Protein 7YLZ (pdb70)

Secondary structure (DSSP, 8-state):
-EEEEEEESSS--TT-HHHHHHHHHTTTTT-BSEEEEEE-SSEEEEEEE---S-TTT--SSEEEEETTEEEEEEEEEEETTHHHHHHHHHHTT---S--SHHHHHHHHHHHHGGGGGGT--EEEEEEEEETTTTEEEEEE-SS--S--EEEEETTEEEEESSHHHHHTSTT---EE-HHHHHHHSSSS---SEESEEEEEEPPTTEEEEESSS-EEEEES-----------HHHHHHHHHHHHHHHHHHHT--SS-EEEE--SSHHHHHHHHHHHHHHGGGT----EEB--HHHHHHHHHT----B----HHHHH-HHHHHHHHHHHSS----HHHHHHHHHHHHHHHTT-SEEE--TTHHHHTT-SHHHH-HHHHTSSS-HHIIIIIHHH--GGGB-HHHHHHH-HHHHHHHHHHHHHHT----TT--HHHHHHHHHHHHIIIIIHHHHHHHHHHHHHHTT-EEE-TT--HHHHHHHHHS-HHHHTTTSSTTHHHHHHSSSS-----HHHHHHHHHHHHHHT-TTSGGGGTB-HHHHHHHHHS-TTT--SHHHHHHHHHHHHHHHHHHT--EE--/-EEEEEEESSS--TT-HHHHHHHHGGGTTT--SEEEEEE-SSEEEEEEE---S-TTT--SSEEEEETTEEEEEEEEEEETTHHHHHHHHHHTT---S--SHHHHHHHHHHHHGGGHHHH--EEEEEEEEETTTTEEEEEE-SS--S--EEEEETTEEEEESSTHHHHTSTT---EE-HHHHHHHT-SS---SB-SSTTEEEPPTTEEEEEETTEEEEEES-----------HHHHHHHHHHHHHHHHHHTT--SS-EEEE--SSHHHHHHHHHHHHHHHHTT---EEEE--HHHHHHHHHT-EEEE----HHHHS-HHHHHHHHHHHSS----THHHHHHHHHHHHHHTT-SEEE--TTHHHHTT-SHHHH-HHHHTSSS-HHIIIIITTS--GGGB-HHHHHHH-HHHHHHHHHHHHHHT----TT--HHHHHHHHHHHHIIIIIHHHHHHHHHHHHHTTT-EEE-TT--HHHHHHHHHS-HHHHTTTSSTTHHHHHHSTTTS-TTT--HHHHHHHHHHHHHHHH-TT-GGGGTB-HHHHHHHHSS----HHHHHHHHHHHHHHHHHHT--EE--

B-factor: mean 40.13, std 10.2, range [10.01, 79.22]

Nearest PDB structures (foldseek):
  7ylz-assembly1_A  TM=1.002E+00  e=1.361E-98  Streptomyces sp. RM72
  7ylz-assembly2_B  TM=9.954E-01  e=5.172E-92  Streptomyces sp. RM72
  1ct9-assembly2_C  TM=8.161E-01  e=2.361E-24  Escherichia coli
  1ct9-assembly1_D  TM=7.996E-01  e=1.438E-24  Escherichia coli
  1ct9-assembly1_A  TM=7.423E-01  e=1.148E-24  Escherichia coli

Sequence (1152 aa):
CGVAGWVSFRQDLSHEENILAGMTNSMTCRGPDASGQWLSRHAALGHRRLSIIDLPGGTQPMTVDTPGGPVTMSYSGETYNFVELRDELRKRGHTFRTRSDTEVVLRGYLEWGAAIAERMVGMCAIAIWDSRYERLTLIRDRMGTKPMHYYRTKDGLLFGSEPKAILAHPDVKPVVDMEGMRQLFSFFTSSENAVWADMKVMTPGTVIEFDRNGLREHTYWQLSAEEHTDDLDTTVARVRQMVEDNVRHELVADVPLGLLLSGGLDSSALAGIASRHLTAKGERARTFSVPYAKEMAAHIGSEHHDIVLDHRRLSDPDLRRSVVAAWDLPWGMGDINGSMYLLFKAVREHVTVALSGEAADEIFAGHVWHQSKAARYGGTFPWHTTWLKRVDCSAYLTGEFNAALDSETYTADRFQEATARVPYLDGEDEEQRMYRRSLHLGLNHFMRVLEDRVDRMAMAVGLETRVPFCDYRLAQYLYNVPWTMQTFDGREKSLLRASVTDVVTPDTLYVGALQEQVKILLKEPSSPVFDLFDRSKLAEAAELSPQQIAGAPRAAFEKALDLAVWFEIRNPELRYCGVAGWVSFRQDLSHEENILAGMTNSMTCRGPDASGQWLSRHAALGHRRLSIIDLPGGTQPMTVDTPGGPVTMSYSGETYNFVELRDELRKRGHTFRTRSDTEVVLRGYLEWGAAIAERMVGMCAIAIWDSRYERLTLIRDRMGTKPMHYYRTKDGLLFGSEPKAILAHPDVKPVVDMEGMRQLFSFFTSSENAVWADMKVMTPGTVIEFDRNGLREHTYWQLSAEEHTDDLDTTVARVRQMVEDNVRHELVADVPLGLLLSGGLDSSALAGIASRHLTAKGERARTFSVPYAKEMAAHIGSEHHDIVLDHRRLSDPDLRRSVVAAWDLPWGMGDINGSMYLLFKAVREHVTVALSGEAADEIFAGHVWHQSKAARYGGTFPWHTTWLKRVDCSAYLTGEFNAALDSETYTADRFQEATARVPYLDGEDEEQRMYRRSLHLGLNHFMRVLEDRVDRMAMAVGLETRVPFCDYRLAQYLYNVPWTMQTFDGREKSLLRASVTDVVTPSVVDTLYVGALQEQVKILLKEPSSPVFDLFDRSKLAEAAELSPAGAPRAAFEKALDLAVWFEIRNPELRY

CATH classification: 3.60.20.10

Solvent-accessible surface area: 42518 Å² total; per-residue (Å²): 14,0,0,0,0,7,0,3,26,103,92,95,0,37,157,28,63,64,52,0,24,16,0,2,30,9,0,35,44,0,0,64,81,42,66,17,78,44,37,27,59,38,0,0,0,0,0,21,20,3,7,5,17,7,91,119,20,2,84,11,20,21,56,10,113,29,156,49,22,46,0,0,0,0,3,0,8,11,4,38,36,19,87,65,13,22,71,38,0,131,121,124,61,35,115,37,228,29,132,0,7,6,5,0,0,0,44,0,4,36,62,40,24,22,35,0,1,98,110,8,10,28,4,6,0,0,0,0,4,0,28,86,129,66,50,0,0,0,0,6,3,16,14,0,11,2,1,0,4,25,32,126,41,100,87,0,0,0,0,0,0,1,2,21,0,0,27,33,4,84,103,9,62,40,24,1,53,34,48,0,1,71,12,0,28,23,28,32,7,17,33,52,31,6,2,2,12,98,1,73,28,2,53,10,0,0,2,1,43,4,26,145,144,17,40,74,93,61,80,36,46,127,9,39,19,92,121,37,122,40,86,58,112,64,0,24,59,64,0,67,60,36,3,20,29,6,0,122,72,6,21,80,29,64,32,78,21,0,4,29,3,92,16,36,45,22,7,8,4,4,2,7,6,0,16,65,62,18,66,91,86,73,80,68,7,45,2,4,11,98,144,144,7,55,88,9,7,87,102,35,58,19,88,43,43,113,31,106,47,58,47,69,78,34,8,17,42,51,15,14,46,34,4,0,32,8,13,0,9,0,53,16,30,10,46,101,4,1,33,38,27,31,16,4,108,22,0,67,142,89,0,15,0,0,2,10,9,63,2,1,32,1,0,2,7,12,37,91,0,10,72,45,57,72,2,47,102,19,69,39,0,4,0,12,64,47,88,50,94,58,66,56,18,34,64,42,5,26,52,144,0,55,83,34,2,70,44,153,69,20,27,54,66,64,18,129,95,4,27,85,114,7,36,75,65,146,88,34,95,92,52,25,82,15,10,3,41,3,0,13,2,0,6,31,20,7,2,50,31,37,11,17,9,7,2,6,0,0,0,22,29,1,0,5,3,1,12,0,6,11,11,51,95,0,0,35,30,0,0,15,0,43,31,81,34,6,44,88,51,66,146,24,32,1,0,14,70,33,9,12,99,101,24,26,44,146,121,61,110,4,6,23,24,0,6,55,37,0,98,48,26,36,81,115,95,90,19,57,1,25,83,0,0,40,42,81,95,0,45,82,3,4,86,70,39,38,130,120,9,75,26,21,14,65,14,0,0,7,11,0,12,4,0,28,15,0,28,75,58,54,74,21,39,40,152,100,15,0,0,0,0,8,0,4,30,82,86,85,0,31,152,42,83,136,43,0,22,35,0,2,58,44,2,61,44,1,0,62,78,40,64,17,73,47,41,31,61,31,0,0,0,0,1,35,16,2,10,7,14,9,77,89,20,2,81,10,22,21,55,32,126,28,156,51,18,42,0,0,0,0,4,0,6,9,3,28,30,23,59,92,14,12,81,64,0,66,133,110,62,37,89,28,237,30,29,0,8,5,10,0,0,0,9,0,3,48,61,43,25,17,34,0,1,96,111,8,18,34,3,8,0,0,0,0,4,0,26,82,119,61,52,0,0,0,0,4,4,27,13,0,9,2,2,0,10,17,35,128,45,88,100,1,0,0,0,0,0,8,2,25,0,0,30,45,4,91,105,10,61,41,50,0,54,35,77,0,4,58,11,0,28,26,38,49,6,16,37,92,26,7,2,3,15,99,0,66,30,1,37,10,0,2,0,0,36,3,17,140,142,11,40,94,77,78,77,31,45,129,8,44,20,91,136,37,128,41,88,58,110,66,0,22,62,67,0,52,52,35,4,41,58,6,1,108,64,8,19,73,29,25,31,69,18,0,3,22,2,90,6,38,11,19,9,0,0,5,3,12,3,0,14,104,33,6,24,35,71,47,93,121,10,78,2,7,17,88,143,123,3,53,79,0,4,76,92,27,30,18,61,49,50,116,32,107,50,58,29,101,82,40,13,47,76,96,11,17,91,44,9,0,31,10,12,0,8,0,44,17,46,12,34,64,4,5,36,53,27,34,31,5,110,34,1,69,138,78,1,15,0,0,2,17,10,20,0,0,34,2,0,0,1,8,34,90,0,1,58,36,64,66,2,19,118,18,71,42,0,2,0,14,61,47,99,54,93,59,49,59,17,47,66,40,7,34,59,86,8,34,79,42,5,70,51,83,70,16,27,58,65,39,19,133,83,1,26,86,132,7,33,90,47,145,90,49,98,63,44,24,18,31,1,3,49,1,0,11,0,0,3,28,4,11,0,45,24,35,6,30,11,12,2,9,0,0,0,25,28,2,0,4,2,0,11,1,1,9,12,47,92,0,0,33,32,0,0,14,0,39,35,98,30,0,25,84,67,73,42,58,23,0,0,1,53,39,10,3,66,122,15,7,5,123,55,20,56,111,84,137,6,14,22,27,1,18,67,46,9,54,71,30,41,83,55,129,98,25,59,1,38,106,12,2,15,56,80,71,9,44,126,7,24,96,78,91,95,113,28,25,31,75,19,4,9,6,11,11,16,6,0,34,19,2,34,119,50,60,65,18,60,47,73,88

Organism: NCBI:txid1115510

Radius of gyration: 34.6 Å; Cα contacts (8 Å, |Δi|>4): 2347; chains: 2; bounding box: 83×103×93 Å

InterPro domains:
  IPR001962 Asparagine synthase [PF00733] (240-582)
  IPR001962 Asparagine synthase [cd01991] (270-538)
  IPR006426 Asparagine synthase, glutamine-hydrolyzing [PIRSF001589] (1-580)
  IPR006426 Asparagine synthase, glutamine-hydrolyzing [TIGR01536] (2-537)
  IPR014729 Rossmann-like alpha/beta/alpha sandwich fold [G3DSA:3.40.50.620] (222-562)
  IPR017932 Glutamine amidotransferase type 2 domain [PF13537] (48-169)
  IPR017932 Glutamine amidotransferase type 2 domain [PS51278] (2-214)
  IPR029055 Nucleophile aminohydrolases, N-terminal [G3DSA:3.60.20.10] (7-221)
  IPR029055 Nucleophile aminohydrolases, N-terminal [SSF56235] (1-224)
  IPR033738 Asparagine synthase, N-terminal domain [cd00712] (2-223)
  IPR051786 Asparagine Synthetase/Amidase [PTHR43284] (1-604)

Structure (mmCIF, N/CA/C/O backbone):
data_7YLZ
#
_entry.id   7YLZ
#
_cell.length_a   67.680
_cell.length_b   76.570
_cell.length_c   82.140
_cell.angle_alpha   101.153
_cell.angle_beta   114.435
_cell.angle_gamma   109.556
#
_symmetry.space_group_name_H-M   'P 1'
#
loop_
_entity.id
_entity.type
_entity.pdbx_description
1 polymer hydroxyamidotransferase
2 non-polymer 'SULFATE ION'
3 water water
#
loop_
_atom_site.group_PDB
_atom_site.id
_atom_site.type_symbol
_atom_site.label_atom_id
_atom_site.label_alt_id
_atom_site.label_comp_id
_atom_site.label_asym_id
_atom_site.label_entity_id
_atom_site.label_seq_id
_atom_site.pdbx_PDB_ins_code
_atom_site.Cartn_x
_atom_site.Cartn_y
_atom_site.Cartn_z
_atom_site.occupancy
_atom_site.B_iso_or_equiv
_atom_site.auth_seq_id
_atom_site.auth_comp_id
_atom_site.auth_asym_id
_atom_site.auth_atom_id
_atom_site.pdbx_PDB_model_num
ATOM 1 N N . CYS A 1 2 ? -4.548 -1.981 11.127 1.000 33.659 2 CYS A N 1
ATOM 2 C CA . CYS A 1 2 ? -5.554 -3.030 11.487 1.000 33.663 2 CYS A CA 1
ATOM 3 C C . CYS A 1 2 ? -5.428 -4.225 10.531 1.000 33.254 2 CYS A C 1
ATOM 4 O O . CYS A 1 2 ? -4.668 -4.120 9.547 1.000 33.021 2 CYS A O 1
ATOM 7 N N . GLY A 1 3 ? -6.148 -5.315 10.821 1.000 33.244 3 GLY A N 1
ATOM 8 C CA . GLY A 1 3 ? -6.151 -6.565 10.035 1.000 32.887 3 GLY A CA 1
ATOM 9 C C . GLY A 1 3 ? -7.550 -7.148 9.918 1.000 32.820 3 GLY A C 1
ATOM 10 O O . GLY A 1 3 ? -8.044 -7.689 10.922 1.000 33.100 3 GLY A O 1
ATOM 11 N N . VAL A 1 4 ? -8.160 -7.040 8.732 1.000 32.428 4 VAL A N 1
ATOM 12 C CA . VAL A 1 4 ? -9.539 -7.530 8.423 1.000 32.337 4 VAL A CA 1
ATOM 13 C C . VAL A 1 4 ? -9.444 -8.951 7.856 1.000 32.198 4 VAL A C 1
ATOM 14 O O . VAL A 1 4 ? -8.575 -9.183 6.995 1.000 31.993 4 VAL A O 1
ATOM 18 N N . ALA A 1 5 ? -10.310 -9.855 8.326 1.000 32.373 5 ALA A N 1
ATOM 19 C CA . ALA A 1 5 ? -10.508 -11.228 7.798 1.000 32.319 5 ALA A CA 1
ATOM 20 C C . ALA A 1 5 ? -11.990 -11.603 7.920 1.000 32.493 5 ALA A C 1
ATOM 21 O O . ALA A 1 5 ? -12.728 -10.864 8.600 1.000 32.740 5 ALA A O 1
ATOM 23 N N . GLY A 1 6 ? -12.411 -12.700 7.282 1.000 32.405 6 GLY A N 1
ATOM 24 C CA . GLY A 1 6 ? -13.799 -13.195 7.366 1.000 32.591 6 GLY A CA 1
ATOM 25 C C . GLY A 1 6 ? -14.115 -14.267 6.336 1.000 32.429 6 GLY A C 1
ATOM 26 O O . GLY A 1 6 ? -13.240 -14.567 5.498 1.000 32.073 6 GLY A O 1
ATOM 27 N N . TRP A 1 7 ? -15.339 -14.804 6.394 1.000 32.616 7 TRP A N 1
ATOM 28 C CA . TRP A 1 7 ? -15.805 -15.981 5.612 1.000 32.698 7 TRP A CA 1
ATOM 29 C C . TRP A 1 7 ? -17.328 -15.922 5.422 1.000 33.005 7 TRP A C 1
ATOM 30 O O . TRP A 1 7 ? -18.053 -15.891 6.436 1.000 33.418 7 TRP A O 1
ATOM 41 N N . VAL A 1 8 ? -17.782 -15.904 4.164 1.000 32.889 8 VAL A N 1
ATOM 42 C CA . VAL A 1 8 ? -19.221 -15.967 3.767 1.000 33.186 8 VAL A CA 1
ATOM 43 C C . VAL A 1 8 ? -19.488 -17.336 3.130 1.000 33.612 8 VAL A C 1
ATOM 44 O O . VAL A 1 8 ? -18.620 -17.810 2.375 1.000 33.386 8 VAL A O 1
ATOM 48 N N . SER A 1 9 ? -20.641 -17.943 3.427 1.000 34.385 9 SER A N 1
ATOM 49 C CA . SER A 1 9 ? -21.107 -19.220 2.820 1.000 34.955 9 SER A CA 1
ATOM 50 C C . SER A 1 9 ? -22.637 -19.290 2.840 1.000 35.565 9 SER A C 1
ATOM 51 O O . SER A 1 9 ? -23.234 -18.972 3.884 1.000 35.898 9 SER A O 1
ATOM 54 N N . PHE A 1 10 ? -23.232 -19.709 1.720 1.000 35.896 10 PHE A N 1
ATOM 55 C CA . PHE A 1 10 ? -24.681 -20.000 1.572 1.000 36.563 10 PHE A CA 1
ATOM 56 C C . PHE A 1 10 ? -24.872 -21.518 1.452 1.000 37.376 10 PHE A C 1
ATOM 57 O O . PHE A 1 10 ? -25.937 -21.950 0.973 1.000 37.712 10 PHE A O 1
ATOM 65 N N . ARG A 1 11 ? -23.865 -22.286 1.892 1.000 37.898 11 ARG A N 1
ATOM 66 C CA . ARG A 1 11 ? -23.836 -23.776 1.879 1.000 38.795 11 ARG A CA 1
ATOM 67 C C . ARG A 1 11 ? -23.640 -24.322 3.303 1.000 39.558 11 ARG A C 1
ATOM 68 O O . ARG A 1 11 ? -24.256 -25.361 3.614 1.000 40.322 11 ARG A O 1
ATOM 73 N N . GLN A 1 12 ? -22.808 -23.667 4.123 1.000 39.584 12 GLN A N 1
ATOM 74 C CA . GLN A 1 12 ? -22.460 -24.099 5.507 1.000 40.217 12 GLN A CA 1
ATOM 75 C C . GLN A 1 12 ? -22.971 -23.070 6.524 1.000 40.344 12 GLN A C 1
ATOM 76 O O . GLN A 1 12 ? -23.065 -21.879 6.167 1.000 39.873 12 GLN A O 1
ATOM 82 N N . ASP A 1 13 ? -23.275 -23.525 7.745 1.000 41.102 13 ASP A N 1
ATOM 83 C CA . ASP A 1 13 ? -23.692 -22.685 8.901 1.000 41.356 13 ASP A CA 1
ATOM 84 C C . ASP A 1 13 ? -22.435 -22.203 9.638 1.000 41.252 13 ASP A C 1
ATOM 85 O O . ASP A 1 13 ? -21.778 -23.041 10.287 1.000 41.708 13 ASP A O 1
ATOM 90 N N . LEU A 1 14 ? -22.128 -20.903 9.553 1.000 40.759 14 LEU A N 1
ATOM 91 C CA . LEU A 1 14 ? -20.892 -20.288 10.112 1.000 40.543 14 LEU A CA 1
ATOM 92 C C . LEU A 1 14 ? -21.178 -19.668 11.486 1.000 40.930 14 LEU A C 1
ATOM 93 O O . LEU A 1 14 ? -20.387 -18.806 11.915 1.000 40.695 14 LEU A O 1
ATOM 98 N N . SER A 1 15 ? -22.254 -20.099 12.154 1.000 41.671 15 SER A N 1
ATOM 99 C CA . SER A 1 15 ? -22.690 -19.600 13.485 1.000 42.165 15 SER A CA 1
ATOM 100 C C . SER A 1 15 ? -21.624 -19.924 14.536 1.000 42.427 15 SER A C 1
ATOM 101 O O . SER A 1 15 ? -21.327 -19.040 15.363 1.000 42.497 15 SER A O 1
ATOM 104 N N . HIS A 1 16 ? -21.071 -21.141 14.491 1.000 42.717 16 HIS A N 1
ATOM 105 C CA . HIS A 1 16 ? -20.115 -21.684 15.493 1.000 43.146 16 HIS A CA 1
ATOM 106 C C . HIS A 1 16 ? -18.852 -22.203 14.794 1.000 42.766 16 HIS A C 1
ATOM 107 O O . HIS A 1 16 ? -18.468 -23.363 15.045 1.000 43.152 16 HIS A O 1
ATOM 114 N N . GLU A 1 17 ? -18.233 -21.362 13.959 1.000 42.037 17 GLU A N 1
ATOM 115 C CA . GLU A 1 17 ? -16.910 -21.609 13.323 1.000 41.705 17 GLU A CA 1
ATOM 116 C C . GLU A 1 17 ? -15.941 -20.506 13.773 1.000 41.279 17 GLU A C 1
ATOM 117 O O . GLU A 1 17 ? -15.243 -19.932 12.909 1.000 40.624 17 GLU A O 1
ATOM 120 N N . GLU A 1 18 ? -15.896 -20.241 15.086 1.000 41.578 18 GLU A N 1
ATOM 121 C CA . GLU A 1 18 ? -15.066 -19.177 15.715 1.000 41.273 18 GLU A CA 1
ATOM 122 C C . GLU A 1 18 ? -13.583 -19.557 15.623 1.000 40.816 18 GLU A C 1
ATOM 123 O O . GLU A 1 18 ? -12.770 -18.672 15.306 1.000 40.357 18 GLU A O 1
ATOM 129 N N . ASN A 1 19 ? -13.257 -20.823 15.904 1.000 40.929 19 ASN A N 1
ATOM 130 C CA . ASN A 1 19 ? -11.869 -21.363 15.935 1.000 40.660 19 ASN A CA 1
ATOM 131 C C . ASN A 1 19 ? -11.211 -21.183 14.562 1.000 39.855 19 ASN A C 1
ATOM 132 O O . ASN A 1 19 ? -10.015 -20.825 14.523 1.000 39.503 19 ASN A O 1
ATOM 137 N N . ILE A 1 20 ? -11.961 -21.429 13.483 1.000 39.505 20 ILE A N 1
ATOM 138 C CA . ILE A 1 20 ? -11.501 -21.229 12.076 1.000 38.803 20 ILE A CA 1
ATOM 139 C C . ILE A 1 20 ? -11.293 -19.727 11.846 1.000 38.284 20 ILE A C 1
ATOM 140 O O . ILE A 1 20 ? -10.167 -19.346 11.464 1.000 37.966 20 ILE A O 1
ATOM 145 N N . LEU A 1 21 ? -12.329 -18.918 12.095 1.000 38.250 21 LEU A N 1
ATOM 146 C CA . LEU A 1 21 ? -12.301 -17.434 11.955 1.000 37.823 21 LEU A CA 1
ATOM 147 C C . LEU A 1 21 ? -11.098 -16.867 12.722 1.000 37.781 21 LEU A C 1
ATOM 148 O O . LEU A 1 21 ? -10.429 -15.965 12.181 1.000 37.298 21 LEU A O 1
ATOM 153 N N . ALA A 1 22 ? -10.846 -17.376 13.933 1.000 38.336 22 ALA A N 1
ATOM 154 C CA . ALA A 1 22 ? -9.717 -16.984 14.811 1.000 38.426 22 ALA A CA 1
ATOM 155 C C . ALA A 1 22 ? -8.393 -17.274 14.098 1.000 38.069 22 ALA A C 1
ATOM 156 O O . ALA A 1 22 ? -7.534 -16.372 14.065 1.000 37.749 22 ALA A O 1
ATOM 158 N N . GLY A 1 23 ? -8.251 -18.485 13.546 1.000 38.153 23 GLY A N 1
ATOM 159 C CA . GLY A 1 23 ? -7.074 -18.921 12.767 1.000 37.937 23 GLY A CA 1
ATOM 160 C C . GLY A 1 23 ? -6.751 -17.958 11.636 1.000 37.263 23 GLY A C 1
ATOM 161 O O . GLY A 1 23 ? -5.553 -17.703 11.399 1.000 37.198 23 GLY A O 1
ATOM 162 N N . MET A 1 24 ? -7.783 -17.434 10.968 1.000 36.945 24 MET A N 1
ATOM 163 C CA . MET A 1 24 ? -7.658 -16.463 9.850 1.000 36.368 24 MET A CA 1
ATOM 164 C C . MET A 1 24 ? -7.242 -15.102 10.416 1.000 36.288 24 MET A C 1
ATOM 165 O O . MET A 1 24 ? -6.233 -14.548 9.945 1.000 36.018 24 MET A O 1
ATOM 170 N N . THR A 1 25 ? -7.996 -14.605 11.398 1.000 36.648 25 THR A N 1
ATOM 171 C CA . THR A 1 25 ? -7.853 -13.251 11.997 1.000 36.692 25 THR A CA 1
ATOM 172 C C . THR A 1 25 ? -6.500 -13.128 12.707 1.000 36.941 25 THR A C 1
ATOM 173 O O . THR A 1 25 ? -5.774 -12.156 12.418 1.000 36.576 25 THR A O 1
ATOM 177 N N . ASN A 1 26 ? -6.184 -14.080 13.591 1.000 37.601 26 ASN A N 1
ATOM 178 C CA . ASN A 1 26 ? -5.053 -14.001 14.557 1.000 38.038 26 ASN A CA 1
ATOM 179 C C . ASN A 1 26 ? -3.713 -14.191 13.833 1.000 37.984 26 ASN A C 1
ATOM 180 O O . ASN A 1 26 ? -2.687 -13.790 14.411 1.000 38.106 26 ASN A O 1
ATOM 185 N N . SER A 1 27 ? -3.720 -14.752 12.617 1.000 37.948 27 SER A N 1
ATOM 186 C CA . SER A 1 27 ? -2.536 -14.838 11.719 1.000 37.896 27 SER A CA 1
ATOM 187 C C . SER A 1 27 ? -1.963 -13.434 11.482 1.000 37.851 27 SER A C 1
ATOM 188 O O . SER A 1 27 ? -0.742 -13.329 11.243 1.000 37.759 27 SER A O 1
ATOM 191 N N . MET A 1 28 ? -2.819 -12.407 11.549 1.000 38.089 28 MET A N 1
ATOM 192 C CA . MET A 1 28 ? -2.462 -10.976 11.349 1.000 38.232 28 MET A CA 1
ATOM 193 C C . MET A 1 28 ? -2.481 -10.226 12.689 1.000 38.941 28 MET A C 1
ATOM 194 O O . MET A 1 28 ? -2.734 -9.005 12.676 1.000 38.809 28 MET A O 1
ATOM 199 N N . THR A 1 29 ? -2.210 -10.918 13.801 1.000 39.868 29 THR A N 1
ATOM 200 C CA . THR A 1 29 ? -2.091 -10.321 15.161 1.000 40.800 29 THR A CA 1
ATOM 201 C C . THR A 1 29 ? -1.110 -9.141 15.106 1.000 41.231 29 THR A C 1
ATOM 202 O O . THR A 1 29 ? -1.367 -8.132 15.792 1.000 41.513 29 THR A O 1
ATOM 206 N N . CYS A 1 30 ? -0.033 -9.279 14.323 1.000 41.527 30 CYS A N 1
ATOM 207 C CA . CYS A 1 30 ? 0.994 -8.236 14.050 1.000 41.857 30 CYS A CA 1
ATOM 208 C C . CYS A 1 30 ? 0.333 -6.928 13.594 1.000 41.941 30 CYS A C 1
ATOM 209 O O . CYS A 1 30 ? 0.704 -5.868 14.136 1.000 42.191 30 CYS A O 1
ATOM 212 N N . ARG A 1 31 ? -0.590 -7.009 12.624 1.000 41.931 31 ARG A N 1
ATOM 213 C CA . ARG A 1 31 ? -1.283 -5.848 11.994 1.000 41.922 31 ARG A CA 1
ATOM 214 C C . ARG A 1 31 ? -2.006 -5.026 13.065 1.000 42.340 31 ARG A C 1
ATOM 215 O O . ARG A 1 31 ? -1.951 -3.785 12.989 1.000 42.397 31 ARG A O 1
ATOM 223 N N . GLY A 1 32 ? -2.674 -5.709 14.000 1.000 42.759 32 GLY A N 1
ATOM 224 C CA . GLY A 1 32 ? -3.416 -5.103 15.122 1.000 43.289 32 GLY A CA 1
ATOM 225 C C . GLY A 1 32 ? -3.130 -5.828 16.434 1.000 43.878 32 GLY A C 1
ATOM 226 O O . GLY A 1 32 ? -3.857 -6.748 16.802 1.000 43.988 32 GLY A O 1
ATOM 227 N N . PRO A 1 33 ? -2.061 -5.449 17.172 1.000 44.402 33 PRO A N 1
ATOM 228 C CA . PRO A 1 33 ? -1.694 -6.141 18.408 1.000 44.895 33 PRO A CA 1
ATOM 229 C C . PRO A 1 33 ? -2.531 -5.714 19.626 1.000 45.372 33 PRO A C 1
ATOM 230 O O . PRO A 1 33 ? -2.564 -6.460 20.591 1.000 45.756 33 PRO A O 1
ATOM 234 N N . ASP A 1 34 ? -3.186 -4.548 19.549 1.000 45.365 34 ASP A N 1
ATOM 235 C CA . ASP A 1 34 ? -3.915 -3.906 20.677 1.000 45.832 34 ASP A CA 1
ATOM 236 C C . ASP A 1 34 ? -5.094 -4.787 21.109 1.000 45.952 34 ASP A C 1
ATOM 237 O O . ASP A 1 34 ? -5.222 -5.042 22.325 1.000 46.568 34 ASP A O 1
ATOM 242 N N . ALA A 1 35 ? -5.925 -5.222 20.156 1.000 45.374 35 ALA A N 1
ATOM 243 C CA . ALA A 1 35 ? -7.177 -5.973 20.415 1.000 45.398 35 ALA A CA 1
ATOM 244 C C . ALA A 1 35 ? -7.523 -6.882 19.229 1.000 44.674 35 ALA A C 1
ATOM 245 O O . ALA A 1 35 ? -6.883 -6.756 18.164 1.000 44.096 35 ALA A O 1
ATOM 247 N N . SER A 1 36 ? -8.502 -7.770 19.431 1.000 44.494 36 SER A N 1
ATOM 248 C CA . SER A 1 36 ? -9.131 -8.620 18.387 1.000 43.937 36 SER A CA 1
ATOM 249 C C . SER A 1 36 ? -10.630 -8.760 18.670 1.000 44.036 36 SER A C 1
ATOM 250 O O . SER A 1 36 ? -11.026 -8.679 19.852 1.000 44.636 36 SER A O 1
ATOM 253 N N . GLY A 1 37 ? -11.424 -8.975 17.619 1.000 43.379 37 GLY A N 1
ATOM 254 C CA . GLY A 1 37 ? -12.885 -9.148 17.714 1.000 43.338 37 GLY A CA 1
ATOM 255 C C . GLY A 1 37 ? -13.397 -10.184 16.733 1.000 42.798 37 GLY A C 1
ATOM 256 O O . GLY A 1 37 ? -12.706 -10.449 15.727 1.000 42.285 37 GLY A O 1
ATOM 257 N N . GLN A 1 38 ? -14.579 -10.736 17.020 1.000 42.825 38 GLN A N 1
ATOM 258 C CA . GLN A 1 38 ? -15.293 -11.721 16.168 1.000 42.449 38 GLN A CA 1
ATOM 259 C C . GLN A 1 38 ? -16.789 -11.400 16.173 1.000 42.351 38 GLN A C 1
ATOM 260 O O . GLN A 1 38 ? -17.324 -11.070 17.252 1.000 42.778 38 GLN A O 1
ATOM 266 N N . TRP A 1 39 ? -17.422 -11.487 15.001 1.000 41.593 39 TRP A N 1
ATOM 267 C CA . TRP A 1 39 ? -18.896 -11.481 14.820 1.000 41.437 39 TRP A CA 1
ATOM 268 C C . TRP A 1 39 ? -19.277 -12.643 13.897 1.000 41.029 39 TRP A C 1
ATOM 269 O O . TRP A 1 39 ? -18.850 -12.627 12.729 1.000 40.485 39 TRP A O 1
ATOM 280 N N . LEU A 1 40 ? -20.030 -13.616 14.417 1.000 41.232 40 LEU A N 1
ATOM 281 C CA . LEU A 1 40 ? -20.430 -14.855 13.696 1.000 41.072 40 LEU A CA 1
ATOM 282 C C . LEU A 1 40 ? -21.947 -14.854 13.472 1.000 41.111 40 LEU A C 1
ATOM 283 O O . LEU A 1 40 ? -22.681 -14.395 14.369 1.000 41.539 40 LEU A O 1
ATOM 286 N N . SER A 1 41 ? -22.386 -15.336 12.305 1.000 40.638 41 SER A N 1
ATOM 287 C CA . SER A 1 41 ? -23.811 -15.517 11.920 1.000 40.642 41 SER A CA 1
ATOM 288 C C . SER A 1 41 ? -23.921 -16.677 10.923 1.000 40.442 41 SER A C 1
ATOM 289 O O . SER A 1 41 ? -22.867 -17.203 10.511 1.000 40.146 41 SER A O 1
ATOM 292 N N . ARG A 1 42 ? -25.148 -17.050 10.549 1.000 40.525 42 ARG A N 1
ATOM 293 C CA . ARG A 1 42 ? -25.448 -18.264 9.741 1.000 40.527 42 ARG A CA 1
ATOM 294 C C . ARG A 1 42 ? -24.629 -18.253 8.443 1.000 39.729 42 ARG A C 1
ATOM 295 O O . ARG A 1 42 ? -24.060 -19.308 8.099 1.000 39.761 42 ARG A O 1
ATOM 298 N N . HIS A 1 43 ? -24.567 -17.104 7.762 1.000 38.995 43 HIS A N 1
ATOM 299 C CA . HIS A 1 43 ? -24.039 -16.961 6.377 1.000 38.181 43 HIS A CA 1
ATOM 300 C C . HIS A 1 43 ? -22.729 -16.166 6.341 1.000 37.466 43 HIS A C 1
ATOM 301 O O . HIS A 1 43 ? -22.082 -16.177 5.276 1.000 36.968 43 HIS A O 1
ATOM 308 N N . ALA A 1 44 ? -22.353 -15.496 7.435 1.000 37.322 44 ALA A N 1
ATOM 309 C CA . ALA A 1 44 ? -21.188 -14.581 7.479 1.000 36.742 44 ALA A CA 1
ATOM 310 C C . ALA A 1 44 ? -20.504 -14.630 8.849 1.000 36.932 44 ALA A C 1
ATOM 311 O O . ALA A 1 44 ? -21.210 -14.656 9.878 1.000 37.282 44 ALA A O 1
ATOM 313 N N . ALA A 1 45 ? -19.167 -14.631 8.837 1.000 36.587 45 ALA A N 1
ATOM 314 C CA . ALA A 1 45 ? -18.288 -14.575 10.026 1.000 36.745 45 ALA A CA 1
ATOM 315 C C . ALA A 1 45 ? -17.184 -13.544 9.770 1.000 36.243 45 ALA A C 1
ATOM 316 O O . ALA A 1 45 ? -16.321 -13.816 8.917 1.000 35.875 45 ALA A O 1
ATOM 318 N N . LEU A 1 46 ? -17.239 -12.395 10.455 1.000 36.291 46 LEU A N 1
ATOM 319 C CA . LEU A 1 46 ? -16.250 -11.290 10.331 1.000 35.942 46 LEU A CA 1
ATOM 320 C C . LEU A 1 46 ? -15.323 -11.296 11.550 1.000 36.242 46 LEU A C 1
ATOM 321 O O . LEU A 1 46 ? -15.841 -11.279 12.684 1.000 36.707 46 LEU A O 1
ATOM 326 N N . GLY A 1 47 ? -14.008 -11.321 11.310 1.000 36.040 47 GLY A N 1
ATOM 327 C CA . GLY A 1 47 ? -12.955 -11.130 12.326 1.000 36.255 47 GLY A CA 1
ATOM 328 C C . GLY A 1 47 ? -12.206 -9.828 12.095 1.000 36.035 47 GLY A C 1
ATOM 329 O O . GLY A 1 47 ? -12.272 -9.301 10.963 1.000 35.580 47 GLY A O 1
ATOM 330 N N . HIS A 1 48 ? -11.526 -9.316 13.125 1.000 36.347 48 HIS A N 1
ATOM 331 C CA . HIS A 1 48 ? -10.746 -8.050 13.074 1.000 36.207 48 HIS A CA 1
ATOM 332 C C . HIS A 1 48 ? -9.570 -8.100 14.056 1.000 36.524 48 HIS A C 1
ATOM 333 O O . HIS A 1 48 ? -9.784 -8.508 15.212 1.000 37.051 48 HIS A O 1
ATOM 340 N N . ARG A 1 49 ? -8.383 -7.707 13.588 1.000 36.337 49 ARG A N 1
ATOM 341 C CA . ARG A 1 49 ? -7.203 -7.345 14.418 1.000 36.627 49 ARG A CA 1
ATOM 342 C C . ARG A 1 49 ? -7.071 -5.819 14.392 1.000 36.688 49 ARG A C 1
ATOM 343 O O . ARG A 1 49 ? -7.077 -5.253 13.283 1.000 36.247 49 ARG A O 1
ATOM 351 N N . ARG A 1 50 ? -6.962 -5.181 15.560 1.000 37.294 50 ARG A N 1
ATOM 352 C CA . ARG A 1 50 ? -7.068 -3.705 15.697 1.000 37.575 50 ARG A CA 1
ATOM 353 C C . ARG A 1 50 ? -5.754 -3.107 16.209 1.000 37.903 50 ARG A C 1
ATOM 354 O O . ARG A 1 50 ? -5.263 -3.564 17.258 1.000 38.324 50 ARG A O 1
ATOM 362 N N . LEU A 1 51 ? -5.217 -2.131 15.470 1.000 37.890 51 LEU A N 1
ATOM 363 C CA . LEU A 1 51 ? -4.189 -1.164 15.937 1.000 38.267 51 LEU A CA 1
ATOM 364 C C . LEU A 1 51 ? -4.903 0.160 16.236 1.000 38.707 51 LEU A C 1
ATOM 365 O O . LEU A 1 51 ? -5.183 0.906 15.278 1.000 38.583 51 LEU A O 1
ATOM 368 N N . SER A 1 52 ? -5.229 0.410 17.509 1.000 39.341 52 SER A N 1
ATOM 369 C CA . SER A 1 52 ? -6.025 1.575 17.985 1.000 39.798 52 SER A CA 1
ATOM 370 C C . SER A 1 52 ? -5.257 2.877 17.726 1.000 39.979 52 SER A C 1
ATOM 371 O O . SER A 1 52 ? -4.172 3.050 18.321 1.000 40.200 52 SER A O 1
ATOM 373 N N . ILE A 1 53 ? -5.805 3.743 16.866 1.000 40.003 53 ILE A N 1
ATOM 374 C CA . ILE A 1 53 ? -5.223 5.065 16.477 1.000 40.309 53 ILE A CA 1
ATOM 375 C C . ILE A 1 53 ? -6.203 6.183 16.860 1.000 40.957 53 ILE A C 1
ATOM 376 O O . ILE A 1 53 ? -5.749 7.177 17.459 1.000 41.430 53 ILE A O 1
ATOM 381 N N . ILE A 1 54 ? -7.482 6.033 16.492 1.000 41.126 54 ILE A N 1
ATOM 382 C CA . ILE A 1 54 ? -8.590 6.995 16.782 1.000 41.795 54 ILE A CA 1
ATOM 383 C C . ILE A 1 54 ? -9.611 6.303 17.695 1.000 42.261 54 ILE A C 1
ATOM 384 O O . ILE A 1 54 ? -10.222 5.314 17.240 1.000 41.919 54 ILE A O 1
ATOM 389 N N . ASP A 1 55 ? -9.793 6.813 18.921 1.000 43.163 55 ASP A N 1
ATOM 390 C CA . ASP A 1 55 ? -10.809 6.347 19.907 1.000 43.654 55 ASP A CA 1
ATOM 391 C C . ASP A 1 55 ? -10.511 4.890 20.286 1.000 43.574 55 ASP A C 1
ATOM 392 O O . ASP A 1 55 ? -11.015 3.983 19.593 1.000 43.287 55 ASP A O 1
ATOM 397 N N . LEU A 1 56 ? -9.729 4.684 21.351 1.000 43.986 56 LEU A N 1
ATOM 398 C CA . LEU A 1 56 ? -9.293 3.342 21.832 1.000 43.926 56 LEU A CA 1
ATOM 399 C C . LEU A 1 56 ? -10.495 2.530 22.316 1.000 44.148 56 LEU A C 1
ATOM 400 O O . LEU A 1 56 ? -10.758 1.454 21.782 1.000 43.755 56 LEU A O 1
ATOM 405 N N . PRO A 1 57 ? -11.276 2.997 23.320 1.000 44.818 57 PRO A N 1
ATOM 406 C CA . PRO A 1 57 ? -12.362 2.186 23.875 1.000 44.998 57 PRO A CA 1
ATOM 407 C C . PRO A 1 57 ? -13.593 2.068 22.962 1.000 44.624 57 PRO A C 1
ATOM 408 O O . PRO A 1 57 ? -14.307 1.093 23.091 1.000 44.742 57 PRO A O 1
ATOM 412 N N . GLY A 1 58 ? -13.803 3.050 22.077 1.000 44.264 58 GLY A N 1
ATOM 413 C CA . GLY A 1 58 ? -15.030 3.202 21.270 1.000 43.939 58 GLY A CA 1
ATOM 414 C C . GLY A 1 58 ? -14.964 2.457 19.947 1.000 43.068 58 GLY A C 1
ATOM 415 O O . GLY A 1 58 ? -15.994 1.868 19.555 1.000 43.049 58 GLY A O 1
ATOM 416 N N . GLY A 1 59 ? -13.804 2.468 19.281 1.000 42.356 59 GLY A N 1
ATOM 417 C CA . GLY A 1 59 ? -13.630 1.936 17.914 1.000 41.502 59 GLY A CA 1
ATOM 418 C C . GLY A 1 59 ? -13.474 0.424 17.879 1.000 41.043 59 GLY A C 1
ATOM 419 O O . GLY A 1 59 ? -12.748 -0.061 16.990 1.000 40.495 59 GLY A O 1
ATOM 420 N N . THR A 1 60 ? -14.142 -0.299 18.787 1.000 41.246 60 THR A N 1
ATOM 421 C CA . THR A 1 60 ? -14.097 -1.782 18.907 1.000 41.082 60 THR A CA 1
ATOM 422 C C . THR A 1 60 ? -14.694 -2.404 17.640 1.000 40.562 60 THR A C 1
ATOM 423 O O . THR A 1 60 ? -15.815 -2.010 17.268 1.000 40.721 60 THR A O 1
ATOM 427 N N . GLN A 1 61 ? -13.964 -3.324 17.002 1.000 40.115 61 GLN A N 1
ATOM 428 C CA . GLN A 1 61 ? -14.390 -4.016 15.755 1.000 39.619 61 GLN A CA 1
ATOM 429 C C . GLN A 1 61 ? -14.359 -5.527 15.979 1.000 39.612 61 GLN A C 1
ATOM 430 O O . GLN A 1 61 ? -13.627 -6.006 16.842 1.000 39.800 61 GLN A O 1
ATOM 436 N N . PRO A 1 62 ? -15.154 -6.327 15.228 1.000 39.374 62 PRO A N 1
ATOM 437 C CA . PRO A 1 62 ? -16.119 -5.806 14.258 1.000 39.056 62 PRO A CA 1
ATOM 438 C C . PRO A 1 62 ? -17.256 -5.018 14.926 1.000 39.359 62 PRO A C 1
ATOM 439 O O . PRO A 1 62 ? -17.814 -5.509 15.894 1.000 39.846 62 PRO A O 1
ATOM 443 N N . MET A 1 63 ? -17.543 -3.819 14.409 1.000 39.023 63 MET A N 1
ATOM 444 C CA . MET A 1 63 ? -18.636 -2.929 14.881 1.000 39.187 63 MET A CA 1
ATOM 445 C C . MET A 1 63 ? -19.935 -3.348 14.184 1.000 38.967 63 MET A C 1
ATOM 446 O O . MET A 1 63 ? -19.869 -3.711 12.991 1.000 38.414 63 MET A O 1
ATOM 451 N N . THR A 1 64 ? -21.057 -3.307 14.912 1.000 39.261 64 THR A N 1
ATOM 452 C CA . THR A 1 64 ? -22.404 -3.737 14.452 1.000 39.197 64 THR A CA 1
ATOM 453 C C . THR A 1 64 ? -23.423 -2.629 14.740 1.000 39.493 64 THR A C 1
ATOM 454 O O . THR A 1 64 ? -23.447 -2.140 15.886 1.000 40.085 64 THR A O 1
ATOM 458 N N . VAL A 1 65 ? -24.234 -2.266 13.742 1.000 39.178 65 VAL A N 1
ATOM 459 C CA . VAL A 1 65 ? -25.395 -1.335 13.889 1.000 39.394 65 VAL A CA 1
ATOM 460 C C . VAL A 1 65 ? -26.671 -2.121 13.567 1.000 39.438 65 VAL A C 1
ATOM 461 O O . VAL A 1 65 ? -26.781 -2.639 12.439 1.000 38.997 65 VAL A O 1
ATOM 465 N N . ASP A 1 66 ? -27.578 -2.234 14.543 1.000 39.962 66 ASP A N 1
ATOM 466 C CA . ASP A 1 66 ? -28.870 -2.961 14.412 1.000 40.135 66 ASP A CA 1
ATOM 467 C C . ASP A 1 66 ? -29.819 -2.122 13.549 1.000 39.957 66 ASP A C 1
ATOM 468 O O . ASP A 1 66 ? -29.935 -0.907 13.807 1.000 40.218 66 ASP A O 1
ATOM 471 N N . THR A 1 67 ? -30.445 -2.749 12.548 1.000 39.533 67 THR A N 1
ATOM 472 C CA . THR A 1 67 ? -31.469 -2.142 11.657 1.000 39.385 67 THR A CA 1
ATOM 473 C C . THR A 1 67 ? -32.738 -2.984 11.734 1.000 39.704 67 THR A C 1
ATOM 474 O O . THR A 1 67 ? -32.676 -4.157 12.097 1.000 39.831 67 THR A O 1
ATOM 478 N N . PRO A 1 68 ? -33.921 -2.418 11.396 1.000 39.844 68 PRO A N 1
ATOM 479 C CA . PRO A 1 68 ? -35.162 -3.196 11.332 1.000 40.110 68 PRO A CA 1
ATOM 480 C C . PRO A 1 68 ? -35.051 -4.538 10.584 1.000 39.639 68 PRO A C 1
ATOM 481 O O . PRO A 1 68 ? -35.778 -5.449 10.931 1.000 40.044 68 PRO A O 1
ATOM 485 N N . GLY A 1 69 ? -34.150 -4.635 9.599 1.000 38.793 69 GLY A N 1
ATOM 486 C CA . GLY A 1 69 ? -33.991 -5.821 8.732 1.000 38.311 69 GLY A CA 1
ATOM 487 C C . GLY A 1 69 ? -32.918 -6.786 9.216 1.000 38.022 69 GLY A C 1
ATOM 488 O O . GLY A 1 69 ? -32.741 -7.828 8.556 1.000 37.855 69 GLY A O 1
ATOM 489 N N . GLY A 1 70 ? -32.232 -6.471 10.321 1.000 38.008 70 GLY A N 1
ATOM 490 C CA . GLY A 1 70 ? -31.156 -7.301 10.903 1.000 37.790 70 GLY A CA 1
ATOM 491 C C . GLY A 1 70 ? -29.851 -6.520 11.038 1.000 37.252 70 GLY A C 1
ATOM 492 O O . GLY A 1 70 ? -29.770 -5.369 10.617 1.000 37.020 70 GLY A O 1
ATOM 493 N N . PRO A 1 71 ? -28.786 -7.124 11.613 1.000 37.047 71 PRO A N 1
ATOM 494 C CA . PRO A 1 71 ? -27.546 -6.398 11.894 1.000 36.673 71 PRO A CA 1
ATOM 495 C C . PRO A 1 71 ? -26.705 -6.100 10.642 1.000 35.906 71 PRO A C 1
ATOM 496 O O . PRO A 1 71 ? -26.730 -6.885 9.713 1.000 35.577 71 PRO A O 1
ATOM 500 N N . VAL A 1 72 ? -25.996 -4.966 10.654 1.000 35.614 72 VAL A N 1
ATOM 501 C CA . VAL A 1 72 ? -25.001 -4.558 9.616 1.000 34.965 72 VAL A CA 1
ATOM 502 C C . VAL A 1 72 ? -23.632 -4.455 10.301 1.000 34.887 72 VAL A C 1
ATOM 503 O O . VAL A 1 72 ? -23.386 -3.439 10.986 1.000 35.130 72 VAL A O 1
ATOM 507 N N . THR A 1 73 ? -22.788 -5.480 10.141 1.000 34.581 73 THR A N 1
ATOM 508 C CA . THR A 1 73 ? -21.464 -5.603 10.807 1.000 34.477 73 THR A CA 1
ATOM 509 C C . THR A 1 73 ? -20.351 -5.271 9.808 1.000 33.838 73 THR A C 1
ATOM 510 O O . THR A 1 73 ? -20.472 -5.685 8.638 1.000 33.481 73 THR A O 1
ATOM 514 N N . MET A 1 74 ? -19.308 -4.567 10.262 1.000 33.648 74 MET A N 1
ATOM 515 C CA . MET A 1 74 ? -18.158 -4.134 9.423 1.000 33.137 74 MET A CA 1
ATOM 516 C C . MET A 1 74 ? -16.834 -4.499 10.106 1.000 33.136 74 MET A C 1
ATOM 517 O O . MET A 1 74 ? -16.738 -4.362 11.344 1.000 33.531 74 MET A O 1
ATOM 522 N N . SER A 1 75 ? -15.856 -4.936 9.306 1.000 32.719 75 SER A N 1
ATOM 523 C CA . SER A 1 75 ? -14.421 -5.072 9.671 1.000 32.637 75 SER A CA 1
ATOM 524 C C . SER A 1 75 ? -13.610 -4.119 8.782 1.000 32.265 75 SER A C 1
ATOM 525 O O . SER A 1 75 ? -13.628 -4.307 7.550 1.000 31.910 75 SER A O 1
ATOM 528 N N . TYR A 1 76 ? -12.951 -3.124 9.387 1.000 32.398 76 TYR A N 1
ATOM 529 C CA . TYR A 1 76 ? -12.389 -1.924 8.709 1.000 32.231 76 TYR A CA 1
ATOM 530 C C . TYR A 1 76 ? -10.909 -1.762 9.079 1.000 32.329 76 TYR A C 1
ATOM 531 O O . TYR A 1 76 ? -10.572 -1.772 10.281 1.000 32.652 76 TYR A O 1
ATOM 540 N N . SER A 1 77 ? -10.057 -1.620 8.059 1.000 32.120 77 SER A N 1
ATOM 541 C CA . SER A 1 77 ? -8.592 -1.399 8.173 1.000 32.183 77 SER A CA 1
ATOM 542 C C . SER A 1 77 ? -8.200 -0.187 7.324 1.000 32.194 77 SER A C 1
ATOM 543 O O . SER A 1 77 ? -8.084 -0.347 6.095 1.000 31.965 77 SER A O 1
ATOM 545 N N . GLY A 1 78 ? -8.021 0.977 7.958 1.000 32.607 78 GLY A N 1
ATOM 546 C CA . GLY A 1 78 ? -7.616 2.226 7.286 1.000 32.699 78 GLY A CA 1
ATOM 547 C C . GLY A 1 78 ? -7.905 3.457 8.126 1.000 33.268 78 GLY A C 1
ATOM 548 O O . GLY A 1 78 ? -8.145 3.309 9.342 1.000 33.490 78 GLY A O 1
ATOM 549 N N . GLU A 1 79 ? -7.868 4.632 7.491 1.000 33.555 79 GLU A N 1
ATOM 550 C CA . GLU A 1 79 ? -8.111 5.953 8.128 1.000 34.236 79 GLU A CA 1
ATOM 551 C C . GLU A 1 79 ? -8.889 6.848 7.159 1.000 34.339 79 GLU A C 1
ATOM 552 O O . GLU A 1 79 ? -8.283 7.317 6.177 1.000 34.311 79 GLU A O 1
ATOM 558 N N . THR A 1 80 ? -10.181 7.056 7.422 1.000 34.620 80 THR A N 1
ATOM 559 C CA . THR A 1 80 ? -11.041 8.047 6.723 1.000 34.842 80 THR A CA 1
ATOM 560 C C . THR A 1 80 ? -10.743 9.427 7.318 1.000 35.477 80 THR A C 1
ATOM 561 O O . THR A 1 80 ? -11.055 9.630 8.503 1.000 35.906 80 THR A O 1
ATOM 565 N N . TYR A 1 81 ? -10.142 10.322 6.530 1.000 35.670 81 TYR A N 1
ATOM 566 C CA . TYR A 1 81 ? -9.608 11.633 6.984 1.000 36.363 81 TYR A CA 1
ATOM 567 C C . TYR A 1 81 ? -10.713 12.698 6.971 1.000 36.930 81 TYR A C 1
ATOM 568 O O . TYR A 1 81 ? -10.489 13.786 7.540 1.000 37.452 81 TYR A O 1
ATOM 577 N N . ASN A 1 82 ? -11.860 12.395 6.353 1.000 36.918 82 ASN A N 1
ATOM 578 C CA . ASN A 1 82 ? -13.040 13.300 6.274 1.000 37.491 82 ASN A CA 1
ATOM 579 C C . ASN A 1 82 ? -14.191 12.706 7.098 1.000 37.677 82 ASN A C 1
ATOM 580 O O . ASN A 1 82 ? -15.356 12.872 6.689 1.000 37.877 82 ASN A O 1
ATOM 585 N N . PHE A 1 83 ? -13.880 12.066 8.231 1.000 37.830 83 PHE A N 1
ATOM 586 C CA . PHE A 1 83 ? -14.866 11.374 9.104 1.000 38.037 83 PHE A CA 1
ATOM 587 C C . PHE A 1 83 ? -15.638 12.401 9.947 1.000 38.847 83 PHE A C 1
ATOM 588 O O . PHE A 1 83 ? -16.780 12.098 10.332 1.000 39.039 83 PHE A O 1
ATOM 596 N N . VAL A 1 84 ? -15.049 13.572 10.217 1.000 39.442 84 VAL A N 1
ATOM 597 C CA . VAL A 1 84 ? -15.720 14.693 10.944 1.000 40.302 84 VAL A CA 1
ATOM 598 C C . VAL A 1 84 ? -16.761 15.319 10.006 1.000 40.491 84 VAL A C 1
ATOM 599 O O . VAL A 1 84 ? -17.928 15.445 10.424 1.000 40.809 84 VAL A O 1
ATOM 603 N N . GLU A 1 85 ? -16.347 15.686 8.788 1.000 40.406 85 GLU A N 1
ATOM 604 C CA . GLU A 1 85 ? -17.213 16.294 7.740 1.000 40.532 85 GLU A CA 1
ATOM 605 C C . GLU A 1 85 ? -18.392 15.360 7.444 1.000 40.274 85 GLU A C 1
ATOM 606 O O . GLU A 1 85 ? -19.540 15.853 7.408 1.000 40.581 85 GLU A O 1
ATOM 608 N N . LEU A 1 86 ? -18.112 14.066 7.249 1.000 39.764 86 LEU A N 1
ATOM 609 C CA . LEU A 1 86 ? -19.119 13.026 6.898 1.000 39.525 86 LEU A CA 1
ATOM 610 C C . LEU A 1 86 ? -20.092 12.805 8.065 1.000 39.930 86 LEU A C 1
ATOM 611 O O . LEU A 1 86 ? -21.291 12.591 7.790 1.000 39.922 86 LEU A O 1
ATOM 616 N N . ARG A 1 87 ? -19.601 12.853 9.309 1.000 40.288 87 ARG A N 1
ATOM 617 C CA . ARG A 1 87 ? -20.422 12.698 10.543 1.000 40.731 87 ARG A CA 1
ATOM 618 C C . ARG A 1 87 ? -21.410 13.867 10.661 1.000 41.243 87 ARG A C 1
ATOM 619 O O . ARG A 1 87 ? -22.563 13.619 11.064 1.000 41.455 87 ARG A O 1
ATOM 627 N N . ASP A 1 88 ? -20.968 15.086 10.333 1.000 41.441 88 ASP A N 1
ATOM 628 C CA . ASP A 1 88 ? -21.814 16.311 10.320 1.000 42.012 88 ASP A CA 1
ATOM 629 C C . ASP A 1 88 ? -22.905 16.150 9.255 1.000 41.734 88 ASP A C 1
ATOM 630 O O . ASP A 1 88 ? -24.065 16.486 9.550 1.000 42.187 88 ASP A O 1
ATOM 635 N N . GLU A 1 89 ? -22.539 15.647 8.070 1.000 41.085 89 GLU A N 1
ATOM 636 C CA . GLU A 1 89 ? -23.476 15.363 6.948 1.000 40.728 89 GLU A CA 1
ATOM 637 C C . GLU A 1 89 ? -24.499 14.307 7.391 1.000 40.601 89 GLU A C 1
ATOM 638 O O . GLU A 1 89 ? -25.687 14.462 7.046 1.000 40.872 89 GLU A O 1
ATOM 640 N N . LEU A 1 90 ? -24.055 13.291 8.140 1.000 40.225 90 LEU A N 1
ATOM 641 C CA . LEU A 1 90 ? -24.897 12.148 8.593 1.000 40.019 90 LEU A CA 1
ATOM 642 C C . LEU A 1 90 ? -25.796 12.574 9.761 1.000 40.668 90 LEU A C 1
ATOM 643 O O . LEU A 1 90 ? -26.916 12.040 9.850 1.000 40.721 90 LEU A O 1
ATOM 648 N N . ARG A 1 91 ? -25.326 13.485 10.620 1.000 41.168 91 ARG A N 1
ATOM 649 C CA . ARG A 1 91 ? -26.099 14.031 11.772 1.000 41.865 91 ARG A CA 1
ATOM 650 C C . ARG A 1 91 ? -27.318 14.804 11.253 1.000 42.052 91 ARG A C 1
ATOM 651 O O . ARG A 1 91 ? -28.396 14.673 11.864 1.000 42.405 91 ARG A O 1
ATOM 659 N N . LYS A 1 92 ? -27.144 15.571 10.170 1.000 41.763 92 LYS A N 1
ATOM 660 C CA . LYS A 1 92 ? -28.221 16.347 9.496 1.000 42.003 92 LYS A CA 1
ATOM 661 C C . LYS A 1 92 ? -29.255 15.387 8.889 1.000 41.518 92 LYS A C 1
ATOM 662 O O . LYS A 1 92 ? -30.432 15.787 8.781 1.000 41.998 92 LYS A O 1
ATOM 665 N N . ARG A 1 93 ? -28.830 14.176 8.512 1.000 40.577 93 ARG A N 1
ATOM 666 C CA . ARG A 1 93 ? -29.689 13.122 7.906 1.000 40.018 93 ARG A CA 1
ATOM 667 C C . ARG A 1 93 ? -30.308 12.240 9.002 1.000 40.179 93 ARG A C 1
ATOM 668 O O . ARG A 1 93 ? -31.135 11.374 8.648 1.000 39.994 93 ARG A O 1
ATOM 676 N N . GLY A 1 94 ? -29.916 12.441 10.268 1.000 40.501 94 GLY A N 1
ATOM 677 C CA . GLY A 1 94 ? -30.618 11.924 11.463 1.000 40.901 94 GLY A CA 1
ATOM 678 C C . GLY A 1 94 ? -29.902 10.771 12.152 1.000 40.595 94 GLY A C 1
ATOM 679 O O . GLY A 1 94 ? -30.570 10.052 12.918 1.000 40.839 94 GLY A O 1
ATOM 680 N N . HIS A 1 95 ? -28.595 10.601 11.926 1.000 40.168 95 HIS A N 1
ATOM 681 C CA . HIS A 1 95 ? -27.764 9.524 12.531 1.000 39.853 95 HIS A CA 1
ATOM 682 C C . HIS A 1 95 ? -27.247 9.970 13.906 1.000 40.426 95 HIS A C 1
ATOM 683 O O . HIS A 1 95 ? -26.750 11.112 14.004 1.000 40.665 95 HIS A O 1
ATOM 690 N N . THR A 1 96 ? -27.364 9.101 14.918 1.000 40.695 96 THR A N 1
ATOM 691 C CA . THR A 1 96 ? -26.814 9.290 16.291 1.000 41.273 96 THR A CA 1
ATOM 692 C C . THR A 1 96 ? -25.588 8.386 16.471 1.000 40.900 96 THR A C 1
ATOM 693 O O . THR A 1 96 ? -25.675 7.198 16.101 1.000 40.356 96 THR A O 1
ATOM 697 N N . PHE A 1 97 ? -24.501 8.932 17.031 1.000 41.221 97 PHE A N 1
ATOM 698 C CA . PHE A 1 97 ? -23.166 8.284 17.141 1.000 40.948 97 PHE A CA 1
ATOM 699 C C . PHE A 1 97 ? -22.814 8.040 18.615 1.000 41.660 97 PHE A C 1
ATOM 700 O O . PHE A 1 97 ? -22.737 9.013 19.394 1.000 42.230 97 PHE A O 1
ATOM 708 N N . ARG A 1 98 ? -22.589 6.771 18.970 1.000 41.730 98 ARG A N 1
ATOM 709 C CA . ARG A 1 98 ? -22.210 6.320 20.337 1.000 42.371 98 ARG A CA 1
ATOM 710 C C . ARG A 1 98 ? -20.704 6.507 20.555 1.000 42.262 98 ARG A C 1
ATOM 711 O O . ARG A 1 98 ? -20.293 6.608 21.728 1.000 42.769 98 ARG A O 1
ATOM 719 N N . THR A 1 99 ? -19.918 6.531 19.473 1.000 41.679 99 THR A N 1
ATOM 720 C CA . THR A 1 99 ? -18.434 6.622 19.497 1.000 41.548 99 THR A CA 1
ATOM 721 C C . THR A 1 99 ? -17.983 7.943 18.869 1.000 41.536 99 THR A C 1
ATOM 722 O O . THR A 1 99 ? -18.829 8.635 18.268 1.000 41.544 99 THR A O 1
ATOM 726 N N . ARG A 1 100 ? -16.690 8.254 19.009 1.000 41.524 100 ARG A N 1
ATOM 727 C CA . ARG A 1 100 ? -15.994 9.375 18.321 1.000 41.521 100 ARG A CA 1
ATOM 728 C C . ARG A 1 100 ? -14.926 8.778 17.393 1.000 40.876 100 ARG A C 1
ATOM 729 O O . ARG A 1 100 ? -13.895 9.443 17.163 1.000 40.956 100 ARG A O 1
ATOM 737 N N . SER A 1 101 ? -15.185 7.569 16.876 1.000 40.339 101 SER A N 1
ATOM 738 C CA . SER A 1 101 ? -14.310 6.813 15.942 1.000 39.630 101 SER A CA 1
ATOM 739 C C . SER A 1 101 ? -14.772 7.045 14.501 1.000 39.164 101 SER A C 1
ATOM 740 O O . SER A 1 101 ? -15.993 7.202 14.290 1.000 39.291 101 SER A O 1
ATOM 743 N N . ASP A 1 102 ? -13.828 7.051 13.553 1.000 38.665 102 ASP A N 1
ATOM 744 C CA . ASP A 1 102 ? -14.102 7.150 12.094 1.000 38.195 102 ASP A CA 1
ATOM 745 C C . ASP A 1 102 ? -14.865 5.896 11.644 1.000 37.700 102 ASP A C 1
ATOM 746 O O . ASP A 1 102 ? -15.682 6.008 10.711 1.000 37.575 102 ASP A O 1
ATOM 751 N N . THR A 1 103 ? -14.611 4.757 12.299 1.000 37.446 103 THR A N 1
ATOM 752 C CA . THR A 1 103 ? -15.226 3.430 12.021 1.000 37.072 103 THR A CA 1
ATOM 753 C C . THR A 1 103 ? -16.752 3.562 11.930 1.000 37.186 103 THR A C 1
ATOM 754 O O . THR A 1 103 ? -17.319 3.117 10.912 1.000 36.866 103 THR A O 1
ATOM 758 N N . GLU A 1 104 ? -17.388 4.154 12.947 1.000 37.629 104 GLU A N 1
ATOM 759 C CA . GLU A 1 104 ? -18.869 4.299 13.028 1.000 37.851 104 GLU A CA 1
ATOM 760 C C . GLU A 1 104 ? -19.369 5.162 11.862 1.000 37.530 104 GLU A C 1
ATOM 761 O O . GLU A 1 104 ? -20.434 4.827 11.307 1.000 37.418 104 GLU A O 1
ATOM 767 N N . VAL A 1 105 ? -18.625 6.214 11.499 1.000 37.335 105 VAL A N 1
ATOM 768 C CA . VAL A 1 105 ? -18.982 7.174 10.409 1.000 37.123 105 VAL A CA 1
ATOM 769 C C . VAL A 1 105 ? -19.080 6.405 9.085 1.000 36.417 105 VAL A C 1
ATOM 770 O O . VAL A 1 105 ? -20.039 6.658 8.328 1.000 36.461 105 VAL A O 1
ATOM 774 N N . VAL A 1 106 ? -18.133 5.496 8.829 1.000 35.793 106 VAL A N 1
ATOM 775 C CA . VAL A 1 106 ? -18.069 4.658 7.592 1.000 35.109 106 VAL A CA 1
ATOM 776 C C . VAL A 1 106 ? -19.243 3.670 7.596 1.000 34.973 106 VAL A C 1
ATOM 777 O O . VAL A 1 106 ? -19.838 3.462 6.520 1.000 34.715 106 VAL A O 1
ATOM 781 N N . LEU A 1 107 ? -19.554 3.085 8.758 1.000 35.163 107 LEU A N 1
ATOM 782 C CA . LEU A 1 107 ? -20.626 2.065 8.933 1.000 35.149 107 LEU A CA 1
ATOM 783 C C . LEU A 1 107 ? -22.003 2.723 8.786 1.000 35.363 107 LEU A C 1
ATOM 784 O O . LEU A 1 107 ? -22.849 2.153 8.074 1.000 35.257 107 LEU A O 1
ATOM 789 N N . ARG A 1 108 ? -22.224 3.864 9.446 1.000 35.720 108 ARG A N 1
ATOM 790 C CA . ARG A 1 108 ? -23.490 4.643 9.347 1.000 36.012 108 ARG A CA 1
ATOM 791 C C . ARG A 1 108 ? -23.541 5.326 7.975 1.000 35.651 108 ARG A C 1
ATOM 792 O O . ARG A 1 108 ? -24.664 5.588 7.486 1.000 35.798 108 ARG A O 1
ATOM 800 N N . GLY A 1 109 ? -22.370 5.600 7.387 1.000 35.127 109 GLY A N 1
ATOM 801 C CA . GLY A 1 109 ? -22.222 6.057 5.993 1.000 34.730 109 GLY A CA 1
ATOM 802 C C . GLY A 1 109 ? -22.785 5.035 5.020 1.000 34.300 109 GLY A C 1
ATOM 803 O O . GLY A 1 109 ? -23.488 5.444 4.076 1.000 34.358 109 GLY A O 1
ATOM 804 N N . TYR A 1 110 ? -22.496 3.748 5.244 1.000 33.946 110 TYR A N 1
ATOM 805 C CA . TYR A 1 110 ? -23.030 2.617 4.440 1.000 33.562 110 TYR A CA 1
ATOM 806 C C . TYR A 1 110 ? -24.546 2.518 4.650 1.000 33.838 110 TYR A C 1
ATOM 807 O O . TYR A 1 110 ? -25.270 2.278 3.667 1.000 33.747 110 TYR A O 1
ATOM 816 N N . LEU A 1 111 ? -25.010 2.696 5.890 1.000 34.202 111 LEU A N 1
ATOM 817 C CA . LEU A 1 111 ? -26.458 2.715 6.237 1.000 34.629 111 LEU A CA 1
ATOM 818 C C . LEU A 1 111 ? -27.176 3.764 5.376 1.000 34.674 111 LEU A C 1
ATOM 819 O O . LEU A 1 111 ? -28.333 3.512 4.993 1.000 34.813 111 LEU A O 1
ATOM 821 N N . GLU A 1 112 ? -26.503 4.880 5.069 1.000 34.617 112 GLU A N 1
ATOM 822 C CA . GLU A 1 112 ? -27.070 6.045 4.337 1.000 34.742 112 GLU A CA 1
ATOM 823 C C . GLU A 1 112 ? -26.973 5.829 2.822 1.000 34.255 112 GLU A C 1
ATOM 824 O O . GLU A 1 112 ? -28.023 5.894 2.157 1.000 34.384 112 GLU A O 1
ATOM 830 N N . TRP A 1 113 ? -25.762 5.599 2.300 1.000 33.808 113 TRP A N 1
ATOM 831 C CA . TRP A 1 113 ? -25.442 5.659 0.846 1.000 33.391 113 TRP A CA 1
ATOM 832 C C . TRP A 1 113 ? -25.154 4.269 0.261 1.000 32.876 113 TRP A C 1
ATOM 833 O O . TRP A 1 113 ? -24.899 4.195 -0.957 1.000 32.519 113 TRP A O 1
ATOM 844 N N . GLY A 1 114 ? -25.192 3.211 1.076 1.000 32.850 114 GLY A N 1
ATOM 845 C CA . GLY A 1 114 ? -24.793 1.854 0.656 1.000 32.467 114 GLY A CA 1
ATOM 846 C C . GLY A 1 114 ? -23.316 1.807 0.297 1.000 32.109 114 GLY A C 1
ATOM 847 O O . GLY A 1 114 ? -22.514 2.456 1.001 1.000 32.159 114 GLY A O 1
ATOM 848 N N . ALA A 1 115 ? -22.972 1.078 -0.770 1.000 31.706 115 ALA A N 1
ATOM 849 C CA . ALA A 1 115 ? -21.594 0.911 -1.292 1.000 31.324 115 ALA A CA 1
ATOM 850 C C . ALA A 1 115 ? -20.992 2.273 -1.673 1.000 31.325 115 ALA A C 1
ATOM 851 O O . ALA A 1 115 ? -19.751 2.413 -1.587 1.000 31.146 115 ALA A O 1
ATOM 853 N N . ALA A 1 116 ? -21.839 3.239 -2.060 1.000 31.458 116 ALA A N 1
ATOM 854 C CA . ALA A 1 116 ? -21.453 4.575 -2.581 1.000 31.500 116 ALA A CA 1
ATOM 855 C C . ALA A 1 116 ? -20.664 5.378 -1.534 1.000 31.681 116 ALA A C 1
ATOM 856 O O . ALA A 1 116 ? -20.098 6.423 -1.912 1.000 31.750 116 ALA A O 1
ATOM 858 N N . ILE A 1 117 ? -20.639 4.927 -0.272 1.000 31.748 117 ILE A N 1
ATOM 859 C CA . ILE A 1 117 ? -19.776 5.483 0.817 1.000 31.891 117 ILE A CA 1
ATOM 860 C C . ILE A 1 117 ? -18.318 5.536 0.338 1.000 31.578 117 ILE A C 1
ATOM 861 O O . ILE A 1 117 ? -17.597 6.473 0.745 1.000 31.769 117 ILE A O 1
ATOM 866 N N . ALA A 1 118 ? -17.905 4.566 -0.487 1.000 31.082 118 ALA A N 1
ATOM 867 C CA . ALA A 1 118 ? -16.566 4.482 -1.117 1.000 30.736 118 ALA A CA 1
ATOM 868 C C . ALA A 1 118 ? -16.235 5.791 -1.848 1.000 30.814 118 ALA A C 1
ATOM 869 O O . ALA A 1 118 ? -15.054 6.189 -1.839 1.000 30.860 118 ALA A O 1
ATOM 871 N N . GLU A 1 119 ? -17.245 6.434 -2.444 1.000 30.900 119 GLU A N 1
ATOM 872 C CA . GLU A 1 119 ? -17.111 7.653 -3.288 1.000 30.998 119 GLU A CA 1
ATOM 873 C C . GLU A 1 119 ? -17.075 8.917 -2.416 1.000 31.341 119 GLU A C 1
ATOM 874 O O . GLU A 1 119 ? -16.753 9.988 -2.967 1.000 31.548 119 GLU A O 1
ATOM 880 N N . ARG A 1 120 ? -17.407 8.808 -1.123 1.000 31.424 120 ARG A N 1
ATOM 881 C CA . ARG A 1 120 ? -17.487 9.956 -0.175 1.000 31.862 120 ARG A CA 1
ATOM 882 C C . ARG A 1 120 ? -16.320 9.916 0.823 1.000 31.773 120 ARG A C 1
ATOM 883 O O . ARG A 1 120 ? -15.966 10.991 1.339 1.000 32.175 120 ARG A O 1
ATOM 891 N N . MET A 1 121 ? -15.750 8.736 1.091 1.000 31.250 121 MET A N 1
ATOM 892 C CA . MET A 1 121 ? -14.537 8.570 1.941 1.000 31.111 121 MET A CA 1
ATOM 893 C C . MET A 1 121 ? -13.331 9.212 1.245 1.000 30.909 121 MET A C 1
ATOM 894 O O . MET A 1 121 ? -13.293 9.206 0.001 1.000 30.680 121 MET A O 1
ATOM 899 N N . VAL A 1 122 ? -12.387 9.738 2.031 1.000 30.987 122 VAL A N 1
ATOM 900 C CA . VAL A 1 122 ? -11.099 10.324 1.556 1.000 30.855 122 VAL A CA 1
ATOM 901 C C . VAL A 1 122 ? -9.983 9.828 2.481 1.000 30.684 122 VAL A C 1
ATOM 902 O O . VAL A 1 122 ? -9.977 10.233 3.655 1.000 31.085 122 VAL A O 1
ATOM 904 N N . GLY A 1 123 ? -9.095 8.967 1.971 1.000 30.128 123 GLY A N 1
ATOM 905 C CA . GLY A 1 123 ? -7.926 8.440 2.703 1.000 29.953 123 GLY A CA 1
ATOM 906 C C . GLY A 1 123 ? -7.544 7.043 2.243 1.000 29.313 123 GLY A C 1
ATOM 907 O O . GLY A 1 123 ? -7.562 6.799 1.021 1.000 29.019 123 GLY A O 1
ATOM 908 N N . MET A 1 124 ? -7.197 6.164 3.188 1.000 29.093 124 MET A N 1
ATOM 909 C CA . MET A 1 124 ? -6.864 4.734 2.935 1.000 28.580 124 MET A CA 1
ATOM 910 C C . MET A 1 124 ? -7.838 3.852 3.725 1.000 28.427 124 MET A C 1
ATOM 911 O O . MET A 1 124 ? -8.259 4.279 4.823 1.000 28.776 124 MET A O 1
ATOM 916 N N . CYS A 1 125 ? -8.184 2.678 3.181 1.000 27.909 125 CYS A N 1
ATOM 917 C CA . CYS A 1 125 ? -9.198 1.746 3.746 1.000 27.772 125 CYS A CA 1
ATOM 918 C C . CYS A 1 125 ? -9.190 0.401 3.008 1.000 27.270 125 CYS A C 1
ATOM 919 O O . CYS A 1 125 ? -9.028 0.400 1.770 1.000 27.046 125 CYS A O 1
ATOM 922 N N . ALA A 1 126 ? -9.356 -0.692 3.761 1.000 27.102 126 ALA A N 1
ATOM 923 C CA . ALA A 1 126 ? -9.765 -2.032 3.280 1.000 26.748 126 ALA A CA 1
ATOM 924 C C . ALA A 1 126 ? -10.940 -2.512 4.140 1.000 26.847 126 ALA A C 1
ATOM 925 O O . ALA A 1 126 ? -10.690 -2.995 5.258 1.000 27.071 126 ALA A O 1
ATOM 927 N N . ILE A 1 127 ? -12.171 -2.362 3.637 1.000 26.704 127 ILE A N 1
ATOM 928 C CA . ILE A 1 127 ? -13.441 -2.509 4.413 1.000 26.879 127 ILE A CA 1
ATOM 929 C C . ILE A 1 127 ? -14.157 -3.800 3.996 1.000 26.694 127 ILE A C 1
ATOM 930 O O . ILE A 1 127 ? -14.167 -4.109 2.791 1.000 26.407 127 ILE A O 1
ATOM 935 N N . ALA A 1 128 ? -14.742 -4.507 4.969 1.000 26.887 128 ALA A N 1
ATOM 936 C CA . ALA A 1 128 ? -15.595 -5.704 4.777 1.000 26.873 128 ALA A CA 1
ATOM 937 C C . ALA A 1 128 ? -16.904 -5.526 5.558 1.000 27.191 128 ALA A C 1
ATOM 938 O O . ALA A 1 128 ? -16.883 -5.690 6.791 1.000 27.525 128 ALA A O 1
ATOM 940 N N . ILE A 1 129 ? -17.992 -5.191 4.857 1.000 27.117 129 ILE A N 1
ATOM 941 C CA . ILE A 1 129 ? -19.352 -4.975 5.438 1.000 27.449 129 ILE A CA 1
ATOM 942 C C . ILE A 1 129 ? -20.226 -6.183 5.090 1.000 27.507 129 ILE A C 1
ATOM 943 O O . ILE A 1 129 ? -20.275 -6.540 3.901 1.000 27.217 129 ILE A O 1
ATOM 948 N N . TRP A 1 130 ? -20.883 -6.779 6.092 1.000 27.924 130 TRP A N 1
ATOM 949 C CA . TRP A 1 130 ? -21.939 -7.812 5.914 1.000 28.154 130 TRP A CA 1
ATOM 950 C C . TRP A 1 130 ? -23.306 -7.230 6.293 1.000 28.502 130 TRP A C 1
ATOM 951 O O . TRP A 1 130 ? -23.519 -6.951 7.489 1.000 28.844 130 TRP A O 1
ATOM 962 N N . ASP A 1 131 ? -24.195 -7.094 5.305 1.000 28.453 131 ASP A N 1
ATOM 963 C CA . ASP A 1 131 ? -25.568 -6.539 5.449 1.000 28.828 131 ASP A CA 1
ATOM 964 C C . ASP A 1 131 ? -26.567 -7.702 5.513 1.000 29.201 131 ASP A C 1
ATOM 965 O O . ASP A 1 131 ? -26.851 -8.296 4.455 1.000 29.012 131 ASP A O 1
ATOM 970 N N . SER A 1 132 ? -27.074 -8.012 6.712 1.000 29.799 132 SER A N 1
ATOM 971 C CA . SER A 1 132 ? -28.047 -9.109 6.975 1.000 30.329 132 SER A CA 1
ATOM 972 C C . SER A 1 132 ? -29.396 -8.813 6.301 1.000 30.527 132 SER A C 1
ATOM 973 O O . SER A 1 132 ? -30.139 -9.783 6.036 1.000 30.757 132 SER A O 1
ATOM 976 N N . ARG A 1 133 ? -29.699 -7.535 6.038 1.000 30.492 133 ARG A N 1
ATOM 977 C CA . ARG A 1 133 ? -30.951 -7.084 5.367 1.000 30.691 133 ARG A CA 1
ATOM 978 C C . ARG A 1 133 ? -31.036 -7.710 3.969 1.000 30.422 133 ARG A C 1
ATOM 979 O O . ARG A 1 133 ? -32.139 -8.149 3.584 1.000 30.680 133 ARG A O 1
ATOM 987 N N . TYR A 1 134 ? -29.914 -7.744 3.240 1.000 29.966 134 TYR A N 1
ATOM 988 C CA . TYR A 1 134 ? -29.821 -8.252 1.844 1.000 29.668 134 TYR A CA 1
ATOM 989 C C . TYR A 1 134 ? -28.997 -9.546 1.783 1.000 29.573 134 TYR A C 1
ATOM 990 O O . TYR A 1 134 ? -28.818 -10.065 0.665 1.000 29.252 134 TYR A O 1
ATOM 999 N N . GLU A 1 135 ? -28.537 -10.058 2.933 1.000 29.884 135 GLU A N 1
ATOM 1000 C CA . GLU A 1 135 ? -27.623 -11.230 3.033 1.000 29.896 135 GLU A CA 1
ATOM 1001 C C . GLU A 1 135 ? -26.489 -11.055 2.013 1.000 29.338 135 GLU A C 1
ATOM 1002 O O . GLU A 1 135 ? -26.251 -11.986 1.210 1.000 29.217 135 GLU A O 1
ATOM 1008 N N . ARG A 1 136 ? -25.826 -9.894 2.044 1.000 29.048 136 ARG A N 1
ATOM 1009 C CA . ARG A 1 136 ? -24.845 -9.457 1.017 1.000 28.565 136 ARG A CA 1
ATOM 1010 C C . ARG A 1 136 ? -23.592 -8.879 1.685 1.000 28.361 136 ARG A C 1
ATOM 1011 O O . ARG A 1 136 ? -23.732 -7.959 2.516 1.000 28.529 136 ARG A O 1
ATOM 1019 N N . LEU A 1 137 ? -22.416 -9.388 1.300 1.000 28.023 137 LEU A N 1
ATOM 1020 C CA . LEU A 1 137 ? -21.082 -8.861 1.695 1.000 27.728 137 LEU A CA 1
ATOM 1021 C C . LEU A 1 137 ? -20.676 -7.749 0.721 1.000 27.307 137 LEU A C 1
ATOM 1022 O O . LEU A 1 137 ? -20.907 -7.919 -0.490 1.000 27.077 137 LEU A O 1
ATOM 1027 N N . THR A 1 138 ? -20.091 -6.665 1.241 1.000 27.233 138 THR A N 1
ATOM 1028 C CA . THR A 1 138 ? -19.470 -5.559 0.460 1.000 26.927 138 THR A CA 1
ATOM 1029 C C . THR A 1 138 ? -18.000 -5.416 0.882 1.000 26.774 138 THR A C 1
ATOM 1030 O O . THR A 1 138 ? -17.753 -5.270 2.093 1.000 26.972 138 THR A O 1
ATOM 1034 N N . LEU A 1 139 ? -17.070 -5.474 -0.080 1.000 26.463 139 LEU A N 1
ATOM 1035 C CA . LEU A 1 139 ? -15.610 -5.264 0.132 1.000 26.350 139 LEU A CA 1
ATOM 1036 C C . LEU A 1 139 ? -15.177 -3.988 -0.601 1.000 26.235 139 LEU A C 1
ATOM 1037 O O . LEU A 1 139 ? -15.295 -3.957 -1.838 1.000 26.046 139 LEU A O 1
ATOM 1042 N N . ILE A 1 140 ? -14.693 -2.985 0.137 1.000 26.444 140 ILE A N 1
ATOM 1043 C CA . ILE A 1 140 ? -14.256 -1.664 -0.406 1.000 26.475 140 ILE A CA 1
ATOM 1044 C C . ILE A 1 140 ? -12.751 -1.505 -0.151 1.000 26.543 140 ILE A C 1
ATOM 1045 O O . ILE A 1 140 ? -12.332 -1.638 1.017 1.000 26.785 140 ILE A O 1
ATOM 1050 N N . ARG A 1 141 ? -11.974 -1.246 -1.209 1.000 26.410 141 ARG A N 1
ATOM 1051 C CA . ARG A 1 141 ? -10.541 -0.856 -1.131 1.000 26.442 141 ARG A CA 1
ATOM 1052 C C . ARG A 1 141 ? -10.394 0.599 -1.590 1.000 26.627 141 ARG A C 1
ATOM 1053 O O . ARG A 1 141 ? -11.104 0.990 -2.537 1.000 26.608 141 ARG A O 1
ATOM 1061 N N . ASP A 1 142 ? -9.494 1.356 -0.954 1.000 26.890 142 ASP A N 1
ATOM 1062 C CA . ASP A 1 142 ? -9.255 2.797 -1.243 1.000 27.150 142 ASP A CA 1
ATOM 1063 C C . ASP A 1 142 ? -8.774 2.963 -2.691 1.000 27.048 142 ASP A C 1
ATOM 1064 O O . ASP A 1 142 ? -8.363 1.955 -3.310 1.000 26.813 142 ASP A O 1
ATOM 1069 N N . ARG A 1 143 ? -8.807 4.201 -3.190 1.000 27.294 143 ARG A N 1
ATOM 1070 C CA . ARG A 1 143 ? -8.688 4.542 -4.633 1.000 27.253 143 ARG A CA 1
ATOM 1071 C C . ARG A 1 143 ? -7.283 4.209 -5.156 1.000 27.211 143 ARG A C 1
ATOM 1072 O O . ARG A 1 143 ? -7.191 3.664 -6.269 1.000 27.039 143 ARG A O 1
ATOM 1080 N N . MET A 1 144 ? -6.234 4.513 -4.386 1.000 27.464 144 MET A N 1
ATOM 1081 C CA . MET A 1 144 ? -4.815 4.404 -4.829 1.000 27.494 144 MET A CA 1
ATOM 1082 C C . MET A 1 144 ? -4.261 3.000 -4.544 1.000 27.294 144 MET A C 1
ATOM 1083 O O . MET A 1 144 ? -3.360 2.566 -5.288 1.000 27.198 144 MET A O 1
ATOM 1088 N N . GLY A 1 145 ? -4.784 2.318 -3.520 1.000 27.323 145 GLY A N 1
ATOM 1089 C CA . GLY A 1 145 ? -4.402 0.940 -3.151 1.000 27.185 145 GLY A CA 1
ATOM 1090 C C . GLY A 1 145 ? -3.393 0.918 -2.017 1.000 27.406 145 GLY A C 1
ATOM 1091 O O . GLY A 1 145 ? -2.464 0.086 -2.067 1.000 27.362 145 GLY A O 1
ATOM 1092 N N . THR A 1 146 ? -3.573 1.799 -1.029 1.000 27.698 146 THR A N 1
ATOM 1093 C CA . THR A 1 146 ? -2.685 1.964 0.152 1.000 27.960 146 THR A CA 1
ATOM 1094 C C . THR A 1 146 ? -2.904 0.802 1.129 1.000 27.884 146 THR A C 1
ATOM 1095 O O . THR A 1 146 ? -1.903 0.304 1.678 1.000 27.986 146 THR A O 1
ATOM 1099 N N . LYS A 1 147 ? -4.160 0.394 1.340 1.000 27.788 147 LYS A N 1
ATOM 1100 C CA . LYS A 1 147 ? -4.539 -0.713 2.262 1.000 27.769 147 LYS A CA 1
ATOM 1101 C C . LYS A 1 147 ? -4.925 -1.943 1.445 1.000 27.482 147 LYS A C 1
ATOM 1102 O O . LYS A 1 147 ? -5.745 -1.851 0.534 1.000 27.362 147 LYS A O 1
ATOM 1108 N N . PRO A 1 148 ? -4.349 -3.130 1.747 1.000 27.404 148 PRO A N 1
ATOM 1109 C CA . PRO A 1 148 ? -4.570 -4.325 0.936 1.000 27.162 148 PRO A CA 1
ATOM 1110 C C . PRO A 1 148 ? -5.868 -5.068 1.273 1.000 27.157 148 PRO A C 1
ATOM 1111 O O . PRO A 1 148 ? -6.310 -4.989 2.404 1.000 27.364 148 PRO A O 1
ATOM 1115 N N . MET A 1 149 ? -6.423 -5.775 0.287 1.000 26.967 149 MET A N 1
ATOM 1116 C CA . MET A 1 149 ? -7.541 -6.738 0.465 1.000 27.040 149 MET A CA 1
ATOM 1117 C C . MET A 1 149 ? -7.402 -7.850 -0.578 1.000 26.931 149 MET A C 1
ATOM 1118 O O . MET A 1 149 ? -7.265 -7.528 -1.775 1.000 26.716 149 MET A O 1
ATOM 1123 N N . HIS A 1 150 ? -7.419 -9.106 -0.126 1.000 27.144 150 HIS A N 1
ATOM 1124 C CA . HIS A 1 150 ? -7.425 -10.324 -0.976 1.000 27.173 150 HIS A CA 1
ATOM 1125 C C . HIS A 1 150 ? -8.768 -11.031 -0.796 1.000 27.446 150 HIS A C 1
ATOM 1126 O O . HIS A 1 150 ? -9.433 -10.773 0.228 1.000 27.653 150 HIS A O 1
ATOM 1133 N N . TYR A 1 151 ? -9.153 -11.861 -1.769 1.000 27.514 151 TYR A N 1
ATOM 1134 C CA . TYR A 1 151 ? -10.368 -12.713 -1.716 1.000 27.798 151 TYR A CA 1
ATOM 1135 C C . TYR A 1 151 ? -10.103 -14.029 -2.453 1.000 27.990 151 TYR A C 1
ATOM 1136 O O . TYR A 1 151 ? -9.231 -14.076 -3.344 1.000 27.848 151 TYR A O 1
ATOM 1145 N N . TYR A 1 152 ? -10.856 -15.063 -2.077 1.000 28.459 152 TYR A N 1
ATOM 1146 C CA . TYR A 1 152 ? -10.705 -16.466 -2.539 1.000 28.795 152 TYR A CA 1
ATOM 1147 C C . TYR A 1 152 ? -12.102 -17.088 -2.659 1.000 29.113 152 TYR A C 1
ATOM 1148 O O . TYR A 1 152 ? -12.775 -17.266 -1.622 1.000 29.430 152 TYR A O 1
ATOM 1157 N N . ARG A 1 153 ? -12.532 -17.375 -3.891 1.000 29.103 153 ARG A N 1
ATOM 1158 C CA . ARG A 1 153 ? -13.848 -17.994 -4.204 1.000 29.369 153 ARG A CA 1
ATOM 1159 C C . ARG A 1 153 ? -13.889 -19.411 -3.624 1.000 29.865 153 ARG A C 1
ATOM 1160 O O . ARG A 1 153 ? -12.893 -20.144 -3.783 1.000 29.987 153 ARG A O 1
ATOM 1168 N N . THR A 1 154 ? -14.996 -19.756 -2.961 1.000 30.233 154 THR A N 1
ATOM 1169 C CA . THR A 1 154 ? -15.343 -21.125 -2.499 1.000 30.779 154 THR A CA 1
ATOM 1170 C C . THR A 1 154 ? -16.694 -21.495 -3.119 1.000 30.979 154 THR A C 1
ATOM 1171 O O . THR A 1 154 ? -17.348 -20.587 -3.677 1.000 30.689 154 THR A O 1
ATOM 1175 N N . LYS A 1 155 ? -17.091 -22.767 -3.030 1.000 31.454 155 LYS A N 1
ATOM 1176 C CA . LYS A 1 155 ? -18.405 -23.258 -3.528 1.000 31.706 155 LYS A CA 1
ATOM 1177 C C . LYS A 1 155 ? -19.508 -22.509 -2.769 1.000 31.687 155 LYS A C 1
ATOM 1178 O O . LYS A 1 155 ? -19.606 -22.704 -1.543 1.000 32.018 155 LYS A O 1
ATOM 1181 N N . ASP A 1 156 ? -20.266 -21.655 -3.466 1.000 31.331 156 ASP A N 1
ATOM 1182 C CA . ASP A 1 156 ? -21.370 -20.828 -2.901 1.000 31.323 156 ASP A CA 1
ATOM 1183 C C . ASP A 1 156 ? -20.872 -20.082 -1.654 1.000 31.105 156 ASP A C 1
ATOM 1184 O O . ASP A 1 156 ? -21.568 -20.123 -0.621 1.000 31.456 156 ASP A O 1
ATOM 1189 N N . GLY A 1 157 ? -19.711 -19.427 -1.751 1.000 30.569 157 GLY A N 1
ATOM 1190 C CA . GLY A 1 157 ? -19.072 -18.712 -0.628 1.000 30.379 157 GLY A CA 1
ATOM 1191 C C . GLY A 1 157 ? -17.822 -17.956 -1.049 1.000 29.803 157 GLY A C 1
ATOM 1192 O O . GLY A 1 157 ? -17.409 -18.081 -2.222 1.000 29.511 157 GLY A O 1
ATOM 1193 N N . LEU A 1 158 ? -17.237 -17.202 -0.112 1.000 29.645 158 LEU A N 1
ATOM 1194 C CA . LEU A 1 158 ? -16.049 -16.334 -0.334 1.000 29.176 158 LEU A CA 1
ATOM 1195 C C . LEU A 1 158 ? -15.233 -16.238 0.961 1.000 29.250 158 LEU A C 1
ATOM 1196 O O . LEU A 1 158 ? -15.848 -16.122 2.039 1.000 29.482 158 LEU A O 1
ATOM 1201 N N . LEU A 1 159 ? -13.902 -16.294 0.842 1.000 29.043 159 LEU A N 1
ATOM 1202 C CA . LEU A 1 159 ? -12.921 -16.026 1.930 1.000 29.060 159 LEU A CA 1
ATOM 1203 C C . LEU A 1 159 ? -12.153 -14.747 1.581 1.000 28.679 159 LEU A C 1
ATOM 1204 O O . LEU A 1 159 ? -11.764 -14.612 0.408 1.000 28.430 159 LEU A O 1
ATOM 1209 N N . PHE A 1 160 ? -11.947 -13.854 2.553 1.000 28.734 160 PHE A N 1
ATOM 1210 C CA . PHE A 1 160 ? -11.250 -12.552 2.368 1.000 28.476 160 PHE A CA 1
ATOM 1211 C C . PHE A 1 160 ? -10.337 -12.260 3.566 1.000 28.693 160 PHE A C 1
ATOM 1212 O O . PHE A 1 160 ? -10.579 -12.791 4.669 1.000 29.006 160 PHE A O 1
ATOM 1220 N N . GLY A 1 161 ? -9.310 -11.437 3.334 1.000 28.596 161 GLY A N 1
ATOM 1221 C CA . GLY A 1 161 ? -8.341 -10.996 4.356 1.000 28.828 161 GLY A CA 1
ATOM 1222 C C . GLY A 1 161 ? -7.388 -9.942 3.816 1.000 28.658 161 GLY A C 1
ATOM 1223 O O . GLY A 1 161 ? -7.160 -9.933 2.589 1.000 28.441 161 GLY A O 1
ATOM 1224 N N . SER A 1 162 ? -6.860 -9.087 4.701 1.000 28.860 162 SER A N 1
ATOM 1225 C CA . SER A 1 162 ? -5.865 -8.023 4.392 1.000 28.783 162 SER A CA 1
ATOM 1226 C C . SER A 1 162 ? -4.604 -8.648 3.784 1.000 28.740 162 SER A C 1
ATOM 1227 O O . SER A 1 162 ? -4.050 -8.053 2.840 1.000 28.578 162 SER A O 1
ATOM 1230 N N . GLU A 1 163 ? -4.168 -9.795 4.318 1.000 28.991 163 GLU A N 1
ATOM 1231 C CA . GLU A 1 163 ? -2.945 -10.521 3.882 1.000 29.026 163 GLU A CA 1
ATOM 1232 C C . GLU A 1 163 ? -3.310 -11.953 3.506 1.000 29.134 163 GLU A C 1
ATOM 1233 O O . GLU A 1 163 ? -4.173 -12.556 4.140 1.000 29.356 163 GLU A O 1
ATOM 1239 N N . PRO A 1 164 ? -2.658 -12.542 2.475 1.000 29.080 164 PRO A N 1
ATOM 1240 C CA . PRO A 1 164 ? -2.955 -13.910 2.044 1.000 29.255 164 PRO A CA 1
ATOM 1241 C C . PRO A 1 164 ? -3.003 -14.945 3.180 1.000 29.735 164 PRO A C 1
ATOM 1242 O O . PRO A 1 164 ? -3.829 -15.838 3.110 1.000 29.886 164 PRO A O 1
ATOM 1246 N N . LYS A 1 165 ? -2.130 -14.798 4.185 1.000 30.045 165 LYS A N 1
ATOM 1247 C CA . LYS A 1 165 ? -2.006 -15.712 5.358 1.000 30.542 165 LYS A CA 1
ATOM 1248 C C . LYS A 1 165 ? -3.363 -15.889 6.054 1.000 30.774 165 LYS A C 1
ATOM 1249 O O . LYS A 1 165 ? -3.583 -16.972 6.632 1.000 31.107 165 LYS A O 1
ATOM 1255 N N . ALA A 1 166 ? -4.224 -14.867 6.015 1.000 30.693 166 ALA A N 1
ATOM 1256 C CA . ALA A 1 166 ? -5.589 -14.883 6.593 1.000 30.975 166 ALA A CA 1
ATOM 1257 C C . ALA A 1 166 ? -6.442 -15.939 5.879 1.000 31.119 166 ALA A C 1
ATOM 1258 O O . ALA A 1 166 ? -7.120 -16.722 6.572 1.000 31.496 166 ALA A O 1
ATOM 1260 N N . ILE A 1 167 ? -6.399 -15.959 4.543 1.000 30.909 167 ILE A N 1
ATOM 1261 C CA . ILE A 1 167 ? -7.152 -16.924 3.687 1.000 31.026 167 ILE A CA 1
ATOM 1262 C C . ILE A 1 167 ? -6.480 -18.300 3.781 1.000 31.442 167 ILE A C 1
ATOM 1263 O O . ILE A 1 167 ? -7.209 -19.294 3.964 1.000 31.787 167 ILE A O 1
ATOM 1268 N N . LEU A 1 168 ? -5.147 -18.347 3.674 1.000 31.546 168 LEU A N 1
ATOM 1269 C CA . LEU A 1 168 ? -4.330 -19.594 3.716 1.000 31.964 168 LEU A CA 1
ATOM 1270 C C . LEU A 1 168 ? -4.580 -20.348 5.029 1.000 32.583 168 LEU A C 1
ATOM 1271 O O . LEU A 1 168 ? -4.529 -21.594 5.003 1.000 32.985 168 LEU A O 1
ATOM 1276 N N . ALA A 1 169 ? -4.838 -19.621 6.123 1.000 32.778 169 ALA A N 1
ATOM 1277 C CA . ALA A 1 169 ? -5.067 -20.160 7.487 1.000 33.400 169 ALA A CA 1
ATOM 1278 C C . ALA A 1 169 ? -6.359 -20.987 7.548 1.000 33.866 169 ALA A C 1
ATOM 1279 O O . ALA A 1 169 ? -6.537 -21.714 8.546 1.000 34.374 169 ALA A O 1
ATOM 1281 N N . 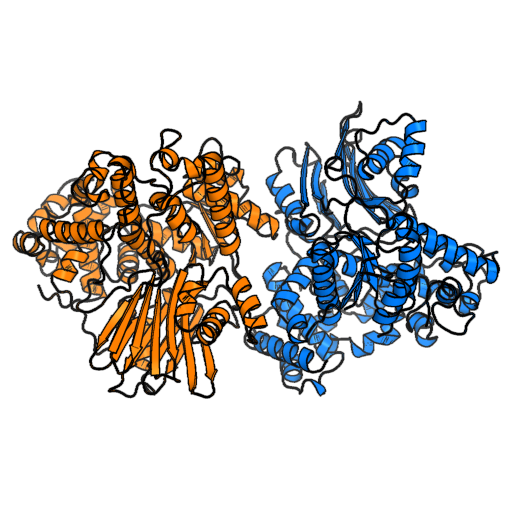HIS A 1 170 ? -7.235 -20.869 6.543 1.000 33.781 170 HIS A N 1
ATOM 1282 C CA . HIS A 1 170 ? -8.501 -21.643 6.433 1.000 34.230 170 HIS A CA 1
ATOM 1283 C C . HIS A 1 170 ? -8.182 -23.081 6.029 1.000 34.712 170 HIS A C 1
ATOM 1284 O O . HIS A 1 170 ? -7.384 -23.301 5.122 1.000 34.492 170 HIS A O 1
ATOM 1291 N N . PRO A 1 171 ? -8.794 -24.102 6.678 1.000 35.486 171 PRO A N 1
ATOM 1292 C CA . PRO A 1 171 ? -8.449 -25.502 6.415 1.000 36.047 171 PRO A CA 1
ATOM 1293 C C . PRO A 1 171 ? -8.919 -26.060 5.060 1.000 36.128 171 PRO A C 1
ATOM 1294 O O . PRO A 1 171 ? -8.445 -27.119 4.688 1.000 36.518 171 PRO A O 1
ATOM 1298 N N . ASP A 1 172 ? -9.814 -25.352 4.361 1.000 35.936 172 ASP A N 1
ATOM 1299 C CA . ASP A 1 172 ? -10.348 -25.749 3.027 1.000 35.942 172 ASP A CA 1
ATOM 1300 C C . ASP A 1 172 ? -9.524 -25.092 1.910 1.000 35.440 172 ASP A C 1
ATOM 1301 O O . ASP A 1 172 ? -9.873 -25.304 0.732 1.000 35.340 172 ASP A O 1
ATOM 1306 N N . VAL A 1 173 ? -8.477 -24.335 2.261 1.000 35.278 173 VAL A N 1
ATOM 1307 C CA . VAL A 1 173 ? -7.543 -23.668 1.303 1.000 34.889 173 VAL A CA 1
ATOM 1308 C C . VAL A 1 173 ? -6.180 -24.368 1.375 1.000 35.200 173 VAL A C 1
ATOM 1309 O O . VAL A 1 173 ? -5.511 -24.250 2.420 1.000 35.332 173 VAL A O 1
ATOM 1313 N N . LYS A 1 174 ? -5.787 -25.060 0.302 1.000 35.450 174 LYS A N 1
ATOM 1314 C CA . LYS A 1 174 ? -4.423 -25.633 0.130 1.000 35.741 174 LYS A CA 1
ATOM 1315 C C . LYS A 1 174 ? -3.502 -24.540 -0.408 1.000 35.337 174 LYS A C 1
ATOM 1316 O O . LYS A 1 174 ? -3.901 -23.775 -1.285 1.000 34.901 174 LYS A O 1
ATOM 1318 N N . PRO A 1 175 ? -2.253 -24.417 0.104 1.000 35.510 175 PRO A N 1
ATOM 1319 C CA . PRO A 1 175 ? -1.317 -23.402 -0.382 1.000 35.162 175 PRO A CA 1
ATOM 1320 C C . PRO A 1 175 ? -0.735 -23.798 -1.747 1.000 35.182 175 PRO A C 1
ATOM 1321 O O . PRO A 1 175 ? 0.343 -24.353 -1.791 1.000 35.483 175 PRO A O 1
ATOM 1325 N N . VAL A 1 176 ? -1.482 -23.517 -2.819 1.000 35.069 176 VAL A N 1
ATOM 1326 C CA . VAL A 1 176 ? -1.147 -23.899 -4.223 1.000 35.168 176 VAL A CA 1
ATOM 1327 C C . VAL A 1 176 ? -0.643 -22.650 -4.952 1.000 34.878 176 VAL A C 1
ATOM 1328 O O . VAL A 1 176 ? -1.217 -21.566 -4.729 1.000 34.471 176 VAL A O 1
ATOM 1332 N N . VAL A 1 177 ? 0.398 -22.810 -5.775 1.000 35.184 177 VAL A N 1
ATOM 1333 C CA . VAL A 1 177 ? 0.955 -21.751 -6.668 1.000 35.037 177 VAL A CA 1
ATOM 1334 C C . VAL A 1 177 ? 1.106 -22.351 -8.069 1.000 35.296 177 VAL A C 1
ATOM 1335 O O . VAL A 1 177 ? 1.995 -23.206 -8.250 1.000 35.760 177 VAL A O 1
ATOM 1339 N N . ASP A 1 178 ? 0.260 -21.925 -9.011 1.000 35.196 178 ASP A N 1
ATOM 1340 C CA . ASP A 1 178 ? 0.301 -22.348 -10.439 1.000 35.338 178 ASP A CA 1
ATOM 1341 C C . ASP A 1 178 ? 1.394 -21.547 -11.161 1.000 35.136 178 ASP A C 1
ATOM 1342 O O . ASP A 1 178 ? 2.062 -20.729 -10.496 1.000 35.026 178 ASP A O 1
ATOM 1347 N N . MET A 1 179 ? 1.564 -21.767 -12.469 1.000 35.118 179 MET A N 1
ATOM 1348 C CA . MET A 1 179 ? 2.610 -21.106 -13.297 1.000 34.963 179 MET A CA 1
ATOM 1349 C C . MET A 1 179 ? 2.289 -19.617 -13.478 1.000 34.346 179 MET A C 1
ATOM 1350 O O . MET A 1 179 ? 3.247 -18.825 -13.562 1.000 34.251 179 MET A O 1
ATOM 1355 N N . GLU A 1 180 ? 1.003 -19.257 -13.550 1.000 33.946 180 GLU A N 1
ATOM 1356 C CA . GLU A 1 180 ? 0.530 -17.845 -13.579 1.000 33.453 180 GLU A CA 1
ATOM 1357 C C . GLU A 1 180 ? 0.952 -17.149 -12.278 1.000 33.180 180 GLU A C 1
ATOM 1358 O O . GLU A 1 180 ? 1.236 -15.937 -12.325 1.000 32.868 180 GLU A O 1
ATOM 1360 N N . GLY A 1 181 ? 0.993 -17.900 -11.170 1.000 33.251 181 GLY A N 1
ATOM 1361 C CA . GLY A 1 181 ? 1.435 -17.435 -9.841 1.000 33.184 181 GLY A CA 1
ATOM 1362 C C . GLY A 1 181 ? 2.916 -17.102 -9.816 1.000 33.204 181 GLY A C 1
ATOM 1363 O O . GLY A 1 181 ? 3.263 -15.989 -9.365 1.000 33.114 181 GLY A O 1
ATOM 1364 N N . MET A 1 182 ? 3.752 -18.033 -10.288 1.000 33.375 182 MET A N 1
ATOM 1365 C CA . MET A 1 182 ? 5.235 -17.911 -10.334 1.000 33.424 182 MET A CA 1
ATOM 1366 C C . MET A 1 182 ? 5.626 -16.741 -11.244 1.000 33.076 182 MET A C 1
ATOM 1367 O O . MET A 1 182 ? 6.592 -16.034 -10.902 1.000 33.122 182 MET A O 1
ATOM 1372 N N . ARG A 1 183 ? 4.906 -16.558 -12.358 1.000 32.774 183 ARG A N 1
ATOM 1373 C CA . ARG A 1 183 ? 5.144 -15.475 -13.352 1.000 32.546 183 ARG A CA 1
ATOM 1374 C C . ARG A 1 183 ? 4.992 -14.110 -12.676 1.000 32.237 183 ARG A C 1
ATOM 1375 O O . ARG A 1 183 ? 5.824 -13.225 -12.957 1.000 32.339 183 ARG A O 1
ATOM 1383 N N . GLN A 1 184 ? 3.971 -13.959 -11.825 1.000 31.896 184 GLN A N 1
ATOM 1384 C CA . GLN A 1 184 ? 3.724 -12.735 -11.019 1.000 31.590 184 GLN A CA 1
ATOM 1385 C C . GLN A 1 184 ? 4.784 -12.637 -9.916 1.000 31.677 184 GLN A C 1
ATOM 1386 O O . GLN A 1 184 ? 5.215 -11.506 -9.616 1.000 31.657 184 GLN A O 1
ATOM 1392 N N . LEU A 1 185 ? 5.189 -13.774 -9.340 1.000 31.805 185 LEU A N 1
ATOM 1393 C CA . LEU A 1 185 ? 6.223 -13.843 -8.270 1.000 31.958 185 LEU A CA 1
ATOM 1394 C C . LEU A 1 185 ? 7.581 -13.410 -8.836 1.000 31.997 185 LEU A C 1
ATOM 1395 O O . LEU A 1 185 ? 8.317 -12.708 -8.115 1.000 32.055 185 LEU A O 1
ATOM 1400 N N . PHE A 1 186 ? 7.893 -13.809 -10.074 1.000 31.972 186 PHE A N 1
ATOM 1401 C CA . PHE A 1 186 ? 9.168 -13.485 -10.769 1.000 32.129 186 PHE A CA 1
ATOM 1402 C C . PHE A 1 186 ? 8.973 -12.270 -11.683 1.000 31.883 186 PHE A C 1
ATOM 1403 O O . PHE A 1 186 ? 9.922 -11.917 -12.412 1.000 32.016 186 PHE A O 1
ATOM 1411 N N . SER A 1 187 ? 7.795 -11.639 -11.628 1.000 31.511 187 SER A N 1
ATOM 1412 C CA . SER A 1 187 ? 7.534 -10.293 -12.204 1.000 31.312 187 SER A CA 1
ATOM 1413 C C . SER A 1 187 ? 8.319 -9.250 -11.401 1.000 31.309 187 SER A C 1
ATOM 1414 O O . SER A 1 187 ? 8.724 -9.558 -10.262 1.000 31.314 187 SER A O 1
ATOM 1417 N N . PHE A 1 188 ? 8.506 -8.059 -11.973 1.000 31.297 188 PHE A N 1
ATOM 1418 C CA . PHE A 1 188 ? 9.365 -6.977 -11.428 1.000 31.455 188 PHE A CA 1
ATOM 1419 C C . PHE A 1 188 ? 8.550 -5.678 -11.360 1.000 31.316 188 PHE A C 1
ATOM 1420 O O . PHE A 1 188 ? 8.496 -4.939 -12.362 1.000 31.324 188 PHE A O 1
ATOM 1428 N N . PHE A 1 189 ? 7.909 -5.447 -10.206 1.000 31.174 189 PHE A N 1
ATOM 1429 C CA . PHE A 1 189 ? 7.186 -4.206 -9.812 1.000 31.070 189 PHE A CA 1
ATOM 1430 C C . PHE A 1 189 ? 5.991 -3.944 -10.742 1.000 30.718 189 PHE A C 1
ATOM 1431 O O . PHE A 1 189 ? 5.808 -2.790 -11.179 1.000 30.763 189 PHE A O 1
ATOM 1439 N N . THR A 1 190 ? 5.178 -4.973 -11.008 1.000 30.331 190 THR A N 1
ATOM 1440 C CA . THR A 1 190 ? 3.946 -4.883 -11.840 1.000 30.029 190 THR A CA 1
ATOM 1441 C C . THR A 1 190 ? 2.741 -5.395 -11.042 1.000 29.712 190 THR A C 1
ATOM 1442 O O . THR A 1 190 ? 2.862 -6.451 -10.391 1.000 29.656 190 THR A O 1
ATOM 1446 N N . SER A 1 191 ? 1.628 -4.658 -11.096 1.000 29.495 191 SER A N 1
ATOM 1447 C CA . SER A 1 191 ? 0.338 -4.982 -10.432 1.000 29.268 191 SER A CA 1
ATOM 1448 C C . SER A 1 191 ? -0.403 -6.060 -11.226 1.000 29.032 191 SER A C 1
ATOM 1449 O O . SER A 1 191 ? -0.289 -6.074 -12.465 1.000 29.062 191 SER A O 1
ATOM 1451 N N . SER A 1 192 ? -1.148 -6.912 -10.521 1.000 28.884 192 SER A N 1
ATOM 1452 C CA . SER A 1 192 ? -1.962 -8.020 -11.082 1.000 28.734 192 SER A CA 1
ATOM 1453 C C . SER A 1 192 ? -3.078 -8.373 -10.092 1.000 28.606 192 SER A C 1
ATOM 1454 O O . SER A 1 192 ? -2.860 -8.198 -8.877 1.000 28.603 192 SER A O 1
ATOM 1457 N N . GLU A 1 193 ? -4.230 -8.830 -10.592 1.000 28.506 193 GLU A N 1
ATOM 1458 C CA . GLU A 1 193 ? -5.310 -9.420 -9.756 1.000 28.482 193 GLU A CA 1
ATOM 1459 C C . GLU A 1 193 ? -4.772 -10.721 -9.145 1.000 28.565 193 GLU A C 1
ATOM 1460 O O . GLU A 1 193 ? -5.058 -10.983 -7.967 1.000 28.615 193 GLU A O 1
ATOM 1462 N N . ASN A 1 194 ? -3.997 -11.484 -9.922 1.000 28.636 194 ASN A N 1
ATOM 1463 C CA . ASN A 1 194 ? -3.312 -12.730 -9.481 1.000 28.801 194 ASN A CA 1
ATOM 1464 C C . ASN A 1 194 ? -2.432 -12.418 -8.264 1.000 28.775 194 ASN A C 1
ATOM 1465 O O . ASN A 1 194 ? -1.519 -11.580 -8.395 1.000 28.721 194 ASN A O 1
ATOM 1470 N N . ALA A 1 195 ? -2.700 -13.086 -7.135 1.000 28.827 195 ALA A N 1
ATOM 1471 C CA . ALA A 1 195 ? -2.023 -12.894 -5.829 1.000 28.814 195 ALA A CA 1
ATOM 1472 C C . ALA A 1 195 ? -0.959 -13.979 -5.616 1.000 28.942 195 ALA A C 1
ATOM 1473 O O . ALA A 1 195 ? -0.662 -14.286 -4.445 1.000 29.109 195 ALA A O 1
ATOM 1475 N N . VAL A 1 196 ? -0.414 -14.533 -6.705 1.000 28.853 196 VAL A N 1
ATOM 1476 C CA . VAL A 1 196 ? 0.597 -15.635 -6.720 1.000 29.012 196 VAL A CA 1
ATOM 1477 C C . VAL A 1 196 ? -0.074 -16.943 -6.279 1.000 29.128 196 VAL A C 1
ATOM 1478 O O . VAL A 1 196 ? -0.031 -17.916 -7.058 1.000 29.254 196 VAL A O 1
ATOM 1482 N N . TRP A 1 197 ? -0.663 -16.968 -5.080 1.000 29.091 197 TRP A N 1
ATOM 1483 C CA . TRP A 1 197 ? -1.469 -18.107 -4.557 1.000 29.292 197 TRP A CA 1
ATOM 1484 C C . TRP A 1 197 ? -2.622 -18.401 -5.523 1.000 29.105 197 TRP A C 1
ATOM 1485 O O . TRP A 1 197 ? -3.348 -17.452 -5.878 1.000 28.843 197 TRP A O 1
ATOM 1496 N N . ALA A 1 198 ? -2.776 -19.666 -5.925 1.000 29.227 198 ALA A N 1
ATOM 1497 C CA . ALA A 1 198 ? -3.759 -20.129 -6.931 1.000 29.154 198 ALA A CA 1
ATOM 1498 C C . ALA A 1 198 ? -5.183 -19.850 -6.435 1.000 29.019 198 ALA A C 1
ATOM 1499 O O . ALA A 1 198 ? -5.462 -20.126 -5.250 1.000 29.228 198 ALA A O 1
ATOM 1501 N N . ASP A 1 199 ? -6.025 -19.285 -7.309 1.000 28.642 199 ASP A N 1
ATOM 1502 C CA . ASP A 1 199 ? -7.471 -19.007 -7.080 1.000 28.512 199 ASP A CA 1
ATOM 1503 C C . ASP A 1 199 ? -7.657 -17.871 -6.063 1.000 28.139 199 ASP A C 1
ATOM 1504 O O . ASP A 1 199 ? -8.825 -17.555 -5.758 1.000 28.166 199 ASP A O 1
ATOM 1509 N N . MET A 1 200 ? -6.569 -17.266 -5.573 1.000 27.779 200 MET A N 1
ATOM 1510 C CA . MET A 1 200 ? -6.607 -16.101 -4.649 1.000 27.467 200 MET A CA 1
ATOM 1511 C C . MET A 1 200 ? -6.293 -14.833 -5.446 1.000 26.932 200 MET A C 1
ATOM 1512 O O . MET A 1 200 ? -5.324 -14.852 -6.228 1.000 26.864 200 MET A O 1
ATOM 1517 N N . LYS A 1 201 ? -7.071 -13.770 -5.230 1.000 26.553 201 LYS A N 1
ATOM 1518 C CA . LYS A 1 201 ? -7.015 -12.521 -6.035 1.000 26.110 201 LYS A CA 1
ATOM 1519 C C . LYS A 1 201 ? -6.688 -11.330 -5.126 1.000 25.837 201 LYS A C 1
ATOM 1520 O O . LYS A 1 201 ? -6.868 -11.449 -3.898 1.000 25.957 201 LYS A O 1
ATOM 1526 N N . VAL A 1 202 ? -6.205 -10.240 -5.729 1.000 25.416 202 VAL A N 1
ATOM 1527 C CA . VAL A 1 202 ? -5.922 -8.928 -5.076 1.000 25.206 202 VAL A CA 1
ATOM 1528 C C . VAL A 1 202 ? -6.977 -7.935 -5.571 1.000 24.948 202 VAL A C 1
ATOM 1529 O O . VAL A 1 202 ? -7.109 -7.802 -6.803 1.000 24.793 202 VAL A O 1
ATOM 1533 N N . MET A 1 203 ? -7.698 -7.285 -4.649 1.000 24.850 203 MET A N 1
ATOM 1534 C CA . MET A 1 203 ? -8.727 -6.256 -4.965 1.000 24.704 203 MET A CA 1
ATOM 1535 C C . MET A 1 203 ? -8.064 -5.110 -5.736 1.000 24.491 203 MET A C 1
ATOM 1536 O O . MET A 1 203 ? -7.031 -4.602 -5.255 1.000 24.493 203 MET A O 1
ATOM 1541 N N . THR A 1 204 ? -8.637 -4.725 -6.881 1.000 24.275 204 THR A N 1
ATOM 1542 C CA . THR A 1 204 ? -8.213 -3.545 -7.681 1.000 24.195 204 THR A CA 1
ATOM 1543 C C . THR A 1 204 ? -8.514 -2.284 -6.874 1.000 24.304 204 THR A C 1
ATOM 1544 O O . THR A 1 204 ? -9.614 -2.131 -6.347 1.000 24.360 204 THR A O 1
ATOM 1548 N N . PRO A 1 205 ? -7.546 -1.349 -6.728 1.000 24.335 205 PRO A N 1
ATOM 1549 C CA . PRO A 1 205 ? -7.806 -0.080 -6.052 1.000 24.512 205 PRO A CA 1
ATOM 1550 C C . PRO A 1 205 ? -9.015 0.663 -6.643 1.000 24.525 205 PRO A C 1
ATOM 1551 O O . PRO A 1 205 ? -9.177 0.666 -7.853 1.000 24.400 205 PRO A O 1
ATOM 1555 N N . GLY A 1 206 ? -9.827 1.267 -5.773 1.000 24.685 206 GLY A N 1
ATOM 1556 C CA . GLY A 1 206 ? -10.990 2.090 -6.152 1.000 24.783 206 GLY A CA 1
ATOM 1557 C C . GLY A 1 206 ? -12.110 1.259 -6.752 1.000 24.596 206 GLY A C 1
ATOM 1558 O O . GLY A 1 206 ? -12.799 1.776 -7.652 1.000 24.601 206 GLY A O 1
ATOM 1559 N N . THR A 1 207 ? -12.284 0.020 -6.278 1.000 24.462 207 THR A N 1
ATOM 1560 C CA . THR A 1 207 ? -13.407 -0.881 -6.651 1.000 24.398 207 THR A CA 1
ATOM 1561 C C . THR A 1 207 ? -14.144 -1.339 -5.388 1.000 24.568 207 THR A C 1
ATOM 1562 O O . THR A 1 207 ? -13.522 -1.336 -4.306 1.000 24.627 207 THR A O 1
ATOM 1566 N N . VAL A 1 208 ? -15.421 -1.706 -5.543 1.000 24.668 208 VAL A N 1
ATOM 1567 C CA . VAL A 1 208 ? -16.286 -2.322 -4.494 1.000 24.877 208 VAL A CA 1
ATOM 1568 C C . VAL A 1 208 ? -16.737 -3.697 -4.997 1.000 24.844 208 VAL A C 1
ATOM 1569 O O . VAL A 1 208 ? -17.450 -3.740 -6.012 1.000 24.800 208 VAL A O 1
ATOM 1573 N N . ILE A 1 209 ? -16.331 -4.771 -4.316 1.000 24.942 209 ILE A N 1
ATOM 1574 C CA . ILE A 1 209 ? -16.804 -6.160 -4.592 1.000 25.011 209 ILE A CA 1
ATOM 1575 C C . ILE A 1 209 ? -18.025 -6.440 -3.710 1.000 25.369 209 ILE A C 1
ATOM 1576 O O . ILE A 1 209 ? -17.890 -6.364 -2.473 1.000 25.558 209 ILE A O 1
ATOM 1581 N N . GLU A 1 210 ? -19.165 -6.745 -4.335 1.000 25.528 210 GLU A N 1
ATOM 1582 C CA . GLU A 1 210 ? -20.398 -7.226 -3.660 1.000 25.928 210 GLU A CA 1
ATOM 1583 C C . GLU A 1 210 ? -20.472 -8.746 -3.843 1.000 26.079 210 GLU A C 1
ATOM 1584 O O . GLU A 1 210 ? -20.067 -9.225 -4.920 1.000 25.923 210 GLU A O 1
ATOM 1590 N N . PHE A 1 211 ? -20.940 -9.473 -2.822 1.000 26.475 211 PHE A N 1
ATOM 1591 C CA . PHE A 1 211 ? -21.099 -10.950 -2.845 1.000 26.725 211 PHE A CA 1
ATOM 1592 C C . PHE A 1 211 ? -22.366 -11.361 -2.083 1.000 27.247 211 PHE A C 1
ATOM 1593 O O . PHE A 1 211 ? -22.511 -10.986 -0.903 1.000 27.465 211 PHE A O 1
ATOM 1601 N N . ASP A 1 212 ? -23.235 -12.128 -2.750 1.000 27.524 212 ASP A N 1
ATOM 1602 C CA . ASP A 1 212 ? -24.513 -12.668 -2.210 1.000 28.087 212 ASP A CA 1
ATOM 1603 C C . ASP A 1 212 ? -24.739 -14.061 -2.818 1.000 28.352 212 ASP A C 1
ATOM 1604 O O . ASP A 1 212 ? -23.744 -14.681 -3.240 1.000 28.247 212 ASP A O 1
ATOM 1609 N N . ARG A 1 213 ? -25.988 -14.537 -2.859 1.000 28.815 213 ARG A N 1
ATOM 1610 C CA . ARG A 1 213 ? -26.371 -15.873 -3.392 1.000 29.187 213 ARG A CA 1
ATOM 1611 C C . ARG A 1 213 ? -26.252 -15.890 -4.922 1.000 28.936 213 ARG A C 1
ATOM 1612 O O . ARG A 1 213 ? -26.047 -16.986 -5.478 1.000 29.078 213 ARG A O 1
ATOM 1620 N N . ASN A 1 214 ? -26.388 -14.728 -5.570 1.000 28.650 214 ASN A N 1
ATOM 1621 C CA . ASN A 1 214 ? -26.424 -14.591 -7.052 1.000 28.459 214 ASN A CA 1
ATOM 1622 C C . ASN A 1 214 ? -25.008 -14.712 -7.631 1.000 28.144 214 ASN A C 1
ATOM 1623 O O . ASN A 1 214 ? -24.893 -15.076 -8.817 1.000 28.063 214 ASN A O 1
ATOM 1628 N N . GLY A 1 215 ? -23.979 -14.406 -6.832 1.000 28.023 215 GLY A N 1
ATOM 1629 C CA . GLY A 1 215 ? -22.557 -14.553 -7.205 1.000 27.765 215 GLY A CA 1
ATOM 1630 C C . GLY A 1 215 ? -21.708 -13.409 -6.676 1.000 27.500 215 GLY A C 1
ATOM 1631 O O . GLY A 1 215 ? -22.061 -12.854 -5.615 1.000 27.605 215 GLY A O 1
ATOM 1632 N N . LEU A 1 216 ? -20.626 -13.072 -7.390 1.000 27.179 216 LEU A N 1
ATOM 1633 C CA . LEU A 1 216 ? -19.692 -11.963 -7.051 1.000 26.897 216 LEU A CA 1
ATOM 1634 C C . LEU A 1 216 ? -19.775 -10.879 -8.132 1.000 26.640 216 LEU A C 1
ATOM 1635 O O . LEU A 1 216 ? -19.750 -11.230 -9.325 1.000 26.648 216 LEU A O 1
ATOM 1640 N N . ARG A 1 217 ? -19.870 -9.614 -7.716 1.000 26.522 217 ARG A N 1
ATOM 1641 C CA . ARG A 1 217 ? -19.972 -8.421 -8.600 1.000 26.318 217 ARG A CA 1
ATOM 1642 C C . ARG A 1 217 ? -18.855 -7.449 -8.215 1.000 26.076 217 ARG A C 1
ATOM 1643 O O . ARG A 1 217 ? -18.565 -7.350 -7.012 1.000 26.159 217 ARG A O 1
ATOM 1648 N N . GLU A 1 218 ? -18.260 -6.772 -9.200 1.000 25.838 218 GLU A N 1
ATOM 1649 C CA . GLU A 1 218 ? -17.171 -5.775 -9.009 1.000 25.715 218 GLU A CA 1
ATOM 1650 C C . GLU A 1 218 ? -17.553 -4.495 -9.760 1.000 25.690 218 GLU A C 1
ATOM 1651 O O . GLU A 1 218 ? -17.928 -4.600 -10.942 1.000 25.623 218 GLU A O 1
ATOM 1657 N N . HIS A 1 219 ? -17.467 -3.340 -9.094 1.000 25.797 219 HIS A N 1
ATOM 1658 C CA . HIS A 1 219 ? -17.767 -2.004 -9.678 1.000 25.901 219 HIS A CA 1
ATOM 1659 C C . HIS A 1 219 ? -16.614 -1.041 -9.371 1.000 25.945 219 HIS A C 1
ATOM 1660 O O . HIS A 1 219 ? -16.154 -1.017 -8.215 1.000 25.939 219 HIS A O 1
ATOM 1663 N N . THR A 1 220 ? -16.159 -0.299 -10.385 1.000 26.021 220 THR A N 1
ATOM 1664 C CA . THR A 1 220 ? -15.079 0.718 -10.287 1.000 26.187 220 THR A CA 1
ATOM 1665 C C . THR A 1 220 ? -15.705 2.077 -9.957 1.000 26.561 220 THR A C 1
ATOM 1666 O O . THR A 1 220 ? -16.253 2.716 -10.875 1.000 26.657 220 THR A O 1
ATOM 1670 N N . TYR A 1 221 ? -15.621 2.499 -8.692 1.000 26.897 221 TYR A N 1
ATOM 1671 C CA . TYR A 1 221 ? -16.212 3.768 -8.188 1.000 27.386 221 TYR A CA 1
ATOM 1672 C C . TYR A 1 221 ? -15.264 4.944 -8.457 1.000 27.743 221 TYR A C 1
ATOM 1673 O O . TYR A 1 221 ? -15.716 6.094 -8.340 1.000 28.092 221 TYR A O 1
ATOM 1682 N N . TRP A 1 222 ? -14.000 4.674 -8.796 1.000 27.889 222 TRP A N 1
ATOM 1683 C CA . TRP A 1 222 ? -13.007 5.723 -9.158 1.000 28.298 222 TRP A CA 1
ATOM 1684 C C . TRP A 1 222 ? -11.838 5.131 -9.953 1.000 28.290 222 TRP A C 1
ATOM 1685 O O . TRP A 1 222 ? -11.340 4.059 -9.565 1.000 28.010 222 TRP A O 1
ATOM 1696 N N . GLN A 1 223 ? -11.424 5.842 -11.009 1.000 28.746 223 GLN A N 1
ATOM 1697 C CA . GLN A 1 223 ? -10.177 5.617 -11.791 1.000 28.985 223 GLN A CA 1
ATOM 1698 C C . GLN A 1 223 ? -9.740 6.953 -12.409 1.000 29.617 223 GLN A C 1
ATOM 1699 O O . GLN A 1 223 ? -10.613 7.829 -12.591 1.000 29.850 223 GLN A O 1
ATOM 1705 N N . LEU A 1 224 ? -8.445 7.095 -12.717 1.000 30.055 224 LEU A N 1
ATOM 1706 C CA . LEU A 1 224 ? -7.848 8.302 -13.354 1.000 30.712 224 LEU A CA 1
ATOM 1707 C C . LEU A 1 224 ? -8.563 8.576 -14.681 1.000 31.138 224 LEU A C 1
ATOM 1708 O O . LEU A 1 224 ? -8.664 7.638 -15.492 1.000 30.925 224 LEU A O 1
ATOM 1713 N N . SER A 1 225 ? -9.035 9.810 -14.879 1.000 31.982 225 SER A N 1
ATOM 1714 C CA . SER A 1 225 ? -9.730 10.280 -16.106 1.000 32.525 225 SER A CA 1
ATOM 1715 C C . SER A 1 225 ? -8.894 11.369 -16.790 1.000 33.370 225 SER A C 1
ATOM 1716 O O . SER A 1 225 ? -8.186 12.110 -16.076 1.000 33.690 225 SER A O 1
ATOM 1719 N N . ALA A 1 226 ? -8.976 11.453 -18.121 1.000 33.963 226 ALA A N 1
ATOM 1720 C CA . ALA A 1 226 ? -8.390 12.535 -18.944 1.000 34.953 226 ALA A CA 1
ATOM 1721 C C . ALA A 1 226 ? -9.347 13.733 -18.945 1.000 35.914 226 ALA A C 1
ATOM 1722 O O . ALA A 1 226 ? -10.480 13.583 -19.441 1.000 35.801 226 ALA A O 1
ATOM 1724 N N . GLU A 1 227 ? -8.905 14.867 -18.391 1.000 37.113 227 GLU A N 1
ATOM 1725 C CA . GLU A 1 227 ? -9.698 16.120 -18.255 1.000 38.191 227 GLU A CA 1
ATOM 1726 C C . GLU A 1 227 ? -8.826 17.311 -18.666 1.000 39.366 227 GLU A C 1
ATOM 1727 O O . GLU A 1 227 ? -7.596 17.238 -18.471 1.000 39.557 227 GLU A O 1
ATOM 1733 N N . GLU A 1 228 ? -9.447 18.365 -19.205 1.000 40.511 228 GLU A N 1
ATOM 1734 C CA . GLU A 1 228 ? -8.757 19.603 -19.661 1.000 41.745 228 GLU A CA 1
ATOM 1735 C C . GLU A 1 228 ? -8.177 20.320 -18.434 1.000 42.566 228 GLU A C 1
ATOM 1736 O O . GLU A 1 228 ? -8.902 20.429 -17.423 1.000 42.511 228 GLU A O 1
ATOM 1740 N N . HIS A 1 229 ? -6.918 20.765 -18.519 1.000 43.507 229 HIS A N 1
ATOM 1741 C CA . HIS A 1 229 ? -6.210 21.550 -17.470 1.000 44.365 229 HIS A CA 1
ATOM 1742 C C . HIS A 1 229 ? -6.172 23.026 -17.884 1.000 45.669 229 HIS A C 1
ATOM 1743 O O . HIS A 1 229 ? -5.450 23.353 -18.846 1.000 46.095 229 HIS A O 1
ATOM 1750 N N . THR A 1 230 ? -6.929 23.872 -17.179 1.000 46.541 230 THR A N 1
ATOM 1751 C CA . THR A 1 230 ? -7.144 25.310 -17.497 1.000 47.875 230 THR A CA 1
ATOM 1752 C C . THR A 1 230 ? -6.216 26.195 -16.653 1.000 48.795 230 THR A C 1
ATOM 1753 O O . THR A 1 230 ? -5.933 27.327 -17.096 1.000 49.684 230 THR A O 1
ATOM 1757 N N . ASP A 1 231 ? -5.768 25.706 -15.489 1.000 48.769 231 ASP A N 1
ATOM 1758 C CA . ASP A 1 231 ? -4.925 26.463 -14.523 1.000 49.515 231 ASP A CA 1
ATOM 1759 C C . ASP A 1 231 ? -3.534 26.695 -15.124 1.000 50.043 231 ASP A C 1
ATOM 1760 O O . ASP A 1 231 ? -2.972 25.741 -15.702 1.000 49.635 231 ASP A O 1
ATOM 1765 N N . ASP A 1 232 ? -3.007 27.917 -14.986 1.000 51.121 232 ASP A N 1
ATOM 1766 C CA . ASP A 1 232 ? -1.645 28.311 -15.441 1.000 51.712 232 ASP A CA 1
ATOM 1767 C C . ASP A 1 232 ? -0.622 27.840 -14.401 1.000 51.574 232 ASP A C 1
ATOM 1768 O O . ASP A 1 232 ? -1.047 27.397 -13.313 1.000 51.141 232 ASP A O 1
ATOM 1773 N N . LEU A 1 233 ? 0.671 27.947 -14.728 1.000 52.034 233 LEU A N 1
ATOM 1774 C CA . LEU A 1 233 ? 1.804 27.420 -13.917 1.000 51.907 233 LEU A CA 1
ATOM 1775 C C . LEU A 1 233 ? 1.683 27.908 -12.466 1.000 52.245 233 LEU A C 1
ATOM 1776 O O . LEU A 1 233 ? 1.742 27.056 -11.559 1.000 51.569 233 LEU A O 1
ATOM 1781 N N . ASP A 1 234 ? 1.507 29.221 -12.266 1.000 53.314 234 ASP A N 1
ATOM 1782 C CA . ASP A 1 234 ? 1.426 29.878 -10.930 1.000 53.875 234 ASP A CA 1
ATOM 1783 C C . ASP A 1 234 ? 0.296 29.250 -10.104 1.000 53.221 234 ASP A C 1
ATOM 1784 O O . ASP A 1 234 ? 0.548 28.905 -8.932 1.000 53.037 234 ASP A O 1
ATOM 1789 N N . THR A 1 235 ? -0.899 29.118 -10.691 1.000 52.910 235 THR A N 1
ATOM 1790 C CA . THR A 1 235 ? -2.112 28.545 -10.042 1.000 52.258 235 THR A CA 1
ATOM 1791 C C . THR A 1 235 ? -1.896 27.048 -9.785 1.000 51.220 235 THR A C 1
ATOM 1792 O O . THR A 1 235 ? -2.306 26.574 -8.707 1.000 50.831 235 THR A O 1
ATOM 1796 N N . THR A 1 236 ? -1.275 26.338 -10.735 1.000 50.818 236 THR A N 1
ATOM 1797 C CA . THR A 1 236 ? -0.980 24.880 -10.655 1.000 49.888 236 THR A CA 1
ATOM 1798 C C . THR A 1 236 ? -0.027 24.606 -9.484 1.000 49.876 236 THR A C 1
ATOM 1799 O O . THR A 1 236 ? -0.260 23.616 -8.764 1.000 49.275 236 THR A O 1
ATOM 1803 N N . VAL A 1 237 ? 1.000 25.444 -9.306 1.000 50.590 237 VAL A N 1
ATOM 1804 C CA . VAL A 1 237 ? 1.972 25.366 -8.172 1.000 50.757 237 VAL A CA 1
ATOM 1805 C C . VAL A 1 237 ? 1.227 25.660 -6.862 1.000 50.862 237 VAL A C 1
ATOM 1806 O O . VAL A 1 237 ? 1.421 24.900 -5.891 1.000 50.325 237 VAL A O 1
ATOM 1810 N N . ALA A 1 238 ? 0.413 26.721 -6.846 1.000 51.521 238 ALA A N 1
ATOM 1811 C CA . ALA A 1 238 ? -0.381 27.176 -5.678 1.000 51.903 238 ALA A CA 1
ATOM 1812 C C . ALA A 1 238 ? -1.341 26.067 -5.232 1.000 51.137 238 ALA A C 1
ATOM 1813 O O . ALA A 1 238 ? -1.417 25.805 -4.015 1.000 50.939 238 ALA A O 1
ATOM 1815 N N . ARG A 1 239 ? -2.037 25.437 -6.186 1.000 50.767 239 ARG A N 1
ATOM 1816 C CA . ARG A 1 239 ? -3.061 24.388 -5.926 1.000 50.104 239 ARG A CA 1
ATOM 1817 C C . ARG A 1 239 ? -2.393 23.135 -5.344 1.000 49.413 239 ARG A C 1
ATOM 1818 O O . ARG A 1 239 ? -2.980 22.548 -4.414 1.000 49.136 239 ARG A O 1
ATOM 1823 N N . VAL A 1 240 ? -1.223 22.745 -5.866 1.000 49.066 240 VAL A N 1
ATOM 1824 C CA . VAL A 1 240 ? -0.438 21.562 -5.394 1.000 48.398 240 VAL A CA 1
ATOM 1825 C C . VAL A 1 240 ? -0.123 21.745 -3.903 1.000 48.490 240 VAL A C 1
ATOM 1826 O O . VAL A 1 240 ? -0.381 20.802 -3.128 1.000 47.748 240 VAL A O 1
ATOM 1830 N N . ARG A 1 241 ? 0.409 22.913 -3.523 1.000 49.293 241 ARG A N 1
ATOM 1831 C CA . ARG A 1 241 ? 0.714 23.282 -2.112 1.000 49.716 241 ARG A CA 1
ATOM 1832 C C . ARG A 1 241 ? -0.557 23.113 -1.268 1.000 49.354 241 ARG A C 1
ATOM 1833 O O . ARG A 1 241 ? -0.495 22.398 -0.246 1.000 48.911 241 ARG A O 1
ATOM 1841 N N . GLN A 1 242 ? -1.660 23.736 -1.700 1.000 49.343 242 GLN A N 1
ATOM 1842 C CA . GLN A 1 242 ? -2.985 23.712 -1.021 1.000 49.122 242 GLN A CA 1
ATOM 1843 C C . GLN A 1 242 ? -3.401 22.263 -0.737 1.000 48.099 242 GLN A C 1
ATOM 1844 O O . GLN A 1 242 ? -3.844 21.988 0.395 1.000 48.126 242 GLN A O 1
ATOM 1846 N N . MET A 1 243 ? -3.257 21.378 -1.728 1.000 47.312 243 MET A N 1
ATOM 1847 C CA . MET A 1 243 ? -3.686 19.955 -1.654 1.000 46.318 243 MET A CA 1
ATOM 1848 C C . MET A 1 243 ? -2.749 19.180 -0.720 1.000 45.846 243 MET A C 1
ATOM 1849 O O . MET A 1 243 ? -3.261 18.509 0.195 1.000 45.592 243 MET A O 1
ATOM 1854 N N . VAL A 1 244 ? -1.433 19.278 -0.936 1.000 45.702 244 VAL A N 1
ATOM 1855 C CA . VAL A 1 244 ? -0.394 18.598 -0.103 1.000 45.416 244 VAL A CA 1
ATOM 1856 C C . VAL A 1 244 ? -0.576 19.045 1.354 1.000 45.655 244 VAL A C 1
ATOM 1857 O O . VAL A 1 244 ? -0.596 18.167 2.238 1.000 45.274 244 VAL A O 1
ATOM 1861 N N . GLU A 1 245 ? -0.721 20.356 1.584 1.000 46.236 245 GLU A N 1
ATOM 1862 C CA . GLU A 1 245 ? -0.910 20.967 2.930 1.000 46.621 245 GLU A CA 1
ATOM 1863 C C . GLU A 1 245 ? -2.175 20.396 3.582 1.000 46.066 245 GLU A C 1
ATOM 1864 O O . GLU A 1 245 ? -2.071 19.875 4.711 1.000 45.972 245 GLU A O 1
ATOM 1866 N N . ASP A 1 246 ? -3.316 20.492 2.892 1.000 45.672 246 ASP A N 1
ATOM 1867 C CA . ASP A 1 246 ? -4.641 20.012 3.372 1.000 45.253 246 ASP A CA 1
ATOM 1868 C C . ASP A 1 246 ? -4.518 18.543 3.797 1.000 44.386 246 ASP A C 1
ATOM 1869 O O . ASP A 1 246 ? -4.969 18.219 4.916 1.000 44.290 246 ASP A O 1
ATOM 1871 N N . ASN A 1 247 ? -3.916 17.707 2.940 1.000 43.633 247 ASN A N 1
ATOM 1872 C CA . ASN A 1 247 ? -3.695 16.252 3.173 1.000 42.869 247 ASN A CA 1
ATOM 1873 C C . ASN A 1 247 ? -2.888 16.053 4.463 1.000 42.939 247 ASN A C 1
ATOM 1874 O O . ASN A 1 247 ? -3.362 15.304 5.341 1.000 42.582 247 ASN A O 1
ATOM 1879 N N . VAL A 1 248 ? -1.723 16.702 4.566 1.000 43.279 248 VAL A N 1
ATOM 1880 C CA . VAL A 1 248 ? -0.803 16.618 5.743 1.000 43.475 248 VAL A CA 1
ATOM 1881 C C . VAL A 1 248 ? -1.597 16.949 7.015 1.000 43.684 248 VAL A C 1
ATOM 1882 O O . VAL A 1 248 ? -1.611 16.108 7.933 1.000 43.502 248 VAL A O 1
ATOM 1886 N N . ARG A 1 249 ? -2.247 18.117 7.047 1.000 44.038 249 ARG A N 1
ATOM 1887 C CA . ARG A 1 249 ? -3.041 18.623 8.202 1.000 44.412 249 ARG A CA 1
ATOM 1888 C C . ARG A 1 249 ? -4.025 17.545 8.675 1.000 43.694 249 ARG A C 1
ATOM 1889 O O . ARG A 1 249 ? -4.018 17.235 9.883 1.000 43.818 249 ARG A O 1
ATOM 1897 N N . HIS A 1 250 ? -4.828 16.997 7.755 1.000 42.897 250 HIS A N 1
ATOM 1898 C CA . HIS A 1 250 ? -5.917 16.018 8.037 1.000 42.201 250 HIS A CA 1
ATOM 1899 C C . HIS A 1 250 ? -5.338 14.696 8.559 1.000 41.417 250 HIS A C 1
ATOM 1900 O O . HIS A 1 250 ? -5.997 14.064 9.407 1.000 41.353 250 HIS A O 1
ATOM 1907 N N . GLU A 1 251 ? -4.156 14.299 8.075 1.000 40.759 251 GLU A N 1
ATOM 1908 C CA . GLU A 1 251 ? -3.540 12.972 8.351 1.000 40.020 251 GLU A CA 1
ATOM 1909 C C . GLU A 1 251 ? -2.703 13.013 9.638 1.000 40.174 251 GLU A C 1
ATOM 1910 O O . GLU A 1 251 ? -2.253 11.934 10.065 1.000 39.818 251 GLU A O 1
ATOM 1916 N N . LEU A 1 252 ? -2.512 14.195 10.235 1.000 40.582 252 LEU A N 1
ATOM 1917 C CA . LEU A 1 252 ? -1.800 14.367 11.533 1.000 40.879 252 LEU A CA 1
ATOM 1918 C C . LEU A 1 252 ? -2.734 14.008 12.697 1.000 40.934 252 LEU A C 1
ATOM 1919 O O . LEU A 1 252 ? -2.216 13.783 13.808 1.000 41.220 252 LEU A O 1
ATOM 1924 N N . VAL A 1 253 ? -4.048 13.950 12.447 1.000 40.630 253 VAL A N 1
ATOM 1925 C CA . VAL A 1 253 ? -5.104 13.685 13.472 1.000 40.717 253 VAL A CA 1
ATOM 1926 C C . VAL A 1 253 ? -4.980 12.234 13.959 1.000 40.253 253 VAL A C 1
ATOM 1927 O O . VAL A 1 253 ? -5.122 11.318 13.127 1.000 39.475 253 VAL A O 1
ATOM 1931 N N . ALA A 1 254 ? -4.733 12.047 15.261 1.000 40.714 254 ALA A N 1
ATOM 1932 C CA . ALA A 1 254 ? -4.624 10.731 15.939 1.000 40.554 254 ALA A CA 1
ATOM 1933 C C . ALA A 1 254 ? -4.687 10.915 17.462 1.000 41.208 254 ALA A C 1
ATOM 1934 O O . ALA A 1 254 ? -4.331 12.010 17.945 1.000 41.748 254 ALA A O 1
ATOM 1936 N N . ASP A 1 255 ? -5.112 9.872 18.185 1.000 41.211 255 ASP A N 1
ATOM 1937 C CA . ASP A 1 255 ? -5.206 9.843 19.671 1.000 41.920 255 ASP A CA 1
ATOM 1938 C C . ASP A 1 255 ? -3.966 9.157 20.263 1.000 42.084 255 ASP A C 1
ATOM 1939 O O . ASP A 1 255 ? -4.012 8.794 21.457 1.000 42.472 255 ASP A O 1
ATOM 1944 N N . VAL A 1 256 ? -2.901 8.996 19.469 1.000 41.926 256 VAL A N 1
ATOM 1945 C CA . VAL A 1 256 ? -1.646 8.277 19.850 1.000 41.943 256 VAL A CA 1
ATOM 1946 C C . VAL A 1 256 ? -0.448 9.085 19.355 1.000 42.144 256 VAL A C 1
ATOM 1947 O O . VAL A 1 256 ? -0.605 9.983 18.531 1.000 42.020 256 VAL A O 1
ATOM 1951 N N . PRO A 1 257 ? 0.781 8.812 19.855 1.000 42.531 257 PRO A N 1
ATOM 1952 C CA . PRO A 1 257 ? 1.977 9.508 19.377 1.000 42.827 257 PRO A CA 1
ATOM 1953 C C . PRO A 1 257 ? 2.219 9.293 17.874 1.000 42.489 257 PRO A C 1
ATOM 1954 O O . PRO A 1 257 ? 2.107 8.168 17.418 1.000 41.964 257 PRO A O 1
ATOM 1958 N N . LEU A 1 258 ? 2.544 10.374 17.158 1.000 42.974 258 LEU A N 1
ATOM 1959 C CA . LEU A 1 258 ? 2.715 10.408 15.680 1.000 42.860 258 LEU A CA 1
ATOM 1960 C C . LEU A 1 258 ? 4.120 10.922 15.345 1.000 43.417 258 LEU A C 1
ATOM 1961 O O . LEU A 1 258 ? 4.580 11.858 16.028 1.000 44.065 258 LEU A O 1
ATOM 1966 N N . GLY A 1 259 ? 4.757 10.336 14.324 1.000 43.378 259 GLY A N 1
ATOM 1967 C CA . GLY A 1 259 ? 6.119 10.681 13.868 1.000 43.853 259 GLY A CA 1
ATOM 1968 C C . GLY A 1 259 ? 6.164 10.987 12.380 1.000 43.894 259 GLY A C 1
ATOM 1969 O O . GLY A 1 259 ? 5.095 10.976 11.744 1.000 43.576 259 GLY A O 1
ATOM 1970 N N . LEU A 1 260 ? 7.363 11.263 11.855 1.000 44.548 260 LEU A N 1
ATOM 1971 C CA . LEU A 1 260 ? 7.632 11.571 10.423 1.000 44.859 260 LEU A CA 1
ATOM 1972 C C . LEU A 1 260 ? 8.843 10.753 9.954 1.000 45.144 260 LEU A C 1
ATOM 1973 O O . LEU A 1 260 ? 9.728 10.484 10.791 1.000 45.420 260 LEU A O 1
ATOM 1978 N N . LEU A 1 261 ? 8.878 10.377 8.671 1.000 45.313 261 LEU A N 1
ATOM 1979 C CA . LEU A 1 261 ? 10.002 9.636 8.036 1.000 45.584 261 LEU A CA 1
ATOM 1980 C C . LEU A 1 261 ? 10.785 10.593 7.131 1.000 46.622 261 LEU A C 1
ATOM 1981 O O . LEU A 1 261 ? 10.296 10.894 6.024 1.000 46.548 261 LEU A O 1
ATOM 1986 N N . LEU A 1 262 ? 11.953 11.046 7.597 1.000 48.004 262 LEU A N 1
ATOM 1987 C CA . LEU A 1 262 ? 12.828 12.024 6.896 1.000 49.175 262 LEU A CA 1
ATOM 1988 C C . LEU A 1 262 ? 14.022 11.279 6.282 1.000 49.783 262 LEU A C 1
ATOM 1989 O O . LEU A 1 262 ? 14.865 10.772 7.051 1.000 50.096 262 LEU A O 1
ATOM 1992 N N . SER A 1 263 ? 14.070 11.205 4.946 1.000 50.343 263 SER A N 1
ATOM 1993 C CA . SER A 1 263 ? 15.148 10.564 4.146 1.000 50.729 263 SER A CA 1
ATOM 1994 C C . SER A 1 263 ? 16.071 11.627 3.536 1.000 51.866 263 SER A C 1
ATOM 1995 O O . SER A 1 263 ? 17.063 11.236 2.890 1.000 52.371 263 SER A O 1
ATOM 1998 N N . GLY A 1 264 ? 15.752 12.915 3.719 1.000 52.833 264 GLY A N 1
ATOM 1999 C CA . GLY A 1 264 ? 16.536 14.051 3.191 1.000 53.848 264 GLY A CA 1
ATOM 2000 C C . GLY A 1 264 ? 16.028 14.527 1.838 1.000 54.078 264 GLY A C 1
ATOM 2001 O O . GLY A 1 264 ? 16.208 15.726 1.536 1.000 54.884 264 GLY A O 1
ATOM 2002 N N . GLY A 1 265 ? 15.422 13.632 1.046 1.000 53.433 265 GLY A N 1
ATOM 2003 C CA . GLY A 1 265 ? 14.850 13.938 -0.280 1.000 53.309 265 GLY A CA 1
ATOM 2004 C C . GLY A 1 265 ? 13.772 15.007 -0.199 1.000 53.479 265 GLY A C 1
ATOM 2005 O O . GLY A 1 265 ? 13.202 15.188 0.894 1.000 53.495 265 GLY A O 1
ATOM 2006 N N . LEU A 1 266 ? 13.495 15.681 -1.322 1.000 53.613 266 LEU A N 1
ATOM 2007 C CA . LEU A 1 266 ? 12.501 16.785 -1.434 1.000 54.059 266 LEU A CA 1
ATOM 2008 C C . LEU A 1 266 ? 11.119 16.303 -0.971 1.000 53.780 266 LEU A C 1
ATOM 2009 O O . LEU A 1 266 ? 10.343 17.142 -0.478 1.000 54.109 266 LEU A O 1
ATOM 2011 N N . ASP A 1 267 ? 10.835 15.004 -1.123 1.000 53.237 267 ASP A N 1
ATOM 2012 C CA . ASP A 1 267 ? 9.537 14.362 -0.778 1.000 52.680 267 ASP A CA 1
ATOM 2013 C C . ASP A 1 267 ? 9.333 14.404 0.743 1.000 52.778 267 ASP A C 1
ATOM 2014 O O . ASP A 1 267 ? 8.383 15.077 1.191 1.000 52.916 267 ASP A O 1
ATOM 2019 N N . SER A 1 268 ? 10.199 13.717 1.497 1.000 52.556 268 SER A N 1
ATOM 2020 C CA . SER A 1 268 ? 10.130 13.568 2.976 1.000 52.539 268 SER A CA 1
ATOM 2021 C C . SER A 1 268 ? 10.260 14.937 3.656 1.000 53.157 268 SER A C 1
ATOM 2022 O O . SER A 1 268 ? 9.501 15.196 4.612 1.000 53.326 268 SER A O 1
ATOM 2024 N N . SER A 1 269 ? 11.185 15.774 3.176 1.000 53.468 269 SER A N 1
ATOM 2025 C CA . SER A 1 269 ? 11.486 17.126 3.719 1.000 54.193 269 SER A CA 1
ATOM 2026 C C . SER A 1 269 ? 10.273 18.052 3.557 1.000 54.386 269 SER A C 1
ATOM 2027 O O . SER A 1 269 ? 10.066 18.905 4.443 1.000 54.825 269 SER A O 1
ATOM 2030 N N . ALA A 1 270 ? 9.511 17.893 2.468 1.000 53.957 270 ALA A N 1
ATOM 2031 C CA . ALA A 1 270 ? 8.289 18.676 2.163 1.000 54.058 270 ALA A CA 1
ATOM 2032 C C . ALA A 1 270 ? 7.186 18.328 3.170 1.000 53.761 270 ALA A C 1
ATOM 2033 O O . ALA A 1 270 ? 6.571 19.265 3.721 1.000 54.133 270 ALA A O 1
ATOM 2035 N N . LEU A 1 271 ? 6.951 17.030 3.391 1.000 53.053 271 LEU A N 1
ATOM 2036 C CA . LEU A 1 271 ? 5.948 16.503 4.357 1.000 52.822 271 LEU A CA 1
ATOM 2037 C C . LEU A 1 271 ? 6.338 16.921 5.780 1.000 53.399 271 LEU A C 1
ATOM 2038 O O . LEU A 1 271 ? 5.434 17.308 6.541 1.000 53.860 271 LEU A O 1
ATOM 2040 N N . ALA A 1 272 ? 7.631 16.851 6.112 1.000 53.528 272 ALA A N 1
ATOM 2041 C CA . ALA A 1 272 ? 8.191 17.164 7.449 1.000 53.875 272 ALA A CA 1
ATOM 2042 C C . ALA A 1 272 ? 7.996 18.652 7.772 1.000 54.647 272 ALA A C 1
ATOM 2043 O O . ALA A 1 272 ? 7.525 18.955 8.887 1.000 54.988 272 ALA A O 1
ATOM 2045 N N . GLY A 1 273 ? 8.351 19.537 6.833 1.000 54.970 273 GLY A N 1
ATOM 2046 C CA . GLY A 1 273 ? 8.264 21.004 6.983 1.000 55.776 273 GLY A CA 1
ATOM 2047 C C . GLY A 1 273 ? 6.827 21.477 7.140 1.000 55.833 273 GLY A C 1
ATOM 2048 O O . GLY A 1 273 ? 6.578 22.331 8.018 1.000 56.165 273 GLY A O 1
ATOM 2049 N N . ILE A 1 274 ? 5.917 20.942 6.319 1.000 55.216 274 ILE A N 1
ATOM 2050 C CA . ILE A 1 274 ? 4.457 21.264 6.332 1.000 55.150 274 ILE A CA 1
ATOM 2051 C C . ILE A 1 274 ? 3.827 20.694 7.609 1.000 55.085 274 ILE A C 1
ATOM 2052 O O . ILE A 1 274 ? 2.971 21.386 8.196 1.000 55.493 274 ILE A O 1
ATOM 2054 N N . ALA A 1 275 ? 4.233 19.485 8.019 1.000 54.592 275 ALA A N 1
ATOM 2055 C CA . ALA A 1 275 ? 3.737 18.785 9.231 1.000 54.569 275 ALA A CA 1
ATOM 2056 C C . ALA A 1 275 ? 4.197 19.530 10.490 1.000 55.650 275 ALA A C 1
ATOM 2057 O O . ALA A 1 275 ? 3.355 19.739 11.390 1.000 55.887 275 ALA A O 1
ATOM 2059 N N . SER A 1 276 ? 5.480 19.909 10.547 1.000 56.248 276 SER A N 1
ATOM 2060 C CA . SER A 1 276 ? 6.103 20.680 11.658 1.000 57.268 276 SER A CA 1
ATOM 2061 C C . SER A 1 276 ? 5.287 21.948 11.943 1.000 58.170 276 SER A C 1
ATOM 2062 O O . SER A 1 276 ? 5.001 22.210 13.127 1.000 58.535 276 SER A O 1
ATOM 2064 N N . ARG A 1 277 ? 4.925 22.692 10.892 1.000 58.629 277 ARG A N 1
ATOM 2065 C CA . ARG A 1 277 ? 4.146 23.960 10.967 1.000 59.525 277 ARG A CA 1
ATOM 2066 C C . ARG A 1 277 ? 2.756 23.687 11.557 1.000 59.564 277 ARG A C 1
ATOM 2067 O O . ARG A 1 277 ? 2.270 24.537 12.329 1.000 60.473 277 ARG A O 1
ATOM 2069 N N . HIS A 1 278 ? 2.145 22.549 11.206 1.000 58.876 278 HIS A N 1
ATOM 2070 C CA . HIS A 1 278 ? 0.766 22.163 11.615 1.000 58.743 278 HIS A CA 1
ATOM 2071 C C . HIS A 1 278 ? 0.772 21.493 12.996 1.000 58.744 278 HIS A C 1
ATOM 2072 O O . HIS A 1 278 ? -0.257 21.592 13.689 1.000 59.117 278 HIS A O 1
ATOM 2079 N N . LEU A 1 279 ? 1.866 20.825 13.375 1.000 58.538 279 LEU A N 1
ATOM 2080 C CA . LEU A 1 279 ? 2.020 20.193 14.715 1.000 58.568 279 LEU A CA 1
ATOM 2081 C C . LEU A 1 279 ? 2.305 21.277 15.761 1.000 59.563 279 LEU A C 1
ATOM 2082 O O . LEU A 1 279 ? 1.847 21.118 16.912 1.000 59.679 279 LEU A O 1
ATOM 2087 N N . THR A 1 280 ? 3.027 22.334 15.371 1.000 60.181 280 THR A N 1
ATOM 2088 C CA . THR A 1 280 ? 3.307 23.536 16.204 1.000 61.299 280 THR A CA 1
ATOM 2089 C C . THR A 1 280 ? 1.981 24.130 16.698 1.000 61.773 280 THR A C 1
ATOM 2090 O O . THR A 1 280 ? 1.969 24.683 17.814 1.000 62.317 280 THR A O 1
ATOM 2092 N N . ALA A 1 281 ? 0.907 23.980 15.911 1.000 61.621 281 ALA A N 1
ATOM 2093 C CA . ALA A 1 281 ? -0.462 24.472 16.205 1.000 62.134 281 ALA A CA 1
ATOM 2094 C C . ALA A 1 281 ? -1.076 23.740 17.411 1.000 62.224 281 ALA A C 1
ATOM 2095 O O . ALA A 1 281 ? -2.216 24.088 17.779 1.000 62.611 281 ALA A O 1
ATOM 2097 N N . LYS A 1 282 ? -0.367 22.761 17.990 1.000 62.035 282 LYS A N 1
ATOM 2098 C CA . LYS A 1 282 ? -0.729 22.093 19.272 1.000 62.017 282 LYS A CA 1
ATOM 2099 C C . LYS A 1 282 ? 0.508 22.002 20.178 1.000 62.247 282 LYS A C 1
ATOM 2100 O O . LYS A 1 282 ? 0.535 21.101 21.043 1.000 62.022 282 LYS A O 1
ATOM 2102 N N . GLY A 1 283 ? 1.484 22.901 19.986 1.000 62.565 283 GLY A N 1
ATOM 2103 C CA . GLY A 1 283 ? 2.787 22.914 20.683 1.000 62.644 283 GLY A CA 1
ATOM 2104 C C . GLY A 1 283 ? 3.513 21.581 20.593 1.000 61.757 283 GLY A C 1
ATOM 2105 O O . GLY A 1 283 ? 4.453 21.369 21.388 1.000 61.960 283 GLY A O 1
ATOM 2106 N N . GLU A 1 284 ? 3.114 20.722 19.647 1.000 60.573 284 GLU A N 1
ATOM 2107 C CA . GLU A 1 284 ? 3.611 19.329 19.506 1.000 59.431 284 GLU A CA 1
ATOM 2108 C C . GLU A 1 284 ? 4.968 19.375 18.797 1.000 59.147 284 GLU A C 1
ATOM 2109 O O . GLU A 1 284 ? 5.002 19.782 17.621 1.000 58.959 284 GLU A O 1
ATOM 2113 N N . ARG A 1 285 ? 6.041 19.003 19.502 1.000 59.084 285 ARG A N 1
ATOM 2114 C CA . ARG A 1 285 ? 7.408 18.885 18.930 1.000 58.766 285 ARG A CA 1
ATOM 2115 C C . ARG A 1 285 ? 7.422 17.684 17.976 1.000 57.542 285 ARG A C 1
ATOM 2116 O O . ARG A 1 285 ? 7.242 16.548 18.459 1.000 57.266 285 ARG A O 1
ATOM 2118 N N . ALA A 1 286 ? 7.600 17.935 16.675 1.000 56.846 286 ALA A N 1
ATOM 2119 C CA . ALA A 1 286 ? 7.656 16.909 15.606 1.000 55.662 286 ALA A CA 1
ATOM 2120 C C . ALA A 1 286 ? 8.722 15.865 15.959 1.000 55.096 286 ALA A C 1
ATOM 2121 O O . ALA A 1 286 ? 9.745 16.246 16.559 1.000 55.754 286 ALA A O 1
ATOM 2123 N N . ARG A 1 287 ? 8.477 14.599 15.611 1.000 54.009 287 ARG A N 1
ATOM 2124 C CA . ARG A 1 287 ? 9.399 13.458 15.863 1.000 53.539 287 ARG A CA 1
ATOM 2125 C C . ARG A 1 287 ? 9.796 12.826 14.523 1.000 52.566 287 ARG A C 1
ATOM 2126 O O . ARG A 1 287 ? 9.006 12.016 13.996 1.000 51.753 287 ARG A O 1
ATOM 2131 N N . THR A 1 288 ? 10.970 13.194 13.998 1.000 52.336 288 THR A N 1
ATOM 2132 C CA . THR A 1 288 ? 11.533 12.688 12.716 1.000 51.601 288 THR A CA 1
ATOM 2133 C C . THR A 1 288 ? 12.366 11.428 12.984 1.000 50.885 288 THR A C 1
ATOM 2134 O O . THR A 1 288 ? 12.851 11.267 14.121 1.000 51.032 288 THR A O 1
ATOM 2138 N N . PHE A 1 289 ? 12.506 10.571 11.967 1.000 49.962 289 PHE A N 1
ATOM 2139 C CA . PHE A 1 289 ? 13.274 9.298 12.006 1.000 49.382 289 PHE A CA 1
ATOM 2140 C C . PHE A 1 289 ? 13.961 9.078 10.653 1.000 49.009 289 PHE A C 1
ATOM 2141 O O . PHE A 1 289 ? 13.264 9.112 9.619 1.000 48.577 289 PHE A O 1
ATOM 2149 N N . SER A 1 290 ? 15.280 8.858 10.670 1.000 49.184 290 SER A N 1
ATOM 2150 C CA . SER A 1 290 ? 16.131 8.600 9.477 1.000 48.902 290 SER A CA 1
ATOM 2151 C C . SER A 1 290 ? 16.822 7.239 9.618 1.000 48.599 290 SER A C 1
ATOM 2152 O O . SER A 1 290 ? 17.136 6.855 10.763 1.000 48.676 290 SER A O 1
ATOM 2154 N N . VAL A 1 291 ? 17.038 6.544 8.495 1.000 48.233 291 VAL A N 1
ATOM 2155 C CA . VAL A 1 291 ? 17.746 5.229 8.421 1.000 47.981 291 VAL A CA 1
ATOM 2156 C C . VAL A 1 291 ? 19.245 5.488 8.231 1.000 48.341 291 VAL A C 1
ATOM 2157 O O . VAL A 1 291 ? 19.577 6.241 7.295 1.000 48.398 291 VAL A O 1
ATOM 2159 N N . PRO A 1 312 ? 22.299 12.813 5.507 1.000 78.175 312 PRO A N 1
ATOM 2160 C CA . PRO A 1 312 ? 23.076 14.046 5.303 1.000 78.833 312 PRO A CA 1
ATOM 2161 C C . PRO A 1 312 ? 22.164 15.285 5.312 1.000 78.666 312 PRO A C 1
ATOM 2162 O O . PRO A 1 312 ? 22.311 16.112 6.198 1.000 79.223 312 PRO A O 1
ATOM 2166 N N . TYR A 1 313 ? 21.239 15.368 4.349 1.000 77.442 313 TYR A N 1
ATOM 2167 C CA . TYR A 1 313 ? 20.240 16.461 4.207 1.000 77.038 313 TYR A CA 1
ATOM 2168 C C . TYR A 1 313 ? 19.107 16.249 5.221 1.000 75.938 313 TYR A C 1
ATOM 2169 O O . TYR A 1 313 ? 18.386 17.221 5.524 1.000 76.185 313 TYR A O 1
ATOM 2178 N N . ALA A 1 314 ? 18.964 15.016 5.727 1.000 74.263 314 ALA A N 1
ATOM 2179 C CA . ALA A 1 314 ? 17.940 14.592 6.713 1.000 72.828 314 ALA A CA 1
ATOM 2180 C C . ALA A 1 314 ? 18.176 15.290 8.059 1.000 72.456 314 ALA A C 1
ATOM 2181 O O . ALA A 1 314 ? 17.210 15.857 8.608 1.000 72.318 314 ALA A O 1
ATOM 2183 N N . LYS A 1 315 ? 19.411 15.232 8.567 1.000 71.912 315 LYS A N 1
ATOM 2184 C CA . LYS A 1 315 ? 19.828 15.835 9.863 1.000 71.774 315 LYS A CA 1
ATOM 2185 C C . LYS A 1 315 ? 19.698 17.362 9.789 1.000 71.991 315 LYS A C 1
ATOM 2186 O O . LYS A 1 315 ? 19.342 17.968 10.818 1.000 72.375 315 LYS A O 1
ATOM 2188 N N . GLU A 1 316 ? 19.977 17.951 8.620 1.000 71.592 316 GLU A N 1
ATOM 2189 C CA . GLU A 1 316 ? 19.894 19.418 8.369 1.000 71.934 316 GLU A CA 1
ATOM 2190 C C . GLU A 1 316 ? 18.444 19.890 8.537 1.000 71.241 316 GLU A C 1
ATOM 2191 O O . GLU A 1 316 ? 18.235 20.918 9.212 1.000 72.003 316 GLU A O 1
ATOM 2197 N N . MET A 1 317 ? 17.489 19.170 7.940 1.000 69.825 317 MET A N 1
ATOM 2198 C CA . MET A 1 317 ? 16.042 19.520 7.938 1.000 69.292 317 MET A CA 1
ATOM 2199 C C . MET A 1 317 ? 15.465 19.376 9.354 1.000 68.645 317 MET A C 1
ATOM 2200 O O . MET A 1 317 ? 14.500 20.102 9.669 1.000 68.931 317 MET A O 1
ATOM 2205 N N . ALA A 1 318 ? 16.035 18.481 10.171 1.000 67.404 318 ALA A N 1
ATOM 2206 C CA . ALA A 1 318 ? 15.622 18.217 11.571 1.000 66.554 318 ALA A CA 1
ATOM 2207 C C . ALA A 1 318 ? 15.823 19.476 12.424 1.000 66.625 318 ALA A C 1
ATOM 2208 O O . ALA A 1 318 ? 14.899 19.829 13.184 1.000 66.423 318 ALA A O 1
ATOM 2210 N N . ALA A 1 319 ? 16.990 20.117 12.299 1.000 66.416 319 ALA A N 1
ATOM 2211 C CA . ALA A 1 319 ? 17.364 21.369 13.001 1.000 66.778 319 ALA A CA 1
ATOM 2212 C C . ALA A 1 319 ? 16.496 22.530 12.501 1.000 66.579 319 ALA A C 1
ATOM 2213 O O . ALA A 1 319 ? 16.188 23.423 13.314 1.000 67.200 319 ALA A O 1
ATOM 2215 N N . HIS A 1 320 ? 16.124 22.516 11.215 1.000 65.429 320 HIS A N 1
ATOM 2216 C CA . HIS A 1 320 ? 15.283 23.554 10.559 1.000 65.282 320 HIS A CA 1
ATOM 2217 C C . HIS A 1 320 ? 13.868 23.518 11.150 1.000 64.858 320 HIS A C 1
ATOM 2218 O O . HIS A 1 320 ? 13.327 24.600 11.448 1.000 65.469 320 HIS A O 1
ATOM 2225 N N . ILE A 1 321 ? 13.302 22.318 11.312 1.000 63.851 321 ILE A N 1
ATOM 2226 C CA . ILE A 1 321 ? 11.947 22.089 11.900 1.000 63.389 321 ILE A CA 1
ATOM 2227 C C . ILE A 1 321 ? 12.037 22.187 13.429 1.000 63.803 321 ILE A C 1
ATOM 2228 O O . ILE A 1 321 ? 11.016 22.537 14.055 1.000 63.842 321 ILE A O 1
ATOM 2230 N N . GLY A 1 322 ? 13.210 21.895 14.002 1.000 64.018 322 GLY A N 1
ATOM 2231 C CA . GLY A 1 322 ? 13.441 21.864 15.460 1.000 64.530 322 GLY A CA 1
ATOM 2232 C C . GLY A 1 322 ? 12.795 20.643 16.087 1.000 63.916 322 GLY A C 1
ATOM 2233 O O . GLY A 1 322 ? 12.140 20.790 17.137 1.000 64.396 322 GLY A O 1
ATOM 2234 N N . SER A 1 323 ? 12.984 19.477 15.462 1.000 63.190 323 SER A N 1
ATOM 2235 C CA . SER A 1 323 ? 12.285 18.203 15.772 1.000 62.414 323 SER A CA 1
ATOM 2236 C C . SER A 1 323 ? 13.151 17.321 16.677 1.000 62.419 323 SER A C 1
ATOM 2237 O O . SER A 1 323 ? 14.381 17.511 16.695 1.000 62.809 323 SER A O 1
ATOM 2240 N N . GLU A 1 324 ? 12.513 16.395 17.398 1.000 62.329 324 GLU A N 1
ATOM 2241 C CA . GLU A 1 324 ? 13.174 15.339 18.210 1.000 62.535 324 GLU A CA 1
ATOM 2242 C C . GLU A 1 324 ? 13.672 14.248 17.253 1.000 61.891 324 GLU A C 1
ATOM 2243 O O . GLU A 1 324 ? 12.980 13.219 17.114 1.000 61.348 324 GLU A O 1
ATOM 2249 N N . HIS A 1 325 ? 14.820 14.479 16.608 1.000 62.029 325 HIS A N 1
ATOM 2250 C CA . HIS A 1 325 ? 15.387 13.599 15.550 1.000 61.640 325 HIS A CA 1
ATOM 2251 C C . HIS A 1 325 ? 15.887 12.288 16.170 1.000 61.588 325 HIS A C 1
ATOM 2252 O O . HIS A 1 325 ? 16.240 12.293 17.366 1.000 61.966 325 HIS A O 1
ATOM 2259 N N . HIS A 1 326 ? 15.897 11.214 15.374 1.000 61.282 326 HIS A N 1
ATOM 2260 C CA . HIS A 1 326 ? 16.382 9.858 15.748 1.000 61.167 326 HIS A CA 1
ATOM 2261 C C . HIS A 1 326 ? 17.137 9.243 14.563 1.000 60.705 326 HIS A C 1
ATOM 2262 O O . HIS A 1 326 ? 16.494 8.994 13.526 1.000 60.212 326 HIS A O 1
ATOM 2269 N N . ASP A 1 327 ? 18.446 9.020 14.719 1.000 61.086 327 ASP A N 1
ATOM 2270 C CA . ASP A 1 327 ? 19.334 8.421 13.685 1.000 60.967 327 ASP A CA 1
ATOM 2271 C C . ASP A 1 327 ? 19.440 6.911 13.932 1.000 60.605 327 ASP A C 1
ATOM 2272 O O . ASP A 1 327 ? 20.249 6.506 14.790 1.000 61.197 327 ASP A O 1
ATOM 2277 N N . ILE A 1 328 ? 18.647 6.121 13.203 1.000 59.817 328 ILE A N 1
ATOM 2278 C CA . ILE A 1 328 ? 18.621 4.629 13.281 1.000 59.275 328 ILE A CA 1
ATOM 2279 C C . ILE A 1 328 ? 19.777 4.086 12.429 1.000 59.007 328 ILE A C 1
ATOM 2280 O O . ILE A 1 328 ? 19.720 4.235 11.190 1.000 58.670 328 ILE A O 1
ATOM 2285 N N . VAL A 1 329 ? 20.789 3.496 13.076 1.000 58.951 329 VAL A N 1
ATOM 2286 C CA . VAL A 1 329 ? 22.021 2.953 12.424 1.000 58.784 329 VAL A CA 1
ATOM 2287 C C . VAL A 1 329 ? 21.819 1.457 12.156 1.000 57.988 329 VAL A C 1
ATOM 2288 O O . VAL A 1 329 ? 21.465 0.732 13.108 1.000 58.073 329 VAL A O 1
ATOM 2290 N N . LEU A 1 330 ? 22.038 1.024 10.908 1.000 57.159 330 LEU A N 1
ATOM 2291 C CA . LEU A 1 330 ? 21.900 -0.388 10.456 1.000 56.300 330 LEU A CA 1
ATOM 2292 C C . LEU A 1 330 ? 23.243 -0.884 9.906 1.000 56.007 330 LEU A C 1
ATOM 2293 O O . LEU A 1 330 ? 23.722 -0.305 8.910 1.000 56.045 330 LEU A O 1
ATOM 2296 N N . ASP A 1 331 ? 23.818 -1.914 10.538 1.000 55.469 331 ASP A N 1
ATOM 2297 C CA . ASP A 1 331 ? 25.053 -2.608 10.081 1.000 55.056 331 ASP A CA 1
ATOM 2298 C C . ASP A 1 331 ? 24.663 -3.722 9.103 1.000 54.046 331 ASP A C 1
ATOM 2299 O O . ASP A 1 331 ? 23.550 -4.270 9.245 1.000 53.938 331 ASP A O 1
ATOM 2301 N N . HIS A 1 332 ? 25.551 -4.047 8.158 1.000 53.366 332 HIS A N 1
ATOM 2302 C CA . HIS A 1 332 ? 25.392 -5.149 7.168 1.000 52.490 332 HIS A CA 1
ATOM 2303 C C . HIS A 1 332 ? 24.978 -6.438 7.890 1.000 51.755 332 HIS A C 1
ATOM 2304 O O . HIS A 1 332 ? 24.169 -7.195 7.320 1.000 51.274 332 HIS A O 1
ATOM 2311 N N . ARG A 1 333 ? 25.530 -6.666 9.089 1.000 51.414 333 ARG A N 1
ATOM 2312 C CA . ARG A 1 333 ? 25.235 -7.831 9.968 1.000 50.851 333 ARG A CA 1
ATOM 2313 C C . ARG A 1 333 ? 23.732 -7.875 10.267 1.000 49.802 333 ARG A C 1
ATOM 2314 O O . ARG A 1 333 ? 23.145 -8.974 10.196 1.000 49.416 333 ARG A O 1
ATOM 2319 N N . ARG A 1 334 ? 23.142 -6.718 10.579 1.000 48.985 334 ARG A N 1
ATOM 2320 C CA . ARG A 1 334 ? 21.711 -6.585 10.963 1.000 48.265 334 ARG A CA 1
ATOM 2321 C C . ARG A 1 334 ? 20.835 -6.817 9.725 1.000 46.970 334 ARG A C 1
ATOM 2322 O O . ARG A 1 334 ? 19.806 -7.504 9.862 1.000 46.566 334 ARG A O 1
ATOM 2330 N N . LEU A 1 335 ? 21.243 -6.293 8.564 1.000 46.098 335 LEU A N 1
ATOM 2331 C CA . LEU A 1 335 ? 20.506 -6.422 7.275 1.000 45.191 335 LEU A CA 1
ATOM 2332 C C . LEU A 1 335 ? 20.610 -7.854 6.733 1.000 44.652 335 LEU A C 1
ATOM 2333 O O . LEU A 1 335 ? 19.684 -8.265 6.000 1.000 44.340 335 LEU A O 1
ATOM 2338 N N . SER A 1 336 ? 21.685 -8.577 7.071 1.000 44.366 336 SER A N 1
ATOM 2339 C CA . SER A 1 336 ? 21.996 -9.942 6.564 1.000 43.934 336 SER A CA 1
ATOM 2340 C C . SER A 1 336 ? 21.379 -11.023 7.463 1.000 43.458 336 SER A C 1
ATOM 2341 O O . SER A 1 336 ? 21.169 -12.140 6.955 1.000 43.193 336 SER A O 1
ATOM 2344 N N . ASP A 1 337 ? 21.118 -10.706 8.739 1.000 43.215 337 ASP A N 1
ATOM 2345 C CA . ASP A 1 337 ? 20.543 -11.628 9.760 1.000 43.063 337 ASP A CA 1
ATOM 2346 C C . ASP A 1 337 ? 19.486 -12.516 9.104 1.000 42.400 337 ASP A C 1
ATOM 2347 O O . ASP A 1 337 ? 18.517 -12.003 8.547 1.000 42.040 337 ASP A O 1
ATOM 2352 N N . PRO A 1 338 ? 19.631 -13.864 9.126 1.000 42.144 338 PRO A N 1
ATOM 2353 C CA . PRO A 1 338 ? 18.634 -14.748 8.520 1.000 41.598 338 PRO A CA 1
ATOM 2354 C C . PRO A 1 338 ? 17.258 -14.624 9.192 1.000 41.109 338 PRO A C 1
ATOM 2355 O O . PRO A 1 338 ? 16.265 -14.794 8.513 1.000 40.800 338 PRO A O 1
ATOM 2359 N N . ASP A 1 339 ? 17.240 -14.329 10.496 1.000 40.950 339 ASP A N 1
ATOM 2360 C CA . ASP A 1 339 ? 16.009 -14.153 11.312 1.000 40.614 339 ASP A CA 1
ATOM 2361 C C . ASP A 1 339 ? 15.184 -12.985 10.754 1.000 39.853 339 ASP A C 1
ATOM 2362 O O . ASP A 1 339 ? 13.939 -13.081 10.780 1.000 39.596 339 ASP A O 1
ATOM 2367 N N . LEU A 1 340 ? 15.849 -11.930 10.270 1.000 39.299 340 LEU A N 1
ATOM 2368 C CA . LEU A 1 340 ? 15.194 -10.753 9.636 1.000 38.634 340 LEU A CA 1
ATOM 2369 C C . LEU A 1 340 ? 14.475 -11.207 8.358 1.000 38.016 340 LEU A C 1
ATOM 2370 O O . LEU A 1 340 ? 13.278 -10.895 8.215 1.000 37.691 340 LEU A O 1
ATOM 2375 N N . ARG A 1 341 ? 15.179 -11.937 7.485 1.000 37.770 341 ARG A N 1
ATOM 2376 C CA . ARG A 1 341 ? 14.654 -12.478 6.199 1.000 37.301 341 ARG A CA 1
ATOM 2377 C C . ARG A 1 341 ? 13.438 -13.381 6.459 1.000 37.153 341 ARG A C 1
ATOM 2378 O O . ARG A 1 341 ? 12.529 -13.387 5.610 1.000 36.721 341 ARG A O 1
ATOM 2386 N N . ARG A 1 342 ? 13.423 -14.122 7.573 1.000 37.446 342 ARG A N 1
ATOM 2387 C CA . ARG A 1 342 ? 12.272 -14.972 7.989 1.000 37.494 342 ARG A CA 1
ATOM 2388 C C . ARG A 1 342 ? 11.072 -14.067 8.295 1.000 37.364 342 ARG A C 1
ATOM 2389 O O . ARG A 1 342 ? 9.985 -14.318 7.736 1.000 37.097 342 ARG A O 1
ATOM 2397 N N . SER A 1 343 ? 11.272 -13.049 9.137 1.000 37.523 343 SER A N 1
ATOM 2398 C CA . SER A 1 343 ? 10.251 -12.038 9.520 1.000 37.417 343 SER A CA 1
ATOM 2399 C C . SER A 1 343 ? 9.724 -11.327 8.267 1.000 37.093 343 SER A C 1
ATOM 2400 O O . SER A 1 343 ? 8.492 -11.171 8.154 1.000 37.060 343 SER A O 1
ATOM 2402 N N . VAL A 1 344 ? 10.624 -10.926 7.362 1.000 37.076 344 VAL A N 1
ATOM 2403 C CA . VAL A 1 344 ? 10.307 -10.162 6.115 1.000 36.731 344 VAL A CA 1
ATOM 2404 C C . VAL A 1 344 ? 9.422 -11.025 5.205 1.000 36.560 344 VAL A C 1
ATOM 2405 O O . VAL A 1 344 ? 8.370 -10.521 4.760 1.000 36.326 344 VAL A O 1
ATOM 2409 N N . VAL A 1 345 ? 9.838 -12.267 4.933 1.000 36.715 345 VAL A N 1
ATOM 2410 C CA . VAL A 1 345 ? 9.126 -13.213 4.021 1.000 36.594 345 VAL A CA 1
ATOM 2411 C C . VAL A 1 345 ? 7.779 -13.589 4.653 1.000 36.684 345 VAL A C 1
ATOM 2412 O O . VAL A 1 345 ? 6.786 -13.662 3.910 1.000 36.458 345 VAL A O 1
ATOM 2416 N N . ALA A 1 346 ? 7.752 -13.808 5.971 1.000 37.173 346 ALA A N 1
ATOM 2417 C CA . ALA A 1 346 ? 6.539 -14.152 6.753 1.000 37.368 346 ALA A CA 1
ATOM 2418 C C . ALA A 1 346 ? 5.483 -13.050 6.594 1.000 37.290 346 ALA A C 1
ATOM 2419 O O . ALA A 1 346 ? 4.301 -13.392 6.400 1.000 37.227 346 ALA A O 1
ATOM 2421 N N . ALA A 1 347 ? 5.898 -11.782 6.675 1.000 37.450 347 ALA A N 1
ATOM 2422 C CA . ALA A 1 347 ? 5.027 -10.591 6.533 1.000 37.537 347 ALA A CA 1
ATOM 2423 C C . ALA A 1 347 ? 4.471 -10.526 5.107 1.000 37.502 347 ALA A C 1
ATOM 2424 O O . ALA A 1 347 ? 3.245 -10.350 4.954 1.000 37.541 347 ALA A O 1
ATOM 2426 N N . TRP A 1 348 ? 5.352 -10.667 4.112 1.000 37.773 348 TRP A N 1
ATOM 2427 C CA . TRP A 1 348 ? 5.031 -10.602 2.660 1.000 37.754 348 TRP A CA 1
ATOM 2428 C C . TRP A 1 348 ? 4.212 -11.828 2.235 1.000 37.979 348 TRP A C 1
ATOM 2429 O O . TRP A 1 348 ? 3.415 -11.698 1.287 1.000 37.832 348 TRP A O 1
ATOM 2440 N N . ASP A 1 349 ? 4.423 -12.974 2.893 1.000 38.612 349 ASP A N 1
ATOM 2441 C CA . ASP A 1 349 ? 3.789 -14.286 2.581 1.000 39.003 349 ASP A CA 1
ATOM 2442 C C . ASP A 1 349 ? 4.391 -14.881 1.299 1.000 39.174 349 ASP A C 1
ATOM 2443 O O . ASP A 1 349 ? 3.972 -15.994 0.920 1.000 39.125 349 ASP A O 1
ATOM 2448 N N . LEU A 1 350 ? 5.347 -14.189 0.666 1.000 39.318 350 LEU A N 1
ATOM 2449 C CA . LEU A 1 350 ? 5.910 -1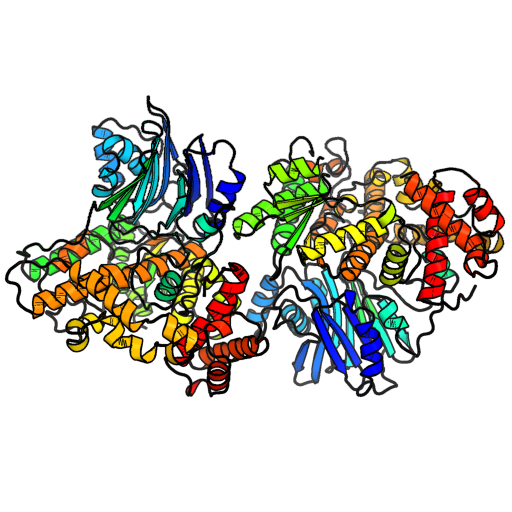4.561 -0.660 1.000 39.479 350 LEU A CA 1
ATOM 2450 C C . LEU A 1 350 ? 7.386 -14.175 -0.723 1.000 39.781 350 LEU A C 1
ATOM 2451 O O . LEU A 1 350 ? 7.799 -13.183 -0.124 1.000 39.976 350 LEU A O 1
ATOM 2456 N N . PRO A 1 351 ? 8.227 -14.951 -1.444 1.000 40.054 351 PRO A N 1
ATOM 2457 C CA . PRO A 1 351 ? 9.640 -14.620 -1.617 1.000 40.229 351 PRO A CA 1
ATOM 2458 C C . PRO A 1 351 ? 9.880 -13.691 -2.818 1.000 40.194 351 PRO A C 1
ATOM 2459 O O . PRO A 1 351 ? 10.047 -14.182 -3.923 1.000 40.160 351 PRO A O 1
ATOM 2463 N N . TRP A 1 352 ? 9.900 -12.379 -2.567 1.000 40.301 352 TRP A N 1
ATOM 2464 C CA . TRP A 1 352 ? 10.086 -11.319 -3.595 1.000 40.373 352 TRP A CA 1
ATOM 2465 C C . TRP A 1 352 ? 11.574 -11.115 -3.899 1.000 40.897 352 TRP A C 1
ATOM 2466 O O . TRP A 1 352 ? 11.874 -10.648 -5.012 1.000 40.963 352 TRP A O 1
ATOM 2477 N N . GLY A 1 353 ? 12.460 -11.450 -2.956 1.000 41.536 353 GLY A N 1
ATOM 2478 C CA . GLY A 1 353 ? 13.919 -11.302 -3.111 1.000 42.269 353 GLY A CA 1
ATOM 2479 C C . GLY A 1 353 ? 14.309 -9.848 -3.302 1.000 42.680 353 GLY A C 1
ATOM 2480 O O . GLY A 1 353 ? 14.823 -9.509 -4.384 1.000 42.824 353 GLY A O 1
ATOM 2481 N N . MET A 1 354 ? 14.049 -9.022 -2.287 1.000 43.303 354 MET A N 1
ATOM 2482 C CA . MET A 1 354 ? 14.436 -7.586 -2.220 1.000 43.823 354 MET A CA 1
ATOM 2483 C C . MET A 1 354 ? 14.934 -7.287 -0.798 1.000 44.340 354 MET A C 1
ATOM 2484 O O . MET A 1 354 ? 14.711 -6.157 -0.309 1.000 45.046 354 MET A O 1
ATOM 2489 N N . GLY A 1 355 ? 15.610 -8.264 -0.177 1.000 44.292 355 GLY A N 1
ATOM 2490 C CA . GLY A 1 355 ? 16.014 -8.252 1.244 1.000 44.346 355 GLY A CA 1
ATOM 2491 C C . GLY A 1 355 ? 16.582 -6.910 1.678 1.000 44.331 355 GLY A C 1
ATOM 2492 O O . GLY A 1 355 ? 16.212 -6.447 2.777 1.000 44.649 355 GLY A O 1
ATOM 2493 N N . ASP A 1 356 ? 17.437 -6.307 0.845 1.000 43.999 356 ASP A N 1
ATOM 2494 C CA . ASP A 1 356 ? 18.135 -5.022 1.121 1.000 43.883 356 ASP A CA 1
ATOM 2495 C C . ASP A 1 356 ? 17.096 -3.938 1.435 1.000 43.227 356 ASP A C 1
ATOM 2496 O O . ASP A 1 356 ? 17.175 -3.355 2.531 1.000 43.259 356 ASP A O 1
ATOM 2501 N N . ILE A 1 357 ? 16.151 -3.704 0.517 1.000 42.367 357 ILE A N 1
ATOM 2502 C CA . ILE A 1 357 ? 15.171 -2.575 0.579 1.000 41.937 357 ILE A CA 1
ATOM 2503 C C . ILE A 1 357 ? 13.913 -2.994 1.355 1.000 41.276 357 ILE A C 1
ATOM 2504 O O . ILE A 1 357 ? 13.047 -2.124 1.553 1.000 41.383 357 ILE A O 1
ATOM 2509 N N . ASN A 1 358 ? 13.811 -4.261 1.774 1.000 40.610 358 ASN A N 1
ATOM 2510 C CA . ASN A 1 358 ? 12.678 -4.790 2.584 1.000 39.979 358 ASN A CA 1
ATOM 2511 C C . ASN A 1 358 ? 13.091 -4.855 4.060 1.000 39.847 358 ASN A C 1
ATOM 2512 O O . ASN A 1 358 ? 12.320 -4.366 4.909 1.000 39.769 358 ASN A O 1
ATOM 2517 N N . GLY A 1 359 ? 14.252 -5.454 4.345 1.000 39.625 359 GLY A N 1
ATOM 2518 C CA . GLY A 1 359 ? 14.825 -5.567 5.701 1.000 39.568 359 GLY A CA 1
ATOM 2519 C C . GLY A 1 359 ? 15.148 -4.204 6.286 1.000 39.486 359 GLY A C 1
ATOM 2520 O O . GLY A 1 359 ? 14.950 -4.025 7.504 1.000 39.459 359 GLY A O 1
ATOM 2521 N N . SER A 1 360 ? 15.625 -3.278 5.445 1.000 39.268 360 SER A N 1
ATOM 2522 C CA . SER A 1 360 ? 15.990 -1.885 5.814 1.000 39.394 360 SER A CA 1
ATOM 2523 C C . SER A 1 360 ? 14.779 -1.181 6.425 1.000 39.152 360 SER A C 1
ATOM 2524 O O . SER A 1 360 ? 14.913 -0.649 7.541 1.000 39.644 360 SER A O 1
ATOM 2527 N N . MET A 1 361 ? 13.645 -1.182 5.717 1.000 38.546 361 MET A N 1
ATOM 2528 C CA . MET A 1 361 ? 12.428 -0.443 6.141 1.000 38.252 361 MET A CA 1
ATOM 2529 C C . MET A 1 361 ? 11.684 -1.229 7.232 1.000 37.866 361 MET A C 1
ATOM 2530 O O . MET A 1 361 ? 10.918 -0.588 7.971 1.000 38.047 361 MET A O 1
ATOM 2535 N N . TYR A 1 362 ? 11.916 -2.542 7.363 1.000 37.325 362 TYR A N 1
ATOM 2536 C CA . TYR A 1 362 ? 11.413 -3.355 8.505 1.000 37.140 362 TYR A CA 1
ATOM 2537 C C . TYR A 1 362 ? 12.078 -2.857 9.793 1.000 37.418 362 TYR A C 1
ATOM 2538 O O . TYR A 1 362 ? 11.356 -2.464 10.730 1.000 37.429 362 TYR A O 1
ATOM 2547 N N . LEU A 1 363 ? 13.416 -2.878 9.828 1.000 37.537 363 LEU A N 1
ATOM 2548 C CA . LEU A 1 363 ? 14.236 -2.416 10.982 1.000 37.880 363 LEU A CA 1
ATOM 2549 C C . LEU A 1 363 ? 13.981 -0.922 11.227 1.000 37.980 363 LEU A C 1
ATOM 2550 O O . LEU A 1 363 ? 13.976 -0.518 12.408 1.000 38.316 363 LEU A O 1
ATOM 2555 N N . LEU A 1 364 ? 13.768 -0.145 10.158 1.000 37.641 364 LEU A N 1
ATOM 2556 C CA . LEU A 1 364 ? 13.416 1.300 10.221 1.000 37.760 364 LEU A CA 1
ATOM 2557 C C . LEU A 1 364 ? 12.086 1.465 10.965 1.000 37.718 364 LEU A C 1
ATOM 2558 O O . LEU A 1 364 ? 12.058 2.229 11.943 1.000 38.290 364 LEU A O 1
ATOM 2561 N N . PHE A 1 365 ? 11.034 0.768 10.520 1.000 37.183 365 PHE A N 1
ATOM 2562 C CA . PHE A 1 365 ? 9.667 0.841 11.102 1.000 37.081 365 PHE A CA 1
ATOM 2563 C C . PHE A 1 365 ? 9.658 0.235 12.513 1.000 37.355 365 PHE A C 1
ATOM 2564 O O . PHE A 1 365 ? 8.879 0.726 13.350 1.000 37.725 365 PHE A O 1
ATOM 2572 N N . LYS A 1 366 ? 10.481 -0.789 12.770 1.000 37.348 366 LYS A N 1
ATOM 2573 C CA . LYS A 1 366 ? 10.588 -1.451 14.101 1.000 37.575 366 LYS A CA 1
ATOM 2574 C C . LYS A 1 366 ? 11.131 -0.446 15.123 1.000 38.041 366 LYS A C 1
ATOM 2575 O O . LYS A 1 366 ? 10.600 -0.408 16.247 1.000 38.337 366 LYS A O 1
ATOM 2581 N N . ALA A 1 367 ? 12.155 0.324 14.741 1.000 38.220 367 ALA A N 1
ATOM 2582 C CA . ALA A 1 367 ? 12.779 1.389 15.562 1.000 38.777 367 ALA A CA 1
ATOM 2583 C C . ALA A 1 367 ? 11.778 2.534 15.762 1.000 38.905 367 ALA A C 1
ATOM 2584 O O . ALA A 1 367 ? 11.700 3.060 16.887 1.000 39.264 367 ALA A O 1
ATOM 2586 N N . VAL A 1 368 ? 11.043 2.892 14.705 1.000 38.596 368 VAL A N 1
ATOM 2587 C CA . VAL A 1 368 ? 10.019 3.981 14.704 1.000 38.805 368 VAL A CA 1
ATOM 2588 C C . VAL A 1 368 ? 8.873 3.600 15.652 1.000 38.867 368 VAL A C 1
ATOM 2589 O O . VAL A 1 368 ? 8.319 4.513 16.298 1.000 39.182 368 VAL A O 1
ATOM 2593 N N . ARG A 1 369 ? 8.538 2.307 15.733 1.000 38.597 369 ARG A N 1
ATOM 2594 C CA . ARG A 1 369 ? 7.401 1.780 16.537 1.000 38.663 369 ARG A CA 1
ATOM 2595 C C . ARG A 1 369 ? 7.688 1.942 18.035 1.000 39.252 369 ARG A C 1
ATOM 2596 O O . ARG A 1 369 ? 6.723 2.150 18.793 1.000 39.604 369 ARG A O 1
ATOM 2604 N N . GLU A 1 370 ? 8.957 1.842 18.444 1.000 39.531 370 GLU A N 1
ATOM 2605 C CA . GLU A 1 370 ? 9.393 1.971 19.862 1.000 40.109 370 GLU A CA 1
ATOM 2606 C C . GLU A 1 370 ? 8.969 3.338 20.416 1.000 40.527 370 GLU A C 1
ATOM 2607 O O . GLU A 1 370 ? 8.683 3.411 21.628 1.000 40.990 370 GLU A O 1
ATOM 2613 N N . HIS A 1 371 ? 8.936 4.369 19.562 1.000 40.414 371 HIS A N 1
ATOM 2614 C CA . HIS A 1 371 ? 8.616 5.776 19.925 1.000 40.823 371 HIS A CA 1
ATOM 2615 C C . HIS A 1 371 ? 7.156 6.098 19.577 1.000 40.518 371 HIS A C 1
ATOM 2616 O O . HIS A 1 371 ? 6.404 6.450 20.509 1.000 40.941 371 HIS A O 1
ATOM 2623 N N . VAL A 1 372 ? 6.771 5.976 18.300 1.000 39.806 372 VAL A N 1
ATOM 2624 C CA . VAL A 1 372 ? 5.438 6.412 17.773 1.000 39.479 372 VAL A CA 1
ATOM 2625 C C . VAL A 1 372 ? 4.660 5.200 17.243 1.000 38.801 372 VAL A C 1
ATOM 2626 O O . VAL A 1 372 ? 5.297 4.193 16.884 1.000 38.391 372 VAL A O 1
ATOM 2630 N N . THR A 1 373 ? 3.326 5.316 17.198 1.000 38.615 373 THR A N 1
ATOM 2631 C CA . THR A 1 373 ? 2.377 4.284 16.694 1.000 38.018 373 THR A CA 1
ATOM 2632 C C . THR A 1 373 ? 1.940 4.634 15.266 1.000 37.530 373 THR A C 1
ATOM 2633 O O . THR A 1 373 ? 1.648 3.695 14.499 1.000 37.053 373 THR A O 1
ATOM 2637 N N . VAL A 1 374 ? 1.876 5.929 14.936 1.000 37.676 374 VAL A N 1
ATOM 2638 C CA . VAL A 1 374 ? 1.575 6.451 13.568 1.000 37.347 374 VAL A CA 1
ATOM 2639 C C . VAL A 1 374 ? 2.856 7.077 13.005 1.000 37.497 374 VAL A C 1
ATOM 2640 O O . VAL A 1 374 ? 3.656 7.598 13.804 1.000 37.875 374 VAL A O 1
ATOM 2644 N N . ALA A 1 375 ? 3.030 7.022 11.681 1.000 37.250 375 ALA A N 1
ATOM 2645 C CA . ALA A 1 375 ? 4.146 7.649 10.936 1.000 37.435 375 ALA A CA 1
ATOM 2646 C C . ALA A 1 375 ? 3.630 8.191 9.599 1.000 37.320 375 ALA A C 1
ATOM 2647 O O . ALA A 1 375 ? 2.806 7.502 8.967 1.000 36.914 375 ALA A O 1
ATOM 2649 N N . LEU A 1 376 ? 4.093 9.380 9.197 1.000 37.776 376 LEU A N 1
ATOM 2650 C CA . LEU A 1 376 ? 3.845 9.967 7.851 1.000 37.787 376 LEU A CA 1
ATOM 2651 C C . LEU A 1 376 ? 5.058 9.693 6.954 1.000 37.762 376 LEU A C 1
ATOM 2652 O O . LEU A 1 376 ? 6.195 9.848 7.439 1.000 37.992 376 LEU A O 1
ATOM 2657 N N . SER A 1 377 ? 4.805 9.303 5.700 1.000 37.512 377 SER A N 1
ATOM 2658 C CA . SER A 1 377 ? 5.813 9.008 4.647 1.000 37.458 377 SER A CA 1
ATOM 2659 C C . SER A 1 377 ? 5.442 9.763 3.368 1.000 37.600 377 SER A C 1
ATOM 2660 O O . SER A 1 377 ? 4.236 10.002 3.160 1.000 37.518 377 SER A O 1
ATOM 2663 N N . GLY A 1 378 ? 6.434 10.096 2.536 1.000 37.898 378 GLY A N 1
ATOM 2664 C CA . GLY A 1 378 ? 6.232 10.803 1.256 1.000 38.107 378 GLY A CA 1
ATOM 2665 C C . GLY A 1 378 ? 6.318 9.871 0.055 1.000 37.790 378 GLY A C 1
ATOM 2666 O O . GLY A 1 378 ? 6.694 10.355 -1.028 1.000 38.005 378 GLY A O 1
ATOM 2667 N N . GLU A 1 379 ? 5.926 8.603 0.223 1.000 37.485 379 GLU A N 1
ATOM 2668 C CA . GLU A 1 379 ? 6.302 7.466 -0.667 1.000 37.260 379 GLU A CA 1
ATOM 2669 C C . GLU A 1 379 ? 5.804 7.679 -2.103 1.000 37.177 379 GLU A C 1
ATOM 2670 O O . GLU A 1 379 ? 6.596 7.426 -3.038 1.000 37.240 379 GLU A O 1
ATOM 2676 N N . ALA A 1 380 ? 4.554 8.116 -2.282 1.000 37.121 380 ALA A N 1
ATOM 2677 C CA . ALA A 1 380 ? 3.886 8.211 -3.604 1.000 36.932 380 ALA A CA 1
ATOM 2678 C C . ALA A 1 380 ? 4.384 9.431 -4.394 1.000 37.291 380 ALA A C 1
ATOM 2679 O O . ALA A 1 380 ? 4.074 9.502 -5.599 1.000 37.305 380 ALA A O 1
ATOM 2681 N N . ALA A 1 381 ? 5.119 10.349 -3.754 1.000 37.667 381 ALA A N 1
ATOM 2682 C CA . ALA A 1 381 ? 5.564 11.639 -4.334 1.000 38.160 381 ALA A CA 1
ATOM 2683 C C . ALA A 1 381 ? 6.184 11.414 -5.720 1.000 38.045 381 ALA A C 1
ATOM 2684 O O . ALA A 1 381 ? 5.674 11.997 -6.696 1.000 38.143 381 ALA A O 1
ATOM 2686 N N . ASP A 1 382 ? 7.231 10.586 -5.800 1.000 37.891 382 ASP A N 1
ATOM 2687 C CA . ASP A 1 382 ? 7.990 10.296 -7.049 1.000 37.889 382 ASP A CA 1
ATOM 2688 C C . ASP A 1 382 ? 7.037 9.818 -8.156 1.000 37.454 382 ASP A C 1
ATOM 2689 O O . ASP A 1 382 ? 7.296 10.142 -9.334 1.000 37.647 382 ASP A O 1
ATOM 2694 N N . GLU A 1 383 ? 5.978 9.086 -7.800 1.000 36.915 383 GLU A N 1
ATOM 2695 C CA . GLU A 1 383 ? 5.032 8.471 -8.771 1.000 36.504 383 GLU A CA 1
ATOM 2696 C C . GLU A 1 383 ? 4.026 9.517 -9.275 1.000 36.636 383 GLU A C 1
ATOM 2697 O O . GLU A 1 383 ? 3.595 9.384 -10.438 1.000 36.583 383 GLU A O 1
ATOM 2703 N N . ILE A 1 384 ? 3.672 10.518 -8.457 1.000 36.879 384 ILE A N 1
ATOM 2704 C CA . ILE A 1 384 ? 2.667 11.570 -8.814 1.000 37.106 384 ILE A CA 1
ATOM 2705 C C . ILE A 1 384 ? 3.370 12.799 -9.408 1.000 37.598 384 ILE A C 1
ATOM 2706 O O . ILE A 1 384 ? 2.734 13.487 -10.233 1.000 37.754 384 ILE A O 1
ATOM 2711 N N . PHE A 1 385 ? 4.620 13.069 -9.008 1.000 37.847 385 PHE A N 1
ATOM 2712 C CA . PHE A 1 385 ? 5.411 14.257 -9.432 1.000 38.475 385 PHE A CA 1
ATOM 2713 C C . PHE A 1 385 ? 6.467 13.865 -10.478 1.000 38.389 385 PHE A C 1
ATOM 2714 O O . PHE A 1 385 ? 7.409 14.654 -10.701 1.000 38.871 385 PHE A O 1
ATOM 2722 N N . ALA A 1 386 ? 6.305 12.697 -11.113 1.000 37.774 386 ALA A N 1
ATOM 2723 C CA . ALA A 1 386 ? 7.134 12.209 -12.241 1.000 37.650 386 ALA A CA 1
ATOM 2724 C C . ALA A 1 386 ? 8.620 12.282 -11.866 1.000 37.945 386 ALA A C 1
ATOM 2725 O O . ALA A 1 386 ? 9.423 12.752 -12.698 1.000 38.272 386 ALA A O 1
ATOM 2727 N N . GLY A 1 387 ? 8.963 11.816 -10.659 1.000 37.741 387 GLY A N 1
ATOM 2728 C CA . GLY A 1 387 ? 10.286 11.989 -10.028 1.000 38.106 387 GLY A CA 1
ATOM 2729 C C . GLY A 1 387 ? 11.337 11.046 -10.590 1.000 37.964 387 GLY A C 1
ATOM 2730 O O . GLY A 1 387 ? 12.432 11.533 -10.938 1.000 38.416 387 GLY A O 1
ATOM 2731 N N . HIS A 1 388 ? 11.025 9.747 -10.661 1.000 37.385 388 HIS A N 1
ATOM 2732 C CA . HIS A 1 388 ? 11.939 8.651 -11.093 1.000 37.211 388 HIS 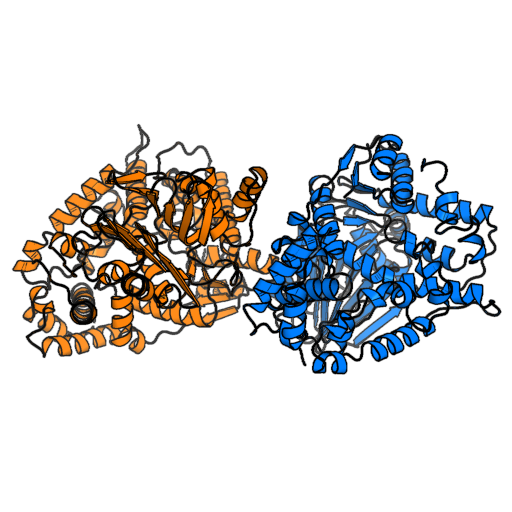A CA 1
ATOM 2733 C C . HIS A 1 388 ? 12.598 8.979 -12.439 1.000 37.534 388 HIS A C 1
ATOM 2734 O O . HIS A 1 388 ? 12.020 9.769 -13.208 1.000 37.733 388 HIS A O 1
ATOM 2741 N N . VAL A 1 389 ? 13.755 8.366 -12.708 1.000 37.564 389 VAL A N 1
ATOM 2742 C CA . VAL A 1 389 ? 14.561 8.569 -13.951 1.000 37.910 389 VAL A CA 1
ATOM 2743 C C . VAL A 1 389 ? 13.783 8.031 -15.160 1.000 37.562 389 VAL A C 1
ATOM 2744 O O . VAL A 1 389 ? 13.966 8.583 -16.264 1.000 37.913 389 VAL A O 1
ATOM 2748 N N . TRP A 1 390 ? 12.948 7.002 -14.966 1.000 36.919 390 TRP A N 1
ATOM 2749 C CA . TRP A 1 390 ? 12.140 6.377 -16.050 1.000 36.606 390 TRP A CA 1
ATOM 2750 C C . TRP A 1 390 ? 10.958 7.281 -16.432 1.000 36.797 390 TRP A C 1
ATOM 2751 O O . TRP A 1 390 ? 10.375 7.041 -17.507 1.000 36.815 390 TRP A O 1
ATOM 2762 N N . HIS A 1 391 ? 10.624 8.278 -15.600 1.000 37.097 391 HIS A N 1
ATOM 2763 C CA . HIS A 1 391 ? 9.683 9.386 -15.930 1.000 37.377 391 HIS A CA 1
ATOM 2764 C C . HIS A 1 391 ? 10.360 10.391 -16.872 1.000 38.269 391 HIS A C 1
ATOM 2765 O O . HIS A 1 391 ? 9.642 11.006 -17.682 1.000 38.401 391 HIS A O 1
ATOM 2772 N N . GLN A 1 392 ? 11.683 10.553 -16.756 1.000 39.089 392 GLN A N 1
ATOM 2773 C CA . GLN A 1 392 ? 12.477 11.634 -17.406 1.000 40.147 392 GLN A CA 1
ATOM 2774 C C . GLN A 1 392 ? 13.088 11.144 -18.725 1.000 40.560 392 GLN A C 1
ATOM 2775 O O . GLN A 1 392 ? 13.087 11.930 -19.693 1.000 40.994 392 GLN A O 1
ATOM 2781 N N . SER A 1 393 ? 13.608 9.912 -18.754 1.000 40.669 393 SER A N 1
ATOM 2782 C CA . SER A 1 393 ? 14.305 9.305 -19.921 1.000 41.139 393 SER A CA 1
ATOM 2783 C C . SER A 1 393 ? 13.310 9.046 -21.060 1.000 41.295 393 SER A C 1
ATOM 2784 O O . SER A 1 393 ? 12.282 8.384 -20.806 1.000 40.967 393 SER A O 1
ATOM 2787 N N . LYS A 1 394 ? 13.616 9.544 -22.264 1.000 42.097 394 LYS A N 1
ATOM 2788 C CA . LYS A 1 394 ? 12.780 9.384 -23.487 1.000 42.262 394 LYS A CA 1
ATOM 2789 C C . LYS A 1 394 ? 12.725 7.899 -23.865 1.000 42.035 394 LYS A C 1
ATOM 2790 O O . LYS A 1 394 ? 11.611 7.398 -24.116 1.000 41.768 394 LYS A O 1
ATOM 2792 N N . ALA A 1 395 ? 13.885 7.233 -23.886 1.000 42.333 395 ALA A N 1
ATOM 2793 C CA . ALA A 1 395 ? 14.052 5.792 -24.198 1.000 42.120 395 ALA A CA 1
ATOM 2794 C C . ALA A 1 395 ? 13.010 4.960 -23.437 1.000 41.530 395 ALA A C 1
ATOM 2795 O O . ALA A 1 395 ? 12.415 4.052 -24.054 1.000 41.145 395 ALA A O 1
ATOM 2797 N N . ALA A 1 396 ? 12.796 5.273 -22.153 1.000 41.492 396 ALA A N 1
ATOM 2798 C CA . ALA A 1 396 ? 11.902 4.541 -21.223 1.000 41.062 396 ALA A CA 1
ATOM 2799 C C . ALA A 1 396 ? 10.433 4.825 -21.561 1.000 40.978 396 ALA A C 1
ATOM 2800 O O . ALA A 1 396 ? 9.644 3.859 -21.626 1.000 40.480 396 ALA A O 1
ATOM 2802 N N . ARG A 1 397 ? 10.088 6.102 -21.765 1.000 41.461 397 ARG A N 1
ATOM 2803 C CA . ARG A 1 397 ? 8.705 6.579 -22.047 1.000 41.490 397 ARG A CA 1
ATOM 2804 C C . ARG A 1 397 ? 8.232 6.095 -23.424 1.000 41.562 397 ARG A C 1
ATOM 2805 O O . ARG A 1 397 ? 7.000 5.951 -23.600 1.000 41.510 397 ARG A O 1
ATOM 2813 N N . TYR A 1 398 ? 9.163 5.881 -24.362 1.000 41.711 398 TYR A N 1
ATOM 2814 C CA . TYR A 1 398 ? 8.885 5.500 -25.772 1.000 41.664 398 TYR A CA 1
ATOM 2815 C C . TYR A 1 398 ? 9.166 4.006 -25.987 1.000 41.037 398 TYR A C 1
ATOM 2816 O O . TYR A 1 398 ? 9.047 3.544 -27.138 1.000 41.246 398 TYR A O 1
ATOM 2825 N N . GLY A 1 399 ? 9.514 3.277 -24.921 1.000 40.280 399 GLY A N 1
ATOM 2826 C CA . GLY A 1 399 ? 9.770 1.823 -24.960 1.000 39.669 399 GLY A CA 1
ATOM 2827 C C . GLY A 1 399 ? 8.486 1.042 -25.167 1.000 38.862 399 GLY A C 1
ATOM 2828 O O . GLY A 1 399 ? 7.406 1.635 -24.983 1.000 38.751 399 GLY A O 1
ATOM 2829 N N . GLY A 1 400 ? 8.602 -0.238 -25.541 1.000 38.346 400 GLY A N 1
ATOM 2830 C CA . GLY A 1 400 ? 7.467 -1.162 -25.745 1.000 37.649 400 GLY A CA 1
ATOM 2831 C C . GLY A 1 400 ? 7.281 -2.094 -24.561 1.000 36.933 400 GLY A C 1
ATOM 2832 O O . GLY A 1 400 ? 6.804 -3.228 -24.766 1.000 36.748 400 GLY A O 1
ATOM 2833 N N . THR A 1 401 ? 7.642 -1.626 -23.363 1.000 36.497 401 THR A N 1
ATOM 2834 C CA . THR A 1 401 ? 7.481 -2.339 -22.068 1.000 35.867 401 THR A CA 1
ATOM 2835 C C . THR A 1 401 ? 7.449 -1.296 -20.945 1.000 35.565 401 THR A C 1
ATOM 2836 O O . THR A 1 401 ? 7.631 -0.098 -21.252 1.000 35.710 401 THR A O 1
ATOM 2840 N N . PHE A 1 402 ? 7.225 -1.730 -19.701 1.000 35.077 402 PHE A N 1
ATOM 2841 C CA . PHE A 1 402 ? 7.087 -0.844 -18.514 1.000 34.948 402 PHE A CA 1
ATOM 2842 C C . PHE A 1 402 ? 8.355 0.001 -18.388 1.000 35.182 402 PHE A C 1
ATOM 2843 O O . PHE A 1 402 ? 9.457 -0.532 -18.487 1.000 35.347 402 PHE A O 1
ATOM 2851 N N . PRO A 1 403 ? 8.248 1.338 -18.192 1.000 35.223 403 PRO A N 1
ATOM 2852 C CA . PRO A 1 403 ? 9.423 2.213 -18.163 1.000 35.578 403 PRO A CA 1
ATOM 2853 C C . PRO A 1 403 ? 10.559 1.729 -17.248 1.000 35.504 403 PRO A C 1
ATOM 2854 O O . PRO A 1 403 ? 11.700 1.824 -17.648 1.000 35.778 403 PRO A O 1
ATOM 2858 N N . TRP A 1 404 ? 10.217 1.218 -16.060 1.000 35.172 404 TRP A N 1
ATOM 2859 C CA . TRP A 1 404 ? 11.181 0.815 -14.998 1.000 35.157 404 TRP A CA 1
ATOM 2860 C C . TRP A 1 404 ? 11.904 -0.484 -15.386 1.000 35.276 404 TRP A C 1
ATOM 2861 O O . TRP A 1 404 ? 12.984 -0.736 -14.821 1.000 35.470 404 TRP A O 1
ATOM 2872 N N . HIS A 1 405 ? 11.354 -1.265 -16.322 1.000 35.339 405 HIS A N 1
ATOM 2873 C CA . HIS A 1 405 ? 12.013 -2.463 -16.914 1.000 35.590 405 HIS A CA 1
ATOM 2874 C C . HIS A 1 405 ? 13.188 -2.018 -17.795 1.000 36.314 405 HIS A C 1
ATOM 2875 O O . HIS A 1 405 ? 14.247 -2.673 -17.745 1.000 36.482 405 HIS A O 1
ATOM 2882 N N . THR A 1 406 ? 13.002 -0.938 -18.562 1.000 36.812 406 THR A N 1
ATOM 2883 C CA . THR A 1 406 ? 14.006 -0.361 -19.497 1.000 37.486 406 THR A CA 1
ATOM 2884 C C . THR A 1 406 ? 15.227 0.144 -18.717 1.000 38.062 406 THR A C 1
ATOM 2885 O O . THR A 1 406 ? 16.347 0.023 -19.250 1.000 38.504 406 THR A O 1
ATOM 2889 N N . THR A 1 407 ? 15.024 0.676 -17.506 1.000 38.233 407 THR A N 1
ATOM 2890 C CA . THR A 1 407 ? 16.061 1.402 -16.721 1.000 38.865 407 THR A CA 1
ATOM 2891 C C . THR A 1 407 ? 16.817 0.453 -15.781 1.000 39.067 407 THR A C 1
ATOM 2892 O O . THR A 1 407 ? 18.026 0.685 -15.596 1.000 39.635 407 THR A O 1
ATOM 2896 N N . TRP A 1 408 ? 16.152 -0.557 -15.204 1.000 38.951 408 TRP A N 1
ATOM 2897 C CA . TRP A 1 408 ? 16.712 -1.380 -14.094 1.000 39.161 408 TRP A CA 1
ATOM 2898 C C . TRP A 1 408 ? 16.769 -2.874 -14.452 1.000 39.147 408 TRP A C 1
ATOM 2899 O O . TRP A 1 408 ? 17.851 -3.459 -14.270 1.000 39.536 408 TRP A O 1
ATOM 2910 N N . LEU A 1 409 ? 15.671 -3.471 -14.931 1.000 38.996 409 LEU A N 1
ATOM 2911 C CA . LEU A 1 409 ? 15.516 -4.950 -15.073 1.000 39.005 409 LEU A CA 1
ATOM 2912 C C . LEU A 1 409 ? 16.807 -5.584 -15.612 1.000 39.564 409 LEU A C 1
ATOM 2913 O O . LEU A 1 409 ? 17.205 -6.634 -15.072 1.000 39.499 409 LEU A O 1
ATOM 2918 N N . LYS A 1 410 ? 17.429 -4.973 -16.629 1.000 40.240 410 LYS A N 1
ATOM 2919 C CA . LYS A 1 410 ? 18.659 -5.472 -17.311 1.000 40.967 410 LYS A CA 1
ATOM 2920 C C . LYS A 1 410 ? 19.669 -6.002 -16.282 1.000 41.344 410 LYS A C 1
ATOM 2921 O O . LYS A 1 410 ? 20.234 -7.090 -16.520 1.000 41.456 410 LYS A O 1
ATOM 2923 N N . ARG A 1 411 ? 19.881 -5.263 -15.186 1.000 41.609 411 ARG A N 1
ATOM 2924 C CA . ARG A 1 411 ? 20.842 -5.605 -14.102 1.000 42.067 411 ARG A CA 1
ATOM 2925 C C . ARG A 1 411 ? 20.228 -6.650 -13.158 1.000 42.023 411 ARG A C 1
ATOM 2926 O O . ARG A 1 411 ? 20.913 -7.647 -12.859 1.000 42.280 411 ARG A O 1
ATOM 2928 N N . VAL A 1 412 ? 18.981 -6.433 -12.725 1.000 41.897 412 VAL A N 1
ATOM 2929 C CA . VAL A 1 412 ? 18.306 -7.189 -11.624 1.000 41.703 412 VAL A CA 1
ATOM 2930 C C . VAL A 1 412 ? 17.850 -8.568 -12.128 1.000 41.584 412 VAL A C 1
ATOM 2931 O O . VAL A 1 412 ? 17.601 -9.448 -11.279 1.000 41.638 412 VAL A O 1
ATOM 2935 N N . ASP A 1 413 ? 17.759 -8.756 -13.450 1.000 41.492 413 ASP A N 1
ATOM 2936 C CA . ASP A 1 413 ? 17.232 -9.985 -14.107 1.000 41.220 413 ASP A CA 1
ATOM 2937 C C . ASP A 1 413 ? 18.042 -11.205 -13.643 1.000 41.324 413 ASP A C 1
ATOM 2938 O O . ASP A 1 413 ? 19.208 -11.329 -14.065 1.000 41.809 413 ASP A O 1
ATOM 2943 N N . CYS A 1 414 ? 17.435 -12.075 -12.826 1.000 40.914 414 CYS A N 1
ATOM 2944 C CA . CYS A 1 414 ? 18.047 -13.321 -12.283 1.000 41.084 414 CYS A CA 1
ATOM 2945 C C . CYS A 1 414 ? 17.656 -14.536 -13.139 1.000 41.036 414 CYS A C 1
ATOM 2946 O O . CYS A 1 414 ? 17.850 -15.672 -12.664 1.000 41.096 414 CYS A O 1
ATOM 2949 N N . SER A 1 415 ? 17.160 -14.310 -14.362 1.000 40.969 415 SER A N 1
ATOM 2950 C CA . SER A 1 415 ? 16.615 -15.355 -15.272 1.000 41.052 415 SER A CA 1
ATOM 2951 C C . SER A 1 415 ? 17.741 -16.244 -15.819 1.000 41.517 415 SER A C 1
ATOM 2952 O O . SER A 1 415 ? 17.451 -17.405 -16.175 1.000 41.673 415 SER A O 1
ATOM 2955 N N . ALA A 1 416 ? 18.970 -15.721 -15.890 1.000 41.788 416 ALA A N 1
ATOM 2956 C CA . ALA A 1 416 ? 20.193 -16.471 -16.267 1.000 42.207 416 ALA A CA 1
ATOM 2957 C C . ALA A 1 416 ? 20.467 -17.570 -15.232 1.000 42.327 416 ALA A C 1
ATOM 2958 O O . ALA A 1 416 ? 20.985 -18.634 -15.629 1.000 42.641 416 ALA A O 1
ATOM 2960 N N . TYR A 1 417 ? 20.110 -17.320 -13.963 1.000 41.998 417 TYR A N 1
ATOM 2961 C CA . TYR A 1 417 ? 20.424 -18.174 -12.786 1.000 42.080 417 TYR A CA 1
ATOM 2962 C C . TYR A 1 417 ? 19.265 -19.131 -12.475 1.000 41.937 417 TYR A C 1
ATOM 2963 O O . TYR A 1 417 ? 19.343 -19.833 -11.450 1.000 42.155 417 TYR A O 1
ATOM 2972 N N . LEU A 1 418 ? 18.237 -19.177 -13.329 1.000 41.767 418 LEU A N 1
ATOM 2973 C CA . LEU A 1 418 ? 17.113 -20.149 -13.228 1.000 41.860 418 LEU A CA 1
ATOM 2974 C C . LEU A 1 418 ? 17.439 -21.381 -14.077 1.000 42.373 418 LEU A C 1
ATOM 2975 O O . LEU A 1 418 ? 18.138 -21.222 -15.095 1.000 42.771 418 LEU A O 1
ATOM 2980 N N . THR A 1 419 ? 16.945 -22.556 -13.672 1.000 42.657 419 THR A N 1
ATOM 2981 C CA . THR A 1 419 ? 16.992 -23.811 -14.471 1.000 43.143 419 THR A CA 1
ATOM 2982 C C . THR A 1 419 ? 16.245 -23.566 -15.787 1.000 42.976 419 THR A C 1
ATOM 2983 O O . THR A 1 419 ? 15.052 -23.204 -15.722 1.000 42.625 419 THR A O 1
ATOM 2987 N N . GLY A 1 420 ? 16.928 -23.740 -16.923 1.000 43.279 420 GLY A N 1
ATOM 2988 C CA . GLY A 1 420 ? 16.381 -23.520 -18.277 1.000 43.174 420 GLY A CA 1
ATOM 2989 C C . GLY A 1 420 ? 14.952 -24.021 -18.408 1.000 42.959 420 GLY A C 1
ATOM 2990 O O . GLY A 1 420 ? 14.142 -23.315 -19.034 1.000 42.590 420 GLY A O 1
ATOM 2991 N N . GLU A 1 421 ? 14.659 -25.195 -17.835 1.000 43.254 421 GLU A N 1
ATOM 2992 C CA . GLU A 1 421 ? 13.326 -25.862 -17.858 1.000 43.156 421 GLU A CA 1
ATOM 2993 C C . GLU A 1 421 ? 12.270 -24.934 -17.246 1.000 42.311 421 GLU A C 1
ATOM 2994 O O . GLU A 1 421 ? 11.185 -24.805 -17.847 1.000 42.060 421 GLU A O 1
ATOM 3000 N N . PHE A 1 422 ? 12.576 -24.321 -16.097 1.000 41.842 422 PHE A N 1
ATOM 3001 C CA . PHE A 1 422 ? 11.685 -23.375 -15.371 1.000 41.136 422 PHE A CA 1
ATOM 3002 C C . PHE A 1 422 ? 11.660 -22.021 -16.091 1.000 40.612 422 PHE A C 1
ATOM 3003 O O . PHE A 1 422 ? 10.566 -21.437 -16.227 1.000 40.289 422 PHE A O 1
ATOM 3011 N N . ASN A 1 423 ? 12.831 -21.534 -16.515 1.000 40.506 423 ASN A N 1
ATOM 3012 C CA . ASN A 1 423 ? 13.000 -20.229 -17.209 1.000 40.050 423 ASN A CA 1
ATOM 3013 C C . ASN A 1 423 ? 12.162 -20.224 -18.493 1.000 39.692 423 ASN A C 1
ATOM 3014 O O . ASN A 1 423 ? 11.485 -19.210 -18.755 1.000 39.358 423 ASN A O 1
ATOM 3019 N N . ALA A 1 424 ? 12.213 -21.321 -19.256 1.000 39.671 424 ALA A N 1
ATOM 3020 C CA . ALA A 1 424 ? 11.473 -21.516 -20.525 1.000 39.385 424 ALA A CA 1
ATOM 3021 C C . ALA A 1 424 ? 9.973 -21.664 -20.240 1.000 38.760 424 ALA A C 1
ATOM 3022 O O . ALA A 1 424 ? 9.173 -21.305 -21.124 1.000 38.610 424 ALA A O 1
ATOM 3024 N N . ALA A 1 425 ? 9.613 -22.177 -19.056 1.000 38.299 425 ALA A N 1
ATOM 3025 C CA . ALA A 1 425 ? 8.216 -22.388 -18.603 1.000 37.731 425 ALA A CA 1
ATOM 3026 C C . ALA A 1 425 ? 7.602 -21.063 -18.130 1.000 36.895 425 ALA A C 1
ATOM 3027 O O . ALA A 1 425 ? 6.402 -20.853 -18.395 1.000 36.625 425 ALA A O 1
ATOM 3029 N N . LEU A 1 426 ? 8.381 -20.215 -17.445 1.000 36.329 426 LEU A N 1
ATOM 3030 C CA . LEU A 1 426 ? 7.966 -18.841 -17.041 1.000 35.620 426 LEU A CA 1
ATOM 3031 C C . LEU A 1 426 ? 7.466 -18.082 -18.274 1.000 35.201 426 LEU A C 1
ATOM 3032 O O . LEU A 1 426 ? 6.293 -17.670 -18.277 1.000 34.894 426 LEU A O 1
ATOM 3037 N N . ASP A 1 427 ? 8.341 -17.919 -19.272 1.000 35.134 427 ASP A N 1
ATOM 3038 C CA . ASP A 1 427 ? 8.136 -17.051 -20.463 1.000 34.856 427 ASP A CA 1
ATOM 3039 C C . ASP A 1 427 ? 7.832 -15.629 -19.972 1.000 34.302 427 ASP A C 1
ATOM 3040 O O . ASP A 1 427 ? 6.760 -15.090 -20.312 1.000 34.092 427 ASP A O 1
ATOM 3045 N N . SER A 1 428 ? 8.758 -15.054 -19.195 1.000 34.039 428 SER A N 1
ATOM 3046 C CA . SER A 1 428 ? 8.637 -13.726 -18.534 1.000 33.543 428 SER A CA 1
ATOM 3047 C C . SER A 1 428 ? 8.503 -12.606 -19.574 1.000 33.375 428 SER A C 1
ATOM 3048 O O . SER A 1 428 ? 7.807 -11.616 -19.275 1.000 33.148 428 SER A O 1
ATOM 3051 N N . GLU A 1 429 ? 9.142 -12.754 -20.741 1.000 33.454 429 GLU A N 1
ATOM 3052 C CA . GLU A 1 429 ? 9.128 -11.746 -21.838 1.000 33.376 429 GLU A CA 1
ATOM 3053 C C . GLU A 1 429 ? 7.713 -11.647 -22.427 1.000 32.822 429 GLU A C 1
ATOM 3054 O O . GLU A 1 429 ? 7.269 -10.510 -22.685 1.000 32.606 429 GLU A O 1
ATOM 3060 N N . THR A 1 430 ? 7.038 -12.786 -22.624 1.000 32.473 430 THR A N 1
ATOM 3061 C CA . THR A 1 430 ? 5.657 -12.875 -23.175 1.000 32.119 430 THR A CA 1
ATOM 3062 C C . THR A 1 430 ? 4.663 -12.357 -22.131 1.000 31.544 430 THR A C 1
ATOM 3063 O O . THR A 1 430 ? 3.765 -11.583 -22.511 1.000 31.383 430 THR A O 1
ATOM 3067 N N . TYR A 1 431 ? 4.824 -12.777 -20.871 1.000 31.211 431 TYR A N 1
ATOM 3068 C CA . TYR A 1 431 ? 4.019 -12.324 -19.707 1.000 30.739 431 TYR A CA 1
ATOM 3069 C C . TYR A 1 431 ? 4.107 -10.798 -19.595 1.000 30.532 431 TYR A C 1
ATOM 3070 O O . TYR A 1 431 ? 3.049 -10.138 -19.561 1.000 30.497 431 TYR A O 1
ATOM 3079 N N . THR A 1 432 ? 5.331 -10.265 -19.551 1.000 30.482 432 THR A N 1
ATOM 3080 C CA . THR A 1 432 ? 5.625 -8.811 -19.420 1.000 30.388 432 THR A CA 1
ATOM 3081 C C . THR A 1 432 ? 4.987 -8.052 -20.592 1.000 30.326 432 THR A C 1
ATOM 3082 O O . THR A 1 432 ? 4.419 -6.970 -20.343 1.000 30.190 432 THR A O 1
ATOM 3086 N N . ALA A 1 433 ? 5.072 -8.604 -21.809 1.000 30.410 433 ALA A N 1
ATOM 3087 C CA . ALA A 1 433 ? 4.521 -8.014 -23.053 1.000 30.428 433 ALA A CA 1
ATOM 3088 C C . ALA A 1 433 ? 2.990 -7.982 -22.977 1.000 30.147 433 ALA A C 1
ATOM 3089 O O . ALA A 1 433 ? 2.412 -6.903 -23.222 1.000 30.052 433 ALA A O 1
ATOM 3091 N N . ASP A 1 434 ? 2.366 -9.118 -22.646 1.000 30.035 434 ASP A N 1
ATOM 3092 C CA . ASP A 1 434 ? 0.891 -9.256 -22.491 1.000 29.890 434 ASP A CA 1
ATOM 3093 C C . ASP A 1 434 ? 0.400 -8.273 -21.420 1.000 29.705 434 ASP A C 1
ATOM 3094 O O . ASP A 1 434 ? -0.563 -7.529 -21.700 1.000 29.616 434 ASP A O 1
ATOM 3099 N N . ARG A 1 435 ? 1.046 -8.261 -20.249 1.000 29.642 435 ARG A N 1
ATOM 3100 C CA . ARG A 1 435 ? 0.658 -7.408 -19.092 1.000 29.472 435 ARG A CA 1
ATOM 3101 C C . ARG A 1 435 ? 0.830 -5.925 -19.452 1.000 29.481 435 ARG A C 1
ATOM 3102 O O . ARG A 1 435 ? 0.017 -5.111 -18.974 1.000 29.415 435 ARG A O 1
ATOM 3110 N N . PHE A 1 436 ? 1.833 -5.585 -20.268 1.000 29.608 436 PHE A N 1
ATOM 3111 C CA . PHE A 1 436 ? 2.113 -4.193 -20.711 1.000 29.685 436 PHE A CA 1
ATOM 3112 C C . PHE A 1 436 ? 1.034 -3.726 -21.699 1.000 29.699 436 PHE A C 1
ATOM 3113 O O . PHE A 1 436 ? 0.689 -2.533 -21.676 1.000 29.651 436 PHE A O 1
ATOM 3121 N N . GLN A 1 437 ? 0.538 -4.632 -22.547 1.000 29.823 437 GLN A N 1
ATOM 3122 C CA . GLN A 1 437 ? -0.517 -4.351 -23.560 1.000 29.964 437 GLN A CA 1
ATOM 3123 C C . GLN A 1 437 ? -1.827 -4.002 -22.840 1.000 29.898 437 GLN A C 1
ATOM 3124 O O . GLN A 1 437 ? -2.458 -2.989 -23.212 1.000 29.872 437 GLN A O 1
ATOM 3130 N N . GLU A 1 438 ? -2.203 -4.817 -21.848 1.000 29.912 438 GLU A N 1
ATOM 3131 C CA . GLU A 1 438 ? -3.392 -4.614 -20.974 1.000 29.886 438 GLU A CA 1
ATOM 3132 C C . GLU A 1 438 ? -3.256 -3.275 -20.239 1.000 30.106 438 GLU A C 1
ATOM 3133 O O . GLU A 1 438 ? -4.281 -2.585 -20.073 1.000 30.061 438 GLU A O 1
ATOM 3139 N N . ALA A 1 439 ? -2.030 -2.924 -19.835 1.000 30.494 439 ALA A N 1
ATOM 3140 C CA . ALA A 1 439 ? -1.703 -1.754 -18.984 1.000 30.828 439 ALA A CA 1
ATOM 3141 C C . ALA A 1 439 ? -1.803 -0.452 -19.787 1.000 31.272 439 ALA A C 1
ATOM 3142 O O . ALA A 1 439 ? -2.334 0.530 -19.237 1.000 31.393 439 ALA A O 1
ATOM 3144 N N . THR A 1 440 ? -1.294 -0.438 -21.024 1.000 31.758 440 THR A N 1
ATOM 3145 C CA . THR A 1 440 ? -1.315 0.740 -21.936 1.000 32.270 440 THR A CA 1
ATOM 3146 C C . THR A 1 440 ? -2.737 0.961 -22.464 1.000 32.530 440 THR A C 1
ATOM 3147 O O . THR A 1 440 ? -3.114 2.134 -22.656 1.000 32.793 440 THR A O 1
ATOM 3151 N N . ALA A 1 441 ? -3.480 -0.126 -22.698 1.000 32.670 441 ALA A N 1
ATOM 3152 C CA . ALA A 1 441 ? -4.899 -0.119 -23.129 1.000 32.869 441 ALA A CA 1
ATOM 3153 C C . ALA A 1 441 ? -5.747 0.658 -22.114 1.000 33.084 441 ALA A C 1
ATOM 3154 O O . ALA A 1 441 ? -6.644 1.402 -22.551 1.000 33.256 441 ALA A O 1
ATOM 3156 N N . ARG A 1 442 ? -5.459 0.497 -20.817 1.000 33.339 442 ARG A N 1
ATOM 3157 C CA . ARG A 1 442 ? -6.232 1.092 -19.689 1.000 33.656 442 ARG A CA 1
ATOM 3158 C C . ARG A 1 442 ? -6.034 2.615 -19.637 1.000 34.312 442 ARG A C 1
ATOM 3159 O O . ARG A 1 442 ? -6.909 3.295 -19.065 1.000 34.338 442 ARG A O 1
ATOM 3163 N N . VAL A 1 443 ? -4.939 3.127 -20.213 1.000 35.024 443 VAL A N 1
ATOM 3164 C CA . VAL A 1 443 ? -4.494 4.549 -20.089 1.000 35.786 443 VAL A CA 1
ATOM 3165 C C . VAL A 1 443 ? -5.487 5.456 -20.812 1.000 36.392 443 VAL A C 1
ATOM 3166 O O . VAL A 1 443 ? -5.605 5.391 -22.033 1.000 36.626 443 VAL A O 1
ATOM 3170 N N . PRO A 1 444 ? -6.209 6.345 -20.092 1.000 36.986 444 PRO A N 1
ATOM 3171 C CA . PRO A 1 444 ? -7.121 7.294 -20.728 1.000 37.588 444 PRO A CA 1
ATOM 3172 C C . PRO A 1 444 ? -6.377 8.521 -21.274 1.000 38.496 444 PRO A C 1
ATOM 3173 O O . PRO A 1 444 ? -5.655 9.147 -20.521 1.000 38.766 444 PRO A O 1
ATOM 3177 N N . TYR A 1 445 ? -6.565 8.820 -22.562 1.000 39.271 445 TYR A N 1
ATOM 3178 C CA . TYR A 1 445 ? -5.987 9.996 -23.264 1.000 40.181 445 TYR A CA 1
ATOM 3179 C C . TYR A 1 445 ? -7.112 10.960 -23.648 1.000 40.785 445 TYR A C 1
ATOM 3180 O O . TYR A 1 445 ? -8.230 10.498 -23.942 1.000 40.626 445 TYR A O 1
ATOM 3189 N N . LEU A 1 446 ? -6.813 12.259 -23.642 1.000 41.691 446 LEU A N 1
ATOM 3190 C CA . LEU A 1 446 ? -7.671 13.313 -24.243 1.000 42.415 446 LEU A CA 1
ATOM 3191 C C . LEU A 1 446 ? -7.404 13.315 -25.754 1.000 42.913 446 LEU A C 1
ATOM 3192 O O . LEU A 1 446 ? -6.287 12.924 -26.153 1.000 43.019 446 LEU A O 1
ATOM 3197 N N . ASP A 1 447 ? -8.394 13.704 -26.561 1.000 43.342 447 ASP A N 1
ATOM 3198 C CA . ASP A 1 447 ? -8.330 13.631 -28.047 1.000 43.711 447 ASP A CA 1
ATOM 3199 C C . ASP A 1 447 ? -7.507 14.808 -28.584 1.000 44.427 447 ASP A C 1
ATOM 3200 O O . ASP A 1 447 ? -7.715 15.942 -28.109 1.000 44.929 447 ASP A O 1
ATOM 3205 N N . GLY A 1 448 ? -6.606 14.536 -29.534 1.000 44.542 448 GLY A N 1
ATOM 3206 C CA . GLY A 1 448 ? -5.804 15.551 -30.246 1.000 45.219 448 GLY A CA 1
ATOM 3207 C C . GLY A 1 448 ? -4.501 15.885 -29.535 1.000 45.319 448 GLY A C 1
ATOM 3208 O O . GLY A 1 448 ? -3.839 16.852 -29.961 1.000 45.915 448 GLY A O 1
ATOM 3209 N N . GLU A 1 449 ? -4.135 15.120 -28.500 1.000 44.741 449 GLU A N 1
ATOM 3210 C CA . GLU A 1 449 ? -2.882 15.311 -27.720 1.000 44.851 449 GLU A CA 1
ATOM 3211 C C . GLU A 1 449 ? -1.685 14.878 -28.575 1.000 44.973 449 GLU A C 1
ATOM 3212 O O . GLU A 1 449 ? -1.810 13.868 -29.296 1.000 44.650 449 GLU A O 1
ATOM 3218 N N . ASP A 1 450 ? -0.572 15.619 -28.494 1.000 45.394 450 ASP A N 1
ATOM 3219 C CA . ASP A 1 450 ? 0.690 15.322 -29.227 1.000 45.581 450 ASP A CA 1
ATOM 3220 C C . ASP A 1 450 ? 1.398 14.148 -28.535 1.000 44.781 450 ASP A C 1
ATOM 3221 O O . ASP A 1 450 ? 0.943 13.739 -27.448 1.000 44.419 450 ASP A O 1
ATOM 3226 N N . GLU A 1 451 ? 2.470 13.634 -29.146 1.000 44.479 451 GLU A N 1
ATOM 3227 C CA . GLU A 1 451 ? 3.173 12.396 -28.708 1.000 43.734 451 GLU A CA 1
ATOM 3228 C C . GLU A 1 451 ? 3.761 12.604 -27.306 1.000 43.298 451 GLU A C 1
ATOM 3229 O O . GLU A 1 451 ? 3.596 11.702 -26.465 1.000 42.678 451 GLU A O 1
ATOM 3235 N N . GLU A 1 452 ? 4.409 13.749 -27.067 1.000 43.555 452 GLU A N 1
ATOM 3236 C CA . GLU A 1 452 ? 5.066 14.096 -25.775 1.000 43.309 452 GLU A CA 1
ATOM 3237 C C . GLU A 1 452 ? 4.046 14.003 -24.632 1.000 42.508 452 GLU A C 1
ATOM 3238 O O . GLU A 1 452 ? 4.366 13.370 -23.609 1.000 42.106 452 GLU A O 1
ATOM 3240 N N . GLN A 1 453 ? 2.864 14.600 -24.810 1.000 42.247 453 GLN A N 1
ATOM 3241 C CA . GLN A 1 453 ? 1.788 14.657 -23.782 1.000 41.657 453 GLN A CA 1
ATOM 3242 C C . GLN A 1 453 ? 1.217 13.253 -23.547 1.000 40.474 453 GLN A C 1
ATOM 3243 O O . GLN A 1 453 ? 0.916 12.931 -22.380 1.000 40.164 453 GLN A O 1
ATOM 3249 N N . ARG A 1 454 ? 1.066 12.458 -24.611 1.000 39.750 454 ARG A N 1
ATOM 3250 C CA . ARG A 1 454 ? 0.498 11.083 -24.551 1.000 38.701 454 ARG A CA 1
ATOM 3251 C C . ARG A 1 454 ? 1.472 10.158 -23.812 1.000 37.871 454 ARG A C 1
ATOM 3252 O O . ARG A 1 454 ? 1.024 9.446 -22.896 1.000 37.382 454 ARG A O 1
ATOM 3260 N N . MET A 1 455 ? 2.755 10.184 -24.183 1.000 37.671 455 MET A N 1
ATOM 3261 C CA . MET A 1 455 ? 3.812 9.315 -23.598 1.000 37.050 455 MET A CA 1
ATOM 3262 C C . MET A 1 455 ? 4.031 9.672 -22.122 1.000 36.591 455 MET A C 1
ATOM 3263 O O . MET A 1 455 ? 4.443 8.775 -21.360 1.000 36.196 455 MET A O 1
ATOM 3268 N N . TYR A 1 456 ? 3.764 10.925 -21.738 1.000 36.490 456 TYR A N 1
ATOM 3269 C CA . TYR A 1 456 ? 3.834 11.417 -20.337 1.000 36.175 456 TYR A CA 1
ATOM 3270 C C . TYR A 1 456 ? 2.699 10.797 -19.515 1.000 35.356 456 TYR A C 1
ATOM 3271 O O . TYR A 1 456 ? 2.980 10.230 -18.440 1.000 35.150 456 TYR A O 1
ATOM 3280 N N . ARG A 1 457 ? 1.457 10.935 -19.988 1.000 34.860 457 ARG A N 1
ATOM 3281 C CA . ARG A 1 457 ? 0.255 10.320 -19.363 1.000 34.128 457 ARG A CA 1
ATOM 3282 C C . ARG A 1 457 ? 0.537 8.837 -19.101 1.000 33.471 457 ARG A C 1
ATOM 3283 O O . ARG A 1 457 ? 0.448 8.412 -17.931 1.000 33.231 457 ARG A O 1
ATOM 3291 N N . ARG A 1 458 ? 0.882 8.099 -20.161 1.000 33.163 458 ARG A N 1
ATOM 3292 C CA . ARG A 1 458 ? 1.164 6.638 -20.131 1.000 32.606 458 ARG A CA 1
ATOM 3293 C C . ARG A 1 458 ? 2.189 6.341 -19.033 1.000 32.366 458 ARG A C 1
ATOM 3294 O O . ARG A 1 458 ? 1.925 5.453 -18.200 1.000 31.989 458 ARG A O 1
ATOM 3302 N N . SER A 1 459 ? 3.310 7.066 -19.036 1.000 32.544 459 SER A N 1
ATOM 3303 C CA . SER A 1 459 ? 4.385 6.974 -18.015 1.000 32.464 459 SER A CA 1
ATOM 3304 C C . SER A 1 459 ? 3.766 7.086 -16.618 1.000 32.129 459 SER A C 1
ATOM 3305 O O . SER A 1 459 ? 3.999 6.188 -15.787 1.000 31.826 459 SER A O 1
ATOM 3308 N N . LEU A 1 460 ? 2.970 8.134 -16.393 1.000 32.179 460 LEU A N 1
ATOM 3309 C CA . LEU A 1 460 ? 2.395 8.478 -15.066 1.000 32.008 460 LEU A CA 1
ATOM 3310 C C . LEU A 1 460 ? 1.316 7.460 -14.673 1.000 31.393 460 LEU A C 1
ATOM 3311 O O . LEU A 1 460 ? 1.232 7.142 -13.475 1.000 31.275 460 LEU A O 1
ATOM 3316 N N . HIS A 1 461 ? 0.527 6.969 -15.635 1.000 31.015 461 HIS A N 1
ATOM 3317 C CA . HIS A 1 461 ? -0.552 5.969 -15.405 1.000 30.463 461 HIS A CA 1
ATOM 3318 C C . HIS A 1 461 ? 0.065 4.639 -14.954 1.000 30.075 461 HIS A C 1
ATOM 3319 O O . HIS A 1 461 ? -0.343 4.131 -13.893 1.000 29.837 461 HIS A O 1
ATOM 3326 N N . LEU A 1 462 ? 1.026 4.112 -15.719 1.000 30.056 462 LEU A N 1
ATOM 3327 C CA . LEU A 1 462 ? 1.716 2.823 -15.432 1.000 29.792 462 LEU A CA 1
ATOM 3328 C C . LEU A 1 462 ? 2.397 2.914 -14.062 1.000 29.819 462 LEU A C 1
ATOM 3329 O O . LEU A 1 462 ? 2.314 1.938 -13.294 1.000 29.567 462 LEU A O 1
ATOM 3334 N N . GLY A 1 463 ? 3.024 4.057 -13.768 1.000 30.157 463 GLY A N 1
ATOM 3335 C CA . GLY A 1 463 ? 3.671 4.339 -12.473 1.000 30.342 463 GLY A CA 1
ATOM 3336 C C . GLY A 1 463 ? 2.699 4.217 -11.312 1.000 30.193 463 GLY A C 1
ATOM 3337 O O . GLY A 1 463 ? 3.091 3.652 -10.275 1.000 30.177 463 GLY A O 1
ATOM 3338 N N . LEU A 1 464 ? 1.469 4.710 -11.484 1.000 30.209 464 LEU A N 1
ATOM 3339 C CA . LEU A 1 464 ? 0.457 4.840 -10.401 1.000 30.161 464 LEU A CA 1
ATOM 3340 C C . LEU A 1 464 ? -0.370 3.555 -10.258 1.000 29.848 464 LEU A C 1
ATOM 3341 O O . LEU A 1 464 ? -0.945 3.365 -9.168 1.000 29.818 464 LEU A O 1
ATOM 3346 N N . ASN A 1 465 ? -0.432 2.716 -11.300 1.000 29.718 465 ASN A N 1
ATOM 3347 C CA . ASN A 1 465 ? -1.335 1.533 -11.366 1.000 29.472 465 ASN A CA 1
ATOM 3348 C C . ASN A 1 465 ? -0.539 0.222 -11.423 1.000 29.356 465 ASN A C 1
ATOM 3349 O O . ASN A 1 465 ? -1.185 -0.842 -11.500 1.000 29.150 465 ASN A O 1
ATOM 3354 N N . HIS A 1 466 ? 0.796 0.275 -11.363 1.000 29.582 466 HIS A N 1
ATOM 3355 C CA . HIS A 1 466 ? 1.671 -0.929 -11.306 1.000 29.561 466 HIS A CA 1
ATOM 3356 C C . HIS A 1 466 ? 2.762 -0.744 -10.244 1.000 29.854 466 HIS A C 1
ATOM 3357 O O . HIS A 1 466 ? 2.753 -1.506 -9.255 1.000 29.757 466 HIS A O 1
ATOM 3364 N N . PHE A 1 467 ? 3.653 0.233 -10.439 1.000 30.325 467 PHE A N 1
ATOM 3365 C CA . PHE A 1 467 ? 4.869 0.453 -9.610 1.000 30.691 467 PHE A CA 1
ATOM 3366 C C . PHE A 1 467 ? 4.479 0.905 -8.197 1.000 30.915 467 PHE A C 1
ATOM 3367 O O . PHE A 1 467 ? 4.952 0.286 -7.221 1.000 30.943 467 PHE A O 1
ATOM 3375 N N . MET A 1 468 ? 3.646 1.946 -8.097 1.000 31.180 468 MET A N 1
ATOM 3376 C CA . MET A 1 468 ? 3.232 2.576 -6.811 1.000 31.446 468 MET A CA 1
ATOM 3377 C C . MET A 1 468 ? 2.456 1.563 -5.959 1.000 31.350 468 MET A C 1
ATOM 3378 O O . MET A 1 468 ? 2.572 1.635 -4.723 1.000 31.449 468 MET A O 1
ATOM 3383 N N . ARG A 1 469 ? 1.700 0.660 -6.593 1.000 31.329 469 ARG A N 1
ATOM 3384 C CA . ARG A 1 469 ? 0.868 -0.368 -5.908 1.000 31.357 469 ARG A CA 1
ATOM 3385 C C . ARG A 1 469 ? 1.767 -1.342 -5.140 1.000 31.634 469 ARG A C 1
ATOM 3386 O O . ARG A 1 469 ? 1.387 -1.730 -4.017 1.000 31.712 469 ARG A O 1
ATOM 3394 N N . VAL A 1 470 ? 2.904 -1.725 -5.728 1.000 32.003 470 VAL A N 1
ATOM 3395 C CA . VAL A 1 470 ? 3.883 -2.679 -5.124 1.000 32.306 470 VAL A CA 1
ATOM 3396 C C . VAL A 1 470 ? 4.549 -2.008 -3.917 1.000 32.805 470 VAL A C 1
ATOM 3397 O O . VAL A 1 470 ? 4.706 -2.694 -2.886 1.000 32.963 470 VAL A O 1
ATOM 3401 N N . LEU A 1 471 ? 4.917 -0.727 -4.040 1.000 33.261 471 LEU A N 1
ATOM 3402 C CA . LEU A 1 471 ? 5.558 0.069 -2.955 1.000 33.765 471 LEU A CA 1
ATOM 3403 C C . LEU A 1 471 ? 4.580 0.203 -1.785 1.000 33.920 471 LEU A C 1
ATOM 3404 O O . LEU A 1 471 ? 4.988 -0.089 -0.642 1.000 34.111 471 LEU A O 1
ATOM 3409 N N . GLU A 1 472 ? 3.348 0.637 -2.075 1.000 33.950 472 GLU A N 1
ATOM 3410 C CA . GLU A 1 472 ? 2.234 0.765 -1.096 1.000 34.020 472 GLU A CA 1
ATOM 3411 C C . GLU A 1 472 ? 2.116 -0.528 -0.286 1.000 34.037 472 GLU A C 1
ATOM 3412 O O . GLU A 1 472 ? 2.083 -0.443 0.957 1.000 34.286 472 GLU A O 1
ATOM 3418 N N . ASP A 1 473 ? 2.058 -1.674 -0.972 1.000 33.941 473 ASP A N 1
ATOM 3419 C CA . ASP A 1 473 ? 1.856 -3.008 -0.346 1.000 34.023 473 ASP A CA 1
ATOM 3420 C C . ASP A 1 473 ? 3.113 -3.355 0.461 1.000 34.183 473 ASP A C 1
ATOM 3421 O O . ASP A 1 473 ? 2.961 -3.848 1.595 1.000 34.393 473 ASP A O 1
ATOM 3426 N N . ARG A 1 474 ? 4.302 -3.073 -0.085 1.000 34.139 474 ARG A N 1
ATOM 3427 C CA . ARG A 1 474 ? 5.600 -3.200 0.632 1.000 34.324 474 ARG A CA 1
ATOM 3428 C C . ARG A 1 474 ? 5.529 -2.392 1.932 1.000 34.539 474 ARG A C 1
ATOM 3429 O O . ARG A 1 474 ? 5.605 -3.011 3.010 1.000 34.758 474 ARG A O 1
ATOM 3431 N N . VAL A 1 475 ? 5.350 -1.071 1.823 1.000 34.571 475 VAL A N 1
ATOM 3432 C CA . VAL A 1 475 ? 5.287 -0.118 2.974 1.000 34.767 475 VAL A CA 1
ATOM 3433 C C . VAL A 1 475 ? 4.260 -0.631 3.991 1.000 34.664 475 VAL A C 1
ATOM 3434 O O . VAL A 1 475 ? 4.544 -0.545 5.197 1.000 35.058 475 VAL A O 1
ATOM 3438 N N . ASP A 1 476 ? 3.126 -1.157 3.518 1.000 34.208 476 ASP A N 1
ATOM 3439 C CA . ASP A 1 476 ? 2.024 -1.672 4.375 1.000 34.111 476 ASP A CA 1
ATOM 3440 C C . ASP A 1 476 ? 2.483 -2.943 5.097 1.000 33.949 476 ASP A C 1
ATOM 3441 O O . ASP A 1 476 ? 2.480 -2.940 6.340 1.000 34.134 476 ASP A O 1
ATOM 3446 N N . ARG A 1 477 ? 2.847 -3.985 4.342 1.000 33.624 477 ARG A N 1
ATOM 3447 C CA . ARG A 1 477 ? 3.239 -5.317 4.883 1.000 33.669 477 ARG A CA 1
ATOM 3448 C C . ARG A 1 477 ? 4.299 -5.146 5.976 1.000 33.801 477 ARG A C 1
ATOM 3449 O O . ARG A 1 477 ? 4.087 -5.678 7.085 1.000 34.102 477 ARG A O 1
ATOM 3457 N N . MET A 1 478 ? 5.385 -4.429 5.671 1.000 33.549 478 MET A N 1
ATOM 3458 C CA . MET A 1 478 ? 6.547 -4.252 6.583 1.000 33.802 478 MET A CA 1
ATOM 3459 C C . MET A 1 478 ? 6.102 -3.475 7.830 1.000 34.066 478 MET A C 1
ATOM 3460 O O . MET A 1 478 ? 6.351 -3.968 8.949 1.000 34.235 478 MET A O 1
ATOM 3465 N N . ALA A 1 479 ? 5.453 -2.322 7.646 1.000 34.127 479 ALA A N 1
ATOM 3466 C CA . ALA A 1 479 ? 4.980 -1.433 8.736 1.000 34.534 479 ALA A CA 1
ATOM 3467 C C . ALA A 1 479 ? 4.005 -2.187 9.648 1.000 34.693 479 ALA A C 1
ATOM 3468 O O . ALA A 1 479 ? 4.111 -2.030 10.876 1.000 35.071 479 ALA A O 1
ATOM 3470 N N . MET A 1 480 ? 3.095 -2.976 9.070 1.000 34.571 480 MET A N 1
ATOM 3471 C CA . MET A 1 480 ? 2.028 -3.699 9.815 1.000 34.766 480 MET A CA 1
ATOM 3472 C C . MET A 1 480 ? 2.599 -4.960 10.477 1.000 34.861 480 MET A C 1
ATOM 3473 O O . MET A 1 480 ? 1.983 -5.429 11.451 1.000 35.143 480 MET A O 1
ATOM 3478 N N . ALA A 1 481 ? 3.732 -5.475 9.985 1.000 34.728 481 ALA A N 1
ATOM 3479 C CA . ALA A 1 481 ? 4.463 -6.624 10.574 1.000 34.856 481 ALA A CA 1
ATOM 3480 C C . ALA A 1 481 ? 4.992 -6.263 11.969 1.000 35.223 481 ALA A C 1
ATOM 3481 O O . ALA A 1 481 ? 5.168 -7.193 12.777 1.000 35.478 481 ALA A O 1
ATOM 3483 N N . VAL A 1 482 ? 5.245 -4.974 12.235 1.000 35.337 482 VAL A N 1
ATOM 3484 C CA . VAL A 1 482 ? 5.752 -4.458 13.546 1.000 35.739 482 VAL A CA 1
ATOM 3485 C C . VAL A 1 482 ? 4.652 -3.664 14.270 1.000 35.856 482 VAL A C 1
ATOM 3486 O O . VAL A 1 482 ? 4.916 -3.215 15.399 1.000 36.357 482 VAL A O 1
ATOM 3490 N N . GLY A 1 483 ? 3.479 -3.487 13.651 1.000 35.498 483 GLY A N 1
ATOM 3491 C CA . GLY A 1 483 ? 2.306 -2.824 14.257 1.000 35.603 483 GLY A CA 1
ATOM 3492 C C . GLY A 1 483 ? 2.383 -1.306 14.173 1.000 35.678 483 GLY A C 1
ATOM 3493 O O . GLY A 1 483 ? 1.922 -0.639 15.123 1.000 36.018 483 GLY A O 1
ATOM 3494 N N . LEU A 1 484 ? 2.932 -0.780 13.072 1.000 35.358 484 LEU A N 1
ATOM 3495 C CA . LEU A 1 484 ? 3.093 0.675 12.800 1.000 35.424 484 LEU A CA 1
ATOM 3496 C C . LEU A 1 484 ? 2.113 1.078 11.694 1.000 35.042 484 LEU A C 1
ATOM 3497 O O . LEU A 1 484 ? 2.087 0.391 10.659 1.000 34.653 484 LEU A O 1
ATOM 3502 N N . GLU A 1 485 ? 1.334 2.141 11.916 1.000 35.276 485 GLU A N 1
ATOM 3503 C CA . GLU A 1 485 ? 0.421 2.728 10.898 1.000 35.060 485 GLU A CA 1
ATOM 3504 C C . GLU A 1 485 ? 1.201 3.771 10.092 1.000 35.125 485 GLU A C 1
ATOM 3505 O O . GLU A 1 485 ? 1.525 4.835 10.653 1.000 35.575 485 GLU A O 1
ATOM 3511 N N . THR A 1 486 ? 1.497 3.457 8.829 1.000 34.757 486 THR A N 1
ATOM 3512 C CA . THR A 1 486 ? 2.156 4.364 7.855 1.000 34.750 486 THR A CA 1
ATOM 3513 C C . THR A 1 486 ? 1.070 5.151 7.114 1.000 34.644 486 THR A C 1
ATOM 3514 O O . THR A 1 486 ? 0.118 4.512 6.627 1.000 34.357 486 THR A O 1
ATOM 3518 N N . ARG A 1 487 ? 1.200 6.481 7.064 1.000 34.956 487 ARG A N 1
ATOM 3519 C CA . ARG A 1 487 ? 0.293 7.403 6.323 1.000 34.957 487 ARG A CA 1
ATOM 3520 C C . ARG A 1 487 ? 1.075 8.036 5.167 1.000 35.037 487 ARG A C 1
ATOM 3521 O O . ARG A 1 487 ? 2.305 8.209 5.308 1.000 35.264 487 ARG A O 1
ATOM 3529 N N . VAL A 1 488 ? 0.381 8.367 4.074 1.000 34.939 488 VAL A N 1
ATOM 3530 C CA . VAL A 1 488 ? 0.991 8.740 2.762 1.000 34.951 488 VAL A CA 1
ATOM 3531 C C . VAL A 1 488 ? 0.245 9.939 2.177 1.000 35.264 488 VAL A C 1
ATOM 3532 O O . VAL A 1 488 ? -0.552 9.790 1.253 1.000 34.892 488 VAL A O 1
ATOM 3536 N N . PRO A 1 489 ? 0.497 11.166 2.692 1.000 36.024 489 PRO A N 1
ATOM 3537 C CA . PRO A 1 489 ? -0.179 12.376 2.213 1.000 36.518 489 PRO A CA 1
ATOM 3538 C C . PRO A 1 489 ? -0.195 12.566 0.687 1.000 36.505 489 PRO A C 1
ATOM 3539 O O . PRO A 1 489 ? -1.199 13.020 0.170 1.000 36.627 489 PRO A O 1
ATOM 3543 N N . PHE A 1 490 ? 0.903 12.227 0.008 1.000 36.558 490 PHE A N 1
ATOM 3544 C CA . PHE A 1 490 ? 1.054 12.381 -1.463 1.000 36.626 490 PHE A CA 1
ATOM 3545 C C . PHE A 1 490 ? 0.175 11.353 -2.187 1.000 36.160 490 PHE A C 1
ATOM 3546 O O . PHE A 1 490 ? -0.353 11.677 -3.266 1.000 36.167 490 PHE A O 1
ATOM 3554 N N . CYS A 1 491 ? 0.007 10.162 -1.603 1.000 35.876 491 CYS A N 1
ATOM 3555 C CA . CYS A 1 491 ? -0.759 9.028 -2.190 1.000 35.464 491 CYS A CA 1
ATOM 3556 C C . CYS A 1 491 ? -2.264 9.308 -2.074 1.000 35.649 491 CYS A C 1
ATOM 3557 O O . CYS A 1 491 ? -2.976 8.496 -1.445 1.000 35.311 491 CYS A O 1
ATOM 3560 N N . ASP A 1 492 ? -2.718 10.411 -2.681 1.000 36.235 492 ASP A N 1
ATOM 3561 C CA . ASP A 1 492 ? -4.116 10.918 -2.625 1.000 36.669 492 ASP A CA 1
ATOM 3562 C C . ASP A 1 492 ? -4.685 10.936 -4.048 1.000 36.659 492 ASP A C 1
ATOM 3563 O O . ASP A 1 492 ? -3.922 11.256 -4.984 1.000 36.765 492 ASP A O 1
ATOM 3568 N N . TYR A 1 493 ? -5.976 10.622 -4.196 1.000 36.635 493 TYR A N 1
ATOM 3569 C CA . TYR A 1 493 ? -6.657 10.439 -5.505 1.000 36.554 493 TYR A CA 1
ATOM 3570 C C . TYR A 1 493 ? -6.833 11.798 -6.193 1.000 37.084 493 TYR A C 1
ATOM 3571 O O . TYR A 1 493 ? -6.628 11.871 -7.418 1.000 37.044 493 TYR A O 1
ATOM 3580 N N . ARG A 1 494 ? -7.198 12.832 -5.429 1.000 37.699 494 ARG A N 1
ATOM 3581 C CA . ARG A 1 494 ? -7.430 14.210 -5.941 1.000 38.398 494 ARG A CA 1
ATOM 3582 C C . ARG A 1 494 ? -6.110 14.754 -6.500 1.000 38.773 494 ARG A C 1
ATOM 3583 O O . ARG A 1 494 ? -6.114 15.277 -7.631 1.000 38.978 494 ARG A O 1
ATOM 3591 N N . LEU A 1 495 ? -5.029 14.623 -5.725 1.000 38.971 495 LEU A N 1
ATOM 3592 C CA . LEU A 1 495 ? -3.664 15.104 -6.074 1.000 39.358 495 LEU A CA 1
ATOM 3593 C C . LEU A 1 495 ? -3.132 14.322 -7.283 1.000 39.012 495 LEU A C 1
ATOM 3594 O O . LEU A 1 495 ? -2.452 14.937 -8.130 1.000 39.376 495 LEU A O 1
ATOM 3599 N N . ALA A 1 496 ? -3.425 13.020 -7.356 1.000 38.377 496 ALA A N 1
ATOM 3600 C CA . ALA A 1 496 ? -3.069 12.131 -8.487 1.000 38.010 496 ALA A CA 1
ATOM 3601 C C . ALA A 1 496 ? -3.864 12.535 -9.735 1.000 38.110 496 ALA A C 1
ATOM 3602 O O . ALA A 1 496 ? -3.240 12.702 -10.804 1.000 38.200 496 ALA A O 1
ATOM 3604 N N . GLN A 1 497 ? -5.187 12.678 -9.591 1.000 38.104 497 GLN A N 1
ATOM 3605 C CA . GLN A 1 497 ? -6.137 13.065 -10.672 1.000 38.252 497 GLN A CA 1
ATOM 3606 C C . GLN A 1 497 ? -5.694 14.393 -11.298 1.000 38.994 497 GLN A C 1
ATOM 3607 O O . GLN A 1 497 ? -5.644 14.472 -12.541 1.000 39.039 497 GLN A O 1
ATOM 3613 N N . TYR A 1 498 ? -5.393 15.390 -10.462 1.000 39.731 498 TYR A N 1
ATOM 3614 C CA . TYR A 1 498 ? -5.028 16.772 -10.869 1.000 40.642 498 TYR A CA 1
ATOM 3615 C C . TYR A 1 498 ? -3.724 16.755 -11.675 1.000 40.958 498 TYR A C 1
ATOM 3616 O O . TYR A 1 498 ? -3.719 17.277 -12.807 1.000 41.153 498 TYR A O 1
ATOM 3625 N N . LEU A 1 499 ? -2.665 16.168 -11.104 1.000 41.091 499 LEU A N 1
ATOM 3626 C CA . LEU A 1 499 ? -1.287 16.161 -11.671 1.000 41.541 499 LEU A CA 1
ATOM 3627 C C . LEU A 1 499 ? -1.239 15.329 -12.961 1.000 41.335 499 LEU A C 1
ATOM 3628 O O . LEU A 1 499 ? -0.349 15.597 -13.792 1.000 41.421 499 LEU A O 1
ATOM 3633 N N . TYR A 1 500 ? -2.155 14.366 -13.121 1.000 41.113 500 TYR A N 1
ATOM 3634 C CA . TYR A 1 500 ? -2.288 13.514 -14.334 1.000 40.997 500 TYR A CA 1
ATOM 3635 C C . TYR A 1 500 ? -2.694 14.369 -15.541 1.000 41.774 500 TYR A C 1
ATOM 3636 O O . TYR A 1 500 ? -2.283 14.039 -16.671 1.000 41.706 500 TYR A O 1
ATOM 3645 N N . ASN A 1 501 ? -3.475 15.429 -15.308 1.000 42.744 501 ASN A N 1
ATOM 3646 C CA . ASN A 1 501 ? -4.063 16.298 -16.363 1.000 43.663 501 ASN A CA 1
ATOM 3647 C C . ASN A 1 501 ? -3.155 17.506 -16.631 1.000 44.920 501 ASN A C 1
ATOM 3648 O O . ASN A 1 501 ? -3.342 18.151 -17.681 1.000 45.293 501 ASN A O 1
ATOM 3653 N N . VAL A 1 502 ? -2.210 17.796 -15.730 1.000 45.925 502 VAL A N 1
ATOM 3654 C CA . VAL A 1 502 ? -1.198 18.884 -15.897 1.000 47.256 502 VAL A CA 1
ATOM 3655 C C . VAL A 1 502 ? -0.309 18.518 -17.084 1.000 47.868 502 VAL A C 1
ATOM 3656 O O . VAL A 1 502 ? 0.133 17.375 -17.184 1.000 47.506 502 VAL A O 1
ATOM 3660 N N . PRO A 1 503 ? -0.035 19.450 -18.028 1.000 49.213 503 PRO A N 1
ATOM 3661 C CA . PRO A 1 503 ? 0.882 19.173 -19.136 1.000 49.788 503 PRO A CA 1
ATOM 3662 C C . PRO A 1 503 ? 2.313 18.865 -18.665 1.000 50.395 503 PRO A C 1
ATOM 3663 O O . PRO A 1 503 ? 2.733 19.431 -17.669 1.000 50.658 503 PRO A O 1
ATOM 3667 N N . TRP A 1 504 ? 3.016 17.990 -19.394 1.000 50.867 504 TRP A N 1
ATOM 3668 C CA . TRP A 1 504 ? 4.434 17.604 -19.148 1.000 51.521 504 TRP A CA 1
ATOM 3669 C C . TRP A 1 504 ? 5.292 18.863 -18.965 1.000 52.991 504 TRP A C 1
ATOM 3670 O O . TRP A 1 504 ? 6.136 18.871 -18.046 1.000 53.108 504 TRP A O 1
ATOM 3673 N N . THR A 1 505 ? 5.070 19.878 -19.810 1.000 54.437 505 THR A N 1
ATOM 3674 C CA . THR A 1 505 ? 5.771 21.192 -19.803 1.000 55.965 505 THR A CA 1
ATOM 3675 C C . THR A 1 505 ? 5.921 21.702 -18.364 1.000 56.890 505 THR A C 1
ATOM 3676 O O . THR A 1 505 ? 7.055 22.054 -17.986 1.000 57.556 505 THR A O 1
ATOM 3678 N N . MET A 1 506 ? 4.823 21.719 -17.598 1.000 57.360 506 MET A N 1
ATOM 3679 C CA . MET A 1 506 ? 4.751 22.299 -16.227 1.000 58.189 506 MET A CA 1
ATOM 3680 C C . MET A 1 506 ? 5.475 21.396 -15.218 1.000 58.231 506 MET A C 1
ATOM 3681 O O . MET A 1 506 ? 6.141 21.943 -14.319 1.000 58.914 506 MET A O 1
ATOM 3686 N N . GLN A 1 507 ? 5.333 20.072 -15.344 1.000 57.906 507 GLN A N 1
ATOM 3687 C CA . GLN A 1 507 ? 5.909 19.074 -14.397 1.000 57.800 507 GLN A CA 1
ATOM 3688 C C . GLN A 1 507 ? 7.438 19.207 -14.348 1.000 58.756 507 GLN A C 1
ATOM 3689 O O . GLN A 1 507 ? 8.009 18.933 -13.274 1.000 58.718 507 GLN A O 1
ATOM 3695 N N . THR A 1 508 ? 8.068 19.603 -15.461 1.000 59.855 508 THR A N 1
ATOM 3696 C CA . THR A 1 508 ? 9.539 19.803 -15.585 1.000 60.926 508 THR A CA 1
ATOM 3697 C C . THR A 1 508 ? 9.829 21.227 -16.079 1.000 62.382 508 THR A C 1
ATOM 3698 O O . THR A 1 508 ? 10.632 21.367 -17.025 1.000 62.927 508 THR A O 1
ATOM 3700 N N . PHE A 1 509 ? 9.217 22.239 -15.449 1.000 63.208 509 PHE A N 1
ATOM 3701 C CA . PHE A 1 509 ? 9.329 23.674 -15.833 1.000 64.466 509 PHE A CA 1
ATOM 3702 C C . PHE A 1 509 ? 10.675 24.240 -15.356 1.000 65.315 509 PHE A C 1
ATOM 3703 O O . PHE A 1 509 ? 11.122 25.257 -15.923 1.000 65.955 509 PHE A O 1
ATOM 3711 N N . ASP A 1 510 ? 11.296 23.601 -14.356 1.000 65.295 510 ASP A N 1
ATOM 3712 C CA . ASP A 1 510 ? 12.631 23.970 -13.808 1.000 66.098 510 ASP A CA 1
ATOM 3713 C C . ASP A 1 510 ? 13.731 23.157 -14.506 1.000 66.100 510 ASP A C 1
ATOM 3714 O O . ASP A 1 510 ? 14.910 23.333 -14.136 1.000 66.537 510 ASP A O 1
ATOM 3716 N N . GLY A 1 511 ? 13.366 22.309 -15.477 1.000 65.590 511 GLY A N 1
ATOM 3717 C CA . GLY A 1 511 ? 14.285 21.375 -16.156 1.000 65.320 511 GLY A CA 1
ATOM 3718 C C . GLY A 1 511 ? 14.813 20.314 -15.203 1.000 64.809 511 GLY A C 1
ATOM 3719 O O . GLY A 1 511 ? 15.986 19.920 -15.354 1.000 65.068 511 GLY A O 1
ATOM 3720 N N . ARG A 1 512 ? 13.976 19.875 -14.255 1.000 64.230 512 ARG A N 1
ATOM 3721 C CA . ARG A 1 512 ? 14.296 18.832 -13.241 1.000 63.467 512 ARG A CA 1
ATOM 3722 C C . ARG A 1 512 ? 13.010 18.101 -12.834 1.000 62.300 512 ARG A C 1
ATOM 3723 O O . ARG A 1 512 ? 11.912 18.617 -13.127 1.000 62.299 512 ARG A O 1
ATOM 3731 N N . GLU A 1 513 ? 13.157 16.944 -12.181 1.000 61.189 513 GLU A N 1
ATOM 3732 C CA . GLU A 1 513 ? 12.037 16.116 -11.661 1.000 59.956 513 GLU A CA 1
ATOM 3733 C C . GLU A 1 513 ? 11.395 16.835 -10.468 1.000 59.795 513 GLU A C 1
ATOM 3734 O O . GLU A 1 513 ? 12.135 17.505 -9.719 1.000 60.085 513 GLU A O 1
ATOM 3736 N N . LYS A 1 514 ? 10.070 16.710 -10.322 1.000 59.034 514 LYS A N 1
ATOM 3737 C CA . LYS A 1 514 ? 9.274 17.210 -9.166 1.000 58.782 514 LYS A CA 1
ATOM 3738 C C . LYS A 1 514 ? 9.424 18.733 -9.032 1.000 59.498 514 LYS A C 1
ATOM 3739 O O . LYS A 1 514 ? 9.479 19.222 -7.883 1.000 59.628 514 LYS A O 1
ATOM 3745 N N . SER A 1 515 ? 9.467 19.455 -10.159 1.000 59.761 515 SER A N 1
ATOM 3746 C CA . SER A 1 515 ? 9.605 20.936 -10.215 1.000 60.555 515 SER A CA 1
ATOM 3747 C C . SER A 1 515 ? 8.387 21.603 -9.563 1.000 60.496 515 SER A C 1
ATOM 3748 O O . SER A 1 515 ? 8.581 22.617 -8.865 1.000 61.076 515 SER A O 1
ATOM 3751 N N . LEU A 1 516 ? 7.188 21.049 -9.780 1.000 59.833 516 LEU A N 1
ATOM 3752 C CA . LEU A 1 516 ? 5.910 21.526 -9.180 1.000 59.680 516 LEU A CA 1
ATOM 3753 C C . LEU A 1 516 ? 5.918 21.271 -7.666 1.000 59.593 516 LEU A C 1
ATOM 3754 O O . LEU A 1 516 ? 5.287 22.060 -6.936 1.000 60.010 516 LEU A O 1
ATOM 3759 N N . LEU A 1 517 ? 6.602 20.212 -7.218 1.000 59.239 517 LEU A N 1
ATOM 3760 C CA . LEU A 1 517 ? 6.763 19.855 -5.780 1.000 59.307 517 LEU A CA 1
ATOM 3761 C C . LEU A 1 517 ? 7.723 20.845 -5.106 1.000 60.390 517 LEU A C 1
ATOM 3762 O O . LEU A 1 517 ? 7.387 21.340 -4.013 1.000 60.759 517 LEU A O 1
ATOM 3764 N N . ARG A 1 518 ? 8.871 21.113 -5.738 1.000 61.064 518 ARG A N 1
ATOM 3765 C CA . ARG A 1 518 ? 9.947 22.000 -5.216 1.000 62.001 518 ARG A CA 1
ATOM 3766 C C . ARG A 1 518 ? 9.449 23.451 -5.165 1.000 62.798 518 ARG A C 1
ATOM 3767 O O . ARG A 1 518 ? 9.746 24.136 -4.165 1.000 63.600 518 ARG A O 1
ATOM 3775 N N . ALA A 1 519 ? 8.729 23.894 -6.202 1.000 62.829 519 ALA A N 1
ATOM 3776 C CA . ALA A 1 519 ? 8.195 25.270 -6.354 1.000 63.568 519 ALA A CA 1
ATOM 3777 C C . ALA A 1 519 ? 7.107 25.541 -5.305 1.000 63.572 519 ALA A C 1
ATOM 3778 O O . ALA A 1 519 ? 6.938 26.716 -4.924 1.000 64.271 519 ALA A O 1
ATOM 3780 N N . SER A 1 520 ? 6.399 24.494 -4.865 1.000 62.859 520 SER A N 1
ATOM 3781 C CA . SER A 1 520 ? 5.289 24.555 -3.877 1.000 62.903 520 SER A CA 1
ATOM 3782 C C . SER A 1 520 ? 5.837 24.523 -2.444 1.000 63.340 520 SER A C 1
ATOM 3783 O O . SER A 1 520 ? 5.137 25.012 -1.537 1.000 63.253 520 SER A O 1
ATOM 3786 N N . VAL A 1 521 ? 7.037 23.965 -2.256 1.000 63.943 521 VAL A N 1
ATOM 3787 C CA . VAL A 1 521 ? 7.686 23.734 -0.930 1.000 64.545 521 VAL A CA 1
ATOM 3788 C C . VAL A 1 521 ? 9.086 24.361 -0.970 1.000 65.798 521 VAL A C 1
ATOM 3789 O O . VAL A 1 521 ? 10.077 23.648 -0.714 1.000 65.823 521 VAL A O 1
ATOM 3793 N N . THR A 1 522 ? 9.153 25.656 -1.294 1.000 67.366 522 THR A N 1
ATOM 3794 C CA . THR A 1 522 ? 10.402 26.464 -1.367 1.000 68.855 522 THR A CA 1
ATOM 3795 C C . THR A 1 522 ? 10.601 27.230 -0.051 1.000 70.036 522 THR A C 1
ATOM 3796 O O . THR A 1 522 ? 11.766 27.533 0.275 1.000 70.597 522 THR A O 1
ATOM 3800 N N . ASP A 1 523 ? 9.514 27.521 0.673 1.000 70.679 523 ASP A N 1
ATOM 3801 C CA . ASP A 1 523 ? 9.534 28.320 1.930 1.000 71.999 523 ASP A CA 1
ATOM 3802 C C . ASP A 1 523 ? 9.943 27.427 3.111 1.000 72.132 523 ASP A C 1
ATOM 3803 O O . ASP A 1 523 ? 10.815 27.862 3.893 1.000 73.098 523 ASP A O 1
ATOM 3808 N N . VAL A 1 524 ? 9.357 26.228 3.230 1.000 71.450 524 VAL A N 1
ATOM 3809 C CA . VAL A 1 524 ? 9.516 25.326 4.414 1.000 71.204 524 VAL A CA 1
ATOM 3810 C C . VAL A 1 524 ? 10.841 24.555 4.309 1.000 71.244 524 VAL A C 1
ATOM 3811 O O . VAL A 1 524 ? 11.508 24.407 5.352 1.000 71.619 524 VAL A O 1
ATOM 3815 N N . VAL A 1 525 ? 11.205 24.086 3.110 1.000 71.176 525 VAL A N 1
ATOM 3816 C CA . VAL A 1 525 ? 12.441 23.284 2.852 1.000 71.097 525 VAL A CA 1
ATOM 3817 C C . VAL A 1 525 ? 13.600 24.242 2.547 1.000 72.193 525 VAL A C 1
ATOM 3818 O O . VAL A 1 525 ? 13.412 25.142 1.704 1.000 72.793 525 VAL A O 1
ATOM 3820 N N . THR A 1 526 ? 14.749 24.047 3.206 1.000 72.665 526 THR A N 1
ATOM 3821 C CA . THR A 1 526 ? 15.977 24.879 3.065 1.000 73.682 526 THR A CA 1
ATOM 3822 C C . THR A 1 526 ? 17.142 23.996 2.621 1.000 73.482 526 THR A C 1
ATOM 3823 O O . THR A 1 526 ? 17.548 23.102 3.361 1.000 73.045 526 THR A O 1
ATOM 3825 N N . PRO A 1 527 ? 17.718 24.213 1.411 1.000 73.777 527 PRO A N 1
ATOM 3826 C CA . PRO A 1 527 ? 18.826 23.393 0.917 1.000 73.518 527 PRO A CA 1
ATOM 3827 C C . PRO A 1 527 ? 20.019 23.334 1.883 1.000 74.039 527 PRO A C 1
ATOM 3828 O O . PRO A 1 527 ? 20.706 22.329 1.839 1.000 73.763 527 PRO A O 1
ATOM 3832 N N . ASP A 1 542 ? 26.726 -2.165 0.049 1.000 41.452 542 ASP A N 1
ATOM 3833 C CA . ASP A 1 542 ? 27.902 -2.623 0.835 1.000 41.809 542 ASP A CA 1
ATOM 3834 C C . ASP A 1 542 ? 28.394 -3.957 0.260 1.000 41.734 542 ASP A C 1
ATOM 3835 O O . ASP A 1 542 ? 27.560 -4.718 -0.271 1.000 41.193 542 ASP A O 1
ATOM 3840 N N . THR A 1 543 ? 29.702 -4.214 0.364 1.000 42.111 543 THR A N 1
ATOM 3841 C CA . THR A 1 543 ? 30.380 -5.458 -0.090 1.000 42.139 543 THR A CA 1
ATOM 3842 C C . THR A 1 543 ? 30.220 -6.549 0.977 1.000 41.901 543 THR A C 1
ATOM 3843 O O . THR A 1 543 ? 30.086 -7.727 0.595 1.000 41.765 543 THR A O 1
ATOM 3847 N N . LEU A 1 544 ? 30.240 -6.163 2.257 1.000 41.857 544 LEU A N 1
ATOM 3848 C CA . LEU A 1 544 ? 30.137 -7.080 3.426 1.000 41.776 544 LEU A CA 1
ATOM 3849 C C . LEU A 1 544 ? 28.769 -7.772 3.423 1.000 41.037 544 LEU A C 1
ATOM 3850 O O . LEU A 1 544 ? 28.719 -8.981 3.726 1.000 40.946 544 LEU A O 1
ATOM 3855 N N . TYR A 1 545 ? 27.708 -7.029 3.094 1.000 40.489 545 TYR A N 1
ATOM 3856 C CA . TYR A 1 545 ? 26.309 -7.525 3.008 1.000 39.845 545 TYR A CA 1
ATOM 3857 C C . TYR A 1 545 ? 26.224 -8.678 1.998 1.000 39.447 545 TYR A C 1
ATOM 3858 O O . TYR A 1 545 ? 25.484 -9.644 2.264 1.000 39.177 545 TYR A O 1
ATOM 3867 N N . VAL A 1 546 ? 26.966 -8.583 0.889 1.000 39.333 546 VAL A N 1
ATOM 3868 C CA . VAL A 1 546 ? 26.941 -9.571 -0.234 1.000 39.027 546 VAL A CA 1
ATOM 3869 C C . VAL A 1 546 ? 27.683 -10.841 0.204 1.000 39.137 546 VAL A C 1
ATOM 3870 O O . VAL A 1 546 ? 27.217 -11.942 -0.145 1.000 38.993 546 VAL A O 1
ATOM 3874 N N . GLY A 1 547 ? 28.796 -10.689 0.928 1.000 39.359 547 GLY A N 1
ATOM 3875 C CA . GLY A 1 547 ? 29.577 -11.805 1.495 1.000 39.609 547 GLY A CA 1
ATOM 3876 C C . GLY A 1 547 ? 28.720 -12.698 2.373 1.000 39.314 547 GLY A C 1
ATOM 3877 O O . GLY A 1 547 ? 28.869 -13.933 2.287 1.000 39.325 547 GLY A O 1
ATOM 3878 N N . ALA A 1 548 ? 27.849 -12.093 3.186 1.000 39.084 548 ALA A N 1
ATOM 3879 C CA . ALA A 1 548 ? 26.885 -12.788 4.071 1.000 38.863 548 ALA A CA 1
ATOM 3880 C C . ALA A 1 548 ? 25.878 -13.570 3.218 1.000 38.476 548 ALA A C 1
ATOM 3881 O O . ALA A 1 548 ? 25.624 -14.744 3.546 1.000 38.553 548 ALA A O 1
ATOM 3883 N N . LEU A 1 549 ? 25.343 -12.950 2.159 1.000 38.139 549 LEU A N 1
ATOM 3884 C CA . LEU A 1 549 ? 24.386 -13.594 1.216 1.000 37.877 549 LEU A CA 1
ATOM 3885 C C . LEU A 1 549 ? 25.037 -14.846 0.616 1.000 38.270 549 LEU A C 1
ATOM 3886 O O . LEU A 1 549 ? 24.358 -15.889 0.559 1.000 38.124 549 LEU A O 1
ATOM 3891 N N . GLN A 1 550 ? 26.302 -14.735 0.193 1.000 38.806 550 GLN A N 1
ATOM 3892 C CA . GLN A 1 550 ? 27.095 -15.835 -0.422 1.000 39.304 550 GLN A CA 1
ATOM 3893 C C . GLN A 1 550 ? 27.292 -16.971 0.590 1.000 39.792 550 GLN A C 1
ATOM 3894 O O . GLN A 1 550 ? 27.152 -18.142 0.186 1.000 39.944 550 GLN A O 1
ATOM 3900 N N . GLU A 1 551 ? 27.615 -16.639 1.845 1.000 40.177 551 GLU A N 1
ATOM 3901 C CA . GLU A 1 551 ? 27.827 -17.619 2.947 1.000 40.740 551 GLU A CA 1
ATOM 3902 C C . GLU A 1 551 ? 26.510 -18.354 3.228 1.000 40.707 551 GLU A C 1
ATOM 3903 O O . GLU A 1 551 ? 26.540 -19.594 3.357 1.000 41.017 551 GLU A O 1
ATOM 3905 N N . GLN A 1 552 ? 25.400 -17.615 3.312 1.000 40.559 552 GLN A N 1
ATOM 3906 C CA . GLN A 1 552 ? 24.038 -18.167 3.549 1.000 40.570 552 GLN A CA 1
ATOM 3907 C C . GLN A 1 552 ? 23.631 -19.058 2.368 1.000 40.749 552 GLN A C 1
ATOM 3908 O O . GLN A 1 552 ? 22.930 -20.060 2.610 1.000 40.942 552 GLN A O 1
ATOM 3914 N N . VAL A 1 553 ? 24.050 -18.705 1.146 1.000 40.867 553 VAL A N 1
ATOM 3915 C CA . VAL A 1 553 ? 23.775 -19.480 -0.103 1.000 41.039 553 VAL A CA 1
ATOM 3916 C C . VAL A 1 553 ? 24.616 -20.763 -0.096 1.000 41.856 553 VAL A C 1
ATOM 3917 O O . VAL A 1 553 ? 24.100 -21.799 -0.551 1.000 42.050 553 VAL A O 1
ATOM 3921 N N . LYS A 1 554 ? 25.862 -20.697 0.383 1.000 42.548 554 LYS A N 1
ATOM 3922 C CA . LYS A 1 554 ? 26.765 -21.876 0.499 1.000 43.316 554 LYS A CA 1
ATOM 3923 C C . LYS A 1 554 ? 26.155 -22.877 1.489 1.000 43.750 554 LYS A C 1
ATOM 3924 O O . LYS A 1 554 ? 26.195 -24.089 1.191 1.000 44.230 554 LYS A O 1
ATOM 3929 N N . ILE A 1 555 ? 25.603 -22.390 2.607 1.000 43.711 555 ILE A N 1
ATOM 3930 C CA . ILE A 1 555 ? 24.880 -23.221 3.618 1.000 44.046 555 ILE A CA 1
ATOM 3931 C C . ILE A 1 555 ? 23.763 -23.987 2.899 1.000 44.123 555 ILE A C 1
ATOM 3932 O O . ILE A 1 555 ? 23.673 -25.217 3.093 1.000 44.494 555 ILE A O 1
ATOM 3934 N N . LEU A 1 556 ? 22.972 -23.274 2.087 1.000 43.890 556 LEU A N 1
ATOM 3935 C CA . LEU A 1 556 ? 21.822 -23.804 1.301 1.000 43.834 556 LEU A CA 1
ATOM 3936 C C . LEU A 1 556 ? 22.312 -24.871 0.314 1.000 44.339 556 LEU A C 1
ATOM 3937 O O . LEU A 1 556 ? 21.676 -25.940 0.244 1.000 44.377 556 LEU A O 1
ATOM 3942 N N . LEU A 1 557 ? 23.400 -24.587 -0.411 1.000 44.847 557 LEU A N 1
ATOM 3943 C CA . LEU A 1 557 ? 24.006 -25.491 -1.429 1.000 45.565 557 LEU A CA 1
ATOM 3944 C C . LEU A 1 557 ? 24.427 -26.819 -0.783 1.000 46.507 557 LEU A C 1
ATOM 3945 O O . LEU A 1 557 ? 24.390 -27.845 -1.489 1.000 46.694 557 LEU A O 1
ATOM 3950 N N . LYS A 1 558 ? 24.804 -26.798 0.501 1.000 47.324 558 LYS A N 1
ATOM 3951 C CA . LYS A 1 558 ? 25.191 -27.997 1.297 1.000 48.449 558 LYS A CA 1
ATOM 3952 C C . LYS A 1 558 ? 24.064 -29.037 1.260 1.000 49.090 558 LYS A C 1
ATOM 3953 O O . LYS A 1 558 ? 24.386 -30.243 1.276 1.000 49.912 558 LYS A O 1
ATOM 3955 N N . GLU A 1 559 ? 22.802 -28.589 1.223 1.000 49.092 559 GLU A N 1
ATOM 3956 C CA . GLU A 1 559 ? 21.596 -29.460 1.143 1.000 49.586 559 GLU A CA 1
ATOM 3957 C C . GLU A 1 559 ? 20.974 -29.313 -0.246 1.000 49.504 559 GLU A C 1
ATOM 3958 O O . GLU A 1 559 ? 20.145 -28.432 -0.468 1.000 48.886 559 GLU A O 1
ATOM 3964 N N . PRO A 1 560 ? 21.351 -30.172 -1.224 1.000 50.234 560 PRO A N 1
ATOM 3965 C CA . PRO A 1 560 ? 20.890 -30.025 -2.607 1.000 50.010 560 PRO A CA 1
A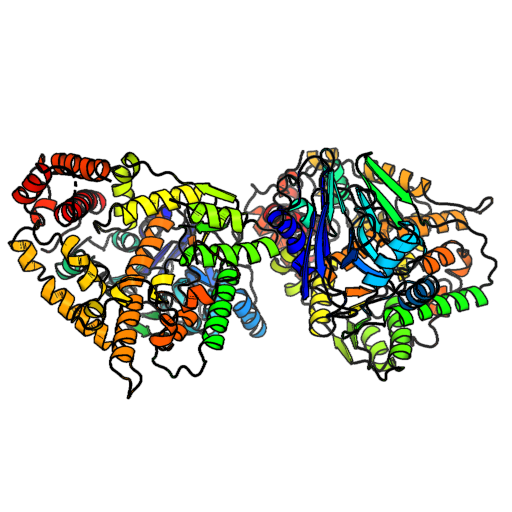TOM 3966 C C . PRO A 1 560 ? 19.481 -30.584 -2.867 1.000 49.986 560 PRO A C 1
ATOM 3967 O O . PRO A 1 560 ? 19.002 -30.442 -3.981 1.000 49.895 560 PRO A O 1
ATOM 3971 N N . SER A 1 561 ? 18.861 -31.196 -1.850 1.000 50.094 561 SER A N 1
ATOM 3972 C CA . SER A 1 561 ? 17.475 -31.738 -1.888 1.000 49.848 561 SER A CA 1
ATOM 3973 C C . SER A 1 561 ? 16.452 -30.594 -1.910 1.000 48.900 561 SER A C 1
ATOM 3974 O O . SER A 1 561 ? 15.316 -30.837 -2.368 1.000 48.970 561 SER A O 1
ATOM 3976 N N . SER A 1 562 ? 16.840 -29.404 -1.433 1.000 48.076 562 SER A N 1
ATOM 3977 C CA . SER A 1 562 ? 15.978 -28.197 -1.304 1.000 47.109 562 SER A CA 1
ATOM 3978 C C . SER A 1 562 ? 15.180 -27.968 -2.587 1.000 46.368 562 SER A C 1
ATOM 3979 O O . SER A 1 562 ? 15.740 -28.010 -3.680 1.000 46.274 562 SER A O 1
ATOM 3981 N N . PRO A 1 563 ? 13.854 -27.711 -2.497 1.000 45.762 563 PRO A N 1
ATOM 3982 C CA . PRO A 1 563 ? 13.039 -27.412 -3.679 1.000 45.232 563 PRO A CA 1
ATOM 3983 C C . PRO A 1 563 ? 13.399 -26.100 -4.401 1.000 44.529 563 PRO A C 1
ATOM 3984 O O . PRO A 1 563 ? 12.843 -25.859 -5.459 1.000 44.130 563 PRO A O 1
ATOM 3988 N N . VAL A 1 564 ? 14.304 -25.296 -3.828 1.000 44.284 564 VAL A N 1
ATOM 3989 C CA . VAL A 1 564 ? 14.844 -24.040 -4.436 1.000 43.686 564 VAL A CA 1
ATOM 3990 C C . VAL A 1 564 ? 15.528 -24.385 -5.766 1.000 43.715 564 VAL A C 1
ATOM 3991 O O . VAL A 1 564 ? 15.421 -23.578 -6.713 1.000 43.374 564 VAL A O 1
ATOM 3995 N N . PHE A 1 565 ? 16.190 -25.545 -5.835 1.000 44.052 565 PHE A N 1
ATOM 3996 C CA . PHE A 1 565 ? 17.040 -25.973 -6.978 1.000 44.176 565 PHE A CA 1
ATOM 3997 C C . PHE A 1 565 ? 16.186 -26.625 -8.075 1.000 44.062 565 PHE A C 1
ATOM 3998 O O . PHE A 1 565 ? 16.764 -27.048 -9.095 1.000 44.206 565 PHE A O 1
ATOM 4006 N N . ASP A 1 566 ? 14.864 -26.698 -7.877 1.000 43.710 566 ASP A N 1
ATOM 4007 C CA . ASP A 1 566 ? 13.870 -27.029 -8.934 1.000 43.488 566 ASP A CA 1
ATOM 4008 C C . ASP A 1 566 ? 13.622 -25.779 -9.789 1.000 42.911 566 ASP A C 1
ATOM 4009 O O . ASP A 1 566 ? 13.220 -25.938 -10.963 1.000 42.634 566 ASP A O 1
ATOM 4014 N N . LEU A 1 567 ? 13.858 -24.590 -9.215 1.000 42.570 567 LEU A N 1
ATOM 4015 C CA . LEU A 1 567 ? 13.661 -23.264 -9.865 1.000 42.160 567 LEU A CA 1
ATOM 4016 C C . LEU A 1 567 ? 15.015 -22.691 -10.303 1.000 42.214 567 LEU A C 1
ATOM 4017 O O . LEU A 1 567 ? 15.131 -22.285 -11.478 1.000 41.915 567 LEU A O 1
ATOM 4022 N N . PHE A 1 568 ? 15.985 -22.643 -9.382 1.000 42.516 568 PHE A N 1
ATOM 4023 C CA . PHE A 1 568 ? 17.352 -22.093 -9.594 1.000 42.792 568 PHE A CA 1
ATOM 4024 C C . PHE A 1 568 ? 18.327 -23.223 -9.939 1.000 43.524 568 PHE A C 1
ATOM 4025 O O . PHE A 1 568 ? 18.174 -24.337 -9.405 1.000 43.825 568 PHE A O 1
ATOM 4033 N N . ASP A 1 569 ? 19.300 -22.934 -10.808 1.000 43.981 569 ASP A N 1
ATOM 4034 C CA . ASP A 1 569 ? 20.382 -23.879 -11.190 1.000 44.745 569 ASP A CA 1
ATOM 4035 C C . ASP A 1 569 ? 21.386 -23.940 -10.034 1.000 45.010 569 ASP A C 1
ATOM 4036 O O . ASP A 1 569 ? 21.983 -22.889 -9.721 1.000 44.901 569 ASP A O 1
ATOM 4041 N N . ARG A 1 570 ? 21.538 -25.119 -9.419 1.000 45.432 570 ARG A N 1
ATOM 4042 C CA . ARG A 1 570 ? 22.476 -25.382 -8.292 1.000 45.765 570 ARG A CA 1
ATOM 4043 C C . ARG A 1 570 ? 23.903 -25.006 -8.713 1.000 45.923 570 ARG A C 1
ATOM 4044 O O . ARG A 1 570 ? 24.584 -24.315 -7.931 1.000 45.997 570 ARG A O 1
ATOM 4046 N N . SER A 1 571 ? 24.322 -25.432 -9.910 1.000 46.015 571 SER A N 1
ATOM 4047 C CA . SER A 1 571 ? 25.693 -25.250 -10.459 1.000 46.411 571 SER A CA 1
ATOM 4048 C C . SER A 1 571 ? 26.039 -23.759 -10.572 1.000 45.991 571 SER A C 1
ATOM 4049 O O . SER A 1 571 ? 27.170 -23.390 -10.203 1.000 46.228 571 SER A O 1
ATOM 4052 N N . LYS A 1 572 ? 25.101 -22.941 -11.060 1.000 45.448 572 LYS A N 1
ATOM 4053 C CA . LYS A 1 572 ? 25.312 -21.493 -11.345 1.000 45.139 572 LYS A CA 1
ATOM 4054 C C . LYS A 1 572 ? 25.352 -20.688 -10.039 1.000 44.854 572 LYS A C 1
ATOM 4055 O O . LYS A 1 572 ? 26.065 -19.664 -10.007 1.000 44.797 572 LYS A O 1
ATOM 4061 N N . LEU A 1 573 ? 24.611 -21.120 -9.013 1.000 44.607 573 LEU A N 1
ATOM 4062 C CA . LEU A 1 573 ? 24.616 -20.488 -7.665 1.000 44.439 573 LEU A CA 1
ATOM 4063 C C . LEU A 1 573 ? 25.964 -20.754 -6.990 1.000 44.831 573 LEU A C 1
ATOM 4064 O O . LEU A 1 573 ? 26.569 -19.785 -6.494 1.000 44.821 573 LEU A O 1
ATOM 4069 N N . ALA A 1 574 ? 26.401 -22.019 -6.969 1.000 45.236 574 ALA A N 1
ATOM 4070 C CA . ALA A 1 574 ? 27.715 -22.458 -6.441 1.000 45.722 574 ALA A CA 1
ATOM 4071 C C . ALA A 1 574 ? 28.816 -21.604 -7.079 1.000 45.878 574 ALA A C 1
ATOM 4072 O O . ALA A 1 574 ? 29.623 -21.024 -6.327 1.000 46.045 574 ALA A O 1
ATOM 4074 N N . GLU A 1 575 ? 28.813 -21.514 -8.414 1.000 45.823 575 GLU A N 1
ATOM 4075 C CA . GLU A 1 575 ? 29.759 -20.693 -9.219 1.000 46.000 575 GLU A CA 1
ATOM 4076 C C . GLU A 1 575 ? 29.707 -19.237 -8.737 1.000 45.646 575 GLU A C 1
ATOM 4077 O O . GLU A 1 575 ? 30.783 -18.656 -8.509 1.000 46.016 575 GLU A O 1
ATOM 4080 N N . ALA A 1 576 ? 28.501 -18.683 -8.578 1.000 45.056 576 ALA A N 1
ATOM 4081 C CA . ALA A 1 576 ? 28.254 -17.282 -8.160 1.000 44.666 576 ALA A CA 1
ATOM 4082 C C . ALA A 1 576 ? 28.671 -17.088 -6.696 1.000 44.727 576 ALA A C 1
ATOM 4083 O O . ALA A 1 576 ? 29.252 -16.031 -6.379 1.000 44.892 576 ALA A O 1
ATOM 4085 N N . ALA A 1 577 ? 28.381 -18.069 -5.837 1.000 44.603 577 ALA A N 1
ATOM 4086 C CA . ALA A 1 577 ? 28.713 -18.062 -4.392 1.000 44.522 577 ALA A CA 1
ATOM 4087 C C . ALA A 1 577 ? 30.236 -18.104 -4.197 1.000 44.809 577 ALA A C 1
ATOM 4088 O O . ALA A 1 577 ? 30.717 -17.501 -3.218 1.000 45.010 577 ALA A O 1
ATOM 4090 N N . GLU A 1 578 ? 30.957 -18.784 -5.096 1.000 44.865 578 GLU A N 1
ATOM 4091 C CA . GLU A 1 578 ? 32.429 -19.003 -5.024 1.000 45.192 578 GLU A CA 1
ATOM 4092 C C . GLU A 1 578 ? 33.181 -17.691 -5.289 1.000 45.051 578 GLU A C 1
ATOM 4093 O O . GLU A 1 578 ? 34.306 -17.554 -4.774 1.000 45.442 578 GLU A O 1
ATOM 4095 N N . LEU A 1 579 ? 32.582 -16.769 -6.055 1.000 44.534 579 LEU A N 1
ATOM 4096 C CA . LEU A 1 579 ? 33.201 -15.478 -6.472 1.000 44.520 579 LEU A CA 1
ATOM 4097 C C . LEU A 1 579 ? 33.446 -14.594 -5.247 1.000 44.406 579 LEU A C 1
ATOM 4098 O O . LEU A 1 579 ? 32.784 -14.811 -4.213 1.000 44.058 579 LEU A O 1
ATOM 4103 N N . SER A 1 580 ? 34.359 -13.627 -5.376 1.000 44.681 580 SER A N 1
ATOM 4104 C CA . SER A 1 580 ? 34.596 -12.554 -4.375 1.000 44.663 580 SER A CA 1
ATOM 4105 C C . SER A 1 580 ? 33.340 -11.691 -4.299 1.000 44.130 580 SER A C 1
ATOM 4106 O O . SER A 1 580 ? 32.681 -11.477 -5.315 1.000 43.843 580 SER A O 1
ATOM 4109 N N . PRO A 1 581 ? 32.954 -11.183 -3.107 1.000 43.964 581 PRO A N 1
ATOM 4110 C CA . PRO A 1 581 ? 31.775 -10.323 -2.995 1.000 43.457 581 PRO A CA 1
ATOM 4111 C C . PRO A 1 581 ? 31.831 -9.122 -3.956 1.000 43.398 581 PRO A C 1
ATOM 4112 O O . PRO A 1 581 ? 30.795 -8.745 -4.474 1.000 43.065 581 PRO A O 1
ATOM 4116 N N . GLN A 1 582 ? 33.032 -8.583 -4.192 1.000 43.838 582 GLN A N 1
ATOM 4117 C CA . GLN A 1 582 ? 33.292 -7.415 -5.082 1.000 43.956 582 GLN A CA 1
ATOM 4118 C C . GLN A 1 582 ? 32.921 -7.761 -6.532 1.000 43.660 582 GLN A C 1
ATOM 4119 O O . GLN A 1 582 ? 32.487 -6.847 -7.258 1.000 43.536 582 GLN A O 1
ATOM 4125 N N . GLN A 1 583 ? 33.108 -9.021 -6.942 1.000 43.560 583 GLN A N 1
ATOM 4126 C CA . GLN A 1 583 ? 32.844 -9.508 -8.325 1.000 43.425 583 GLN A CA 1
ATOM 4127 C C . GLN A 1 583 ? 31.332 -9.609 -8.560 1.000 42.735 583 GLN A C 1
ATOM 4128 O O . GLN A 1 583 ? 30.865 -9.167 -9.630 1.000 42.516 583 GLN A O 1
ATOM 4134 N N . ILE A 1 584 ? 30.612 -10.198 -7.601 1.000 42.415 584 ILE A N 1
ATOM 4135 C CA . ILE A 1 584 ? 29.126 -10.359 -7.613 1.000 41.750 584 ILE A CA 1
ATOM 4136 C C . ILE A 1 584 ? 28.477 -8.972 -7.644 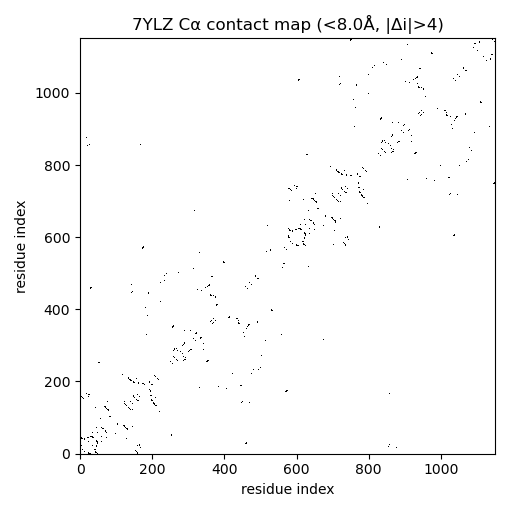1.000 41.499 584 ILE A C 1
ATOM 4137 O O . ILE A 1 584 ? 28.761 -8.170 -6.735 1.000 41.733 584 ILE A O 1
ATOM 4142 N N . ALA A 1 585 ? 27.628 -8.711 -8.641 1.000 41.184 585 ALA A N 1
ATOM 4143 C CA . ALA A 1 585 ? 26.855 -7.453 -8.765 1.000 41.020 585 ALA A CA 1
ATOM 4144 C C . ALA A 1 585 ? 25.694 -7.629 -9.753 1.000 40.532 585 ALA A C 1
ATOM 4145 O O . ALA A 1 585 ? 25.942 -8.107 -10.878 1.000 40.679 585 ALA A O 1
ATOM 4147 N N . GLY A 1 586 ? 24.478 -7.262 -9.328 1.000 39.948 586 GLY A N 1
ATOM 4148 C CA . GLY A 1 586 ? 23.290 -7.092 -10.190 1.000 39.495 586 GLY A CA 1
ATOM 4149 C C . GLY A 1 586 ? 22.397 -8.321 -10.205 1.000 39.069 586 GLY A C 1
ATOM 4150 O O . GLY A 1 586 ? 21.585 -8.478 -9.270 1.000 38.703 586 GLY A O 1
ATOM 4151 N N . ALA A 1 587 ? 22.521 -9.139 -11.255 1.000 38.999 587 ALA A N 1
ATOM 4152 C CA . ALA A 1 587 ? 21.731 -10.370 -11.496 1.000 38.621 587 ALA A CA 1
ATOM 4153 C C . ALA A 1 587 ? 22.037 -11.424 -10.432 1.000 38.505 587 ALA A C 1
ATOM 4154 O O . ALA A 1 587 ? 21.110 -11.940 -9.810 1.000 38.221 587 ALA A O 1
ATOM 4156 N N . PRO A 1 588 ? 23.318 -11.799 -10.195 1.000 38.719 588 PRO A N 1
ATOM 4157 C CA . PRO A 1 588 ? 23.648 -12.779 -9.157 1.000 38.745 588 PRO A CA 1
ATOM 4158 C C . PRO A 1 588 ? 23.197 -12.357 -7.747 1.000 38.410 588 PRO A C 1
ATOM 4159 O O . PRO A 1 588 ? 22.702 -13.203 -7.020 1.000 38.204 588 PRO A O 1
ATOM 4163 N N . ARG A 1 589 ? 23.380 -11.079 -7.391 1.000 38.263 589 ARG A N 1
ATOM 4164 C CA . ARG A 1 589 ? 22.933 -10.503 -6.092 1.000 38.051 589 ARG A CA 1
ATOM 4165 C C . ARG A 1 589 ? 21.423 -10.723 -5.953 1.000 37.596 589 ARG A C 1
ATOM 4166 O O . ARG A 1 589 ? 20.987 -11.189 -4.881 1.000 37.614 589 ARG A O 1
ATOM 4174 N N . ALA A 1 590 ? 20.670 -10.398 -7.008 1.000 37.234 590 ALA A N 1
ATOM 4175 C CA . ALA A 1 590 ? 19.204 -10.590 -7.112 1.000 36.664 590 ALA A CA 1
ATOM 4176 C C . ALA A 1 590 ? 18.868 -12.082 -6.994 1.000 36.596 590 ALA A C 1
ATOM 4177 O O . ALA A 1 590 ? 17.884 -12.404 -6.304 1.000 36.419 590 ALA A O 1
ATOM 4179 N N . ALA A 1 591 ? 19.655 -12.949 -7.641 1.000 36.748 591 ALA A N 1
ATOM 4180 C CA . ALA A 1 591 ? 19.500 -14.424 -7.616 1.000 36.833 591 ALA A CA 1
ATOM 4181 C C . ALA A 1 591 ? 19.630 -14.939 -6.177 1.000 36.918 591 ALA A C 1
ATOM 4182 O O . ALA A 1 591 ? 18.792 -15.771 -5.776 1.000 36.873 591 ALA A O 1
ATOM 4184 N N . PHE A 1 592 ? 20.641 -14.467 -5.438 1.000 37.052 592 PHE A N 1
ATOM 4185 C CA . PHE A 1 592 ? 20.923 -14.869 -4.033 1.000 37.113 592 PHE A CA 1
ATOM 4186 C C . PHE A 1 592 ? 19.729 -14.499 -3.146 1.000 36.693 592 PHE A C 1
ATOM 4187 O O . PHE A 1 592 ? 19.220 -15.383 -2.432 1.000 36.705 592 PHE A O 1
ATOM 4195 N N . GLU A 1 593 ? 19.298 -13.234 -3.201 1.000 36.372 593 GLU A N 1
ATOM 4196 C CA . GLU A 1 593 ? 18.210 -12.679 -2.347 1.000 36.083 593 GLU A CA 1
ATOM 4197 C C . GLU A 1 593 ? 16.906 -13.440 -2.622 1.000 35.798 593 GLU A C 1
ATOM 4198 O O . GLU A 1 593 ? 16.132 -13.659 -1.669 1.000 35.700 593 GLU A O 1
ATOM 4204 N N . LYS A 1 594 ? 16.691 -13.833 -3.879 1.000 35.729 594 LYS A N 1
ATOM 4205 C CA . LYS A 1 594 ? 15.509 -14.607 -4.346 1.000 35.539 594 LYS A CA 1
ATOM 4206 C C . LYS A 1 594 ? 15.569 -16.035 -3.785 1.000 35.749 594 LYS A C 1
ATOM 4207 O O . LYS A 1 594 ? 14.547 -16.496 -3.240 1.000 35.722 594 LYS A O 1
ATOM 4213 N N . ALA A 1 595 ? 16.723 -16.699 -3.920 1.000 36.026 595 ALA A N 1
ATOM 4214 C CA . ALA A 1 595 ? 16.963 -18.109 -3.525 1.000 36.314 595 ALA A CA 1
ATOM 4215 C C . ALA A 1 595 ? 16.813 -18.271 -2.008 1.000 36.366 595 ALA A C 1
ATOM 4216 O O . ALA A 1 595 ? 16.181 -19.254 -1.582 1.000 36.447 595 ALA A O 1
ATOM 4218 N N . LEU A 1 596 ? 17.393 -17.353 -1.228 1.000 36.395 596 LEU A N 1
ATOM 4219 C CA . LEU A 1 596 ? 17.358 -17.378 0.260 1.000 36.562 596 LEU A CA 1
ATOM 4220 C C . LEU A 1 596 ? 15.925 -17.123 0.741 1.000 36.304 596 LEU A C 1
ATOM 4221 O O . LEU A 1 596 ? 15.511 -17.782 1.716 1.000 36.492 596 LEU A O 1
ATOM 4226 N N . ASP A 1 597 ? 15.202 -16.204 0.089 1.000 35.931 597 ASP A N 1
ATOM 4227 C CA . ASP A 1 597 ? 13.762 -15.936 0.356 1.000 35.670 597 ASP A CA 1
ATOM 4228 C C . ASP A 1 597 ? 12.955 -17.204 0.044 1.000 35.718 597 ASP A C 1
ATOM 4229 O O . ASP A 1 597 ? 12.129 -17.596 0.890 1.000 35.733 597 ASP A O 1
ATOM 4234 N N . LEU A 1 598 ? 13.193 -17.814 -1.123 1.000 35.794 598 LEU A N 1
ATOM 4235 C CA . LEU A 1 598 ? 12.529 -19.072 -1.566 1.000 35.928 598 LEU A CA 1
ATOM 4236 C C . LEU A 1 598 ? 12.791 -20.178 -0.539 1.000 36.412 598 LEU A C 1
ATOM 4237 O O . LEU A 1 598 ? 11.826 -20.861 -0.160 1.000 36.478 598 LEU A O 1
ATOM 4242 N N . ALA A 1 599 ? 14.043 -20.333 -0.100 1.000 36.937 599 ALA A N 1
ATOM 4243 C CA . ALA A 1 599 ? 14.466 -21.323 0.920 1.000 37.598 599 ALA A CA 1
ATOM 4244 C C . ALA A 1 599 ? 13.588 -21.174 2.169 1.000 37.758 599 ALA A C 1
ATOM 4245 O O . ALA A 1 599 ? 12.975 -22.178 2.585 1.000 38.040 599 ALA A O 1
ATOM 4247 N N . VAL A 1 600 ? 13.524 -19.957 2.722 1.000 37.696 600 VAL A N 1
ATOM 4248 C CA . VAL A 1 600 ? 12.702 -19.589 3.915 1.000 37.841 600 VAL A CA 1
ATOM 4249 C C . VAL A 1 600 ? 11.225 -19.878 3.615 1.000 37.798 600 VAL A C 1
ATOM 4250 O O . VAL A 1 600 ? 10.584 -20.584 4.423 1.000 37.893 600 VAL A O 1
ATOM 4254 N N . TRP A 1 601 ? 10.718 -19.341 2.500 1.000 37.661 601 TRP A N 1
ATOM 4255 C CA . TRP A 1 601 ? 9.301 -19.451 2.056 1.000 37.639 601 TRP A CA 1
ATOM 4256 C C . TRP A 1 601 ? 8.836 -20.910 2.115 1.000 38.220 601 TRP A C 1
ATOM 4257 O O . TRP A 1 601 ? 7.768 -21.162 2.711 1.000 38.297 601 TRP A O 1
ATOM 4268 N N . PHE A 1 602 ? 9.618 -21.823 1.526 1.000 38.767 602 PHE A N 1
ATOM 4269 C CA . PHE A 1 602 ? 9.309 -23.275 1.402 1.000 39.375 602 PHE A CA 1
ATOM 4270 C C . PHE A 1 602 ? 9.152 -23.920 2.785 1.000 40.133 602 PHE A C 1
ATOM 4271 O O . PHE A 1 602 ? 8.431 -24.932 2.874 1.000 40.504 602 PHE A O 1
ATOM 4279 N N . GLU A 1 603 ? 9.802 -23.370 3.819 1.000 40.630 603 GLU A N 1
ATOM 4280 C CA . GLU A 1 603 ? 9.791 -23.930 5.200 1.000 41.376 603 GLU A CA 1
ATOM 4281 C C . GLU A 1 603 ? 8.567 -23.430 5.984 1.000 41.390 603 GLU A C 1
ATOM 4282 O O . GLU A 1 603 ? 7.980 -24.249 6.717 1.000 41.714 603 GLU A O 1
ATOM 4288 N N . ILE A 1 604 ? 8.196 -22.151 5.842 1.000 41.182 604 ILE A N 1
ATOM 4289 C CA . ILE A 1 604 ? 7.204 -21.470 6.734 1.000 41.266 604 ILE A CA 1
ATOM 4290 C C . ILE A 1 604 ? 5.775 -21.641 6.195 1.000 41.385 604 ILE A C 1
ATOM 4291 O O . ILE A 1 604 ? 4.862 -21.796 7.032 1.000 41.536 604 ILE A O 1
ATOM 4296 N N . ARG A 1 605 ? 5.579 -21.608 4.870 1.000 41.463 605 ARG A N 1
ATOM 4297 C CA . ARG A 1 605 ? 4.237 -21.678 4.221 1.000 41.534 605 ARG A CA 1
ATOM 4298 C C . ARG A 1 605 ? 4.003 -23.066 3.609 1.000 42.081 605 ARG A C 1
ATOM 4299 O O . ARG A 1 605 ? 2.830 -23.480 3.553 1.000 42.284 605 ARG A O 1
ATOM 4307 N N . ASN A 1 606 ? 5.065 -23.753 3.172 1.000 42.636 606 ASN A N 1
ATOM 4308 C CA . ASN A 1 606 ? 5.012 -25.112 2.563 1.000 43.193 606 ASN A CA 1
ATOM 4309 C C . ASN A 1 606 ? 4.019 -25.110 1.403 1.000 43.244 606 ASN A C 1
ATOM 4310 O O . ASN A 1 606 ? 2.970 -25.746 1.482 1.000 43.421 606 ASN A O 1
ATOM 4313 N N . PRO A 1 607 ? 4.314 -24.394 0.292 1.000 43.208 607 PRO A N 1
ATOM 4314 C CA . PRO A 1 607 ? 3.418 -24.361 -0.864 1.000 43.214 607 PRO A CA 1
ATOM 4315 C C . PRO A 1 607 ? 3.469 -25.662 -1.678 1.000 43.982 607 PRO A C 1
ATOM 4316 O O . PRO A 1 607 ? 4.387 -26.441 -1.487 1.000 44.433 607 PRO A O 1
ATOM 4320 N N . GLU A 1 608 ? 2.476 -25.861 -2.548 1.000 44.384 608 GLU A N 1
ATOM 4321 C CA . GLU A 1 608 ? 2.419 -26.970 -3.536 1.000 45.184 608 GLU A CA 1
ATOM 4322 C C . GLU A 1 608 ? 2.539 -26.367 -4.939 1.000 45.362 608 GLU A C 1
ATOM 4323 O O . GLU A 1 608 ? 1.491 -26.018 -5.520 1.000 45.475 608 GLU A O 1
ATOM 4325 N N . LEU A 1 609 ? 3.769 -26.228 -5.444 1.000 45.879 609 LEU A N 1
ATOM 4326 C CA . LEU A 1 609 ? 4.054 -25.693 -6.804 1.000 46.145 609 LEU A CA 1
ATOM 4327 C C . LEU A 1 609 ? 3.526 -26.698 -7.834 1.000 47.020 609 LEU A C 1
ATOM 4328 O O . LEU A 1 609 ? 3.976 -27.859 -7.799 1.000 47.582 609 LEU A O 1
ATOM 4333 N N . ARG A 1 610 ? 2.593 -26.271 -8.692 1.000 47.590 610 ARG A N 1
ATOM 4334 C CA . ARG A 1 610 ? 2.022 -27.091 -9.796 1.000 48.451 610 ARG A CA 1
ATOM 4335 C C . ARG A 1 610 ? 2.937 -26.949 -11.020 1.000 48.954 610 ARG A C 1
ATOM 4336 O O . ARG A 1 610 ? 2.467 -26.465 -12.070 1.000 48.889 610 ARG A O 1
ATOM 4344 N N . TYR A 1 611 ? 4.201 -27.355 -10.865 1.000 49.805 611 TYR A N 1
ATOM 4345 C CA . TYR A 1 611 ? 5.285 -27.265 -11.879 1.000 50.236 611 TYR A CA 1
ATOM 4346 C C . TYR A 1 611 ? 6.084 -28.576 -11.860 1.000 51.051 611 TYR A C 1
ATOM 4347 O O . TYR A 1 611 ? 6.590 -28.991 -10.814 1.000 51.297 611 TYR A O 1
ATOM 4356 N N . CYS B 1 2 ? 18.789 -34.416 21.722 1.000 32.460 2 CYS B N 1
ATOM 4357 C CA . CYS B 1 2 ? 20.152 -34.758 21.214 1.000 32.601 2 CYS B CA 1
ATOM 4358 C C . CYS B 1 2 ? 20.865 -35.685 22.209 1.000 32.282 2 CYS B C 1
ATOM 4359 O O . CYS B 1 2 ? 20.406 -35.774 23.366 1.000 31.906 2 CYS B O 1
ATOM 4362 N N . GLY B 1 3 ? 21.943 -36.341 21.767 1.000 32.433 3 GLY B N 1
ATOM 4363 C CA . GLY B 1 3 ? 22.762 -37.270 22.573 1.000 32.203 3 GLY B CA 1
ATOM 4364 C C . GLY B 1 3 ? 24.205 -36.804 22.672 1.000 32.070 3 GLY B C 1
ATOM 4365 O O . GLY B 1 3 ? 24.877 -36.766 21.630 1.000 32.450 3 GLY B O 1
ATOM 4366 N N . VAL B 1 4 ? 24.658 -36.456 23.881 1.000 31.616 4 VAL B N 1
ATOM 4367 C CA . VAL B 1 4 ? 26.048 -35.996 24.180 1.000 31.523 4 VAL B CA 1
ATOM 4368 C C . VAL B 1 4 ? 26.846 -37.181 24.737 1.000 31.478 4 VAL B C 1
ATOM 4369 O O . VAL B 1 4 ? 26.253 -38.011 25.451 1.000 31.295 4 VAL B O 1
ATOM 4373 N N . ALA B 1 5 ? 28.138 -37.247 24.409 1.000 31.698 5 ALA B N 1
ATOM 4374 C CA . ALA B 1 5 ? 29.107 -38.248 24.917 1.000 31.768 5 ALA B CA 1
ATOM 4375 C C . ALA B 1 5 ? 30.526 -37.697 24.743 1.000 31.948 5 ALA B C 1
ATOM 4376 O O . ALA B 1 5 ? 30.742 -36.925 23.793 1.000 32.276 5 ALA B O 1
ATOM 4378 N N . GLY B 1 6 ? 31.455 -38.069 25.627 1.000 31.852 6 GLY B N 1
ATOM 4379 C CA . GLY B 1 6 ? 32.858 -37.621 25.530 1.000 32.061 6 GLY B CA 1
ATOM 4380 C C . GLY B 1 6 ? 33.776 -38.288 26.538 1.000 31.945 6 GLY B C 1
ATOM 4381 O O . GLY B 1 6 ? 33.271 -38.952 27.467 1.000 31.550 6 GLY B O 1
ATOM 4382 N N . TRP B 1 7 ? 35.086 -38.093 26.351 1.000 32.270 7 TRP B N 1
ATOM 4383 C CA . TRP B 1 7 ? 36.186 -38.754 27.103 1.000 32.373 7 TRP B CA 1
ATOM 4384 C C . TRP B 1 7 ? 37.338 -37.759 27.287 1.000 32.578 7 TRP B C 1
ATOM 4385 O O . TRP B 1 7 ? 37.811 -37.217 26.271 1.000 32.952 7 TRP B O 1
ATOM 4396 N N . VAL B 1 8 ? 37.744 -37.518 28.537 1.000 32.449 8 VAL B N 1
ATOM 4397 C CA . VAL B 1 8 ? 38.910 -36.661 28.909 1.000 32.722 8 VAL B CA 1
ATOM 4398 C C . VAL B 1 8 ? 39.970 -37.552 29.564 1.000 32.969 8 VAL B C 1
ATOM 4399 O O . VAL B 1 8 ? 39.590 -38.421 30.372 1.000 32.671 8 VAL B O 1
ATOM 4403 N N . SER B 1 9 ? 41.243 -37.344 29.211 1.000 33.580 9 SER B N 1
ATOM 4404 C CA . SER B 1 9 ? 42.422 -38.049 29.780 1.000 33.930 9 SER B CA 1
ATOM 4405 C C . SER B 1 9 ? 43.628 -37.105 29.809 1.000 34.410 9 SER B C 1
ATOM 4406 O O . SER B 1 9 ? 43.791 -36.325 28.852 1.000 34.749 9 SER B O 1
ATOM 4409 N N . PHE B 1 10 ? 44.428 -37.175 30.875 1.000 34.590 10 PHE B N 1
ATOM 4410 C CA . PHE B 1 10 ? 45.740 -36.486 31.004 1.000 35.204 10 PHE B CA 1
ATOM 4411 C C . PHE B 1 10 ? 46.863 -37.532 31.033 1.000 35.775 10 PHE B C 1
ATOM 4412 O O . PHE B 1 10 ? 48.030 -37.153 31.250 1.000 36.152 10 PHE B O 1
ATOM 4420 N N . ARG B 1 11 ? 46.510 -38.802 30.800 1.000 35.973 11 ARG B N 1
ATOM 4421 C CA . ARG B 1 11 ? 47.438 -39.963 30.745 1.000 36.579 11 ARG B CA 1
ATOM 4422 C C . ARG B 1 11 ? 47.592 -40.435 29.293 1.000 37.255 11 ARG B C 1
ATOM 4423 O O . ARG B 1 11 ? 48.737 -40.729 28.893 1.000 37.911 11 ARG B O 1
ATOM 4425 N N . GLN B 1 12 ? 46.485 -40.499 28.541 1.000 37.314 12 GLN B N 1
ATOM 4426 C CA . GLN B 1 12 ? 46.427 -41.038 27.154 1.000 37.936 12 GLN B CA 1
ATOM 4427 C C . GLN B 1 12 ? 46.215 -39.906 26.142 1.000 38.227 12 GLN B C 1
ATOM 4428 O O . GLN B 1 12 ? 45.599 -38.883 26.507 1.000 37.878 12 GLN B O 1
ATOM 4434 N N . ASP B 1 13 ? 46.704 -40.112 24.914 1.000 38.963 13 ASP B N 1
ATOM 4435 C CA . ASP B 1 13 ? 46.432 -39.264 23.724 1.000 39.337 13 ASP B CA 1
ATOM 4436 C C . ASP B 1 13 ? 45.109 -39.728 23.103 1.000 39.273 13 ASP B C 1
ATOM 4437 O O . ASP B 1 13 ? 45.041 -40.903 22.682 1.000 39.504 13 ASP B O 1
ATOM 4442 N N . LEU B 1 14 ? 44.106 -38.842 23.057 1.000 39.021 14 LEU B N 1
ATOM 4443 C CA . LEU B 1 14 ? 42.730 -39.137 22.570 1.000 38.906 14 LEU B CA 1
ATOM 4444 C C . LEU B 1 14 ? 42.506 -38.508 21.188 1.000 39.447 14 LEU B C 1
ATOM 4445 O O . LEU B 1 14 ? 41.334 -38.401 20.780 1.000 39.304 14 LEU B O 1
ATOM 4450 N N . SER B 1 15 ? 43.579 -38.111 20.496 1.000 40.192 15 SER B N 1
ATOM 4451 C CA . SER B 1 15 ? 43.531 -37.428 19.176 1.000 40.782 15 SER B CA 1
ATOM 4452 C C . SER B 1 15 ? 43.202 -38.430 18.062 1.000 41.314 15 SER B C 1
ATOM 4453 O O . SER B 1 15 ? 42.650 -37.989 17.036 1.000 41.565 15 SER B O 1
ATOM 4456 N N . HIS B 1 16 ? 43.526 -39.716 18.256 1.000 41.624 16 HIS B N 1
ATOM 4457 C CA . HIS B 1 16 ? 43.278 -40.818 17.284 1.000 42.306 16 HIS B CA 1
ATOM 4458 C C . HIS B 1 16 ? 42.389 -41.894 17.921 1.000 41.996 16 HIS B C 1
ATOM 4459 O O . HIS B 1 16 ? 42.664 -43.092 17.698 1.000 42.359 16 HIS B O 1
ATOM 4466 N N . GLU B 1 17 ? 41.361 -41.476 18.671 1.000 41.401 17 GLU B N 1
ATOM 4467 C CA . GLU B 1 17 ? 40.376 -42.372 19.335 1.000 41.048 17 GLU B CA 1
ATOM 4468 C C . GLU B 1 17 ? 38.983 -42.103 18.753 1.000 40.884 17 GLU B C 1
ATOM 4469 O O . GLU B 1 17 ? 38.035 -41.920 19.542 1.000 40.408 17 GLU B O 1
ATOM 4475 N N . GLU B 1 18 ? 38.871 -42.089 17.421 1.000 41.410 18 GLU B N 1
ATOM 4476 C CA . GLU B 1 18 ? 37.590 -41.901 16.687 1.000 41.410 18 GLU B CA 1
ATOM 4477 C C . GLU B 1 18 ? 36.662 -43.086 16.980 1.000 41.210 18 GLU B C 1
ATOM 4478 O O . GLU B 1 18 ? 35.518 -42.847 17.413 1.000 40.753 18 GLU B O 1
ATOM 4484 N N . ASN B 1 19 ? 37.160 -44.310 16.771 1.000 41.607 19 ASN B N 1
ATOM 4485 C CA . ASN B 1 19 ? 36.380 -45.577 16.814 1.000 41.700 19 ASN B CA 1
ATOM 4486 C C . ASN B 1 19 ? 35.745 -45.768 18.197 1.000 40.911 19 ASN B C 1
ATOM 4487 O O . ASN B 1 19 ? 34.599 -46.257 18.249 1.000 40.876 19 ASN B O 1
ATOM 4492 N N . ILE B 1 20 ? 36.461 -45.408 19.268 1.000 40.400 20 ILE B N 1
ATOM 4493 C CA . ILE B 1 20 ? 35.974 -45.520 20.676 1.000 39.656 20 ILE B CA 1
ATOM 4494 C C . ILE B 1 20 ? 34.916 -44.436 20.921 1.000 39.076 20 ILE B C 1
ATOM 4495 O O . ILE B 1 20 ? 33.844 -44.787 21.453 1.000 38.754 20 ILE B O 1
ATOM 4500 N N . LEU B 1 21 ? 35.200 -43.184 20.540 1.000 38.928 21 LEU B N 1
ATOM 4501 C CA . LEU B 1 21 ? 34.265 -42.033 20.693 1.000 38.442 21 LEU B CA 1
ATOM 4502 C C . LEU B 1 21 ? 32.995 -42.294 19.873 1.000 38.554 21 LEU B C 1
ATOM 4503 O O . LEU B 1 21 ? 31.899 -41.935 20.352 1.000 38.059 21 LEU B O 1
ATOM 4508 N N . ALA B 1 22 ? 33.147 -42.879 18.680 1.000 39.123 22 ALA B N 1
ATOM 4509 C CA . ALA B 1 22 ? 32.039 -43.278 17.780 1.000 39.405 22 ALA B CA 1
ATOM 4510 C C . ALA B 1 22 ? 31.110 -44.243 18.524 1.000 39.113 22 ALA B C 1
ATOM 4511 O O . ALA B 1 22 ? 29.896 -43.969 18.574 1.000 38.928 22 ALA B O 1
ATOM 4513 N N . GLY B 1 23 ? 31.676 -45.313 19.094 1.000 39.079 23 GLY B N 1
ATOM 4514 C CA . GLY B 1 23 ? 30.949 -46.356 19.846 1.000 38.851 23 GLY B CA 1
ATOM 4515 C C . GLY B 1 23 ? 30.162 -45.787 21.016 1.000 38.000 23 GLY B C 1
ATOM 4516 O O . GLY B 1 23 ? 29.056 -46.295 21.281 1.000 37.875 23 GLY B O 1
ATOM 4517 N N . MET B 1 24 ? 30.712 -44.777 21.697 1.000 37.478 24 MET B N 1
ATOM 4518 C CA . MET B 1 24 ? 30.055 -44.067 22.828 1.000 36.767 24 MET B CA 1
ATOM 4519 C C . MET B 1 24 ? 28.877 -43.245 22.289 1.000 36.625 24 MET B C 1
ATOM 4520 O O . MET B 1 24 ? 27.756 -43.399 22.810 1.000 36.290 24 MET B O 1
ATOM 4525 N N . THR B 1 25 ? 29.139 -42.412 21.279 1.000 36.867 25 THR B N 1
ATOM 4526 C CA . THR B 1 25 ? 28.175 -41.462 20.663 1.000 36.884 25 THR B CA 1
ATOM 4527 C C . THR B 1 25 ? 27.033 -42.229 19.986 1.000 37.259 25 THR B C 1
ATOM 4528 O O . THR B 1 25 ? 25.856 -41.896 20.248 1.000 37.040 25 THR B O 1
ATOM 4532 N N . ASN B 1 26 ? 27.373 -43.223 19.161 1.000 37.855 26 ASN B N 1
ATOM 4533 C CA . ASN B 1 26 ? 26.437 -43.889 18.216 1.000 38.394 26 ASN B CA 1
ATOM 4534 C C . ASN B 1 26 ? 25.595 -44.946 18.942 1.000 38.325 26 ASN B C 1
ATOM 4535 O O . ASN B 1 26 ? 24.649 -45.454 18.316 1.000 38.665 26 ASN B O 1
ATOM 4540 N N . SER B 1 27 ? 25.899 -45.253 20.208 1.000 37.940 27 SER B N 1
ATOM 4541 C CA . SER B 1 27 ? 25.016 -46.054 21.098 1.000 37.869 27 SER B CA 1
ATOM 4542 C C . SER B 1 27 ? 23.696 -45.300 21.324 1.000 37.650 27 SER B C 1
ATOM 4543 O O . SER B 1 27 ? 22.672 -45.971 21.563 1.000 37.690 27 SER B O 1
ATOM 4546 N N . MET B 1 28 ? 23.723 -43.963 21.233 1.000 37.483 28 MET B N 1
ATOM 4547 C CA . MET B 1 28 ? 22.542 -43.069 21.385 1.000 37.372 28 MET B CA 1
ATOM 4548 C C . MET B 1 28 ? 22.089 -42.554 20.011 1.000 37.936 28 MET B C 1
ATOM 4549 O O . MET B 1 28 ? 21.689 -41.374 19.927 1.000 37.769 28 MET B O 1
ATOM 4554 N N . THR B 1 29 ? 22.138 -43.401 18.977 1.000 38.676 29 THR B N 1
ATOM 4555 C CA . THR B 1 29 ? 21.699 -43.071 17.592 1.000 39.295 29 THR B CA 1
ATOM 4556 C C . THR B 1 29 ? 20.230 -42.621 17.614 1.000 39.236 29 THR B C 1
ATOM 4557 O O . THR B 1 29 ? 19.879 -41.714 16.833 1.000 39.348 29 THR B O 1
ATOM 4561 N N . CYS B 1 30 ? 19.412 -43.233 18.475 1.000 39.152 30 CYS B N 1
ATOM 4562 C CA . CYS B 1 30 ? 17.975 -42.902 18.681 1.000 39.188 30 CYS B CA 1
ATOM 4563 C C . CYS B 1 30 ? 17.824 -41.432 19.100 1.000 38.810 30 CYS B C 1
ATOM 4564 O O . CYS B 1 30 ? 16.943 -40.754 18.537 1.000 38.999 30 CYS B O 1
ATOM 4566 N N . ARG B 1 31 ? 18.655 -40.963 20.041 1.000 38.384 31 ARG B N 1
ATOM 4567 C CA . ARG B 1 31 ? 18.595 -39.594 20.629 1.000 37.982 31 ARG B CA 1
ATOM 4568 C C . ARG B 1 31 ? 18.821 -38.523 19.554 1.000 38.278 31 ARG B C 1
ATOM 4569 O O . ARG B 1 31 ? 18.315 -37.398 19.739 1.000 38.149 31 ARG B O 1
ATOM 4577 N N . GLY B 1 32 ? 19.591 -38.842 18.509 1.000 38.791 32 GLY B N 1
ATOM 4578 C CA . GLY B 1 32 ? 19.921 -37.915 17.410 1.000 39.162 32 GLY B CA 1
ATOM 4579 C C . GLY B 1 32 ? 20.043 -38.636 16.071 1.000 39.980 32 GLY B C 1
ATOM 4580 O O . GLY B 1 32 ? 21.149 -38.862 15.583 1.000 40.284 32 GLY B O 1
ATOM 4581 N N . PRO B 1 33 ? 18.914 -39.000 15.421 1.000 40.428 33 PRO B N 1
ATOM 4582 C CA . PRO B 1 33 ? 18.960 -39.764 14.174 1.000 41.129 33 PRO B CA 1
ATOM 4583 C C . PRO B 1 33 ? 19.410 -38.912 12.976 1.000 41.474 33 PRO B C 1
ATOM 4584 O O . PRO B 1 33 ? 19.915 -39.476 12.021 1.000 42.002 33 PRO B O 1
ATOM 4588 N N . ASP B 1 34 ? 19.230 -37.588 13.070 1.000 41.152 34 ASP B N 1
ATOM 4589 C CA . ASP B 1 34 ? 19.422 -36.615 11.961 1.000 41.497 34 ASP B CA 1
ATOM 4590 C C . ASP B 1 34 ? 20.902 -36.572 11.562 1.000 41.542 34 ASP B C 1
ATOM 4591 O O . ASP B 1 34 ? 21.198 -36.857 10.383 1.000 42.254 34 ASP B O 1
ATOM 4596 N N . ALA B 1 35 ? 21.792 -36.239 12.503 1.000 40.798 35 ALA B N 1
ATOM 4597 C CA . ALA B 1 35 ? 23.241 -36.044 12.255 1.000 40.752 35 ALA B CA 1
ATOM 4598 C C . ALA B 1 35 ? 24.082 -36.621 13.401 1.000 40.092 35 ALA B C 1
ATOM 4599 O O . ALA B 1 35 ? 23.516 -36.953 14.463 1.000 39.558 35 ALA B O 1
ATOM 4601 N N . SER B 1 36 ? 25.391 -36.746 13.158 1.000 40.087 36 SER B N 1
ATOM 4602 C CA . SER B 1 36 ? 26.444 -37.097 14.147 1.000 39.539 36 SER B CA 1
ATOM 4603 C C . SER B 1 36 ? 27.603 -36.103 14.020 1.000 39.333 36 SER B C 1
ATOM 4604 O O . SER B 1 36 ? 27.597 -35.297 13.069 1.000 39.584 36 SER B O 1
ATOM 4607 N N . GLY B 1 37 ? 28.562 -36.165 14.944 1.000 38.824 37 GLY B N 1
ATOM 4608 C CA . GLY B 1 37 ? 29.736 -35.273 14.961 1.000 38.770 37 GLY B CA 1
ATOM 4609 C C . GLY B 1 37 ? 30.775 -35.724 15.968 1.000 38.380 37 GLY B C 1
ATOM 4610 O O . GLY B 1 37 ? 30.391 -36.336 16.985 1.000 37.838 37 GLY B O 1
ATOM 4611 N N . GLN B 1 38 ? 32.046 -35.423 15.692 1.000 38.637 38 GLN B N 1
ATOM 4612 C CA . GLN B 1 38 ? 33.205 -35.759 16.561 1.000 38.425 38 GLN B CA 1
ATOM 4613 C C . GLN B 1 38 ? 34.224 -34.619 16.509 1.000 38.425 38 GLN B C 1
ATOM 4614 O O . GLN B 1 38 ? 34.421 -34.047 15.420 1.000 38.886 38 GLN B O 1
ATOM 4620 N N . TRP B 1 39 ? 34.818 -34.302 17.661 1.000 37.922 39 TRP B N 1
ATOM 4621 C CA . TRP B 1 39 ? 35.983 -33.394 17.816 1.000 38.002 39 TRP B CA 1
ATOM 4622 C C . TRP B 1 39 ? 36.964 -34.051 18.788 1.000 37.916 39 TRP B C 1
ATOM 4623 O O . TRP B 1 39 ? 36.560 -34.304 19.938 1.000 37.343 39 TRP B O 1
ATOM 4634 N N . LEU B 1 40 ? 38.186 -34.339 18.330 1.000 38.539 40 LEU B N 1
ATOM 4635 C CA . LEU B 1 40 ? 39.221 -35.063 19.113 1.000 38.571 40 LEU B CA 1
ATOM 4636 C C . LEU B 1 40 ? 40.474 -34.191 19.235 1.000 38.879 40 LEU B C 1
ATOM 4637 O O . LEU B 1 40 ? 40.970 -33.716 18.197 1.000 39.551 40 LEU B O 1
ATOM 4642 N N . SER B 1 41 ? 40.939 -33.981 20.470 1.000 38.556 41 SER B N 1
ATOM 4643 C CA . SER B 1 41 ? 42.194 -33.270 20.828 1.000 38.755 41 SER B CA 1
ATOM 4644 C C . SER B 1 41 ? 43.133 -34.248 21.543 1.000 38.734 41 SER B C 1
ATOM 4645 O O . SER B 1 41 ? 42.824 -35.455 21.553 1.000 38.656 41 SER B O 1
ATOM 4648 N N . ARG B 1 42 ? 44.231 -33.743 22.115 1.000 38.836 42 ARG B N 1
ATOM 4649 C CA . ARG B 1 42 ? 45.251 -34.549 22.839 1.000 38.873 42 ARG B CA 1
ATOM 4650 C C . ARG B 1 42 ? 44.682 -35.058 24.171 1.000 38.188 42 ARG B C 1
ATOM 4651 O O . ARG B 1 42 ? 45.038 -36.187 24.561 1.000 38.140 42 ARG B O 1
ATOM 4654 N N . HIS B 1 43 ? 43.841 -34.259 24.841 1.000 37.700 43 HIS B N 1
ATOM 4655 C CA . HIS B 1 43 ? 43.360 -34.513 26.227 1.000 37.061 43 HIS B CA 1
ATOM 4656 C C . HIS B 1 43 ? 41.830 -34.624 26.301 1.000 36.508 43 HIS B C 1
ATOM 4657 O O . HIS B 1 43 ? 41.330 -34.888 27.412 1.000 36.009 43 HIS B O 1
ATOM 4664 N N . ALA B 1 44 ? 41.106 -34.448 25.189 1.000 36.568 44 ALA B N 1
ATOM 4665 C CA . ALA B 1 44 ? 39.623 -34.387 25.181 1.000 36.097 44 ALA B CA 1
ATOM 4666 C C . ALA B 1 44 ? 39.056 -34.842 23.832 1.000 36.369 44 ALA B C 1
ATOM 4667 O O . ALA B 1 44 ? 39.557 -34.385 22.785 1.000 36.844 44 ALA B O 1
ATOM 4669 N N . ALA B 1 45 ? 38.032 -35.700 23.878 1.000 36.122 45 ALA B N 1
ATOM 4670 C CA . ALA B 1 45 ? 37.264 -36.203 22.716 1.000 36.409 45 ALA B CA 1
ATOM 4671 C C . ALA B 1 45 ? 35.768 -36.005 22.983 1.000 36.036 45 ALA B C 1
ATOM 4672 O O . ALA B 1 45 ? 35.234 -36.719 23.851 1.000 35.714 45 ALA B O 1
ATOM 4674 N N . LEU B 1 46 ? 35.131 -35.058 22.285 1.000 36.177 46 LEU B N 1
ATOM 4675 C CA . LEU B 1 46 ? 33.682 -34.738 22.415 1.000 35.908 46 LEU B CA 1
ATOM 4676 C C . LEU B 1 46 ? 32.921 -35.337 21.230 1.000 36.289 46 LEU B C 1
ATOM 4677 O O . LEU B 1 46 ? 33.294 -35.038 20.081 1.000 36.766 46 LEU B O 1
ATOM 4682 N N . GLY B 1 47 ? 31.893 -36.141 21.513 1.000 36.179 47 GLY B N 1
ATOM 4683 C CA . GLY B 1 47 ? 30.953 -36.688 20.516 1.000 36.604 47 GLY B CA 1
ATOM 4684 C C . GLY B 1 47 ? 29.571 -36.081 20.680 1.000 36.477 47 GLY B C 1
ATOM 4685 O O . GLY B 1 47 ? 29.280 -35.559 21.775 1.000 36.049 47 GLY B O 1
ATOM 4686 N N . HIS B 1 48 ? 28.747 -36.133 19.632 1.000 36.963 48 HIS B N 1
ATOM 4687 C CA . HIS B 1 48 ? 27.358 -35.603 19.635 1.000 36.884 48 HIS B CA 1
ATOM 4688 C C . HIS B 1 48 ? 26.481 -36.401 18.667 1.000 37.464 48 HIS B C 1
ATOM 4689 O O . HIS B 1 48 ? 26.965 -36.741 17.571 1.000 37.970 48 HIS B O 1
ATOM 4696 N N . ARG B 1 49 ? 25.242 -36.680 19.083 1.000 37.571 49 ARG B N 1
ATOM 4697 C CA . ARG B 1 49 ? 24.147 -37.238 18.245 1.000 38.217 49 ARG B CA 1
ATOM 4698 C C . ARG B 1 49 ? 23.009 -36.211 18.216 1.000 38.296 49 ARG B C 1
ATOM 4699 O O . ARG B 1 49 ? 22.379 -36.005 19.270 1.000 37.821 49 ARG B O 1
ATOM 4707 N N . ARG B 1 50 ? 22.762 -35.594 17.056 1.000 39.020 50 ARG B N 1
ATOM 4708 C CA . ARG B 1 50 ? 21.867 -34.415 16.916 1.000 39.200 50 ARG B CA 1
ATOM 4709 C C . ARG B 1 50 ? 20.474 -34.839 16.442 1.000 39.614 50 ARG B C 1
ATOM 4710 O O . ARG B 1 50 ? 20.385 -35.571 15.440 1.000 40.303 50 ARG B O 1
ATOM 4718 N N . LEU B 1 51 ? 19.440 -34.384 17.153 1.000 39.438 51 LEU B N 1
ATOM 4719 C CA . LEU B 1 51 ? 18.047 -34.264 16.650 1.000 39.750 51 LEU B CA 1
ATOM 4720 C C . LEU B 1 51 ? 17.802 -32.782 16.344 1.000 39.900 51 LEU B C 1
ATOM 4721 O O . LEU B 1 51 ? 17.471 -32.033 17.284 1.000 39.479 51 LEU B O 1
ATOM 4726 N N . SER B 1 52 ? 18.009 -32.375 15.086 1.000 40.528 52 SER B N 1
ATOM 4727 C CA . SER B 1 52 ? 17.897 -30.972 14.603 1.000 40.696 52 SER B CA 1
ATOM 4728 C C . SER B 1 52 ? 16.482 -30.444 14.867 1.000 40.597 52 SER B C 1
ATOM 4729 O O . SER B 1 52 ? 15.524 -31.061 14.364 1.000 40.902 52 SER B O 1
ATOM 4732 N N . ILE B 1 53 ? 16.370 -29.354 15.635 1.000 40.291 53 ILE B N 1
ATOM 4733 C CA . ILE B 1 53 ? 15.085 -28.668 15.977 1.000 40.223 53 ILE B CA 1
ATOM 4734 C C . ILE B 1 53 ? 15.135 -27.222 15.469 1.000 40.548 53 ILE B C 1
ATOM 4735 O O . ILE B 1 53 ? 14.181 -26.815 14.775 1.000 40.963 53 ILE B O 1
ATOM 4740 N N . ILE B 1 54 ? 16.192 -26.478 15.821 1.000 40.495 54 ILE B N 1
ATOM 4741 C CA . ILE B 1 54 ? 16.401 -25.049 15.435 1.000 40.832 54 ILE B CA 1
ATOM 4742 C C . ILE B 1 54 ? 17.688 -24.937 14.607 1.000 41.300 54 ILE B C 1
ATOM 4743 O O . ILE B 1 54 ? 18.729 -25.475 15.046 1.000 41.077 54 ILE B O 1
ATOM 4748 N N . ASP B 1 55 ? 17.606 -24.247 13.462 1.000 41.984 55 ASP B N 1
ATOM 4749 C CA . ASP B 1 55 ? 18.715 -24.035 12.491 1.000 42.471 55 ASP B CA 1
ATOM 4750 C C . ASP B 1 55 ? 19.279 -25.402 12.087 1.000 42.638 55 ASP B C 1
ATOM 4751 O O . ASP B 1 55 ? 20.385 -25.750 12.549 1.000 42.593 55 ASP B O 1
ATOM 4756 N N . LEU B 1 56 ? 18.534 -26.137 11.257 1.000 42.948 56 LEU B N 1
ATOM 4757 C CA . LEU B 1 56 ? 18.882 -27.507 10.788 1.000 43.062 56 LEU B CA 1
ATOM 4758 C C . LEU B 1 56 ? 20.281 -27.523 10.172 1.000 43.298 56 LEU B C 1
ATOM 4759 O O . LEU B 1 56 ? 21.086 -28.383 10.521 1.000 43.192 56 LEU B O 1
ATOM 4764 N N . PRO B 1 57 ? 20.628 -26.595 9.247 1.000 43.658 57 PRO B N 1
ATOM 4765 C CA . PRO B 1 57 ? 21.943 -26.613 8.602 1.000 43.918 57 PRO B CA 1
ATOM 4766 C C . PRO B 1 57 ? 23.098 -26.021 9.428 1.000 43.524 57 PRO B C 1
ATOM 4767 O O . PRO B 1 57 ? 24.231 -26.397 9.175 1.000 43.685 57 PRO B O 1
ATOM 4771 N N . GLY B 1 58 ? 22.792 -25.122 10.373 1.000 42.957 58 GLY B N 1
ATOM 4772 C CA . GLY B 1 58 ? 23.781 -24.292 11.093 1.000 42.580 58 GLY B CA 1
ATOM 4773 C C . GLY B 1 58 ? 24.078 -24.782 12.503 1.000 41.794 58 GLY B C 1
ATOM 4774 O O . GLY B 1 58 ? 25.180 -24.479 13.001 1.000 41.856 58 GLY B O 1
ATOM 4775 N N . GLY B 1 59 ? 23.150 -25.508 13.137 1.000 41.086 59 GLY B N 1
ATOM 4776 C CA . GLY B 1 59 ? 23.302 -26.009 14.520 1.000 40.211 59 GLY B CA 1
ATOM 4777 C C . GLY B 1 59 ? 24.157 -27.266 14.589 1.000 39.907 59 GLY B C 1
ATOM 4778 O O . GLY B 1 59 ? 23.830 -28.151 15.406 1.000 39.514 59 GLY B O 1
ATOM 4779 N N . THR B 1 60 ? 25.226 -27.332 13.787 1.000 40.005 60 THR B N 1
ATOM 4780 C CA . THR B 1 60 ? 26.136 -28.502 13.656 1.000 39.884 60 THR B CA 1
ATOM 4781 C C . THR B 1 60 ? 27.006 -28.611 14.913 1.000 39.187 60 THR B C 1
ATOM 4782 O O . THR B 1 60 ? 27.612 -27.591 15.292 1.000 39.128 60 THR B O 1
ATOM 4786 N N . GLN B 1 61 ? 27.066 -29.803 15.514 1.000 38.654 61 GLN B N 1
ATOM 4787 C CA . GLN B 1 61 ? 27.829 -30.082 16.760 1.000 38.100 61 GLN B CA 1
ATOM 4788 C C . GLN B 1 61 ? 28.724 -31.301 16.543 1.000 38.216 61 GLN B C 1
ATOM 4789 O O . GLN B 1 61 ? 28.420 -32.147 15.705 1.000 38.558 61 GLN B O 1
ATOM 4795 N N . PRO B 1 62 ? 29.860 -31.429 17.271 1.000 37.883 62 PRO B N 1
ATOM 4796 C CA . PRO B 1 62 ? 30.317 -30.406 18.214 1.000 37.462 62 PRO B CA 1
ATOM 4797 C C . PRO B 1 62 ? 30.621 -29.070 17.521 1.000 37.685 62 PRO B C 1
ATOM 4798 O O . PRO B 1 62 ? 31.085 -29.094 16.398 1.000 38.191 62 PRO B O 1
ATOM 4802 N N . MET B 1 63 ? 30.321 -27.954 18.193 1.000 37.337 63 MET B N 1
ATOM 4803 C CA . MET B 1 63 ? 30.560 -26.574 17.691 1.000 37.595 63 MET B CA 1
ATOM 4804 C C . MET B 1 63 ? 31.843 -26.038 18.335 1.000 37.608 63 MET B C 1
ATOM 4805 O O . MET B 1 63 ? 31.902 -26.004 19.578 1.000 37.286 63 MET B O 1
ATOM 4810 N N . THR B 1 64 ? 32.827 -25.657 17.515 1.000 38.054 64 THR B N 1
ATOM 4811 C CA . THR B 1 64 ? 34.137 -25.102 17.950 1.000 38.221 64 THR B CA 1
ATOM 4812 C C . THR B 1 64 ? 34.176 -23.595 17.669 1.000 38.565 64 THR B C 1
ATOM 4813 O O . THR B 1 64 ? 33.658 -23.175 16.613 1.000 38.940 64 THR B O 1
ATOM 4817 N N . VAL B 1 65 ? 34.773 -22.828 18.587 1.000 38.523 65 VAL B N 1
ATOM 4818 C CA . VAL B 1 65 ? 35.102 -21.380 18.418 1.000 38.943 65 VAL B CA 1
ATOM 4819 C C . VAL B 1 65 ? 36.578 -21.189 18.790 1.000 39.294 65 VAL B C 1
ATOM 4820 O O . VAL B 1 65 ? 36.933 -21.446 19.956 1.000 38.986 65 VAL B O 1
ATOM 4824 N N . ASP B 1 66 ? 37.414 -20.798 17.822 1.000 39.990 66 ASP B N 1
ATOM 4825 C CA . ASP B 1 66 ? 38.870 -20.579 18.030 1.000 40.441 66 ASP B CA 1
ATOM 4826 C C . ASP B 1 66 ? 39.055 -19.309 18.871 1.000 40.432 66 ASP B C 1
ATOM 4827 O O . ASP B 1 66 ? 38.290 -18.345 18.668 1.000 40.512 66 ASP B O 1
ATOM 4832 N N . THR B 1 67 ? 40.005 -19.344 19.811 1.000 40.295 67 THR B N 1
ATOM 4833 C CA . THR B 1 67 ? 40.467 -18.192 20.632 1.000 40.355 67 THR B CA 1
ATOM 4834 C C . THR B 1 67 ? 41.993 -18.158 20.589 1.000 40.801 67 THR B C 1
ATOM 4835 O O . THR B 1 67 ? 42.618 -19.162 20.252 1.000 40.847 67 THR B O 1
ATOM 4839 N N . PRO B 1 68 ? 42.641 -17.019 20.925 1.000 41.091 68 PRO B N 1
ATOM 4840 C CA . PRO B 1 68 ? 44.104 -16.947 20.949 1.000 41.498 68 PRO B CA 1
ATOM 4841 C C . PRO B 1 68 ? 44.760 -18.094 21.736 1.000 40.926 68 PRO B C 1
ATOM 4842 O O . PRO B 1 68 ? 45.772 -18.597 21.289 1.000 41.407 68 PRO B O 1
ATOM 4846 N N . GLY B 1 69 ? 44.161 -18.486 22.865 1.000 39.961 69 GLY B N 1
ATOM 4847 C CA . GLY B 1 69 ? 44.689 -19.519 23.779 1.000 39.385 69 GLY B CA 1
ATOM 4848 C C . GLY B 1 69 ? 44.364 -20.938 23.330 1.000 38.766 69 GLY B C 1
ATOM 4849 O O . GLY B 1 69 ? 44.901 -21.878 23.949 1.000 38.513 69 GLY B O 1
ATOM 4850 N N . GLY B 1 70 ? 43.506 -21.097 22.317 1.000 38.494 70 GLY B N 1
ATOM 4851 C CA . GLY B 1 70 ? 43.151 -22.403 21.724 1.000 38.060 70 GLY B CA 1
ATOM 4852 C C . GLY B 1 70 ? 41.651 -22.527 21.464 1.000 37.430 70 GLY B C 1
ATOM 4853 O O . GLY B 1 70 ? 40.880 -21.637 21.815 1.000 37.292 70 GLY B O 1
ATOM 4854 N N . PRO B 1 71 ? 41.196 -23.645 20.850 1.000 37.018 71 PRO B N 1
ATOM 4855 C CA . PRO B 1 71 ? 39.783 -23.826 20.513 1.000 36.484 71 PRO B CA 1
ATOM 4856 C C . PRO B 1 71 ? 38.898 -24.159 21.725 1.000 35.585 71 PRO B C 1
ATOM 4857 O O . PRO B 1 71 ? 39.347 -24.871 22.601 1.000 35.255 71 PRO B O 1
ATOM 4861 N N . VAL B 1 72 ? 37.666 -23.641 21.734 1.000 35.143 72 VAL B N 1
ATOM 4862 C CA . VAL B 1 72 ? 36.616 -23.955 22.750 1.000 34.381 72 VAL B CA 1
ATOM 4863 C C . VAL B 1 72 ? 35.489 -24.722 22.047 1.000 34.052 72 VAL B C 1
ATOM 4864 O O . VAL B 1 72 ? 34.728 -24.090 21.290 1.000 34.222 72 VAL B O 1
ATOM 4868 N N . THR B 1 73 ? 35.408 -26.036 22.279 1.000 33.618 73 THR B N 1
ATOM 4869 C CA . THR B 1 73 ? 34.436 -26.962 21.638 1.000 33.369 73 THR B CA 1
ATOM 4870 C C . THR B 1 73 ? 33.339 -27.324 22.644 1.000 32.668 73 THR B C 1
ATOM 4871 O O . THR B 1 73 ? 33.657 -27.438 23.843 1.000 32.327 73 THR B O 1
ATOM 4875 N N . MET B 1 74 ? 32.105 -27.505 22.163 1.000 32.463 74 MET B N 1
ATOM 4876 C CA . MET B 1 74 ? 30.919 -27.829 23.002 1.000 31.899 74 MET B CA 1
ATOM 4877 C C . MET B 1 74 ? 30.095 -28.940 22.341 1.000 31.763 74 MET B C 1
ATOM 4878 O O . MET B 1 74 ? 29.960 -28.925 21.101 1.000 32.128 74 MET B O 1
ATOM 4883 N N . SER B 1 75 ? 29.578 -29.859 23.162 1.000 31.247 75 SER B N 1
ATOM 4884 C CA . SER B 1 75 ? 28.548 -30.872 22.814 1.000 31.106 75 SER B CA 1
ATOM 4885 C C . SER B 1 75 ? 27.315 -30.624 23.692 1.000 30.644 75 SER B C 1
ATOM 4886 O O . SER B 1 75 ? 27.432 -30.778 24.925 1.000 30.281 75 SER B O 1
ATOM 4889 N N . TYR B 1 76 ? 26.188 -30.240 23.082 1.000 30.660 76 TYR B N 1
ATOM 4890 C CA . TYR B 1 76 ? 25.008 -29.652 23.771 1.000 30.355 76 TYR B CA 1
ATOM 4891 C C . TYR B 1 76 ? 23.733 -30.422 23.408 1.000 30.338 76 TYR B C 1
ATOM 4892 O O . TYR B 1 76 ? 23.402 -30.527 22.217 1.000 30.687 76 TYR B O 1
ATOM 4901 N N . SER B 1 77 ? 23.035 -30.925 24.430 1.000 30.043 77 SER B N 1
ATOM 4902 C CA . SER B 1 77 ? 21.688 -31.548 24.345 1.000 30.039 77 SER B CA 1
ATOM 4903 C C . SER B 1 77 ? 20.693 -30.719 25.164 1.000 29.815 77 SER B C 1
ATOM 4904 O O . SER B 1 77 ? 20.872 -30.645 26.391 1.000 29.495 77 SER B O 1
ATOM 4907 N N . GLY B 1 78 ? 19.691 -30.121 24.511 1.000 30.070 78 GLY B N 1
ATOM 4908 C CA . GLY B 1 78 ? 18.593 -29.393 25.179 1.000 29.983 78 GLY B CA 1
ATOM 4909 C C . GLY B 1 78 ? 18.115 -28.192 24.382 1.000 30.283 78 GLY B C 1
ATOM 4910 O O . GLY B 1 78 ? 18.362 -28.145 23.165 1.000 30.586 78 GLY B O 1
ATOM 4911 N N . GLU B 1 79 ? 17.441 -27.257 25.055 1.000 30.325 79 GLU B N 1
ATOM 4912 C CA . GLU B 1 79 ? 16.849 -26.033 24.453 1.000 30.717 79 GLU B CA 1
ATOM 4913 C C . GLU B 1 79 ? 17.011 -24.869 25.434 1.000 30.758 79 GLU B C 1
ATOM 4914 O O . GLU B 1 79 ? 16.461 -24.965 26.546 1.000 30.638 79 GLU B O 1
ATOM 4920 N N . THR B 1 80 ? 17.743 -23.825 25.038 1.000 31.115 80 THR B N 1
ATOM 4921 C CA . THR B 1 80 ? 17.870 -22.548 25.788 1.000 31.301 80 THR B CA 1
ATOM 4922 C C . THR B 1 80 ? 16.822 -21.566 25.257 1.000 31.728 80 THR B C 1
ATOM 4923 O O . THR B 1 80 ? 17.104 -20.908 24.245 1.000 32.090 80 THR B O 1
ATOM 4927 N N . TYR B 1 81 ? 15.674 -21.462 25.932 1.000 31.809 81 TYR B N 1
ATOM 4928 C CA . TYR B 1 81 ? 14.460 -20.748 25.446 1.000 32.291 81 TYR B CA 1
ATOM 4929 C C . TYR B 1 81 ? 14.657 -19.224 25.463 1.000 32.866 81 TYR B C 1
ATOM 4930 O O . TYR B 1 81 ? 13.771 -18.521 24.925 1.000 33.213 81 TYR B O 1
ATOM 4939 N N . ASN B 1 82 ? 15.752 -18.726 26.052 1.000 33.120 82 ASN B N 1
ATOM 4940 C CA . ASN B 1 82 ? 16.078 -17.274 26.111 1.000 33.743 82 ASN B CA 1
ATOM 4941 C C . ASN B 1 82 ? 17.318 -16.987 25.253 1.000 34.200 82 ASN B C 1
ATOM 4942 O O . ASN B 1 82 ? 18.028 -16.011 25.562 1.000 34.480 82 ASN B O 1
ATOM 4947 N N . PHE B 1 83 ? 17.552 -17.780 24.201 1.000 34.555 83 PHE B N 1
ATOM 4948 C CA . PHE B 1 83 ? 18.735 -17.664 23.304 1.000 35.067 83 PHE B CA 1
ATOM 4949 C C . PHE B 1 83 ? 18.641 -16.371 22.483 1.000 35.878 83 PHE B C 1
ATOM 4950 O O . PHE B 1 83 ? 19.700 -15.815 22.131 1.000 36.223 83 PHE B O 1
ATOM 4958 N N . VAL B 1 84 ? 17.421 -15.907 22.193 1.000 36.383 84 VAL B N 1
ATOM 4959 C CA . VAL B 1 84 ? 17.155 -14.619 21.484 1.000 37.260 84 VAL B CA 1
ATOM 4960 C C . VAL B 1 84 ? 17.553 -13.452 22.399 1.000 37.751 84 VAL B C 1
ATOM 4961 O O . VAL B 1 84 ? 18.202 -12.512 21.905 1.000 38.227 84 VAL B O 1
ATOM 4963 N N . GLU B 1 85 ? 17.187 -13.520 23.684 1.000 37.939 85 GLU B N 1
ATOM 4964 C CA . GLU B 1 85 ? 17.434 -12.453 24.695 1.000 38.462 85 GLU B CA 1
ATOM 4965 C C . GLU B 1 85 ? 18.932 -12.387 25.022 1.000 38.774 85 GLU B C 1
ATOM 4966 O O . GLU B 1 85 ? 19.444 -11.260 25.171 1.000 39.296 85 GLU B O 1
ATOM 4969 N N . LEU B 1 86 ? 19.595 -13.545 25.127 1.000 38.769 86 LEU B N 1
ATOM 4970 C CA . LEU B 1 86 ? 21.044 -13.669 25.450 1.000 39.117 86 LEU B CA 1
ATOM 4971 C C . LEU B 1 86 ? 21.896 -13.178 24.272 1.000 39.887 86 LEU B C 1
ATOM 4972 O O . LEU B 1 86 ? 22.894 -12.476 24.530 1.000 40.221 86 LEU B O 1
ATOM 4977 N N . ARG B 1 87 ? 21.528 -13.543 23.038 1.000 40.397 87 ARG B N 1
ATOM 4978 C CA . ARG B 1 87 ? 22.276 -13.186 21.800 1.000 41.217 87 ARG B CA 1
ATOM 4979 C C . ARG B 1 87 ? 22.317 -11.662 21.635 1.000 42.045 87 ARG B C 1
ATOM 4980 O O . ARG B 1 87 ? 23.399 -11.133 21.305 1.000 42.409 87 ARG B O 1
ATOM 4988 N N . ASP B 1 88 ? 21.178 -10.996 21.851 1.000 42.487 88 ASP B N 1
ATOM 4989 C CA . ASP B 1 88 ? 21.026 -9.517 21.774 1.000 43.365 88 ASP B CA 1
ATOM 4990 C C . ASP B 1 88 ? 21.963 -8.852 22.791 1.000 43.740 88 ASP B C 1
ATOM 4991 O O . ASP B 1 88 ? 22.485 -7.762 22.478 1.000 44.361 88 ASP B O 1
ATOM 4996 N N . GLU B 1 89 ? 22.162 -9.484 23.954 1.000 43.536 89 GLU B N 1
ATOM 4997 C CA . GLU B 1 89 ? 23.046 -8.986 25.044 1.000 43.870 89 GLU B CA 1
ATOM 4998 C C . GLU B 1 89 ? 24.509 -9.312 24.710 1.000 44.082 89 GLU B C 1
ATOM 4999 O O . GLU B 1 89 ? 25.381 -8.481 25.033 1.000 44.471 89 GLU B O 1
ATOM 5005 N N . LEU B 1 90 ? 24.765 -10.468 24.088 1.000 43.941 90 LEU B N 1
ATOM 5006 C CA . LEU B 1 90 ? 26.123 -10.900 23.651 1.000 44.276 90 LEU B CA 1
ATOM 5007 C C . LEU B 1 90 ? 26.589 -10.039 22.468 1.000 45.100 90 LEU B C 1
ATOM 5008 O O . LEU B 1 90 ? 27.812 -9.812 22.358 1.000 45.419 90 LEU B O 1
ATOM 5013 N N . ARG B 1 91 ? 25.656 -9.574 21.628 1.000 45.484 91 ARG B N 1
ATOM 5014 C CA . ARG B 1 91 ? 25.940 -8.699 20.454 1.000 46.236 91 ARG B CA 1
ATOM 5015 C C . ARG B 1 91 ? 26.380 -7.309 20.932 1.000 46.815 91 ARG B C 1
ATOM 5016 O O . ARG B 1 91 ? 27.283 -6.732 20.291 1.000 47.388 91 ARG B O 1
ATOM 5024 N N . LYS B 1 92 ? 25.771 -6.801 22.011 1.000 46.675 92 LYS B N 1
ATOM 5025 C CA . LYS B 1 92 ? 26.140 -5.510 22.659 1.000 47.194 92 LYS B CA 1
ATOM 5026 C C . LYS B 1 92 ? 27.529 -5.631 23.303 1.000 47.166 92 LYS B C 1
ATOM 5027 O O . LYS B 1 92 ? 28.188 -4.584 23.469 1.000 47.851 92 LYS B O 1
ATOM 5031 N N . ARG B 1 93 ? 27.944 -6.856 23.650 1.000 46.422 93 ARG B N 1
ATOM 5032 C CA . ARG B 1 93 ? 29.260 -7.178 24.268 1.000 46.267 93 ARG B CA 1
ATOM 5033 C C . ARG B 1 93 ? 30.284 -7.548 23.183 1.000 46.231 93 ARG B C 1
ATOM 5034 O O . ARG B 1 93 ? 31.402 -7.955 23.553 1.000 46.166 93 ARG B O 1
ATOM 5042 N N . GLY B 1 94 ? 29.915 -7.422 21.902 1.000 46.242 94 GLY B N 1
ATOM 5043 C CA . GLY B 1 94 ? 30.843 -7.460 20.754 1.000 46.540 94 GLY B CA 1
ATOM 5044 C C . GLY B 1 94 ? 30.857 -8.796 20.025 1.000 45.970 94 GLY B C 1
ATOM 5045 O O . GLY B 1 94 ? 31.608 -8.904 19.035 1.000 46.387 94 GLY B O 1
ATOM 5046 N N . HIS B 1 95 ? 30.070 -9.780 20.475 1.000 45.052 95 HIS B N 1
ATOM 5047 C CA . HIS B 1 95 ? 30.038 -11.154 19.901 1.000 44.500 95 HIS B CA 1
ATOM 5048 C C . HIS B 1 95 ? 29.283 -11.154 18.564 1.000 44.604 95 HIS B C 1
ATOM 5049 O O . HIS B 1 95 ? 28.121 -10.699 18.541 1.000 44.651 95 HIS B O 1
ATOM 5056 N N . THR B 1 96 ? 29.927 -11.647 17.499 1.000 44.635 96 THR B N 1
ATOM 5057 C CA . THR B 1 96 ? 29.315 -11.917 16.168 1.000 44.635 96 THR B CA 1
ATOM 5058 C C . THR B 1 96 ? 28.817 -13.367 16.140 1.000 43.840 96 THR B C 1
ATOM 5059 O O . THR B 1 96 ? 29.399 -14.201 16.860 1.000 43.477 96 THR B O 1
ATOM 5063 N N . PHE B 1 97 ? 27.785 -13.649 15.341 1.000 43.578 97 PHE B N 1
ATOM 5064 C CA . PHE B 1 97 ? 27.122 -14.977 15.249 1.000 42.993 97 PHE B CA 1
ATOM 5065 C C . PHE B 1 97 ? 27.031 -15.409 13.781 1.000 43.383 97 PHE B C 1
ATOM 5066 O O . PHE B 1 97 ? 26.431 -14.673 12.971 1.000 43.849 97 PHE B O 1
ATOM 5074 N N . ARG B 1 98 ? 27.619 -16.567 13.460 1.000 43.287 98 ARG B N 1
ATOM 5075 C CA . ARG B 1 98 ? 27.614 -17.184 12.106 1.000 43.643 98 ARG B CA 1
ATOM 5076 C C . ARG B 1 98 ? 26.280 -17.898 11.870 1.000 43.203 98 ARG B C 1
ATOM 5077 O O . ARG B 1 98 ? 25.810 -17.892 10.718 1.000 43.665 98 ARG B O 1
ATOM 5085 N N . THR B 1 99 ? 25.713 -18.494 12.925 1.000 42.373 99 THR B N 1
ATOM 5086 C CA . THR B 1 99 ? 24.470 -19.311 12.890 1.000 41.914 99 THR B CA 1
ATOM 5087 C C . THR B 1 99 ? 23.316 -18.531 13.529 1.000 41.454 99 THR B C 1
ATOM 5088 O O . THR B 1 99 ? 23.560 -17.417 14.035 1.000 41.526 99 THR B O 1
ATOM 5092 N N . ARG B 1 100 ? 22.111 -19.110 13.490 1.000 41.004 100 ARG B N 1
ATOM 5093 C CA . ARG B 1 100 ? 20.901 -18.631 14.215 1.000 40.557 100 ARG B CA 1
ATOM 5094 C C . ARG B 1 100 ? 20.438 -19.733 15.179 1.000 39.749 100 ARG B C 1
ATOM 5095 O O . ARG B 1 100 ? 19.260 -19.706 15.590 1.000 39.545 100 ARG B O 1
ATOM 5103 N N . SER B 1 101 ? 21.346 -20.649 15.536 1.000 39.230 101 SER B N 1
ATOM 5104 C CA . SER B 1 101 ? 21.121 -21.760 16.497 1.000 38.475 101 SER B CA 1
ATOM 5105 C C . SER B 1 101 ? 21.277 -21.237 17.928 1.000 37.864 101 SER B C 1
ATOM 5106 O O . SER B 1 101 ? 21.994 -20.231 18.119 1.000 37.974 101 SER B O 1
ATOM 5109 N N . ASP B 1 102 ? 20.629 -21.901 18.889 1.000 37.185 102 ASP B N 1
ATOM 5110 C CA . ASP B 1 102 ? 20.771 -21.618 20.343 1.000 36.649 102 ASP B CA 1
ATOM 5111 C C . ASP B 1 102 ? 22.119 -22.174 20.824 1.000 36.315 102 ASP B C 1
ATOM 5112 O O . ASP B 1 102 ? 22.663 -21.625 21.798 1.000 36.204 102 ASP B O 1
ATOM 5117 N N . THR B 1 103 ? 22.635 -23.211 20.153 1.000 36.244 103 THR B N 1
ATOM 5118 C CA . THR B 1 103 ? 23.943 -23.865 20.438 1.000 36.085 103 THR B CA 1
ATOM 5119 C C . THR B 1 103 ? 25.055 -22.812 20.504 1.000 36.215 103 THR B C 1
ATOM 5120 O O . THR B 1 103 ? 25.812 -22.827 21.486 1.000 35.991 103 THR B O 1
ATOM 5124 N N . GLU B 1 104 ? 25.142 -21.939 19.497 1.000 36.609 104 GLU B N 1
ATOM 5125 C CA . GLU B 1 104 ? 26.170 -20.866 19.411 1.000 36.944 104 GLU B CA 1
ATOM 5126 C C . GLU B 1 104 ? 26.025 -19.919 20.610 1.000 36.707 104 GLU B C 1
ATOM 5127 O O . GLU B 1 104 ? 27.058 -19.609 21.233 1.000 36.841 104 GLU B O 1
ATOM 5133 N N . VAL B 1 105 ? 24.796 -19.498 20.926 1.000 36.475 105 VAL B N 1
ATOM 5134 C CA . VAL B 1 105 ? 24.490 -18.496 21.995 1.000 36.322 105 VAL B CA 1
ATOM 5135 C C . VAL B 1 105 ? 25.045 -19.006 23.332 1.000 35.853 105 VAL B C 1
ATOM 5136 O O . VAL B 1 105 ? 25.583 -18.181 24.095 1.000 36.002 105 VAL B O 1
ATOM 5140 N N . VAL B 1 106 ? 24.925 -20.310 23.596 1.000 35.342 106 VAL B N 1
ATOM 5141 C CA . VAL B 1 106 ? 25.412 -20.963 24.848 1.000 34.890 106 VAL B CA 1
ATOM 5142 C C . VAL B 1 106 ? 26.945 -21.021 24.815 1.000 35.014 106 VAL B C 1
ATOM 5143 O O . VAL B 1 106 ? 27.561 -20.770 25.866 1.000 35.004 106 VAL B O 1
ATOM 5147 N N . LEU B 1 107 ? 27.534 -21.336 23.657 1.000 35.194 107 LEU B N 1
ATOM 5148 C CA . LEU B 1 107 ? 29.007 -21.446 23.477 1.000 35.368 107 LEU B CA 1
ATOM 5149 C C . LEU B 1 107 ? 29.642 -20.056 23.610 1.000 35.711 107 LEU B C 1
ATOM 5150 O O . LEU B 1 107 ? 30.623 -19.934 24.365 1.000 35.742 107 LEU B O 1
ATOM 5155 N N . ARG B 1 108 ? 29.104 -19.059 22.898 1.000 36.021 108 ARG B N 1
ATOM 5156 C CA . ARG B 1 108 ? 29.533 -17.634 22.983 1.000 36.390 108 ARG B CA 1
ATOM 5157 C C . ARG B 1 108 ? 29.200 -17.095 24.380 1.000 36.160 108 ARG B C 1
ATOM 5158 O O . ARG B 1 108 ? 29.929 -16.203 24.856 1.000 36.449 108 ARG B O 1
ATOM 5162 N N . GLY B 1 109 ? 28.134 -17.617 24.997 1.000 35.723 109 GLY B N 1
ATOM 5163 C CA . GLY B 1 109 ? 27.738 -17.320 26.387 1.000 35.504 109 GLY B CA 1
ATOM 5164 C C . GLY B 1 109 ? 28.806 -17.752 27.377 1.000 35.396 109 GLY B C 1
ATOM 5165 O O . GLY B 1 109 ? 29.081 -16.980 28.316 1.000 35.569 109 GLY B O 1
ATOM 5166 N N . TYR B 1 110 ? 29.390 -18.939 27.170 1.000 35.228 110 TYR B N 1
ATOM 5167 C CA . TYR B 1 110 ? 30.490 -19.507 27.996 1.000 35.131 110 TYR B CA 1
ATOM 5168 C C . TYR B 1 110 ? 31.728 -18.608 27.897 1.000 35.579 110 TYR B C 1
ATOM 5169 O O . TYR B 1 110 ? 32.368 -18.380 28.932 1.000 35.663 110 TYR B O 1
ATOM 5178 N N . LEU B 1 111 ? 32.047 -18.112 26.697 1.000 35.949 111 LEU B N 1
ATOM 5179 C CA . LEU B 1 111 ? 33.235 -17.249 26.447 1.000 36.548 111 LEU B CA 1
ATOM 5180 C C . LEU B 1 111 ? 33.127 -15.950 27.257 1.000 36.797 111 LEU B C 1
ATOM 5181 O O . LEU B 1 111 ? 34.180 -15.442 27.690 1.000 37.134 111 LEU B O 1
ATOM 5186 N N . GLU B 1 112 ? 31.906 -15.440 27.454 1.000 36.685 112 GLU B N 1
ATOM 5187 C CA . GLU B 1 112 ? 31.641 -14.123 28.095 1.000 36.998 112 GLU B CA 1
ATOM 5188 C C . GLU B 1 112 ? 31.651 -14.266 29.623 1.000 36.756 112 GLU B C 1
ATOM 5189 O O . GLU B 1 112 ? 32.285 -13.415 30.281 1.000 37.148 112 GLU B O 1
ATOM 5195 N N . TRP B 1 113 ? 30.970 -15.286 30.160 1.000 36.200 113 TRP B N 1
ATOM 5196 C CA . TRP B 1 113 ? 30.679 -15.439 31.614 1.000 35.959 113 TRP B CA 1
ATOM 5197 C C . TRP B 1 113 ? 31.302 -16.713 32.202 1.000 35.519 113 TRP B C 1
ATOM 5198 O O . TRP B 1 113 ? 31.231 -16.868 33.439 1.000 35.381 113 TRP B O 1
ATOM 5209 N N . GLY B 1 114 ? 31.878 -17.590 31.372 1.000 35.319 114 GLY B N 1
ATOM 5210 C CA . GLY B 1 114 ? 32.429 -18.888 31.812 1.000 34.889 114 GLY B CA 1
ATOM 5211 C C . GLY B 1 114 ? 31.323 -19.849 32.214 1.000 34.322 114 GLY B C 1
ATOM 5212 O O . GLY B 1 114 ? 30.276 -19.869 31.530 1.000 34.214 114 GLY B O 1
ATOM 5213 N N . ALA B 1 115 ? 31.534 -20.601 33.299 1.000 33.926 115 ALA B N 1
ATOM 5214 C CA . ALA B 1 115 ? 30.566 -21.563 33.882 1.000 33.338 115 ALA B CA 1
ATOM 5215 C C . ALA B 1 115 ? 29.274 -20.842 34.301 1.000 33.168 115 ALA B C 1
ATOM 5216 O O . ALA B 1 115 ? 28.227 -21.518 34.389 1.000 32.798 115 ALA B O 1
ATOM 5218 N N . ALA B 1 116 ? 29.338 -19.526 34.540 1.000 33.395 116 ALA B N 1
ATOM 5219 C CA . ALA B 1 116 ? 28.200 -18.681 34.982 1.000 33.344 116 ALA B CA 1
ATOM 5220 C C . ALA B 1 116 ? 27.161 -18.523 33.861 1.000 33.210 116 ALA B C 1
ATOM 5221 O O . ALA B 1 116 ? 26.142 -17.851 34.110 1.000 33.373 116 ALA B O 1
ATOM 5223 N N . ILE B 1 117 ? 27.408 -19.095 32.674 1.000 32.975 117 ILE B N 1
ATOM 5224 C CA . ILE B 1 117 ? 26.413 -19.193 31.560 1.000 32.738 117 ILE B CA 1
ATOM 5225 C C . ILE B 1 117 ? 25.186 -19.976 32.047 1.000 32.121 117 ILE B C 1
ATOM 5226 O O . ILE B 1 117 ? 24.064 -19.624 31.629 1.000 32.163 117 ILE B O 1
ATOM 5231 N N . ALA B 1 118 ? 25.396 -20.995 32.889 1.000 31.524 118 ALA B N 1
ATOM 5232 C CA . ALA B 1 118 ? 24.340 -21.832 33.508 1.000 30.964 118 ALA B CA 1
ATOM 5233 C C . ALA B 1 118 ? 23.325 -20.941 34.235 1.000 30.911 118 ALA B C 1
ATOM 5234 O O . ALA B 1 118 ? 22.118 -21.237 34.154 1.000 30.767 118 ALA B O 1
ATOM 5236 N N . GLU B 1 119 ? 23.806 -19.887 34.904 1.000 31.023 119 GLU B N 1
ATOM 5237 C CA . GLU B 1 119 ? 22.994 -18.958 35.739 1.000 31.071 119 GLU B CA 1
ATOM 5238 C C . GLU B 1 119 ? 22.100 -18.085 34.848 1.000 31.129 119 GLU B C 1
ATOM 5239 O O . GLU B 1 119 ? 21.035 -17.663 35.336 1.000 31.207 119 GLU B O 1
ATOM 5245 N N . ARG B 1 120 ? 22.505 -17.836 33.597 1.000 31.071 120 ARG B N 1
ATOM 5246 C CA . ARG B 1 120 ? 21.821 -16.903 32.657 1.000 31.190 120 ARG B CA 1
ATOM 5247 C C . ARG B 1 120 ? 20.925 -17.669 31.674 1.000 30.662 120 ARG B C 1
ATOM 5248 O O . ARG B 1 120 ? 20.041 -17.024 31.075 1.000 30.862 120 ARG B O 1
ATOM 5256 N N . MET B 1 121 ? 21.138 -18.980 31.512 1.000 29.934 121 MET B N 1
ATOM 5257 C CA . MET B 1 121 ? 20.340 -19.857 30.610 1.000 29.481 121 MET B CA 1
ATOM 5258 C C . MET B 1 121 ? 18.966 -20.143 31.230 1.000 29.029 121 MET B C 1
ATOM 5259 O O . MET B 1 121 ? 18.868 -20.193 32.471 1.000 28.904 121 MET B O 1
ATOM 5264 N N . VAL B 1 122 ? 17.956 -20.341 30.379 1.000 28.726 122 VAL B N 1
ATOM 5265 C CA . VAL B 1 122 ? 16.580 -20.775 30.765 1.000 28.353 122 VAL B CA 1
ATOM 5266 C C . VAL B 1 122 ? 16.167 -21.932 29.847 1.000 27.977 122 VAL B C 1
ATOM 5267 O O . VAL B 1 122 ? 16.268 -21.773 28.614 1.000 28.127 122 VAL B O 1
ATOM 5271 N N . GLY B 1 123 ? 15.718 -23.046 30.433 1.000 27.443 123 GLY B N 1
ATOM 5272 C CA . GLY B 1 123 ? 15.142 -24.195 29.709 1.000 27.200 123 GLY B CA 1
ATOM 5273 C C . GLY B 1 123 ? 15.696 -25.517 30.207 1.000 26.716 123 GLY B C 1
ATOM 5274 O O . GLY B 1 123 ? 15.834 -25.676 31.432 1.000 26.516 123 GLY B O 1
ATOM 5275 N N . MET B 1 124 ? 15.987 -26.439 29.287 1.000 26.510 124 MET B N 1
ATOM 5276 C CA . MET B 1 124 ? 16.588 -27.766 29.588 1.000 26.159 124 MET B CA 1
ATOM 5277 C C . MET B 1 124 ? 17.899 -27.906 28.803 1.000 26.088 124 MET B C 1
ATOM 5278 O O . MET B 1 124 ? 17.950 -27.437 27.649 1.000 26.346 124 MET B O 1
ATOM 5283 N N . CYS B 1 125 ? 18.922 -28.507 29.418 1.000 25.744 125 CYS B N 1
ATOM 5284 C CA . CYS B 1 125 ? 20.313 -28.565 28.889 1.000 25.699 125 CYS B CA 1
ATOM 5285 C C . CYS B 1 125 ? 21.120 -29.666 29.589 1.000 25.370 125 CYS B C 1
ATOM 5286 O O . CYS B 1 125 ? 21.032 -29.776 30.827 1.000 25.125 125 CYS B O 1
ATOM 5289 N N . ALA B 1 126 ? 21.859 -30.452 28.804 1.000 25.365 126 ALA B N 1
ATOM 5290 C CA . ALA B 1 126 ? 22.946 -31.356 29.246 1.000 25.189 126 ALA B CA 1
ATOM 5291 C C . ALA B 1 126 ? 24.196 -31.028 28.422 1.000 25.359 126 ALA B C 1
ATOM 5292 O O . ALA B 1 126 ? 24.393 -31.661 27.368 1.000 25.597 126 ALA B O 1
ATOM 5294 N N . ILE B 1 127 ? 24.981 -30.046 28.878 1.000 25.296 127 ILE B N 1
ATOM 5295 C CA . ILE B 1 127 ? 26.121 -29.442 28.124 1.000 25.530 127 ILE B CA 1
ATOM 5296 C C . ILE B 1 127 ? 27.434 -30.098 28.563 1.000 25.472 127 ILE B C 1
ATOM 5297 O O . ILE B 1 127 ? 27.570 -30.421 29.760 1.000 25.224 127 ILE B O 1
ATOM 5302 N N . ALA B 1 128 ? 28.363 -30.261 27.617 1.000 25.728 128 ALA B N 1
ATOM 5303 C CA . ALA B 1 128 ? 29.783 -30.612 27.849 1.000 25.786 128 ALA B CA 1
ATOM 5304 C C . ALA B 1 128 ? 30.662 -29.657 27.035 1.000 26.139 128 ALA B C 1
ATOM 5305 O O . ALA B 1 128 ? 30.521 -29.644 25.801 1.000 26.418 128 ALA B O 1
ATOM 5307 N N . ILE B 1 129 ? 31.508 -28.874 27.711 1.000 26.171 129 ILE B N 1
ATOM 5308 C CA . ILE B 1 129 ? 32.422 -27.868 27.093 1.000 26.591 129 ILE B CA 1
ATOM 5309 C C . ILE B 1 129 ? 33.870 -28.245 27.426 1.000 26.764 129 ILE B C 1
ATOM 5310 O O . ILE B 1 129 ? 34.172 -28.414 28.621 1.000 26.549 129 ILE B O 1
ATOM 5315 N N . TRP B 1 130 ? 34.723 -28.371 26.406 1.000 27.207 130 TRP B N 1
ATOM 5316 C CA . TRP B 1 130 ? 36.199 -28.469 26.559 1.000 27.510 130 TRP B CA 1
ATOM 5317 C C . TRP B 1 130 ? 36.824 -27.114 26.217 1.000 27.942 130 TRP B C 1
ATOM 5318 O O . TRP B 1 130 ? 36.563 -26.609 25.110 1.000 28.237 130 TRP B O 1
ATOM 5329 N N . ASP B 1 131 ? 37.615 -26.564 27.141 1.000 28.050 131 ASP B N 1
ATOM 5330 C CA . ASP B 1 131 ? 38.296 -25.249 27.013 1.000 28.543 131 ASP B CA 1
ATOM 5331 C C . ASP B 1 131 ? 39.805 -25.499 26.883 1.000 28.990 131 ASP B C 1
ATOM 5332 O O . ASP B 1 131 ? 40.452 -25.761 27.917 1.000 28.897 131 ASP B O 1
ATOM 5337 N N . SER B 1 132 ? 40.338 -25.434 25.657 1.000 29.524 132 SER B N 1
ATOM 5338 C CA . SER B 1 132 ? 41.773 -25.665 25.332 1.000 30.073 132 SER B CA 1
ATOM 5339 C C . SER B 1 132 ? 42.661 -24.658 26.074 1.000 30.418 132 SER B C 1
ATOM 5340 O O . SER B 1 132 ? 43.815 -25.023 26.378 1.000 30.688 132 SER B O 1
ATOM 5343 N N . ARG B 1 133 ? 42.142 -23.452 26.348 1.000 30.479 133 ARG B N 1
ATOM 5344 C CA . ARG B 1 133 ? 42.865 -22.343 27.033 1.000 30.864 133 ARG B CA 1
ATOM 5345 C C . ARG B 1 133 ? 43.328 -22.795 28.424 1.000 30.642 133 ARG B C 1
ATOM 5346 O O . ARG B 1 133 ? 44.440 -22.396 28.829 1.000 31.077 133 ARG B O 1
ATOM 5354 N N . TYR B 1 134 ? 42.498 -23.576 29.128 1.000 30.054 134 TYR B N 1
ATOM 5355 C CA . TYR B 1 134 ? 42.722 -24.013 30.533 1.000 29.795 134 TYR B CA 1
ATOM 5356 C C . TYR B 1 134 ? 42.666 -25.542 30.643 1.000 29.434 134 TYR B C 1
ATOM 5357 O O . TYR B 1 134 ? 42.588 -26.037 31.784 1.000 29.093 134 TYR B O 1
ATOM 5366 N N . GLU B 1 135 ? 42.732 -26.255 29.510 1.000 29.573 135 GLU B N 1
ATOM 5367 C CA . GLU B 1 135 ? 42.634 -27.739 29.425 1.000 29.312 135 GLU B CA 1
ATOM 5368 C C . GLU B 1 135 ? 41.668 -28.240 30.504 1.000 28.687 135 GLU B C 1
ATOM 5369 O O . GLU B 1 135 ? 42.108 -28.978 31.412 1.000 28.535 135 GLU B O 1
ATOM 5375 N N . ARG B 1 136 ? 40.400 -27.835 30.401 1.000 28.372 136 ARG B N 1
ATOM 5376 C CA . ARG B 1 136 ? 39.363 -28.041 31.444 1.000 27.845 136 ARG B CA 1
ATOM 5377 C C . ARG B 1 136 ? 38.034 -28.411 30.780 1.000 27.520 136 ARG B C 1
ATOM 5378 O O . ARG B 1 136 ? 37.599 -27.666 29.881 1.000 27.703 136 ARG B O 1
ATOM 5386 N N . LEU B 1 137 ? 37.425 -29.517 31.217 1.000 27.081 137 LEU B N 1
ATOM 5387 C CA . LEU B 1 137 ? 36.043 -29.923 30.848 1.000 26.740 137 LEU B CA 1
ATOM 5388 C C . LEU B 1 137 ? 35.062 -29.216 31.790 1.000 26.406 137 LEU B C 1
ATOM 5389 O O . LEU B 1 137 ? 35.376 -29.092 32.989 1.000 26.290 137 LEU B O 1
ATOM 5394 N N . THR B 1 138 ? 33.923 -28.774 31.257 1.000 26.281 138 THR B N 1
ATOM 5395 C CA . THR B 1 138 ? 32.815 -28.140 32.016 1.000 26.005 138 THR B CA 1
ATOM 5396 C C . THR B 1 138 ? 31.504 -28.831 31.629 1.000 25.722 138 THR B C 1
ATOM 5397 O O . THR B 1 138 ? 31.083 -28.678 30.468 1.000 25.878 138 THR B O 1
ATOM 5401 N N . LEU B 1 139 ? 30.915 -29.585 32.562 1.000 25.356 139 LEU B N 1
ATOM 5402 C CA . LEU B 1 139 ? 29.583 -30.228 32.413 1.000 25.110 139 LEU B CA 1
ATOM 5403 C C . LEU B 1 139 ? 28.543 -29.387 33.162 1.000 24.946 139 LEU B C 1
ATOM 5404 O O . LEU B 1 139 ? 28.739 -29.156 34.370 1.000 24.850 139 LEU B O 1
ATOM 5409 N N . ILE B 1 140 ? 27.497 -28.938 32.460 1.000 24.954 140 ILE B N 1
ATOM 5410 C CA . ILE B 1 140 ? 26.327 -28.204 33.030 1.000 24.840 140 ILE B CA 1
ATOM 5411 C C . ILE B 1 140 ? 25.074 -29.057 32.802 1.000 24.668 140 ILE B C 1
ATOM 5412 O O . ILE B 1 140 ? 24.865 -29.498 31.655 1.000 24.761 140 ILE B O 1
ATOM 5417 N N . ARG B 1 141 ? 24.289 -29.291 33.858 1.000 24.474 141 ARG B N 1
ATOM 5418 C CA . ARG B 1 141 ? 22.927 -29.888 33.777 1.000 24.377 141 ARG B CA 1
ATOM 5419 C C . ARG B 1 141 ? 21.905 -28.852 34.262 1.000 24.410 141 ARG B C 1
ATOM 5420 O O . ARG B 1 141 ? 22.222 -28.099 35.205 1.000 24.365 141 ARG B O 1
ATOM 5428 N N . ASP B 1 142 ? 20.725 -28.829 33.634 1.000 24.533 142 ASP B N 1
ATOM 5429 C CA . ASP B 1 142 ? 19.643 -27.840 33.894 1.000 24.661 142 ASP B CA 1
ATOM 5430 C C . ASP B 1 142 ? 19.146 -27.974 35.339 1.000 24.559 142 ASP B C 1
ATOM 5431 O O . ASP B 1 142 ? 19.428 -29.004 35.983 1.000 24.383 142 ASP B O 1
ATOM 5436 N N . ARG B 1 143 ? 18.414 -26.961 35.804 1.000 24.744 143 ARG B N 1
ATOM 5437 C CA . ARG B 1 143 ? 18.066 -26.727 37.233 1.000 24.787 143 ARG B CA 1
ATOM 5438 C C . ARG B 1 143 ? 17.131 -27.826 37.762 1.000 24.712 143 ARG B C 1
ATOM 5439 O O . ARG B 1 143 ? 17.336 -28.272 38.907 1.000 24.626 143 ARG B O 1
ATOM 5447 N N . MET B 1 144 ? 16.142 -28.248 36.973 1.000 24.814 144 MET B N 1
ATOM 5448 C CA . MET B 1 144 ? 15.094 -29.207 37.416 1.000 24.858 144 MET B CA 1
ATOM 5449 C C . MET B 1 144 ? 15.534 -30.649 37.125 1.000 24.765 144 MET B C 1
ATOM 5450 O O . MET B 1 144 ? 15.111 -31.550 37.876 1.000 24.737 144 MET B O 1
ATOM 5455 N N . GLY B 1 145 ? 16.364 -30.856 36.098 1.000 24.803 145 GLY B N 1
ATOM 5456 C CA . GLY B 1 145 ? 16.903 -32.179 35.724 1.000 24.791 145 GLY B CA 1
ATOM 5457 C C . GLY B 1 145 ? 16.112 -32.813 34.594 1.000 24.999 145 GLY B C 1
ATOM 5458 O O . GLY B 1 145 ? 15.853 -34.033 34.662 1.000 24.984 145 GLY B O 1
ATOM 5459 N N . THR B 1 146 ? 15.736 -32.006 33.596 1.000 25.228 146 THR B N 1
ATOM 5460 C CA . THR B 1 146 ? 14.966 -32.415 32.393 1.000 25.524 146 THR B CA 1
ATOM 5461 C C . THR B 1 146 ? 15.834 -33.317 31.510 1.000 25.652 146 THR B C 1
ATOM 5462 O O . THR B 1 146 ? 15.381 -34.428 31.173 1.000 25.788 146 THR B O 1
ATOM 5466 N N . LYS B 1 147 ? 17.028 -32.838 31.145 1.000 25.692 147 LYS B N 1
ATOM 5467 C CA . LYS B 1 147 ? 17.968 -33.519 30.216 1.000 25.884 147 LYS B CA 1
ATOM 5468 C C . LYS B 1 147 ? 19.076 -34.189 31.025 1.000 25.757 147 LYS B C 1
ATOM 5469 O O . LYS B 1 147 ? 19.630 -33.581 31.938 1.000 25.636 147 LYS B O 1
ATOM 5475 N N . PRO B 1 148 ? 19.431 -35.460 30.721 1.000 25.880 148 PRO B N 1
ATOM 5476 C CA . PRO B 1 148 ? 20.338 -36.233 31.567 1.000 25.787 148 PRO B CA 1
ATOM 5477 C C . PRO B 1 148 ? 21.828 -36.035 31.247 1.000 25.896 148 PRO B C 1
ATOM 5478 O O . PRO B 1 148 ? 22.157 -35.720 30.113 1.000 26.119 148 PRO B O 1
ATOM 5482 N N . MET B 1 149 ? 22.680 -36.229 32.256 1.000 25.810 149 MET B N 1
ATOM 5483 C CA . MET B 1 149 ? 24.158 -36.293 32.115 1.000 25.926 149 MET B CA 1
ATOM 5484 C C . MET B 1 149 ? 24.709 -37.285 33.143 1.000 25.907 149 MET B C 1
ATOM 5485 O O . MET B 1 149 ? 24.391 -37.139 34.336 1.000 25.710 149 MET B O 1
ATOM 5490 N N . HIS B 1 150 ? 25.498 -38.254 32.678 1.000 26.214 150 HIS B N 1
ATOM 5491 C CA . HIS B 1 150 ? 26.215 -39.254 33.510 1.000 26.272 150 HIS B CA 1
ATOM 5492 C C . HIS B 1 150 ? 27.717 -39.051 33.318 1.000 26.478 150 HIS B C 1
ATOM 5493 O O . HIS B 1 150 ? 28.108 -38.538 32.252 1.000 26.707 150 HIS B O 1
ATOM 5500 N N . TYR B 1 151 ? 28.513 -39.406 34.326 1.000 26.506 151 TYR B N 1
ATOM 5501 C CA . TYR B 1 151 ? 29.996 -39.347 34.290 1.000 26.715 151 TYR B CA 1
ATOM 5502 C C . TYR B 1 151 ? 30.560 -40.562 35.037 1.000 26.843 151 TYR B C 1
ATOM 5503 O O . TYR B 1 151 ? 29.812 -41.230 35.783 1.000 26.698 151 TYR B O 1
ATOM 5512 N N . TYR B 1 152 ? 31.847 -40.840 34.817 1.000 27.166 152 TYR B N 1
ATOM 5513 C CA . TYR B 1 152 ? 32.542 -42.075 35.259 1.000 27.417 152 TYR B CA 1
ATOM 5514 C C . TYR B 1 152 ? 34.044 -41.780 35.359 1.000 27.698 152 TYR B C 1
ATOM 5515 O O . TYR B 1 152 ? 34.716 -41.665 34.313 1.000 27.991 152 TYR B O 1
ATOM 5524 N N . ARG B 1 153 ? 34.535 -41.628 36.593 1.000 27.694 153 ARG B N 1
ATOM 5525 C CA . ARG B 1 153 ? 35.956 -41.332 36.918 1.000 27.920 153 ARG B CA 1
ATOM 5526 C C . ARG B 1 153 ? 36.834 -42.497 36.452 1.000 28.333 153 ARG B C 1
ATOM 5527 O O . ARG B 1 153 ? 36.513 -43.649 36.798 1.000 28.373 153 ARG B O 1
ATOM 5535 N N . THR B 1 154 ? 37.883 -42.191 35.682 1.000 28.745 154 THR B N 1
ATOM 5536 C CA . THR B 1 154 ? 39.012 -43.098 35.337 1.000 29.168 154 THR B CA 1
ATOM 5537 C C . THR B 1 154 ? 40.302 -42.475 35.884 1.000 29.372 154 THR B C 1
ATOM 5538 O O . THR B 1 154 ? 40.231 -41.336 36.383 1.000 29.139 154 THR B O 1
ATOM 5542 N N . LYS B 1 155 ? 41.430 -43.186 35.784 1.000 29.872 155 LYS B N 1
ATOM 5543 C CA . LYS B 1 155 ? 42.763 -42.711 36.249 1.000 30.161 155 LYS B CA 1
ATOM 5544 C C . LYS B 1 155 ? 43.160 -41.477 35.430 1.000 30.423 155 LYS B C 1
ATOM 5545 O O . LYS B 1 155 ? 43.368 -41.622 34.209 1.000 30.742 155 LYS B O 1
ATOM 5547 N N . ASP B 1 156 ? 43.222 -40.310 36.082 1.000 30.393 156 ASP B N 1
ATOM 5548 C CA . ASP B 1 156 ? 43.603 -39.002 35.480 1.000 30.672 156 ASP B CA 1
ATOM 5549 C C . ASP B 1 156 ? 42.723 -38.712 34.257 1.000 30.649 156 ASP B C 1
ATOM 5550 O O . ASP B 1 156 ? 43.236 -38.112 33.292 1.000 31.013 156 ASP B O 1
ATOM 5555 N N . GLY B 1 157 ? 41.447 -39.108 34.306 1.000 30.329 157 GLY B N 1
ATOM 5556 C CA . GLY B 1 157 ? 40.489 -38.957 33.194 1.000 30.278 157 GLY B CA 1
ATOM 5557 C C . GLY B 1 157 ? 39.046 -39.058 33.655 1.000 29.838 157 GLY B C 1
ATOM 5558 O O . GLY B 1 157 ? 38.819 -39.301 34.856 1.000 29.529 157 GLY B O 1
ATOM 5559 N N . LEU B 1 158 ? 38.107 -38.882 32.722 1.000 29.858 158 LEU B N 1
ATOM 5560 C CA . LEU B 1 158 ? 36.640 -38.910 32.964 1.000 29.530 158 LEU B CA 1
ATOM 5561 C C . LEU B 1 158 ? 35.926 -39.392 31.695 1.000 29.748 158 LEU B C 1
ATOM 5562 O O . LEU B 1 158 ? 36.347 -38.985 30.593 1.000 30.090 158 LEU B O 1
ATOM 5567 N N . LEU B 1 159 ? 34.899 -40.233 31.853 1.000 29.641 159 LEU B N 1
ATOM 5568 C CA . LEU B 1 159 ? 33.962 -40.652 30.774 1.000 29.835 159 LEU B CA 1
ATOM 5569 C C . LEU B 1 159 ? 32.565 -40.122 31.113 1.000 29.574 159 LEU B C 1
ATOM 5570 O O . LEU B 1 159 ? 32.114 -40.363 32.246 1.000 29.316 159 LEU B O 1
ATOM 5575 N N . PHE B 1 160 ? 31.918 -39.424 30.175 1.000 29.727 160 PHE B N 1
ATOM 5576 C CA . PHE B 1 160 ? 30.566 -38.827 30.347 1.000 29.533 160 PHE B CA 1
ATOM 5577 C C . PHE B 1 160 ? 29.721 -39.046 29.088 1.000 29.856 160 PHE B C 1
ATOM 5578 O O . PHE B 1 160 ? 30.285 -39.239 27.992 1.000 30.208 160 PHE B O 1
ATOM 5586 N N . GLY B 1 161 ? 28.398 -38.993 29.256 1.000 29.848 161 GLY B N 1
ATOM 5587 C CA . GLY B 1 161 ? 27.414 -39.143 28.169 1.000 30.222 161 GLY B CA 1
ATOM 5588 C C . GLY B 1 161 ? 25.993 -39.102 28.695 1.000 30.143 161 GLY B C 1
ATOM 5589 O O . GLY B 1 161 ? 25.787 -39.521 29.850 1.000 29.915 161 GLY B O 1
ATOM 5590 N N . SER B 1 162 ? 25.057 -38.613 27.873 1.000 30.459 162 SER B N 1
ATOM 5591 C CA . SER B 1 162 ? 23.615 -38.437 28.193 1.000 30.470 162 SER B CA 1
ATOM 5592 C C . SER B 1 162 ? 23.071 -39.694 28.883 1.000 30.591 162 SER B C 1
ATOM 5593 O O . SER B 1 162 ? 22.537 -39.563 29.999 1.000 30.275 162 SER B O 1
ATOM 5596 N N . GLU B 1 163 ? 23.221 -40.858 28.241 1.000 31.135 163 GLU B N 1
ATOM 5597 C CA . GLU B 1 163 ? 22.686 -42.163 28.716 1.000 31.392 163 GLU B CA 1
ATOM 5598 C C . GLU B 1 163 ? 23.840 -43.048 29.181 1.000 31.540 163 GLU B C 1
ATOM 5599 O O . GLU B 1 163 ? 24.928 -43.001 28.609 1.000 31.696 163 GLU B O 1
ATOM 5605 N N . PRO B 1 164 ? 23.638 -43.875 30.234 1.000 31.590 164 PRO B N 1
ATOM 5606 C CA . PRO B 1 164 ? 24.661 -44.812 30.704 1.000 31.797 164 PRO B CA 1
ATOM 5607 C C . PRO B 1 164 ? 25.369 -45.631 29.611 1.000 32.376 164 PRO B C 1
ATOM 5608 O O . PRO B 1 164 ? 26.552 -45.858 29.752 1.000 32.438 164 PRO B O 1
ATOM 5612 N N . LYS B 1 165 ? 24.637 -46.049 28.570 1.000 32.942 165 LYS B N 1
ATOM 5613 C CA . LYS B 1 165 ? 25.145 -46.894 27.450 1.000 33.618 165 LYS B CA 1
ATOM 5614 C C . LYS B 1 165 ? 26.319 -46.207 26.738 1.000 33.799 165 LYS B C 1
ATOM 5615 O O . LYS B 1 165 ? 27.144 -46.931 26.148 1.000 34.231 165 LYS B O 1
ATOM 5621 N N . ALA B 1 166 ? 26.380 -44.871 26.775 1.000 33.594 166 ALA B N 1
ATOM 5622 C CA . ALA B 1 166 ? 27.466 -44.053 26.183 1.000 33.751 166 ALA B CA 1
ATOM 5623 C C . ALA B 1 166 ? 28.796 -44.343 26.892 1.000 33.783 166 ALA B C 1
ATOM 5624 O O . ALA B 1 166 ? 29.841 -44.325 26.216 1.000 34.051 166 ALA B O 1
ATOM 5626 N N . ILE B 1 167 ? 28.757 -44.595 28.205 1.000 33.578 167 ILE B N 1
ATOM 5627 C CA . ILE B 1 167 ? 29.960 -44.874 29.046 1.000 33.573 167 ILE B CA 1
ATOM 5628 C C . ILE B 1 167 ? 30.267 -46.376 28.993 1.000 34.078 167 ILE B C 1
ATOM 5629 O O . ILE B 1 167 ? 31.459 -46.722 28.858 1.000 34.344 167 ILE B O 1
ATOM 5634 N N . LEU B 1 168 ? 29.235 -47.224 29.094 1.000 34.272 168 LEU B N 1
ATOM 5635 C CA . LEU B 1 168 ? 29.349 -48.711 29.051 1.000 34.767 168 LEU B CA 1
ATOM 5636 C C . LEU B 1 168 ? 29.956 -49.159 27.714 1.000 35.439 168 LEU B C 1
ATOM 5637 O O . LEU B 1 168 ? 30.596 -50.232 27.690 1.000 35.800 168 LEU B O 1
ATOM 5642 N N . ALA B 1 169 ? 29.755 -48.373 26.650 1.000 35.664 169 ALA B N 1
ATOM 5643 C CA . ALA B 1 169 ? 30.261 -48.636 25.280 1.000 36.354 169 ALA B CA 1
ATOM 5644 C C . ALA B 1 169 ? 31.794 -48.543 25.241 1.000 36.603 169 ALA B C 1
ATOM 5645 O O . ALA B 1 169 ? 32.387 -49.149 24.326 1.000 37.216 169 ALA B O 1
ATOM 5647 N N . HIS B 1 170 ? 32.410 -47.811 26.178 1.000 36.228 170 HIS B N 1
ATOM 5648 C CA . HIS B 1 170 ? 33.886 -47.650 26.294 1.000 36.388 170 HIS B CA 1
ATOM 5649 C C . HIS B 1 170 ? 34.515 -48.979 26.709 1.000 36.774 170 HIS B C 1
ATOM 5650 O O . HIS B 1 170 ? 34.052 -49.611 27.657 1.000 36.559 170 HIS B O 1
ATOM 5657 N N . PRO B 1 171 ? 35.592 -49.441 26.030 1.000 37.446 171 PRO B N 1
ATOM 5658 C CA . PRO B 1 171 ? 36.135 -50.784 26.261 1.000 37.939 171 PRO B CA 1
ATOM 5659 C C . PRO B 1 171 ? 36.761 -51.002 27.650 1.000 37.779 171 PRO B C 1
ATOM 5660 O O . PRO B 1 171 ? 36.781 -52.135 28.100 1.000 37.949 171 PRO B O 1
ATOM 5664 N N . ASP B 1 172 ? 37.250 -49.931 28.285 1.000 37.572 172 ASP B N 1
ATOM 5665 C CA . ASP B 1 172 ? 37.888 -49.961 29.630 1.000 37.383 172 ASP B CA 1
ATOM 5666 C C . ASP B 1 172 ? 36.813 -50.068 30.720 1.000 37.083 172 ASP B C 1
ATOM 5667 O O . ASP B 1 172 ? 37.166 -50.473 31.844 1.000 37.048 172 ASP B O 1
ATOM 5672 N N . VAL B 1 173 ? 35.562 -49.713 30.406 1.000 37.087 173 VAL B N 1
ATOM 5673 C CA . VAL B 1 173 ? 34.390 -49.849 31.323 1.000 36.819 173 VAL B CA 1
ATOM 5674 C C . VAL B 1 173 ? 33.836 -51.274 31.200 1.000 37.393 173 VAL B C 1
ATOM 5675 O O . VAL B 1 173 ? 33.567 -51.705 30.061 1.000 37.798 173 VAL B O 1
ATOM 5679 N N . LYS B 1 174 ? 33.679 -51.968 32.333 1.000 37.563 174 LYS B N 1
ATOM 5680 C CA . LYS B 1 174 ? 33.004 -53.291 32.443 1.000 38.094 174 LYS B CA 1
ATOM 5681 C C . LYS B 1 174 ? 31.657 -53.093 33.137 1.000 38.019 174 LYS B C 1
ATOM 5682 O O . LYS B 1 174 ? 31.578 -52.378 34.134 1.000 37.591 174 LYS B O 1
ATOM 5684 N N . PRO B 1 175 ? 30.560 -53.712 32.640 1.000 38.607 175 PRO B N 1
ATOM 5685 C CA . PRO B 1 175 ? 29.226 -53.488 33.198 1.000 38.468 175 PRO B CA 1
ATOM 5686 C C . PRO B 1 175 ? 29.051 -54.193 34.551 1.000 38.610 175 PRO B C 1
ATOM 5687 O O . PRO B 1 175 ? 28.566 -55.309 34.579 1.000 38.978 175 PRO B O 1
ATOM 5691 N N . VAL B 1 176 ? 29.465 -53.523 35.630 1.000 38.514 176 VAL B N 1
ATOM 5692 C CA . VAL B 1 176 ? 29.366 -54.026 37.033 1.000 38.596 176 VAL B CA 1
ATOM 5693 C C . VAL B 1 176 ? 28.168 -53.353 37.705 1.000 38.498 176 VAL B C 1
ATOM 5694 O O . VAL B 1 176 ? 27.977 -52.139 37.499 1.000 38.096 176 VAL B O 1
ATOM 5698 N N . VAL B 1 177 ? 27.392 -54.134 38.460 1.000 39.013 177 VAL B N 1
ATOM 5699 C CA . VAL B 1 177 ? 26.337 -53.645 39.392 1.000 39.102 177 VAL B CA 1
ATOM 5700 C C . VAL B 1 177 ? 26.633 -54.245 40.771 1.000 39.478 177 VAL B C 1
ATOM 5701 O O . VAL B 1 177 ? 26.529 -55.478 40.913 1.000 39.877 177 VAL B O 1
ATOM 5705 N N . ASP B 1 178 ? 27.029 -53.400 41.728 1.000 39.530 178 ASP B N 1
ATOM 5706 C CA . ASP B 1 178 ? 27.219 -53.777 43.155 1.000 39.820 178 ASP B CA 1
ATOM 5707 C C . ASP B 1 178 ? 25.852 -53.714 43.849 1.000 40.053 178 ASP B C 1
ATOM 5708 O O . ASP B 1 178 ? 24.854 -53.438 43.156 1.000 40.133 178 ASP B O 1
ATOM 5713 N N . MET B 1 179 ? 25.806 -53.977 45.158 1.000 40.411 179 MET B N 1
ATOM 5714 C CA . MET B 1 179 ? 24.545 -54.048 45.946 1.000 40.680 179 MET B CA 1
ATOM 5715 C C . MET B 1 179 ? 23.924 -52.653 46.090 1.000 40.336 179 MET B C 1
ATOM 5716 O O . MET B 1 179 ? 22.682 -52.568 46.047 1.000 40.627 179 MET B O 1
ATOM 5721 N N . GLU B 1 180 ? 24.741 -51.606 46.245 1.000 39.976 180 GLU B N 1
ATOM 5722 C CA . GLU B 1 180 ? 24.260 -50.201 46.358 1.000 39.617 180 GLU B CA 1
ATOM 5723 C C . GLU B 1 180 ? 23.611 -49.787 45.029 1.000 39.437 180 GLU B C 1
ATOM 5724 O O . GLU B 1 180 ? 22.754 -48.885 45.057 1.000 39.313 180 GLU B O 1
ATOM 5730 N N . GLY B 1 181 ? 24.004 -50.424 43.919 1.000 39.448 181 GLY B N 1
ATOM 5731 C CA . GLY B 1 181 ? 23.368 -50.272 42.595 1.000 39.409 181 GLY B CA 1
ATOM 5732 C C . GLY B 1 181 ? 22.032 -50.992 42.532 1.000 39.664 181 GLY B C 1
ATOM 5733 O O . GLY B 1 181 ? 21.060 -50.386 42.042 1.000 39.659 181 GLY B O 1
ATOM 5734 N N . MET B 1 182 ? 21.984 -52.239 43.013 1.000 39.946 182 MET B N 1
ATOM 5735 C CA . MET B 1 182 ? 20.754 -53.075 43.070 1.000 40.391 182 MET B CA 1
ATOM 5736 C C . MET B 1 182 ? 19.716 -52.411 43.987 1.000 40.159 182 MET B C 1
ATOM 5737 O O . MET B 1 182 ? 18.513 -52.506 43.675 1.000 40.352 182 MET B O 1
ATOM 5742 N N . ARG B 1 183 ? 20.167 -51.774 45.073 1.000 39.745 183 ARG B N 1
ATOM 5743 C CA . ARG B 1 183 ? 19.299 -51.057 46.048 1.000 39.585 183 ARG B CA 1
ATOM 5744 C C . ARG B 1 183 ? 18.599 -49.887 45.349 1.000 39.316 183 ARG B C 1
ATOM 5745 O O . ARG B 1 183 ? 17.392 -49.693 45.603 1.000 39.506 183 ARG B O 1
ATOM 5753 N N . GLN B 1 184 ? 19.325 -49.148 44.504 1.000 38.903 184 GLN B N 1
ATOM 5754 C CA . GLN B 1 184 ? 18.775 -48.032 43.689 1.000 38.674 184 GLN B CA 1
ATOM 5755 C C . GLN B 1 184 ? 17.917 -48.607 42.556 1.000 38.952 184 GLN B C 1
ATOM 5756 O O . GLN B 1 184 ? 16.914 -47.963 42.200 1.000 39.018 184 GLN B O 1
ATOM 5762 N N . LEU B 1 185 ? 18.301 -49.767 42.009 1.000 39.233 185 LEU B N 1
ATOM 5763 C CA . LEU B 1 185 ? 17.548 -50.473 40.935 1.000 39.520 185 LEU B CA 1
ATOM 5764 C C . LEU B 1 185 ? 16.191 -50.938 41.478 1.000 39.798 185 LEU B C 1
ATOM 5765 O O . LEU B 1 185 ? 15.207 -50.875 40.716 1.000 39.935 185 LEU B O 1
ATOM 5770 N N . PHE B 1 186 ? 16.153 -51.390 42.738 1.000 39.854 186 PHE B N 1
ATOM 5771 C CA . PHE B 1 186 ? 14.940 -51.899 43.433 1.000 40.145 186 PHE B CA 1
ATOM 5772 C C . PHE B 1 186 ? 14.357 -50.805 44.340 1.000 39.783 186 PHE B C 1
ATOM 5773 O O . PHE B 1 186 ? 13.508 -51.130 45.193 1.000 40.041 186 PHE B O 1
ATOM 5781 N N . SER B 1 187 ? 14.776 -49.548 44.146 1.000 39.275 187 SER B N 1
ATOM 5782 C CA . SER B 1 187 ? 14.196 -48.346 44.803 1.000 38.963 187 SER B CA 1
ATOM 5783 C C . SER B 1 187 ? 12.883 -47.974 44.105 1.000 39.084 187 SER B C 1
ATOM 5784 O O . SER B 1 187 ? 12.594 -48.554 43.040 1.000 39.345 187 SER B O 1
ATOM 5787 N N . PHE B 1 188 ? 12.134 -47.027 44.677 1.000 38.994 188 PHE B N 1
ATOM 5788 C CA . PHE B 1 188 ? 10.826 -46.549 44.158 1.000 39.147 188 PHE B CA 1
ATOM 5789 C C . PHE B 1 188 ? 10.827 -45.017 44.080 1.000 38.762 188 PHE B C 1
ATOM 5790 O O . PHE B 1 188 ? 10.665 -44.366 45.128 1.000 38.694 188 PHE B O 1
ATOM 5798 N N . PHE B 1 189 ? 11.018 -44.477 42.870 1.000 38.510 189 PHE B N 1
ATOM 5799 C CA . PHE B 1 189 ? 10.934 -43.032 42.525 1.000 38.213 189 PHE B CA 1
ATOM 5800 C C . PHE B 1 189 ? 11.782 -42.190 43.487 1.000 37.756 189 PHE B C 1
ATOM 5801 O O . PHE B 1 189 ? 11.317 -41.122 43.921 1.000 37.666 189 PHE B O 1
ATOM 5809 N N . THR B 1 190 ? 13.002 -42.646 43.784 1.000 37.548 190 THR B N 1
ATOM 5810 C CA . THR B 1 190 ? 13.996 -41.933 44.631 1.000 37.131 190 THR B CA 1
ATOM 5811 C C . THR B 1 190 ? 15.212 -41.562 43.775 1.000 36.632 190 THR B C 1
ATOM 5812 O O . THR B 1 190 ? 15.734 -42.453 43.078 1.000 36.588 190 THR B O 1
ATOM 5816 N N . SER B 1 191 ? 15.625 -40.292 43.824 1.000 36.171 191 SER B N 1
ATOM 5817 C CA . SER B 1 191 ? 16.845 -39.754 43.167 1.000 35.765 191 SER B CA 1
ATOM 5818 C C . SER B 1 191 ? 18.097 -40.289 43.872 1.000 35.451 191 SER B C 1
ATOM 5819 O O . SER B 1 191 ? 17.993 -40.705 45.044 1.000 35.458 191 SER B O 1
ATOM 5821 N N . SER B 1 192 ? 19.234 -40.276 43.174 1.000 35.216 192 SER B N 1
ATOM 5822 C CA . SER B 1 192 ? 20.560 -40.717 43.683 1.000 35.056 192 SER B CA 1
ATOM 5823 C C . SER B 1 192 ? 21.660 -40.250 42.726 1.000 34.950 192 SER B C 1
ATOM 5824 O O . SER B 1 192 ? 21.380 -40.120 41.515 1.000 34.954 192 SER B O 1
ATOM 5827 N N . GLU B 1 193 ? 22.865 -40.022 43.255 1.000 34.856 193 GLU B N 1
ATOM 5828 C CA . GLU B 1 193 ? 24.082 -39.711 42.458 1.000 34.726 193 GLU B CA 1
ATOM 5829 C C . GLU B 1 193 ? 24.681 -41.022 41.933 1.000 34.686 193 GLU B C 1
ATOM 5830 O O . GLU B 1 193 ? 25.677 -40.947 41.202 1.000 34.829 193 GLU B O 1
ATOM 5836 N N . ASN B 1 194 ? 24.083 -42.169 42.282 1.000 34.619 194 ASN B N 1
ATOM 5837 C CA . ASN B 1 194 ? 24.505 -43.530 41.851 1.000 34.698 194 ASN B CA 1
ATOM 5838 C C . ASN B 1 194 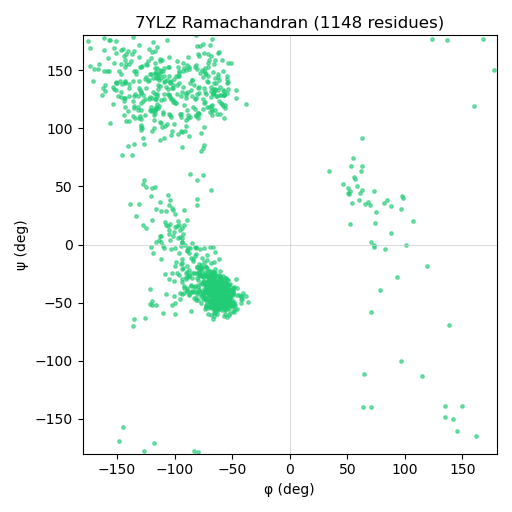? 23.585 -44.000 40.718 1.000 34.579 194 ASN B C 1
ATOM 5839 O O . ASN B 1 194 ? 22.36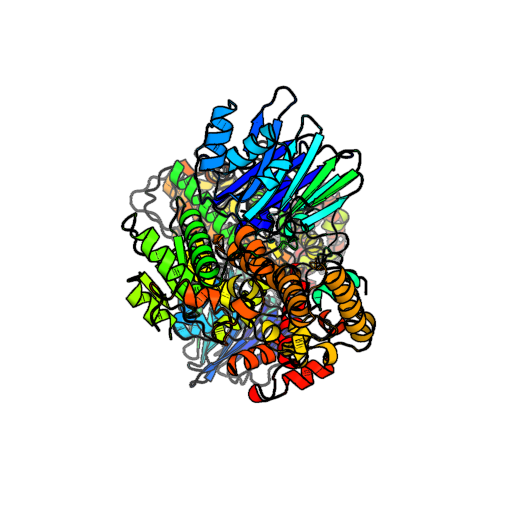3 -44.070 40.946 1.000 34.679 194 ASN B O 1
ATOM 5844 N N . ALA B 1 195 ? 24.159 -44.333 39.556 1.000 34.378 195 ALA B N 1
ATOM 5845 C CA . ALA B 1 195 ? 23.436 -44.628 38.295 1.000 34.268 195 ALA B CA 1
ATOM 5846 C C . ALA B 1 195 ? 23.140 -46.130 38.163 1.000 34.293 195 ALA B C 1
ATOM 5847 O O . ALA B 1 195 ? 22.828 -46.562 37.036 1.000 34.543 195 ALA B O 1
ATOM 5849 N N . VAL B 1 196 ? 23.232 -46.889 39.264 1.000 33.956 196 VAL B N 1
ATOM 5850 C CA . VAL B 1 196 ? 23.039 -48.372 39.328 1.000 33.975 196 VAL B CA 1
ATOM 5851 C C . VAL B 1 196 ? 24.307 -49.072 38.818 1.000 33.854 196 VAL B C 1
ATOM 5852 O O . VAL B 1 196 ? 24.676 -50.108 39.403 1.000 34.010 196 VAL B O 1
ATOM 5856 N N . TRP B 1 197 ? 24.939 -48.544 37.764 1.000 33.532 197 TRP B N 1
ATOM 5857 C CA . TRP B 1 197 ? 26.233 -49.040 37.220 1.000 33.503 197 TRP B CA 1
ATOM 5858 C C . TRP B 1 197 ? 27.371 -48.622 38.157 1.000 32.979 197 TRP B C 1
ATOM 5859 O O . TRP B 1 197 ? 27.533 -47.403 38.381 1.000 32.764 197 TRP B O 1
ATOM 5870 N N . ALA B 1 198 ? 28.125 -49.597 38.675 1.000 32.716 198 ALA B N 1
ATOM 5871 C CA . ALA B 1 198 ? 29.224 -49.401 39.651 1.000 32.246 198 ALA B CA 1
ATOM 5872 C C . ALA B 1 198 ? 30.130 -48.256 39.188 1.000 31.752 198 ALA B C 1
ATOM 5873 O O . ALA B 1 198 ? 30.577 -48.290 38.026 1.000 31.924 198 ALA B O 1
ATOM 5875 N N . ASP B 1 199 ? 30.339 -47.264 40.063 1.000 31.081 199 ASP B N 1
ATOM 5876 C CA . ASP B 1 199 ? 31.275 -46.119 39.886 1.000 30.684 199 ASP B CA 1
ATOM 5877 C C . ASP B 1 199 ? 30.733 -45.118 38.855 1.000 30.295 199 ASP B C 1
ATOM 5878 O O . ASP B 1 199 ? 31.396 -44.081 38.660 1.000 30.234 199 ASP B O 1
ATOM 5883 N N . MET B 1 200 ? 29.576 -45.387 38.237 1.000 29.984 200 MET B N 1
ATOM 5884 C CA . MET B 1 200 ? 28.912 -44.445 37.297 1.000 29.659 200 MET B CA 1
ATOM 5885 C C . MET B 1 200 ? 27.963 -43.546 38.094 1.000 29.101 200 MET B C 1
ATOM 5886 O O . MET B 1 200 ? 27.150 -44.086 38.875 1.000 29.014 200 MET B O 1
ATOM 5891 N N . LYS B 1 201 ? 28.061 -42.231 37.884 1.000 28.673 201 LYS B N 1
ATOM 5892 C CA . LYS B 1 201 ? 27.365 -41.194 38.690 1.000 28.214 201 LYS B CA 1
ATOM 5893 C C . LYS B 1 201 ? 26.345 -40.456 37.813 1.000 27.943 201 LYS B C 1
ATOM 5894 O O . LYS B 1 201 ? 26.603 -40.305 36.601 1.000 28.073 201 LYS B O 1
ATOM 5900 N N . VAL B 1 202 ? 25.225 -40.037 38.414 1.000 27.503 202 VAL B N 1
ATOM 5901 C CA . VAL B 1 202 ? 24.184 -39.162 37.797 1.000 27.249 202 VAL B CA 1
ATOM 5902 C C . VAL B 1 202 ? 24.430 -37.728 38.276 1.000 26.918 202 VAL B C 1
ATOM 5903 O O . VAL B 1 202 ? 24.426 -37.520 39.502 1.000 26.754 202 VAL B O 1
ATOM 5907 N N . MET B 1 203 ? 24.645 -36.789 37.348 1.000 26.795 203 MET B N 1
ATOM 5908 C CA . MET B 1 203 ? 24.794 -35.339 37.655 1.000 26.636 203 MET B CA 1
ATOM 5909 C C . MET B 1 203 ? 23.543 -34.863 38.397 1.000 26.441 203 MET B C 1
ATOM 5910 O O . MET B 1 203 ? 22.429 -35.111 37.895 1.000 26.458 203 MET B O 1
ATOM 5915 N N . THR B 1 204 ? 23.730 -34.208 39.545 1.000 26.257 204 THR B N 1
ATOM 5916 C CA . THR B 1 204 ? 22.654 -33.513 40.296 1.000 26.166 204 THR B CA 1
ATOM 5917 C C . THR B 1 204 ? 22.179 -32.332 39.455 1.000 26.192 204 THR B C 1
ATOM 5918 O O . THR B 1 204 ? 22.999 -31.564 38.954 1.000 26.247 204 THR B O 1
ATOM 5922 N N . PRO B 1 205 ? 20.852 -32.162 39.244 1.000 26.129 205 PRO B N 1
ATOM 5923 C CA . PRO B 1 205 ? 20.333 -30.980 38.559 1.000 26.189 205 PRO B CA 1
ATOM 5924 C C . PRO B 1 205 ? 20.803 -29.682 39.231 1.000 26.210 205 PRO B C 1
ATOM 5925 O O . PRO B 1 205 ? 20.890 -29.649 40.445 1.000 26.171 205 PRO B O 1
ATOM 5929 N N . GLY B 1 206 ? 21.094 -28.659 38.425 1.000 26.301 206 GLY B N 1
ATOM 5930 C CA . GLY B 1 206 ? 21.471 -27.313 38.899 1.000 26.433 206 GLY B CA 1
ATOM 5931 C C . GLY B 1 206 ? 22.892 -27.272 39.430 1.000 26.386 206 GLY B C 1
ATOM 5932 O O . GLY B 1 206 ? 23.168 -26.417 40.298 1.000 26.483 206 GLY B O 1
ATOM 5933 N N . THR B 1 207 ? 23.766 -28.150 38.925 1.000 26.259 207 THR B N 1
ATOM 5934 C CA . THR B 1 207 ? 25.213 -28.199 39.272 1.000 26.287 207 THR B CA 1
ATOM 5935 C C . THR B 1 207 ? 26.056 -27.981 38.013 1.000 26.388 207 THR B C 1
ATOM 5936 O O . THR B 1 207 ? 25.499 -28.052 36.899 1.000 26.411 207 THR B O 1
ATOM 5940 N N . VAL B 1 208 ? 27.349 -27.708 38.207 1.000 26.511 208 VAL B N 1
ATOM 5941 C CA . VAL B 1 208 ? 28.386 -27.636 37.136 1.000 26.677 208 VAL B CA 1
ATOM 5942 C C . VAL B 1 208 ? 29.625 -28.390 37.629 1.000 26.659 208 VAL B C 1
ATOM 5943 O O . VAL B 1 208 ? 30.197 -27.967 38.649 1.000 26.709 208 VAL B O 1
ATOM 5947 N N . ILE B 1 209 ? 30.006 -29.467 36.937 1.000 26.643 209 ILE B N 1
ATOM 5948 C CA . ILE B 1 209 ? 31.247 -30.250 37.219 1.000 26.721 209 ILE B CA 1
ATOM 5949 C C . ILE B 1 209 ? 32.365 -29.719 36.317 1.000 27.057 209 ILE B C 1
ATOM 5950 O O . ILE B 1 209 ? 32.283 -29.934 35.094 1.000 27.150 209 ILE B O 1
ATOM 5955 N N . GLU B 1 210 ? 33.346 -29.031 36.906 1.000 27.327 210 GLU B N 1
ATOM 5956 C CA . GLU B 1 210 ? 34.623 -28.650 36.247 1.000 27.745 210 GLU B CA 1
ATOM 5957 C C . GLU B 1 210 ? 35.628 -29.777 36.487 1.000 27.810 210 GLU B C 1
ATOM 5958 O O . GLU B 1 210 ? 35.818 -30.143 37.662 1.000 27.688 210 GLU B O 1
ATOM 5964 N N . PHE B 1 211 ? 36.225 -30.311 35.418 1.000 28.073 211 PHE B N 1
ATOM 5965 C CA . PHE B 1 211 ? 37.260 -31.378 35.466 1.000 28.220 211 PHE B CA 1
ATOM 5966 C C . PHE B 1 211 ? 38.507 -30.919 34.705 1.000 28.739 211 PHE B C 1
ATOM 5967 O O . PHE B 1 211 ? 38.370 -30.528 33.533 1.000 28.894 211 PHE B O 1
ATOM 5975 N N . ASP B 1 212 ? 39.673 -30.955 35.363 1.000 29.078 212 ASP B N 1
ATOM 5976 C CA . ASP B 1 212 ? 41.007 -30.704 34.747 1.000 29.674 212 ASP B CA 1
ATOM 5977 C C . ASP B 1 212 ? 42.058 -31.557 35.474 1.000 29.898 212 ASP B C 1
ATOM 5978 O O . ASP B 1 212 ? 41.653 -32.448 36.246 1.000 29.589 212 ASP B O 1
ATOM 5983 N N . ARG B 1 213 ? 43.349 -31.302 35.225 1.000 30.539 213 ARG B N 1
ATOM 5984 C CA . ARG B 1 213 ? 44.503 -32.041 35.813 1.000 30.869 213 ARG B CA 1
ATOM 5985 C C . ARG B 1 213 ? 44.348 -32.143 37.335 1.000 30.644 213 ARG B C 1
ATOM 5986 O O . ARG B 1 213 ? 44.637 -33.223 37.886 1.000 30.547 213 ARG B O 1
ATOM 5994 N N . ASN B 1 214 ? 43.907 -31.058 37.978 1.000 30.635 214 ASN B N 1
ATOM 5995 C CA . ASN B 1 214 ? 43.787 -30.935 39.456 1.000 30.523 214 ASN B CA 1
ATOM 5996 C C . ASN B 1 214 ? 42.675 -31.861 39.971 1.000 30.018 214 ASN B C 1
ATOM 5997 O O . ASN B 1 214 ? 42.760 -32.269 41.146 1.000 29.895 214 ASN B O 1
ATOM 6002 N N . GLY B 1 215 ? 41.680 -32.183 39.135 1.000 29.766 215 GLY B N 1
ATOM 6003 C CA . GLY B 1 215 ? 40.637 -33.184 39.444 1.000 29.386 215 GLY B CA 1
ATOM 6004 C C . GLY B 1 215 ? 39.237 -32.708 39.085 1.000 29.149 215 GLY B C 1
ATOM 6005 O O . GLY B 1 215 ? 39.105 -31.945 38.109 1.000 29.267 215 GLY B O 1
ATOM 6006 N N . LEU B 1 216 ? 38.227 -33.150 39.847 1.000 28.854 216 LEU B N 1
ATOM 6007 C CA . LEU B 1 216 ? 36.781 -32.928 39.562 1.000 28.640 216 LEU B CA 1
ATOM 6008 C C . LEU B 1 216 ? 36.163 -32.026 40.639 1.000 28.612 216 LEU B C 1
ATOM 6009 O O . LEU B 1 216 ? 36.157 -32.426 41.819 1.000 28.499 216 LEU B O 1
ATOM 6014 N N . ARG B 1 217 ? 35.639 -30.867 40.229 1.000 28.760 217 ARG B N 1
ATOM 6015 C CA . ARG B 1 217 ? 35.028 -29.843 41.119 1.000 28.902 217 ARG B CA 1
ATOM 6016 C C . ARG B 1 217 ? 33.545 -29.677 40.760 1.000 28.732 217 ARG B C 1
ATOM 6017 O O . ARG B 1 217 ? 33.257 -29.192 39.648 1.000 28.802 217 ARG B O 1
ATOM 6025 N N . GLU B 1 218 ? 32.649 -30.070 41.671 1.000 28.546 218 GLU B N 1
ATOM 6026 C CA . GLU B 1 218 ? 31.177 -29.894 41.551 1.000 28.465 218 GLU B CA 1
ATOM 6027 C C . GLU B 1 218 ? 30.781 -28.619 42.304 1.000 28.685 218 GLU B C 1
ATOM 6028 O O . GLU B 1 218 ? 31.344 -28.387 43.392 1.000 28.896 218 GLU B O 1
ATOM 6034 N N . HIS B 1 219 ? 29.869 -27.816 41.747 1.000 28.763 219 HIS B N 1
ATOM 6035 C CA . HIS B 1 219 ? 29.281 -26.635 42.435 1.000 28.997 219 HIS B CA 1
ATOM 6036 C C . HIS B 1 219 ? 27.819 -26.439 42.010 1.000 28.774 219 HIS B C 1
ATOM 6037 O O . HIS B 1 219 ? 27.538 -26.463 40.796 1.000 28.714 219 HIS B O 1
ATOM 6044 N N . THR B 1 220 ? 26.935 -26.263 42.997 1.000 28.652 220 THR B N 1
ATOM 6045 C CA . THR B 1 220 ? 25.478 -26.023 42.831 1.000 28.518 220 THR B CA 1
ATOM 6046 C C . THR B 1 220 ? 25.259 -24.545 42.483 1.000 28.743 220 THR B C 1
ATOM 6047 O O . THR B 1 220 ? 25.535 -23.699 43.354 1.000 29.031 220 THR B O 1
ATOM 6051 N N . TYR B 1 221 ? 24.794 -24.253 41.262 1.000 28.648 221 TYR B N 1
ATOM 6052 C CA . TYR B 1 221 ? 24.518 -22.876 40.766 1.000 28.895 221 TYR B CA 1
ATOM 6053 C C . TYR B 1 221 ? 23.045 -22.507 40.992 1.000 28.897 221 TYR B C 1
ATOM 6054 O O . TYR B 1 221 ? 22.712 -21.318 40.825 1.000 29.153 221 TYR B O 1
ATOM 6063 N N . TRP B 1 222 ? 22.192 -23.479 41.335 1.000 28.642 222 TRP B N 1
ATOM 6064 C CA . TRP B 1 222 ? 20.768 -23.233 41.690 1.000 28.716 222 TRP B CA 1
ATOM 6065 C C . TRP B 1 222 ? 20.174 -24.406 42.477 1.000 28.537 222 TRP B C 1
ATOM 6066 O O . TRP B 1 222 ? 20.323 -25.561 42.035 1.000 28.250 222 TRP B O 1
ATOM 6077 N N . GLN B 1 223 ? 19.498 -24.085 43.585 1.000 28.788 223 GLN B N 1
ATOM 6078 C CA . GLN B 1 223 ? 18.631 -24.994 44.381 1.000 28.759 223 GLN B CA 1
ATOM 6079 C C . GLN B 1 223 ? 17.442 -24.179 44.915 1.000 29.173 223 GLN B C 1
ATOM 6080 O O . GLN B 1 223 ? 17.540 -22.933 44.927 1.000 29.482 223 GLN B O 1
ATOM 6086 N N . LEU B 1 224 ? 16.363 -24.846 45.338 1.000 29.260 224 LEU B N 1
ATOM 6087 C CA . LEU B 1 224 ? 15.179 -24.184 45.954 1.000 29.705 224 LEU B CA 1
ATOM 6088 C C . LEU B 1 224 ? 15.618 -23.473 47.238 1.000 30.176 224 LEU B C 1
ATOM 6089 O O . LEU B 1 224 ? 16.476 -24.027 47.955 1.000 30.075 224 LEU B O 1
ATOM 6094 N N . SER B 1 225 ? 15.056 -22.290 47.501 1.000 30.805 225 SER B N 1
ATOM 6095 C CA . SER B 1 225 ? 15.303 -21.476 48.720 1.000 31.402 225 SER B CA 1
ATOM 6096 C C . SER B 1 225 ? 13.966 -21.043 49.335 1.000 32.016 225 SER B C 1
ATOM 6097 O O . SER B 1 225 ? 13.075 -20.609 48.577 1.000 32.059 225 SER B O 1
ATOM 6100 N N . ALA B 1 226 ? 13.840 -21.166 50.661 1.000 32.588 226 ALA B N 1
ATOM 6101 C CA . ALA B 1 226 ? 12.680 -20.701 51.457 1.000 33.369 226 ALA B CA 1
ATOM 6102 C C . ALA B 1 226 ? 12.725 -19.172 51.566 1.000 34.228 226 ALA B C 1
ATOM 6103 O O . ALA B 1 226 ? 13.745 -18.651 52.051 1.000 34.348 226 ALA B O 1
ATOM 6105 N N . GLU B 1 227 ? 11.660 -18.488 51.127 1.000 35.020 227 GLU B N 1
ATOM 6106 C CA . GLU B 1 227 ? 11.587 -17.002 51.039 1.000 35.975 227 GLU B CA 1
ATOM 6107 C C . GLU B 1 227 ? 10.150 -16.522 51.281 1.000 36.778 227 GLU B C 1
ATOM 6108 O O . GLU B 1 227 ? 9.209 -17.261 50.930 1.000 36.607 227 GLU B O 1
ATOM 6114 N N . GLU B 1 228 ? 10.004 -15.322 51.856 1.000 37.827 228 GLU B N 1
ATOM 6115 C CA . GLU B 1 228 ? 8.701 -14.643 52.091 1.000 38.713 228 GLU B CA 1
ATOM 6116 C C . GLU B 1 228 ? 7.924 -14.558 50.771 1.000 38.845 228 GLU B C 1
ATOM 6117 O O . GLU B 1 228 ? 8.540 -14.182 49.749 1.000 38.669 228 GLU B O 1
ATOM 6123 N N . HIS B 1 229 ? 6.632 -14.908 50.803 1.000 39.283 229 HIS B N 1
ATOM 6124 C CA . HIS B 1 229 ? 5.653 -14.729 49.696 1.000 39.517 229 HIS B CA 1
ATOM 6125 C C . HIS B 1 229 ? 4.676 -13.610 50.077 1.000 40.598 229 HIS B C 1
ATOM 6126 O O . HIS B 1 229 ? 3.764 -13.868 50.889 1.000 40.903 229 HIS B O 1
ATOM 6133 N N . THR B 1 230 ? 4.871 -12.415 49.512 1.000 41.303 230 THR B N 1
ATOM 6134 C CA . THR B 1 230 ? 4.152 -11.164 49.877 1.000 42.408 230 THR B CA 1
ATOM 6135 C C . THR B 1 230 ? 2.852 -11.035 49.068 1.000 42.765 230 THR B C 1
ATOM 6136 O O . THR B 1 230 ? 1.919 -10.382 49.577 1.000 43.574 230 THR B O 1
ATOM 6140 N N . ASP B 1 231 ? 2.789 -11.635 47.872 1.000 42.460 231 ASP B N 1
ATOM 6141 C CA . ASP B 1 231 ? 1.630 -11.553 46.939 1.000 42.758 231 ASP B CA 1
ATOM 6142 C C . ASP B 1 231 ? 0.410 -12.244 47.563 1.000 43.051 231 ASP B C 1
ATOM 6143 O O . ASP B 1 231 ? 0.585 -13.324 48.160 1.000 42.803 231 ASP B O 1
ATOM 6148 N N . ASP B 1 232 ? -0.779 -11.644 47.419 1.000 43.689 232 ASP B N 1
ATOM 6149 C CA . ASP B 1 232 ? -2.072 -12.212 47.893 1.000 44.041 232 ASP B CA 1
ATOM 6150 C C . ASP B 1 232 ? -2.577 -13.221 46.852 1.000 43.665 232 ASP B C 1
ATOM 6151 O O . ASP B 1 232 ? -1.889 -13.404 45.829 1.000 43.186 232 ASP B O 1
ATOM 6156 N N . LEU B 1 233 ? -3.736 -13.839 47.108 1.000 44.012 233 LEU B N 1
ATOM 6157 C CA . LEU B 1 233 ? -4.300 -14.968 46.315 1.000 43.709 233 LEU B CA 1
ATOM 6158 C C . LEU B 1 233 ? -4.479 -14.548 44.851 1.000 43.709 233 LEU B C 1
ATOM 6159 O O . LEU B 1 233 ? -3.979 -15.273 43.969 1.000 43.079 233 LEU B O 1
ATOM 6164 N N . ASP B 1 234 ? -5.160 -13.422 44.611 1.000 44.479 234 ASP B N 1
ATOM 6165 C CA . ASP B 1 234 ? -5.529 -12.932 43.253 1.000 44.640 234 ASP B CA 1
ATOM 6166 C C . ASP B 1 234 ? -4.255 -12.648 42.447 1.000 44.214 234 ASP B C 1
ATOM 6167 O O . ASP B 1 234 ? -4.197 -13.078 41.280 1.000 43.944 234 ASP B O 1
ATOM 6172 N N . THR B 1 235 ? -3.280 -11.958 43.051 1.000 44.326 235 THR B N 1
ATOM 6173 C CA . THR B 1 235 ? -1.958 -11.636 42.444 1.000 43.965 235 THR B CA 1
ATOM 6174 C C . THR B 1 235 ? -1.217 -12.937 42.108 1.000 43.247 235 THR B C 1
ATOM 6175 O O . THR B 1 235 ? -0.671 -13.026 40.992 1.000 42.880 235 THR B O 1
ATOM 6179 N N . THR B 1 236 ? -1.211 -13.901 43.036 1.000 43.114 236 THR B N 1
ATOM 6180 C CA . THR B 1 236 ? -0.524 -15.217 42.913 1.000 42.496 236 THR B CA 1
ATOM 6181 C C . THR B 1 236 ? -1.079 -15.988 41.709 1.000 42.353 236 THR B C 1
ATOM 6182 O O . THR B 1 236 ? -0.264 -16.510 40.925 1.000 41.921 236 THR B O 1
ATOM 6186 N N . VAL B 1 237 ? -2.410 -16.059 41.580 1.000 42.848 237 VAL B N 1
ATOM 6187 C CA . VAL B 1 237 ? -3.127 -16.750 40.464 1.000 42.761 237 VAL B CA 1
ATOM 6188 C C . VAL B 1 237 ? -2.747 -16.077 39.138 1.000 42.657 237 VAL B C 1
ATOM 6189 O O . VAL B 1 237 ? -2.507 -16.810 38.156 1.000 42.201 237 VAL B O 1
ATOM 6193 N N . ALA B 1 238 ? -2.707 -14.740 39.119 1.000 43.035 238 ALA B N 1
ATOM 6194 C CA . ALA B 1 238 ? -2.370 -13.906 37.940 1.000 43.148 238 ALA B CA 1
ATOM 6195 C C . ALA B 1 238 ? -0.909 -14.144 37.535 1.000 42.703 238 ALA B C 1
ATOM 6196 O O . ALA B 1 238 ? -0.650 -14.294 36.324 1.000 42.526 238 ALA B O 1
ATOM 6198 N N . ARG B 1 239 ? 0.002 -14.179 38.515 1.000 42.556 239 ARG B N 1
ATOM 6199 C CA . ARG B 1 239 ? 1.462 -14.371 38.302 1.000 42.128 239 ARG B CA 1
ATOM 6200 C C . ARG B 1 239 ? 1.731 -15.796 37.800 1.000 41.640 239 ARG B C 1
ATOM 6201 O O . ARG B 1 239 ? 2.615 -15.952 36.933 1.000 41.253 239 ARG B O 1
ATOM 6206 N N . VAL B 1 240 ? 1.011 -16.792 38.329 1.000 41.587 240 VAL B N 1
ATOM 6207 C CA . VAL B 1 240 ? 1.095 -18.213 37.872 1.000 41.256 240 VAL B CA 1
ATOM 6208 C C . VAL B 1 240 ? 0.738 -18.263 36.381 1.000 41.337 240 VAL B C 1
ATOM 6209 O O . VAL B 1 240 ? 1.480 -18.921 35.624 1.000 41.000 240 VAL B O 1
ATOM 6213 N N . ARG B 1 241 ? -0.344 -17.582 35.981 1.000 41.852 241 ARG B N 1
ATOM 6214 C CA . ARG B 1 241 ? -0.844 -17.545 34.579 1.000 42.062 241 ARG B CA 1
ATOM 6215 C C . ARG B 1 241 ? 0.234 -16.937 33.674 1.000 41.754 241 ARG B C 1
ATOM 6216 O O . ARG B 1 241 ? 0.528 -17.544 32.626 1.000 41.496 241 ARG B O 1
ATOM 6224 N N . GLN B 1 242 ? 0.800 -15.794 34.080 1.000 41.820 242 GLN B N 1
ATOM 6225 C CA . GLN B 1 242 ? 1.851 -15.041 33.339 1.000 41.701 242 GLN B CA 1
ATOM 6226 C C . GLN B 1 242 ? 3.070 -15.938 33.077 1.000 41.051 242 GLN B C 1
ATOM 6227 O O . GLN B 1 242 ? 3.626 -15.852 31.967 1.000 41.035 242 GLN B O 1
ATOM 6229 N N . MET B 1 243 ? 3.467 -16.755 34.059 1.000 40.620 243 MET B N 1
ATOM 6230 C CA . MET B 1 243 ? 4.687 -17.606 34.001 1.000 40.153 243 MET B CA 1
ATOM 6231 C C . MET B 1 243 ? 4.420 -18.848 33.141 1.000 39.945 243 MET B C 1
ATOM 6232 O O . MET B 1 243 ? 5.308 -19.215 32.349 1.000 39.691 243 MET B O 1
ATOM 6237 N N . VAL B 1 244 ? 3.244 -19.465 33.286 1.000 40.047 244 VAL B N 1
ATOM 6238 C CA . VAL B 1 244 ? 2.817 -20.652 32.485 1.000 39.932 244 VAL B CA 1
ATOM 6239 C C . VAL B 1 244 ? 2.632 -20.226 31.021 1.000 40.179 244 VAL B C 1
ATOM 6240 O O . VAL B 1 244 ? 2.930 -21.047 30.129 1.000 40.168 244 VAL B O 1
ATOM 6244 N N . GLU B 1 245 ? 2.167 -18.994 30.782 1.000 40.476 245 GLU B N 1
ATOM 6245 C CA . GLU B 1 245 ? 1.893 -18.460 29.421 1.000 40.735 245 GLU B CA 1
ATOM 6246 C C . GLU B 1 245 ? 3.204 -18.020 28.758 1.000 40.395 245 GLU B C 1
ATOM 6247 O O . GLU B 1 245 ? 3.341 -18.236 27.540 1.000 40.462 245 GLU B O 1
ATOM 6253 N N . ASP B 1 246 ? 4.120 -17.415 29.522 1.000 40.051 246 ASP B N 1
ATOM 6254 C CA . ASP B 1 246 ? 5.469 -17.011 29.040 1.000 39.699 246 ASP B CA 1
ATOM 6255 C C . ASP B 1 246 ? 6.260 -18.267 28.659 1.000 39.067 246 ASP B C 1
ATOM 6256 O O . ASP B 1 246 ? 6.871 -18.266 27.576 1.000 39.021 246 ASP B O 1
ATOM 6261 N N . ASN B 1 247 ? 6.230 -19.293 29.516 1.000 38.553 247 ASN B N 1
ATOM 6262 C CA . ASN B 1 247 ? 6.927 -20.593 29.308 1.000 38.016 247 ASN B CA 1
ATOM 6263 C C . ASN B 1 247 ? 6.376 -21.271 28.048 1.000 38.010 247 ASN B C 1
ATOM 6264 O O . ASN B 1 247 ? 7.191 -21.642 27.185 1.000 37.950 247 ASN B O 1
ATOM 6269 N N . VAL B 1 248 ? 5.049 -21.410 27.941 1.000 38.064 248 VAL B N 1
ATOM 6270 C CA . VAL B 1 248 ? 4.355 -22.031 26.771 1.000 38.154 248 VAL B CA 1
ATOM 6271 C C . VAL B 1 248 ? 4.774 -21.295 25.489 1.000 38.263 248 VAL B C 1
ATOM 6272 O O . VAL B 1 248 ? 5.162 -21.976 24.521 1.000 38.210 248 VAL B O 1
ATOM 6274 N N . ARG B 1 249 ? 4.713 -19.959 25.500 1.000 38.364 249 ARG B N 1
ATOM 6275 C CA . ARG B 1 249 ? 5.029 -19.072 24.345 1.000 38.573 249 ARG B CA 1
ATOM 6276 C C . ARG B 1 249 ? 6.453 -19.346 23.845 1.000 38.194 249 ARG B C 1
ATOM 6277 O O . ARG B 1 249 ? 6.630 -19.476 22.617 1.000 38.421 249 ARG B O 1
ATOM 6285 N N . HIS B 1 250 ? 7.419 -19.433 24.765 1.000 37.621 250 HIS B N 1
ATOM 6286 C CA . HIS B 1 250 ? 8.875 -19.555 24.477 1.000 37.204 250 HIS B CA 1
ATOM 6287 C C . HIS B 1 250 ? 9.231 -20.973 24.001 1.000 36.757 250 HIS B C 1
ATOM 6288 O O . HIS B 1 250 ? 10.207 -21.097 23.238 1.000 36.742 250 HIS B O 1
ATOM 6295 N N . GLU B 1 251 ? 8.472 -21.993 24.420 1.000 36.353 251 GLU B N 1
ATOM 6296 C CA . GLU B 1 251 ? 8.754 -23.425 24.119 1.000 36.048 251 GLU B CA 1
ATOM 6297 C C . GLU B 1 251 ? 7.968 -23.886 22.883 1.000 36.278 251 GLU B C 1
ATOM 6298 O O . GLU B 1 251 ? 7.932 -25.110 22.645 1.000 36.201 251 GLU B O 1
ATOM 6304 N N . LEU B 1 252 ? 7.381 -22.952 22.124 1.000 36.568 252 LEU B N 1
ATOM 6305 C CA . LEU B 1 252 ? 6.696 -23.211 20.825 1.000 36.922 252 LEU B CA 1
ATOM 6306 C C . LEU B 1 252 ? 7.634 -22.861 19.660 1.000 37.053 252 LEU B C 1
ATOM 6307 O O . LEU B 1 252 ? 7.236 -23.085 18.498 1.000 37.343 252 LEU B O 1
ATOM 6312 N N . VAL B 1 253 ? 8.830 -22.342 19.960 1.000 36.813 253 VAL B N 1
ATOM 6313 C CA . VAL B 1 253 ? 9.828 -21.856 18.960 1.000 37.042 253 VAL B CA 1
ATOM 6314 C C . VAL B 1 253 ? 10.606 -23.058 18.412 1.000 36.986 253 VAL B C 1
ATOM 6315 O O . VAL B 1 253 ? 11.393 -23.648 19.174 1.000 36.627 253 VAL B O 1
ATOM 6319 N N . ALA B 1 254 ? 10.387 -23.398 17.137 1.000 37.417 254 ALA B N 1
ATOM 6320 C CA . ALA B 1 254 ? 11.032 -24.533 16.434 1.000 37.611 254 ALA B CA 1
ATOM 6321 C C . ALA B 1 254 ? 10.997 -24.300 14.917 1.000 38.295 254 ALA B C 1
ATOM 6322 O O . ALA B 1 254 ? 10.181 -23.477 14.462 1.000 38.624 254 ALA B O 1
ATOM 6324 N N . ASP B 1 255 ? 11.861 -24.999 14.171 1.000 38.650 255 ASP B N 1
ATOM 6325 C CA . ASP B 1 255 ? 11.933 -24.954 12.683 1.000 39.362 255 ASP B CA 1
ATOM 6326 C C . ASP B 1 255 ? 11.331 -26.237 12.093 1.000 39.767 255 ASP B C 1
ATOM 6327 O O . ASP B 1 255 ? 11.494 -26.454 10.875 1.000 40.274 255 ASP B O 1
ATOM 6332 N N . VAL B 1 256 ? 10.640 -27.036 12.915 1.000 39.648 256 VAL B N 1
ATOM 6333 C CA . VAL B 1 256 ? 10.095 -28.378 12.545 1.000 39.990 256 VAL B CA 1
ATOM 6334 C C . VAL B 1 256 ? 8.659 -28.485 13.056 1.000 40.095 256 VAL B C 1
ATOM 6335 O O . VAL B 1 256 ? 8.216 -27.647 13.840 1.000 39.791 256 VAL B O 1
ATOM 6339 N N . PRO B 1 257 ? 7.875 -29.496 12.609 1.000 40.561 257 PRO B N 1
ATOM 6340 C CA . PRO B 1 257 ? 6.511 -29.692 13.103 1.000 40.643 257 PRO B CA 1
ATOM 6341 C C . PRO B 1 257 ? 6.463 -29.954 14.617 1.000 40.183 257 PRO B C 1
ATOM 6342 O O . PRO B 1 257 ? 7.177 -30.830 15.078 1.000 39.991 257 PRO B O 1
ATOM 6346 N N . LEU B 1 258 ? 5.624 -29.195 15.333 1.000 40.094 258 LEU B N 1
ATOM 6347 C CA . LEU B 1 258 ? 5.465 -29.242 16.811 1.000 39.695 258 LEU B CA 1
ATOM 6348 C C . LEU B 1 258 ? 4.033 -29.672 17.154 1.000 40.014 258 LEU B C 1
ATOM 6349 O O . LEU B 1 258 ? 3.113 -29.309 16.395 1.000 40.513 258 LEU B O 1
ATOM 6354 N N . GLY B 1 259 ? 3.860 -30.406 18.260 1.000 39.849 259 GLY B N 1
ATOM 6355 C CA . GLY B 1 259 ? 2.572 -30.981 18.700 1.000 40.097 259 GLY B CA 1
ATOM 6356 C C . GLY B 1 259 ? 2.336 -30.803 20.192 1.000 39.778 259 GLY B C 1
ATOM 6357 O O . GLY B 1 259 ? 3.213 -30.238 20.867 1.000 39.226 259 GLY B O 1
ATOM 6358 N N . LEU B 1 260 ? 1.180 -31.269 20.678 1.000 40.233 260 LEU B N 1
ATOM 6359 C CA . LEU B 1 260 ? 0.711 -31.133 22.086 1.000 40.109 260 LEU B CA 1
ATOM 6360 C C . LEU B 1 260 ? 0.165 -32.484 22.564 1.000 40.474 260 LEU B C 1
ATOM 6361 O O . LEU B 1 260 ? -0.663 -33.067 21.841 1.000 41.074 260 LEU B O 1
ATOM 6366 N N . LEU B 1 261 ? 0.609 -32.958 23.732 1.000 40.364 261 LEU B N 1
ATOM 6367 C CA . LEU B 1 261 ? 0.139 -34.227 24.356 1.000 40.725 261 LEU B CA 1
ATOM 6368 C C . LEU B 1 261 ? -1.067 -33.923 25.252 1.000 41.132 261 LEU B C 1
ATOM 6369 O O . LEU B 1 261 ? -0.868 -33.332 26.330 1.000 40.840 261 LEU B O 1
ATOM 6374 N N . LEU B 1 262 ? -2.265 -34.320 24.814 1.000 42.040 262 LEU B N 1
ATOM 6375 C CA . LEU B 1 262 ? -3.559 -33.986 25.468 1.000 42.543 262 LEU B CA 1
ATOM 6376 C C . LEU B 1 262 ? -4.177 -35.258 26.060 1.000 43.052 262 LEU B C 1
ATOM 6377 O O . LEU B 1 262 ? -4.707 -36.077 25.284 1.000 43.574 262 LEU B O 1
ATOM 6382 N N . SER B 1 263 ? -4.096 -35.407 27.387 1.000 43.052 263 SER B N 1
ATOM 6383 C CA . SER B 1 263 ? -4.647 -36.548 28.166 1.000 43.458 263 SER B CA 1
ATOM 6384 C C . SER B 1 263 ? -6.121 -36.293 28.501 1.000 44.172 263 SER B C 1
ATOM 6385 O O . SER B 1 263 ? -6.894 -37.274 28.531 1.000 44.869 263 SER B O 1
ATOM 6388 N N . GLY B 1 264 ? -6.484 -35.029 28.755 1.000 44.185 264 GLY B N 1
ATOM 6389 C CA . GLY B 1 264 ? -7.839 -34.605 29.163 1.000 44.674 264 GLY B CA 1
ATOM 6390 C C . GLY B 1 264 ? -7.842 -33.939 30.532 1.000 44.417 264 GLY B C 1
ATOM 6391 O O . GLY B 1 264 ? -8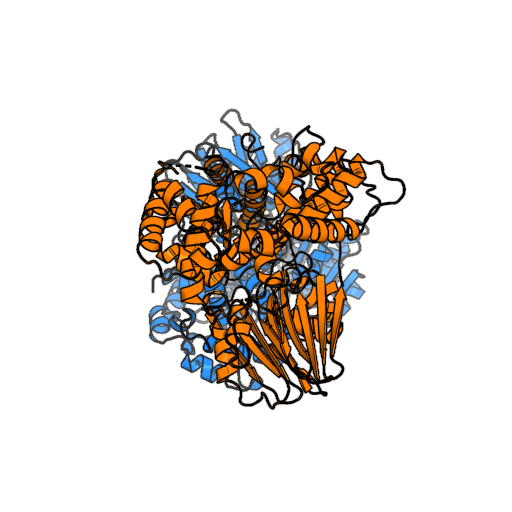.829 -33.238 30.843 1.000 44.761 264 GLY B O 1
ATOM 6392 N N . GLY B 1 265 ? -6.782 -34.147 31.322 1.000 43.846 265 GLY B N 1
ATOM 6393 C CA . GLY B 1 265 ? -6.610 -33.566 32.669 1.000 43.479 265 GLY B CA 1
ATOM 6394 C C . GLY B 1 265 ? -6.378 -32.066 32.611 1.000 43.204 265 GLY B C 1
ATOM 6395 O O . GLY B 1 265 ? -6.199 -31.539 31.496 1.000 43.211 265 GLY B O 1
ATOM 6396 N N . LEU B 1 266 ? -6.371 -31.405 33.773 1.000 43.013 266 LEU B N 1
ATOM 6397 C CA . LEU B 1 266 ? -6.208 -29.931 33.913 1.000 42.903 266 LEU B CA 1
ATOM 6398 C C . LEU B 1 266 ? -4.803 -29.510 33.458 1.000 42.549 266 LEU B C 1
ATOM 6399 O O . LEU B 1 266 ? -4.670 -28.380 32.948 1.000 42.582 266 LEU B O 1
ATOM 6402 N N . ASP B 1 267 ? -3.806 -30.387 33.631 1.000 42.300 267 ASP B N 1
ATOM 6403 C CA . ASP B 1 267 ? -2.373 -30.119 33.328 1.000 41.923 267 ASP B CA 1
ATOM 6404 C C . ASP B 1 267 ? -2.198 -29.915 31.818 1.000 41.910 267 ASP B C 1
ATOM 6405 O O . ASP B 1 267 ? -1.769 -28.811 31.415 1.000 41.676 267 ASP B O 1
ATOM 6410 N N . SER B 1 268 ? -2.523 -30.942 31.023 1.000 42.001 268 SER B N 1
ATOM 6411 C CA . SER B 1 268 ? -2.340 -30.978 29.546 1.000 42.070 268 SER B CA 1
ATOM 6412 C C . SER B 1 268 ? -3.300 -29.994 28.864 1.000 42.357 268 SER B C 1
ATOM 6413 O O . SER B 1 268 ? -2.854 -29.303 27.926 1.000 42.377 268 SER B O 1
ATOM 6416 N N . SER B 1 269 ? -4.559 -29.937 29.318 1.000 42.534 269 SER B N 1
ATOM 6417 C CA . SER B 1 269 ? -5.610 -29.004 28.827 1.000 42.898 269 SER B CA 1
ATOM 6418 C C . SER B 1 269 ? -5.106 -27.559 28.916 1.000 42.643 269 SER B C 1
ATOM 6419 O O . SER B 1 269 ? -5.202 -26.838 27.904 1.000 42.704 269 SER B O 1
ATOM 6422 N N . ALA B 1 270 ? -4.594 -27.161 30.086 1.000 42.352 270 ALA B N 1
ATOM 6423 C CA . ALA B 1 270 ? -4.073 -25.804 30.379 1.000 42.202 270 ALA B CA 1
ATOM 6424 C C . ALA B 1 270 ? -2.985 -25.434 29.364 1.000 41.989 270 ALA B C 1
ATOM 6425 O O . ALA B 1 270 ? -3.050 -24.318 28.812 1.000 42.286 270 ALA B O 1
ATOM 6427 N N . LEU B 1 271 ? -2.031 -26.340 29.125 1.000 41.611 271 LEU B N 1
ATOM 6428 C CA . LEU B 1 271 ? -0.925 -26.150 28.146 1.000 41.420 271 LEU B CA 1
ATOM 6429 C C . LEU B 1 271 ? -1.516 -26.063 26.734 1.000 41.817 271 LEU B C 1
ATOM 6430 O O . LEU B 1 271 ? -1.270 -25.047 26.054 1.000 41.908 271 LEU B O 1
ATOM 6433 N N . ALA B 1 272 ? -2.284 -27.080 26.329 1.000 42.145 272 ALA B N 1
ATOM 6434 C CA . ALA B 1 272 ? -2.957 -27.186 25.011 1.000 42.657 272 ALA B CA 1
ATOM 6435 C C . ALA B 1 272 ? -3.685 -25.877 24.680 1.000 43.037 272 ALA B C 1
ATOM 6436 O O . ALA B 1 272 ? -3.458 -25.337 23.579 1.000 43.240 272 ALA B O 1
ATOM 6438 N N . GLY B 1 273 ? -4.518 -25.390 25.606 1.000 43.260 273 GLY B N 1
ATOM 6439 C CA . GLY B 1 273 ? -5.357 -24.186 25.437 1.000 43.791 273 GLY B CA 1
ATOM 6440 C C . GLY B 1 273 ? -4.527 -22.932 25.224 1.000 43.734 273 GLY B C 1
ATOM 6441 O O . GLY B 1 273 ? -4.846 -22.166 24.294 1.000 43.995 273 GLY B O 1
ATOM 6442 N N . ILE B 1 274 ? -3.504 -22.726 26.059 1.000 43.551 274 ILE B N 1
ATOM 6443 C CA . ILE B 1 274 ? -2.573 -21.557 25.997 1.000 43.582 274 ILE B CA 1
ATOM 6444 C C . ILE B 1 274 ? -1.734 -21.653 24.715 1.000 43.754 274 ILE B C 1
ATOM 6445 O O . ILE B 1 274 ? -1.516 -20.602 24.078 1.000 44.100 274 ILE B O 1
ATOM 6450 N N . ALA B 1 275 ? -1.285 -22.862 24.358 1.000 43.685 275 ALA B N 1
ATOM 6451 C CA . ALA B 1 275 ? -0.434 -23.144 23.175 1.000 43.813 275 ALA B CA 1
ATOM 6452 C C . ALA B 1 275 ? -1.185 -22.783 21.887 1.000 44.462 275 ALA B C 1
ATOM 6453 O O . ALA B 1 275 ? -0.581 -22.113 21.025 1.000 44.569 275 ALA B O 1
ATOM 6455 N N . SER B 1 276 ? -2.444 -23.219 21.770 1.000 45.035 276 SER B N 1
ATOM 6456 C CA . SER B 1 276 ? -3.335 -22.987 20.600 1.000 45.744 276 SER B CA 1
ATOM 6457 C C . SER B 1 276 ? -3.436 -21.485 20.299 1.000 46.145 276 SER B C 1
ATOM 6458 O O . SER B 1 276 ? -3.314 -21.112 19.116 1.000 46.379 276 SER B O 1
ATOM 6460 N N . ARG B 1 277 ? -3.649 -20.666 21.335 1.000 46.307 277 ARG B N 1
ATOM 6461 C CA . ARG B 1 277 ? -3.793 -19.186 21.240 1.000 46.813 277 ARG B CA 1
ATOM 6462 C C . ARG B 1 277 ? -2.510 -18.581 20.655 1.000 46.878 277 ARG B C 1
ATOM 6463 O O . ARG B 1 277 ? -2.621 -17.662 19.820 1.000 47.403 277 ARG B O 1
ATOM 6468 N N . HIS B 1 278 ? -1.343 -19.076 21.080 1.000 46.636 278 HIS B N 1
ATOM 6469 C CA . HIS B 1 278 ? -0.005 -18.600 20.634 1.000 46.694 278 HIS B CA 1
ATOM 6470 C C . HIS B 1 278 ? 0.299 -19.120 19.224 1.000 47.079 278 HIS B C 1
ATOM 6471 O O . HIS B 1 278 ? 0.756 -18.313 18.389 1.000 47.501 278 HIS B O 1
ATOM 6478 N N . LEU B 1 279 ? 0.073 -20.415 18.978 1.000 47.090 279 LEU B N 1
ATOM 6479 C CA . LEU B 1 279 ? 0.267 -21.063 17.651 1.000 47.468 279 LEU B CA 1
ATOM 6480 C C . LEU B 1 279 ? -0.562 -20.324 16.593 1.000 48.392 279 LEU B C 1
ATOM 6481 O O . LEU B 1 279 ? 0.017 -19.937 15.559 1.000 48.528 279 LEU B O 1
ATOM 6486 N N . THR B 1 280 ? -1.859 -20.126 16.861 1.000 46.717 280 THR B N 1
ATOM 6487 C CA . THR B 1 280 ? -2.848 -19.476 15.954 1.000 47.460 280 THR B CA 1
ATOM 6488 C C . THR B 1 280 ? -2.383 -18.057 15.600 1.000 48.536 280 THR B C 1
ATOM 6489 O O . THR B 1 280 ? -2.571 -17.653 14.435 1.000 49.231 280 THR B O 1
ATOM 6491 N N . ALA B 1 281 ? -1.793 -17.343 16.565 1.000 49.046 281 ALA B N 1
ATOM 6492 C CA . ALA B 1 281 ? -1.316 -15.945 16.429 1.000 50.220 281 ALA B CA 1
ATOM 6493 C C . ALA B 1 281 ? -0.120 -15.873 15.468 1.000 51.313 281 ALA B C 1
ATOM 6494 O O . ALA B 1 281 ? 0.082 -14.799 14.867 1.000 52.207 281 ALA B O 1
ATOM 6496 N N . LYS B 1 282 ? 0.642 -16.966 15.335 1.000 51.588 282 LYS B N 1
ATOM 6497 C CA . LYS B 1 282 ? 1.847 -17.064 14.464 1.000 52.769 282 LYS B CA 1
ATOM 6498 C C . LYS B 1 282 ? 1.502 -17.788 13.153 1.000 53.302 282 LYS B C 1
ATOM 6499 O O . LYS B 1 282 ? 2.443 -18.127 12.404 1.000 54.143 282 LYS B O 1
ATOM 6501 N N . GLY B 1 283 ? 0.211 -18.014 12.882 1.000 53.267 283 GLY B N 1
ATOM 6502 C CA . GLY B 1 283 ? -0.283 -18.651 11.645 1.000 53.875 283 GLY B CA 1
ATOM 6503 C C . GLY B 1 283 ? -0.025 -20.150 11.614 1.000 53.620 283 GLY B C 1
ATOM 6504 O O . GLY B 1 283 ? -0.070 -20.725 10.508 1.000 54.165 283 GLY B O 1
ATOM 6505 N N . GLU B 1 284 ? 0.227 -20.761 12.778 1.000 53.054 284 GLU B N 1
ATOM 6506 C CA . GLU B 1 284 ? 0.479 -22.219 12.942 1.000 52.762 284 GLU B CA 1
ATOM 6507 C C . GLU B 1 284 ? -0.766 -22.870 13.557 1.000 52.111 284 GLU B C 1
ATOM 6508 O O . GLU B 1 284 ? -1.593 -22.135 14.139 1.000 51.941 284 GLU B O 1
ATOM 6514 N N . ARG B 1 285 ? -0.890 -24.194 13.426 1.000 51.868 285 ARG B N 1
ATOM 6515 C CA . ARG B 1 285 ? -2.061 -24.980 13.899 1.000 51.387 285 ARG B CA 1
ATOM 6516 C C . ARG B 1 285 ? -1.694 -25.747 15.173 1.000 50.544 285 ARG B C 1
ATOM 6517 O O . ARG B 1 285 ? -0.503 -26.074 15.349 1.000 50.442 285 ARG B O 1
ATOM 6525 N N . ALA B 1 286 ? -2.696 -26.020 16.015 1.000 50.153 286 ALA B N 1
ATOM 6526 C CA . ALA B 1 286 ? -2.596 -26.890 17.209 1.000 49.720 286 ALA B CA 1
ATOM 6527 C C . ALA B 1 286 ? -2.744 -28.350 16.768 1.000 49.814 286 ALA B C 1
ATOM 6528 O O . ALA B 1 286 ? -3.741 -28.661 16.091 1.000 50.332 286 ALA B O 1
ATOM 6530 N N . ARG B 1 287 ? -1.768 -29.194 17.116 1.000 49.758 287 ARG B N 1
ATOM 6531 C CA . ARG B 1 287 ? -1.766 -30.654 16.833 1.000 49.990 287 ARG B CA 1
ATOM 6532 C C . ARG B 1 287 ? -1.753 -31.408 18.168 1.000 49.399 287 ARG B C 1
ATOM 6533 O O . ARG B 1 287 ? -0.699 -31.401 18.837 1.000 49.005 287 ARG B O 1
ATOM 6541 N N . THR B 1 288 ? -2.883 -32.022 18.536 1.000 49.194 288 THR B N 1
ATOM 6542 C CA . THR B 1 288 ? -3.095 -32.719 19.834 1.000 48.868 288 THR B CA 1
ATOM 6543 C C . THR B 1 288 ? -3.070 -34.237 19.612 1.000 48.764 288 THR B C 1
ATOM 6544 O O . THR B 1 288 ? -3.383 -34.674 18.487 1.000 48.850 288 THR B O 1
ATOM 6548 N N . PHE B 1 289 ? -2.691 -34.997 20.648 1.000 48.528 289 PHE B N 1
ATOM 6549 C CA . PHE B 1 289 ? -2.539 -36.478 20.634 1.000 48.706 289 PHE B CA 1
ATOM 6550 C C . PHE B 1 289 ? -3.004 -37.062 21.976 1.000 49.298 289 PHE B C 1
ATOM 6551 O O . PHE B 1 289 ? -2.708 -36.460 23.028 1.000 49.169 289 PHE B O 1
ATOM 6559 N N . SER B 1 290 ? -3.703 -38.204 21.932 1.000 50.307 290 SER B N 1
ATOM 6560 C CA . SER B 1 290 ? -4.261 -38.928 23.107 1.000 51.088 290 SER B CA 1
ATOM 6561 C C . SER B 1 290 ? -3.942 -40.426 23.012 1.000 51.401 290 SER B C 1
ATOM 6562 O O . SER B 1 290 ? -3.906 -40.951 21.882 1.000 51.688 290 SER B O 1
ATOM 6565 N N . VAL B 1 291 ? -3.733 -41.079 24.162 1.000 51.546 291 VAL B N 1
ATOM 6566 C CA . VAL B 1 291 ? -3.396 -42.531 24.274 1.000 51.820 291 VAL B CA 1
ATOM 6567 C C . VAL B 1 291 ? -4.688 -43.318 24.532 1.000 52.891 291 VAL B C 1
ATOM 6568 O O . VAL B 1 291 ? -4.935 -43.649 25.710 1.000 53.269 291 VAL B O 1
ATOM 6570 N N . PRO B 1 312 ? -11.853 -38.694 25.931 1.000 59.922 312 PRO B N 1
ATOM 6571 C CA . PRO B 1 312 ? -13.170 -38.235 26.397 1.000 61.565 312 PRO B CA 1
ATOM 6572 C C . PRO B 1 312 ? -13.138 -36.749 26.792 1.000 60.935 312 PRO B C 1
ATOM 6573 O O . PRO B 1 312 ? -13.721 -35.955 26.077 1.000 61.036 312 PRO B O 1
ATOM 6577 N N . TYR B 1 313 ? -12.451 -36.408 27.890 1.000 60.378 313 TYR B N 1
ATOM 6578 C CA . TYR B 1 313 ? -12.169 -35.009 28.312 1.000 59.872 313 TYR B CA 1
ATOM 6579 C C . TYR B 1 313 ? -11.160 -34.394 27.332 1.000 58.032 313 TYR B C 1
ATOM 6580 O O . TYR B 1 313 ? -11.202 -33.167 27.108 1.000 57.758 313 TYR B O 1
ATOM 6589 N N . ALA B 1 314 ? -10.283 -35.234 26.769 1.000 56.923 314 ALA B N 1
ATOM 6590 C CA . ALA B 1 314 ? -9.302 -34.881 25.716 1.000 55.243 314 ALA B CA 1
ATOM 6591 C C . ALA B 1 314 ? -10.040 -34.433 24.449 1.000 55.206 314 ALA B C 1
ATOM 6592 O O . ALA B 1 314 ? -9.723 -33.342 23.936 1.000 54.489 314 ALA B O 1
ATOM 6594 N N . LYS B 1 315 ? -10.988 -35.250 23.975 1.000 56.019 315 LYS B N 1
ATOM 6595 C CA . LYS B 1 315 ? -11.802 -34.997 22.754 1.000 56.297 315 LYS B CA 1
ATOM 6596 C C . LYS B 1 315 ? -12.601 -33.697 22.920 1.000 56.644 315 LYS B C 1
ATOM 6597 O O . LYS B 1 315 ? -12.767 -32.982 21.912 1.000 56.247 315 LYS B O 1
ATOM 6599 N N . GLU B 1 316 ? -13.069 -33.409 24.141 1.000 57.297 316 GLU B N 1
ATOM 6600 C CA . GLU B 1 316 ? -13.855 -32.190 24.482 1.000 58.005 316 GLU B CA 1
ATOM 6601 C C . GLU B 1 316 ? -12.952 -30.953 24.391 1.000 56.499 316 GLU B C 1
ATOM 6602 O O . GLU B 1 316 ? -13.375 -29.960 23.763 1.000 56.595 316 GLU B O 1
ATOM 6608 N N . MET B 1 317 ? -11.763 -31.011 25.001 1.000 55.210 317 MET B N 1
ATOM 6609 C CA . MET B 1 317 ? -10.781 -29.892 25.031 1.000 53.933 317 MET B CA 1
ATOM 6610 C C . MET B 1 317 ? -10.216 -29.663 23.623 1.000 52.630 317 MET B C 1
ATOM 6611 O O . MET B 1 317 ? -9.920 -28.496 23.294 1.000 52.069 317 MET B O 1
ATOM 6616 N N . ALA B 1 318 ? -10.068 -30.734 22.834 1.000 52.040 318 ALA B N 1
ATOM 6617 C CA . ALA B 1 318 ? -9.587 -30.702 21.432 1.000 51.178 318 ALA B CA 1
ATOM 6618 C C . ALA B 1 318 ? -10.578 -29.910 20.571 1.000 51.476 318 ALA B C 1
ATOM 6619 O O . ALA B 1 318 ? -10.138 -28.979 19.867 1.000 50.803 318 ALA B O 1
ATOM 6621 N N . ALA B 1 319 ? -11.864 -30.269 20.640 1.000 52.461 319 ALA B N 1
ATOM 6622 C CA . ALA B 1 319 ? -12.982 -29.608 19.925 1.000 53.262 319 ALA B CA 1
ATOM 6623 C C . ALA B 1 319 ? -13.085 -28.137 20.353 1.000 52.900 319 ALA B C 1
ATOM 6624 O O . ALA B 1 319 ? -13.324 -27.287 19.474 1.000 52.793 319 ALA B O 1
ATOM 6626 N N . HIS B 1 320 ? -12.909 -27.852 21.648 1.000 52.683 320 HIS B N 1
ATOM 6627 C CA . HIS B 1 320 ? -12.978 -26.486 22.238 1.000 52.851 320 HIS B CA 1
ATOM 6628 C C . HIS B 1 320 ? -11.903 -25.589 21.611 1.000 51.904 320 HIS B C 1
ATOM 6629 O O . HIS B 1 320 ? -12.257 -24.491 21.141 1.000 52.180 320 HIS B O 1
ATOM 6636 N N . ILE B 1 321 ? -10.643 -26.040 21.620 1.000 51.068 321 ILE B N 1
ATOM 6637 C CA . ILE B 1 321 ? -9.474 -25.315 21.032 1.000 50.333 321 ILE B CA 1
ATOM 6638 C C . ILE B 1 321 ? -9.610 -25.295 19.504 1.000 50.495 321 ILE B C 1
ATOM 6639 O O . ILE B 1 321 ? -9.231 -24.276 18.894 1.000 50.216 321 ILE B O 1
ATOM 6641 N N . GLY B 1 322 ? -10.131 -26.379 18.917 1.000 51.071 322 GLY B N 1
ATOM 6642 C CA . GLY B 1 322 ? -10.310 -26.540 17.460 1.000 51.660 322 GLY B CA 1
ATOM 6643 C C . GLY B 1 322 ? -9.039 -27.045 16.803 1.000 51.392 322 GLY B C 1
ATOM 6644 O O . GLY B 1 322 ? -8.731 -26.592 15.682 1.000 51.562 322 GLY B O 1
ATOM 6645 N N . SER B 1 323 ? -8.338 -27.961 17.480 1.000 51.317 323 SER B N 1
ATOM 6646 C CA . SER B 1 323 ? -7.003 -28.494 17.103 1.000 50.814 323 SER B CA 1
ATOM 6647 C C . SER B 1 323 ? -7.157 -29.703 16.174 1.000 51.718 323 SER B C 1
ATOM 6648 O O . SER B 1 323 ? -8.257 -30.291 16.136 1.000 52.252 323 SER B O 1
ATOM 6651 N N . GLU B 1 324 ? -6.085 -30.043 15.452 1.000 52.195 324 GLU B N 1
ATOM 6652 C CA . GLU B 1 324 ? -5.962 -31.289 14.650 1.000 53.198 324 GLU B CA 1
ATOM 6653 C C . GLU B 1 324 ? -5.677 -32.443 15.616 1.000 53.128 324 GLU B C 1
ATOM 6654 O O . GLU B 1 324 ? -4.497 -32.628 15.976 1.000 52.843 324 GLU B O 1
ATOM 6660 N N . HIS B 1 325 ? -6.715 -33.178 16.029 1.000 53.833 325 HIS B N 1
ATOM 6661 C CA . HIS B 1 325 ? -6.616 -34.248 17.058 1.000 54.052 325 HIS B CA 1
ATOM 6662 C C . HIS B 1 325 ? -6.315 -35.601 16.404 1.000 55.047 325 HIS B C 1
ATOM 6663 O O . HIS B 1 325 ? -6.721 -35.808 15.243 1.000 55.905 325 HIS B O 1
ATOM 6670 N N . HIS B 1 326 ? -5.621 -36.472 17.145 1.000 55.396 326 HIS B N 1
ATOM 6671 C CA . HIS B 1 326 ? -5.274 -37.869 16.771 1.000 56.317 326 HIS B CA 1
ATOM 6672 C C . HIS B 1 326 ? -5.514 -38.781 17.980 1.000 56.724 326 HIS B C 1
ATOM 6673 O O . HIS B 1 326 ? -4.935 -38.499 19.048 1.000 56.291 326 HIS B O 1
ATOM 6680 N N . ASP B 1 327 ? -6.345 -39.817 17.821 1.000 57.876 327 ASP B N 1
ATOM 6681 C CA . ASP B 1 327 ? -6.657 -40.819 18.877 1.000 58.352 327 ASP B CA 1
ATOM 6682 C C . ASP B 1 327 ? -5.772 -42.054 18.670 1.000 58.275 327 ASP B C 1
ATOM 6683 O O . ASP B 1 327 ? -6.150 -42.930 17.863 1.000 59.107 327 ASP B O 1
ATOM 6688 N N . ILE B 1 328 ? -4.635 -42.112 19.373 1.000 57.392 328 ILE B N 1
ATOM 6689 C CA . ILE B 1 328 ? -3.699 -43.275 19.378 1.000 57.210 328 ILE B CA 1
ATOM 6690 C C . ILE B 1 328 ? -4.329 -44.397 20.214 1.000 58.002 328 ILE B C 1
ATOM 6691 O O . ILE B 1 328 ? -4.286 -44.302 21.459 1.000 57.981 328 ILE B O 1
ATOM 6693 N N . VAL B 1 329 ? -4.909 -45.402 19.547 1.000 58.908 329 VAL B N 1
ATOM 6694 C CA . VAL B 1 329 ? -5.525 -46.609 20.179 1.000 59.772 329 VAL B CA 1
ATOM 6695 C C . VAL B 1 329 ? -4.441 -47.684 20.324 1.000 59.251 329 VAL B C 1
ATOM 6696 O O . VAL B 1 329 ? -3.934 -48.151 19.283 1.000 59.123 329 VAL B O 1
ATOM 6698 N N . LEU B 1 330 ? -4.103 -48.049 21.567 1.000 58.821 330 LEU B N 1
ATOM 6699 C CA . LEU B 1 330 ? -3.049 -49.043 21.913 1.000 58.338 330 LEU B CA 1
ATOM 6700 C C . LEU B 1 330 ? -3.709 -50.356 22.352 1.000 59.316 330 LEU B C 1
ATOM 6701 O O . LEU B 1 330 ? -4.353 -50.363 23.422 1.000 59.806 330 LEU B O 1
ATOM 6703 N N . ASP B 1 331 ? -3.550 -51.417 21.551 1.000 59.424 331 ASP B N 1
ATOM 6704 C CA . ASP B 1 331 ? -4.047 -52.787 21.850 1.000 60.242 331 ASP B CA 1
ATOM 6705 C C . ASP B 1 331 ? -3.183 -53.397 22.961 1.000 59.404 331 ASP B C 1
ATOM 6706 O O . ASP B 1 331 ? -1.978 -53.088 23.005 1.000 58.091 331 ASP B O 1
ATOM 6708 N N . HIS B 1 332 ? -3.784 -54.226 23.823 1.000 60.077 332 HIS B N 1
ATOM 6709 C CA . HIS B 1 332 ? -3.100 -54.978 24.912 1.000 59.720 332 HIS B CA 1
ATOM 6710 C C . HIS B 1 332 ? -1.955 -55.816 24.328 1.000 59.012 332 HIS B C 1
ATOM 6711 O O . HIS B 1 332 ? -0.921 -55.954 25.012 1.000 58.437 332 HIS B O 1
ATOM 6713 N N . ARG B 1 333 ? -2.148 -56.353 23.115 1.000 59.034 333 ARG B N 1
ATOM 6714 C CA . ARG B 1 333 ? -1.146 -57.149 22.349 1.000 58.432 333 ARG B CA 1
ATOM 6715 C C . ARG B 1 333 ? 0.149 -56.342 22.175 1.000 56.470 333 ARG B C 1
ATOM 6716 O O . ARG B 1 333 ? 1.236 -56.945 22.297 1.000 56.214 333 ARG B O 1
ATOM 6719 N N . ARG B 1 334 ? 0.036 -55.039 21.896 1.000 55.063 334 ARG B N 1
ATOM 6720 C CA . ARG B 1 334 ? 1.188 -54.123 21.660 1.000 53.399 334 ARG B CA 1
ATOM 6721 C C . ARG B 1 334 ? 1.906 -53.834 22.986 1.000 52.213 334 ARG B C 1
ATOM 6722 O O . ARG B 1 334 ? 3.149 -53.747 22.967 1.000 51.616 334 ARG B O 1
ATOM 6727 N N . LEU B 1 335 ? 1.156 -53.700 24.086 1.000 51.773 335 LEU B N 1
ATOM 6728 C CA . LEU B 1 335 ? 1.691 -53.356 25.433 1.000 50.914 335 LEU B CA 1
ATOM 6729 C C . LEU B 1 335 ? 2.394 -54.576 26.042 1.000 50.996 335 LEU B C 1
ATOM 6730 O O . LEU B 1 335 ? 3.373 -54.370 26.787 1.000 50.712 335 LEU B O 1
ATOM 6735 N N . SER B 1 336 ? 1.913 -55.789 25.742 1.000 51.523 336 SER B N 1
ATOM 6736 C CA . SER B 1 336 ? 2.476 -57.080 26.226 1.000 51.896 336 SER B CA 1
ATOM 6737 C C . SER B 1 336 ? 3.561 -57.592 25.268 1.000 51.349 336 SER B C 1
ATOM 6738 O O . SER B 1 336 ? 4.164 -58.635 25.583 1.000 51.824 336 SER B O 1
ATOM 6741 N N . ASP B 1 337 ? 3.793 -56.889 24.152 1.000 50.437 337 ASP B N 1
ATOM 6742 C CA . ASP B 1 337 ? 4.760 -57.265 23.082 1.000 50.366 337 ASP B CA 1
ATOM 6743 C C . ASP B 1 337 ? 6.152 -57.438 23.690 1.000 49.806 337 ASP B C 1
ATOM 6744 O O . ASP B 1 337 ? 6.711 -56.486 24.229 1.000 49.055 337 ASP B O 1
ATOM 6749 N N . PRO B 1 338 ? 6.751 -58.653 23.639 1.000 50.185 338 PRO B N 1
ATOM 6750 C CA . PRO B 1 338 ? 8.116 -58.862 24.128 1.000 49.768 338 PRO B CA 1
ATOM 6751 C C . PRO B 1 338 ? 9.144 -57.894 23.521 1.000 48.878 338 PRO B C 1
ATOM 6752 O O . PRO B 1 338 ? 10.037 -57.481 24.234 1.000 48.624 338 PRO B O 1
ATOM 6756 N N . ASP B 1 339 ? 8.988 -57.558 22.235 1.000 48.493 339 ASP B N 1
ATOM 6757 C CA . ASP B 1 339 ? 9.915 -56.676 21.474 1.000 47.966 339 ASP B CA 1
ATOM 6758 C C . ASP B 1 339 ? 9.780 -55.225 21.959 1.000 46.664 339 ASP B C 1
ATOM 6759 O O . ASP B 1 339 ? 10.789 -54.496 21.894 1.000 46.429 339 ASP B O 1
ATOM 6764 N N . LEU B 1 340 ? 8.591 -54.818 22.420 1.000 45.897 340 LEU B N 1
ATOM 6765 C CA . LEU B 1 340 ? 8.353 -53.470 23.009 1.000 44.715 340 LEU B CA 1
ATOM 6766 C C . LEU B 1 340 ? 9.186 -53.321 24.286 1.000 44.203 340 LEU B C 1
ATOM 6767 O O . LEU B 1 340 ? 9.805 -52.257 24.461 1.000 43.633 340 LEU B O 1
ATOM 6772 N N . ARG B 1 341 ? 9.169 -54.340 25.151 1.000 44.390 341 ARG B N 1
ATOM 6773 C CA . ARG B 1 341 ? 9.935 -54.373 26.425 1.000 44.415 341 ARG B CA 1
ATOM 6774 C C . ARG B 1 341 ? 11.430 -54.251 26.111 1.000 44.616 341 ARG B C 1
ATOM 6775 O O . ARG B 1 341 ? 12.096 -53.425 26.758 1.000 44.422 341 ARG B O 1
ATOM 6783 N N . ARG B 1 342 ? 11.923 -55.038 25.149 1.000 45.195 342 ARG B N 1
ATOM 6784 C CA . ARG B 1 342 ? 13.347 -55.049 24.714 1.000 45.757 342 ARG B CA 1
ATOM 6785 C C . ARG B 1 342 ? 13.782 -53.621 24.359 1.000 45.442 342 ARG B C 1
ATOM 6786 O O . ARG B 1 342 ? 14.883 -53.224 24.785 1.000 45.820 342 ARG B O 1
ATOM 6794 N N . SER B 1 343 ? 12.945 -52.880 23.625 1.000 44.923 343 SER B N 1
ATOM 6795 C CA . SER B 1 343 ? 13.181 -51.462 23.238 1.000 44.719 343 SER B CA 1
ATOM 6796 C C . SER B 1 343 ? 13.215 -50.578 24.492 1.000 44.376 343 SER B C 1
ATOM 6797 O O . SER B 1 343 ? 14.179 -49.800 24.640 1.000 44.749 343 SER B O 1
ATOM 6800 N N . VAL B 1 344 ? 12.198 -50.703 25.353 1.000 43.939 344 VAL B N 1
ATOM 6801 C CA . VAL B 1 344 ? 12.025 -49.911 26.609 1.000 43.594 344 VAL B CA 1
ATOM 6802 C C . VAL B 1 344 ? 13.235 -50.145 27.526 1.000 44.227 344 VAL B C 1
ATOM 6803 O O . VAL B 1 344 ? 13.806 -49.148 28.007 1.000 44.377 344 VAL B O 1
ATOM 6807 N N . VAL B 1 345 ? 13.612 -51.410 27.749 1.000 44.742 345 VAL B N 1
ATOM 6808 C CA . VAL B 1 345 ? 14.738 -51.818 28.645 1.000 45.471 345 VAL B CA 1
ATOM 6809 C C . VAL B 1 345 ? 16.067 -51.338 28.043 1.000 46.080 345 VAL B C 1
ATOM 6810 O O . VAL B 1 345 ? 16.963 -50.960 28.824 1.000 46.792 345 VAL B O 1
ATOM 6814 N N . ALA B 1 346 ? 16.197 -51.361 26.712 1.000 46.071 346 ALA B N 1
ATOM 6815 C CA . ALA B 1 346 ? 17.404 -50.909 25.978 1.000 46.873 346 ALA B CA 1
ATOM 6816 C C . ALA B 1 346 ? 17.570 -49.393 26.140 1.000 46.715 346 ALA B C 1
ATOM 6817 O O . ALA B 1 346 ? 18.713 -48.948 26.347 1.000 47.718 346 ALA B O 1
ATOM 6819 N N . ALA B 1 347 ? 16.469 -48.640 26.043 1.000 45.715 347 ALA B N 1
ATOM 6820 C CA . ALA B 1 347 ? 16.423 -47.163 26.166 1.000 45.462 347 ALA B CA 1
ATOM 6821 C C . ALA B 1 347 ? 16.830 -46.750 27.584 1.000 45.720 347 ALA B C 1
ATOM 6822 O O . ALA B 1 347 ? 17.779 -45.952 27.718 1.000 46.505 347 ALA B O 1
ATOM 6824 N N . TRP B 1 348 ? 16.130 -47.283 28.592 1.000 45.262 348 TRP B N 1
ATOM 6825 C CA . TRP B 1 348 ? 16.387 -47.052 30.040 1.000 45.713 348 TRP B CA 1
ATOM 6826 C C . TRP B 1 348 ? 17.817 -47.475 30.406 1.000 46.820 348 TRP B C 1
ATOM 6827 O O . TRP B 1 348 ? 18.429 -46.787 31.245 1.000 47.570 348 TRP B O 1
ATOM 6838 N N . ASP B 1 349 ? 18.304 -48.573 29.815 1.000 47.012 349 ASP B N 1
ATOM 6839 C CA . ASP B 1 349 ? 19.614 -49.224 30.106 1.000 48.211 349 ASP B CA 1
ATOM 6840 C C . ASP B 1 349 ? 19.486 -50.147 31.325 1.000 48.398 349 ASP B C 1
ATOM 6841 O O . ASP B 1 349 ? 20.478 -50.829 31.638 1.000 49.341 349 ASP B O 1
ATOM 6846 N N . LEU B 1 350 ? 18.319 -50.178 31.978 1.000 47.696 350 LEU B N 1
ATOM 6847 C CA . LEU B 1 350 ? 18.104 -50.876 33.275 1.000 48.198 350 LEU B CA 1
ATOM 6848 C C . LEU B 1 350 ? 16.717 -51.515 33.292 1.000 47.452 350 LEU B C 1
ATOM 6849 O O . LEU B 1 350 ? 15.818 -51.070 32.580 1.000 46.560 350 LEU B O 1
ATOM 6854 N N . PRO B 1 351 ? 16.507 -52.581 34.099 1.000 48.041 351 PRO B N 1
ATOM 6855 C CA . PRO B 1 351 ? 15.184 -53.171 34.299 1.000 47.717 351 PRO B CA 1
ATOM 6856 C C . PRO B 1 351 ? 14.439 -52.547 35.490 1.000 48.045 351 PRO B C 1
ATOM 6857 O O . PRO B 1 351 ? 14.677 -52.959 36.611 1.000 48.847 351 PRO B O 1
ATOM 6861 N N . TRP B 1 352 ? 13.557 -51.581 35.218 1.000 47.617 352 TRP B N 1
ATOM 6862 C CA . TRP B 1 352 ? 12.818 -50.798 36.248 1.000 48.127 352 TRP B CA 1
ATOM 6863 C C . TRP B 1 352 ? 11.495 -51.481 36.614 1.000 48.503 352 TRP B C 1
ATOM 6864 O O . TRP B 1 352 ? 11.002 -51.225 37.730 1.000 49.324 352 TRP B O 1
ATOM 6875 N N . GLY B 1 353 ? 10.949 -52.316 35.722 1.000 48.371 353 GLY B N 1
ATOM 6876 C CA . GLY B 1 353 ? 9.702 -53.071 35.953 1.000 49.038 353 GLY B CA 1
ATOM 6877 C C . GLY B 1 353 ? 8.517 -52.148 36.179 1.000 49.159 353 GLY B C 1
ATOM 6878 O O . GLY B 1 353 ? 7.735 -52.408 37.114 1.000 49.991 353 GLY B O 1
ATOM 6879 N N . MET B 1 354 ? 8.404 -51.099 35.358 1.000 48.614 354 MET B N 1
ATOM 6880 C CA . MET B 1 354 ? 7.272 -50.133 35.350 1.000 48.697 354 MET B CA 1
ATOM 6881 C C . MET B 1 354 ? 6.211 -50.623 34.357 1.000 48.470 354 MET B C 1
ATOM 6882 O O . MET B 1 354 ? 5.012 -50.454 34.650 1.000 49.062 354 MET B O 1
ATOM 6887 N N . GLY B 1 355 ? 6.649 -51.199 33.229 1.000 48.004 355 GLY B N 1
ATOM 6888 C CA . GLY B 1 355 ? 5.800 -51.906 32.250 1.000 47.909 355 GLY B CA 1
ATOM 6889 C C . GLY B 1 355 ? 4.789 -50.987 31.586 1.000 47.414 355 GLY B C 1
ATOM 6890 O O . GLY B 1 355 ? 5.214 -50.114 30.804 1.000 46.662 355 GLY B O 1
ATOM 6891 N N . ASP B 1 356 ? 3.499 -51.181 31.891 1.000 47.964 356 ASP B N 1
ATOM 6892 C CA . ASP B 1 356 ? 2.353 -50.439 31.297 1.000 47.686 356 ASP B CA 1
ATOM 6893 C C . ASP B 1 356 ? 2.713 -48.953 31.172 1.000 46.753 356 ASP B C 1
ATOM 6894 O O . ASP B 1 356 ? 2.488 -48.385 30.086 1.000 46.126 356 ASP B O 1
ATOM 6896 N N . ILE B 1 357 ? 3.269 -48.362 32.238 1.000 46.813 357 ILE B N 1
ATOM 6897 C CA . ILE B 1 357 ? 3.644 -46.917 32.324 1.000 46.141 357 ILE B CA 1
ATOM 6898 C C . ILE B 1 357 ? 4.608 -46.568 31.182 1.000 45.116 357 ILE B C 1
ATOM 6899 O O . ILE B 1 357 ? 4.317 -45.607 30.445 1.000 44.625 357 ILE B O 1
ATOM 6901 N N . ASN B 1 358 ? 5.703 -47.325 31.040 1.000 44.927 358 ASN B N 1
ATOM 6902 C CA . ASN B 1 358 ? 6.763 -47.094 30.019 1.000 44.205 358 ASN B CA 1
ATOM 6903 C C . ASN B 1 358 ? 6.248 -47.499 28.632 1.000 43.650 358 ASN B C 1
ATOM 6904 O O . ASN B 1 358 ? 6.311 -46.657 27.715 1.000 43.122 358 ASN B O 1
ATOM 6909 N N . GLY B 1 359 ? 5.783 -48.745 28.491 1.000 43.803 359 GLY B N 1
ATOM 6910 C CA . GLY B 1 359 ? 5.326 -49.329 27.215 1.000 43.677 359 GLY B CA 1
ATOM 6911 C C . GLY B 1 359 ? 4.354 -48.413 26.491 1.000 43.254 359 GLY B C 1
ATOM 6912 O O . GLY B 1 359 ? 4.593 -48.115 25.302 1.000 42.848 359 GLY B O 1
ATOM 6913 N N . SER B 1 360 ? 3.303 -47.976 27.190 1.000 43.346 360 SER B N 1
ATOM 6914 C CA . SER B 1 360 ? 2.251 -47.062 26.673 1.000 43.134 360 SER B CA 1
ATOM 6915 C C . SER B 1 360 ? 2.885 -45.731 26.253 1.000 42.293 360 SER B C 1
ATOM 6916 O O . SER B 1 360 ? 2.523 -45.216 25.180 1.000 42.123 360 SER B O 1
ATOM 6919 N N . MET B 1 361 ? 3.808 -45.214 27.068 1.000 42.020 361 MET B N 1
ATOM 6920 C CA . MET B 1 361 ? 4.511 -43.922 26.839 1.000 41.495 361 MET B CA 1
ATOM 6921 C C . MET B 1 361 ? 5.403 -44.019 25.592 1.000 41.091 361 MET B C 1
ATOM 6922 O O . MET B 1 361 ? 5.466 -43.024 24.842 1.000 40.918 361 MET B O 1
ATOM 6927 N N . TYR B 1 362 ? 6.067 -45.161 25.378 1.000 43.348 362 TYR B N 1
ATOM 6928 C CA . TYR B 1 362 ? 6.920 -45.421 24.186 1.000 43.108 362 TYR B CA 1
ATOM 6929 C C . TYR B 1 362 ? 6.042 -45.391 22.930 1.000 43.576 362 TYR B C 1
ATOM 6930 O O . TYR B 1 362 ? 6.295 -44.551 22.040 1.000 43.412 362 TYR B O 1
ATOM 6939 N N . LEU B 1 363 ? 5.036 -46.273 22.874 1.000 44.056 363 LEU B N 1
ATOM 6940 C CA . LEU B 1 363 ? 4.127 -46.442 21.707 1.000 44.686 363 LEU B CA 1
ATOM 6941 C C . LEU B 1 363 ? 3.399 -45.121 21.426 1.000 44.299 363 LEU B C 1
ATOM 6942 O O . LEU B 1 363 ? 3.141 -44.835 20.241 1.000 44.730 363 LEU B O 1
ATOM 6947 N N . LEU B 1 364 ? 3.093 -44.350 22.475 1.000 43.451 364 LEU B N 1
ATOM 6948 C CA . LEU B 1 364 ? 2.469 -43.002 22.371 1.000 43.159 364 LEU B CA 1
ATOM 6949 C C . LEU B 1 364 ? 3.413 -42.064 21.611 1.000 42.188 364 LEU B C 1
ATOM 6950 O O . LEU B 1 364 ? 2.982 -41.497 20.591 1.000 42.613 364 LEU B O 1
ATOM 6955 N N . PHE B 1 365 ? 4.651 -41.915 22.091 1.000 40.944 365 PHE B N 1
ATOM 6956 C CA . PHE B 1 365 ? 5.682 -41.016 21.504 1.000 40.108 365 PHE B CA 1
ATOM 6957 C C . PHE B 1 365 ? 6.026 -41.476 20.081 1.000 40.350 365 PHE B C 1
ATOM 6958 O O . PHE B 1 365 ? 6.232 -40.599 19.220 1.000 40.279 365 PHE B O 1
ATOM 6966 N N . LYS B 1 366 ? 6.074 -42.792 19.841 1.000 40.641 366 LYS B N 1
ATOM 6967 C CA . LYS B 1 366 ? 6.356 -43.388 18.505 1.000 41.140 366 LYS B CA 1
ATOM 6968 C C . LYS B 1 366 ? 5.270 -42.954 17.513 1.000 41.866 366 LYS B C 1
ATOM 6969 O O . LYS B 1 366 ? 5.625 -42.587 16.376 1.000 42.042 366 LYS B O 1
ATOM 6975 N N . ALA B 1 367 ? 4.002 -43.010 17.933 1.000 42.369 367 ALA B N 1
ATOM 6976 C CA . ALA B 1 367 ? 2.818 -42.612 17.134 1.000 43.236 367 ALA B CA 1
ATOM 6977 C C . ALA B 1 367 ? 2.836 -41.096 16.909 1.000 42.771 367 ALA B C 1
ATOM 6978 O O . ALA B 1 367 ? 2.478 -40.662 15.800 1.000 43.417 367 ALA B O 1
ATOM 6980 N N . VAL B 1 368 ? 3.244 -40.331 17.927 1.000 41.769 368 VAL B N 1
ATOM 6981 C CA . VAL B 1 368 ? 3.358 -38.841 17.885 1.000 41.361 368 VAL B CA 1
ATOM 6982 C C . VAL B 1 368 ? 4.474 -38.448 16.907 1.000 40.926 368 VAL B C 1
ATOM 6983 O O . VAL B 1 368 ? 4.261 -37.495 16.131 1.000 41.316 368 VAL B O 1
ATOM 6987 N N . ARG B 1 369 ? 5.607 -39.163 16.940 1.000 40.233 369 ARG B N 1
ATOM 6988 C CA . ARG B 1 369 ? 6.846 -38.832 16.181 1.000 39.751 369 ARG B CA 1
ATOM 6989 C C . ARG B 1 369 ? 6.577 -38.843 14.669 1.000 40.395 369 ARG B C 1
ATOM 6990 O O . ARG B 1 369 ? 7.266 -38.097 13.947 1.000 40.327 369 ARG B O 1
ATOM 6998 N N . GLU B 1 370 ? 5.628 -39.663 14.207 1.000 41.081 370 GLU B N 1
ATOM 6999 C CA . GLU B 1 370 ? 5.246 -39.768 12.772 1.000 41.863 370 GLU B CA 1
ATOM 7000 C C . GLU B 1 370 ? 4.737 -38.410 12.270 1.000 41.948 370 GLU B C 1
ATOM 7001 O O . GLU B 1 370 ? 5.033 -38.067 11.109 1.000 42.306 370 GLU B O 1
ATOM 7007 N N . HIS B 1 371 ? 4.019 -37.664 13.119 1.000 41.596 371 HIS B N 1
ATOM 7008 C CA . HIS B 1 371 ? 3.328 -36.393 12.772 1.000 41.891 371 HIS B CA 1
ATOM 7009 C C . HIS B 1 371 ? 4.207 -35.184 13.116 1.000 40.868 371 HIS B C 1
ATOM 7010 O O . HIS B 1 371 ? 4.314 -34.281 12.263 1.000 41.160 371 HIS B O 1
ATOM 7017 N N . VAL B 1 372 ? 4.799 -35.161 14.315 1.000 39.763 372 VAL B N 1
ATOM 7018 C CA . VAL B 1 372 ? 5.589 -34.005 14.843 1.000 38.946 372 VAL B CA 1
ATOM 7019 C C . VAL B 1 372 ? 6.950 -34.502 15.342 1.000 37.901 372 VAL B C 1
ATOM 7020 O O . VAL B 1 372 ? 7.038 -35.674 15.747 1.000 37.619 372 VAL B O 1
ATOM 7024 N N . THR B 1 373 ? 7.957 -33.621 15.315 1.000 37.395 373 THR B N 1
ATOM 7025 C CA . THR B 1 373 ? 9.333 -33.856 15.833 1.000 36.581 373 THR B CA 1
ATOM 7026 C C . THR B 1 373 ? 9.431 -33.352 17.279 1.000 35.986 373 THR B C 1
ATOM 7027 O O . THR B 1 373 ? 10.209 -33.946 18.051 1.000 35.555 373 THR B O 1
ATOM 7031 N N . VAL B 1 374 ? 8.691 -32.290 17.621 1.000 36.054 374 VAL B N 1
ATOM 7032 C CA . VAL B 1 374 ? 8.648 -31.686 18.987 1.000 35.593 374 VAL B CA 1
ATOM 7033 C C . VAL B 1 374 ? 7.238 -31.868 19.562 1.000 35.806 374 VAL B C 1
ATOM 7034 O O . VAL B 1 374 ? 6.266 -31.758 18.792 1.000 36.461 374 VAL B O 1
ATOM 7038 N N . ALA B 1 375 ? 7.147 -32.124 20.871 1.000 35.310 375 ALA B N 1
ATOM 7039 C CA . ALA B 1 375 ? 5.886 -32.307 21.626 1.000 35.532 375 ALA B CA 1
ATOM 7040 C C . ALA B 1 375 ? 5.996 -31.611 22.989 1.000 35.161 375 ALA B C 1
ATOM 7041 O O . ALA B 1 375 ? 7.042 -31.767 23.651 1.000 34.493 375 ALA B O 1
ATOM 7043 N N . LEU B 1 376 ? 4.955 -30.867 23.379 1.000 35.617 376 LEU B N 1
ATOM 7044 C CA . LEU B 1 376 ? 4.816 -30.247 24.725 1.000 35.459 376 LEU B CA 1
ATOM 7045 C C . LEU B 1 376 ? 4.024 -31.200 25.626 1.000 35.446 376 LEU B C 1
ATOM 7046 O O . LEU B 1 376 ? 2.960 -31.671 25.182 1.000 36.169 376 LEU B O 1
ATOM 7051 N N . SER B 1 377 ? 4.530 -31.466 26.835 1.000 34.831 377 SER B N 1
ATOM 7052 C CA . SER B 1 377 ? 3.880 -32.301 27.881 1.000 34.793 377 SER B CA 1
ATOM 7053 C C . SER B 1 377 ? 3.588 -31.445 29.118 1.000 34.786 377 SER B C 1
ATOM 7054 O O . SER B 1 377 ? 4.146 -30.333 29.213 1.000 34.718 377 SER B O 1
ATOM 7057 N N . GLY B 1 378 ? 2.759 -31.961 30.031 1.000 34.947 378 GLY B N 1
ATOM 7058 C CA . GLY B 1 378 ? 2.428 -31.319 31.319 1.000 35.020 378 GLY B CA 1
ATOM 7059 C C . GLY B 1 378 ? 3.089 -32.023 32.495 1.000 34.360 378 GLY B C 1
ATOM 7060 O O . GLY B 1 378 ? 2.672 -31.758 33.638 1.000 34.539 378 GLY B O 1
ATOM 7061 N N . GLU B 1 379 ? 4.107 -32.853 32.225 1.000 33.670 379 GLU B N 1
ATOM 7062 C CA . GLU B 1 379 ? 4.695 -33.857 33.159 1.000 33.114 379 GLU B CA 1
ATOM 7063 C C . GLU B 1 379 ? 4.861 -33.287 34.575 1.000 32.931 379 GLU B C 1
ATOM 7064 O O . GLU B 1 379 ? 4.476 -33.986 35.537 1.000 33.013 379 GLU B O 1
ATOM 7066 N N . ALA B 1 380 ? 5.414 -32.076 34.700 1.000 32.739 380 ALA B N 1
ATOM 7067 C CA . ALA B 1 380 ? 5.889 -31.494 35.980 1.000 32.470 380 ALA B CA 1
ATOM 7068 C C . ALA B 1 380 ? 4.759 -30.774 36.736 1.000 32.858 380 ALA B C 1
ATOM 7069 O O . ALA B 1 380 ? 5.025 -30.311 37.860 1.000 32.832 380 ALA B O 1
ATOM 7071 N N . ALA B 1 381 ? 3.553 -30.688 36.163 1.000 33.282 381 ALA B N 1
ATOM 7072 C CA . ALA B 1 381 ? 2.403 -29.926 36.715 1.000 33.915 381 ALA B CA 1
ATOM 7073 C C . ALA B 1 381 ? 2.060 -30.414 38.129 1.000 33.818 381 ALA B C 1
ATOM 7074 O O . ALA B 1 381 ? 1.966 -29.568 39.039 1.000 34.068 381 ALA B O 1
ATOM 7076 N N . ASP B 1 382 ? 1.903 -31.729 38.307 1.000 33.510 382 ASP B N 1
ATOM 7077 C CA . ASP B 1 382 ? 1.428 -32.357 39.570 1.000 33.627 382 ASP B CA 1
ATOM 7078 C C . ASP B 1 382 ? 2.440 -32.129 40.703 1.000 33.149 382 ASP B C 1
ATOM 7079 O O . ASP B 1 382 ? 2.012 -32.155 41.872 1.000 33.439 382 ASP B O 1
ATOM 7084 N N . GLU B 1 383 ? 3.720 -31.905 40.383 1.000 32.569 383 GLU B N 1
ATOM 7085 C CA . GLU B 1 383 ? 4.825 -31.807 41.377 1.000 32.140 383 GLU B CA 1
ATOM 7086 C C . GLU B 1 383 ? 5.014 -30.355 41.842 1.000 32.361 383 GLU B C 1
ATOM 7087 O O . GLU B 1 383 ? 5.455 -30.172 42.992 1.000 32.347 383 GLU B O 1
ATOM 7093 N N . ILE B 1 384 ? 4.708 -29.368 40.991 1.000 32.603 384 ILE B N 1
ATOM 7094 C CA . ILE B 1 384 ? 4.886 -27.912 41.288 1.000 33.023 384 ILE B CA 1
ATOM 7095 C C . ILE B 1 384 ? 3.588 -27.319 41.862 1.000 33.775 384 ILE B C 1
ATOM 7096 O O . ILE B 1 384 ? 3.673 -26.249 42.498 1.000 34.195 384 ILE B O 1
ATOM 7101 N N . PHE B 1 385 ? 2.437 -27.962 41.620 1.000 33.962 385 PHE B N 1
ATOM 7102 C CA . PHE B 1 385 ? 1.094 -27.514 42.078 1.000 34.794 385 PHE B CA 1
ATOM 7103 C C . PHE B 1 385 ? 0.541 -28.473 43.145 1.000 34.773 385 PHE B C 1
ATOM 7104 O O . PHE B 1 385 ? -0.632 -28.305 43.543 1.000 35.587 385 PHE B O 1
ATOM 7112 N N . ALA B 1 386 ? 1.356 -29.432 43.601 1.000 33.924 386 ALA B N 1
ATOM 7113 C CA . ALA B 1 386 ? 1.026 -30.410 44.667 1.000 33.822 386 ALA B CA 1
ATOM 7114 C C . ALA B 1 386 ? -0.218 -31.217 44.272 1.000 34.216 386 ALA B C 1
ATOM 7115 O O . ALA B 1 386 ? -1.140 -31.335 45.101 1.000 34.851 386 ALA B O 1
ATOM 7117 N N . GLY B 1 387 ? -0.218 -31.769 43.054 1.000 33.903 387 GLY B N 1
ATOM 7118 C CA . GLY B 1 387 ? -1.372 -32.444 42.426 1.000 34.459 387 GLY B CA 1
ATOM 7119 C C . GLY B 1 387 ? -1.605 -33.848 42.960 1.000 34.347 387 GLY B C 1
ATOM 7120 O O . GLY B 1 387 ? -2.778 -34.189 43.207 1.000 35.273 387 GLY B O 1
ATOM 7121 N N . HIS B 1 388 ? -0.540 -34.642 43.112 1.000 33.402 388 HIS B N 1
ATOM 7122 C CA . HIS B 1 388 ? -0.576 -36.059 43.575 1.000 33.277 388 HIS B CA 1
ATOM 7123 C C . HIS B 1 388 ? -1.333 -36.179 44.902 1.000 33.751 388 HIS B C 1
ATOM 7124 O O . HIS B 1 388 ? -1.399 -35.180 45.644 1.000 33.912 388 HIS B O 1
ATOM 7131 N N . VAL B 1 389 ? -1.858 -37.374 45.188 1.000 33.986 389 VAL B N 1
ATOM 7132 C CA . VAL B 1 389 ? -2.692 -37.666 46.392 1.000 34.606 389 VAL B CA 1
ATOM 7133 C C . VAL B 1 389 ? -1.792 -37.785 47.630 1.000 33.933 389 VAL B C 1
ATOM 7134 O O . VAL B 1 389 ? -2.328 -37.644 48.749 1.000 34.411 389 VAL B O 1
ATOM 7138 N N . TRP B 1 390 ? -0.487 -38.027 47.445 1.000 32.905 390 TRP B N 1
ATOM 7139 C CA . TRP B 1 390 ? 0.518 -38.079 48.545 1.000 32.329 390 TRP B CA 1
ATOM 7140 C C . TRP B 1 390 ? 0.987 -36.663 48.913 1.000 32.031 390 TRP B C 1
ATOM 7141 O O . TRP B 1 390 ? 1.804 -36.550 49.846 1.000 31.794 390 TRP B O 1
ATOM 7152 N N . HIS B 1 391 ? 0.492 -35.632 48.216 1.000 32.144 391 HIS B N 1
ATOM 7153 C CA . HIS B 1 391 ? 0.574 -34.203 48.627 1.000 32.184 391 HIS B CA 1
ATOM 7154 C C . HIS B 1 391 ? -0.598 -33.875 49.557 1.000 32.972 391 HIS B C 1
ATOM 7155 O O . HIS B 1 391 ? -0.411 -33.063 50.483 1.000 33.166 391 HIS B O 1
ATOM 7162 N N . GLN B 1 392 ? -1.763 -34.479 49.299 1.000 33.492 392 GLN B N 1
ATOM 7163 C CA . GLN B 1 392 ? -3.051 -34.158 49.969 1.000 34.436 392 GLN B CA 1
ATOM 7164 C C . GLN B 1 392 ? -3.185 -34.976 51.259 1.000 34.570 392 GLN B C 1
ATOM 7165 O O . GLN B 1 392 ? -3.614 -34.395 52.270 1.000 35.145 392 GLN B O 1
ATOM 7171 N N . SER B 1 393 ? -2.820 -36.263 51.224 1.000 34.120 393 SER B N 1
ATOM 7172 C CA . SER B 1 393 ? -2.908 -37.212 52.368 1.000 34.299 393 SER B CA 1
ATOM 7173 C C . SER B 1 393 ? -2.092 -36.694 53.558 1.000 33.897 393 SER B C 1
ATOM 7174 O O . SER B 1 393 ? -0.865 -36.543 53.409 1.000 33.086 393 SER B O 1
ATOM 7177 N N . LYS B 1 394 ? -2.759 -36.448 54.693 1.000 34.523 394 LYS B N 1
ATOM 7178 C CA . LYS B 1 394 ? -2.131 -36.052 55.983 1.000 34.354 394 LYS B CA 1
ATOM 7179 C C . LYS B 1 394 ? -1.162 -37.153 56.431 1.000 33.747 394 LYS B C 1
ATOM 7180 O O . LYS B 1 394 ? -0.089 -36.813 56.961 1.000 33.283 394 LYS B O 1
ATOM 7182 N N . ALA B 1 395 ? -1.532 -38.420 56.216 1.000 33.842 395 ALA B N 1
ATOM 7183 C CA . ALA B 1 395 ? -0.734 -39.619 56.570 1.000 33.454 395 ALA B CA 1
ATOM 7184 C C . ALA B 1 395 ? 0.621 -39.580 55.849 1.000 32.430 395 ALA B C 1
ATOM 7185 O O . ALA B 1 395 ? 1.640 -39.914 56.484 1.000 32.113 395 ALA B O 1
ATOM 7187 N N . ALA B 1 396 ? 0.625 -39.179 54.574 1.000 31.991 396 ALA B N 1
ATOM 7188 C CA . ALA B 1 396 ? 1.830 -39.051 53.722 1.000 31.133 396 ALA B CA 1
ATOM 7189 C C . ALA B 1 396 ? 2.700 -37.891 54.223 1.000 30.785 396 ALA B C 1
ATOM 7190 O O . ALA B 1 396 ? 3.897 -38.118 54.481 1.000 30.391 396 ALA B O 1
ATOM 7192 N N . ARG B 1 397 ? 2.109 -36.701 54.366 1.000 31.044 397 ARG B N 1
ATOM 7193 C CA . ARG B 1 397 ? 2.807 -35.447 54.765 1.000 30.921 397 ARG B CA 1
ATOM 7194 C C . ARG B 1 397 ? 3.409 -35.575 56.170 1.000 31.089 397 ARG B C 1
ATOM 7195 O O . ARG B 1 397 ? 4.497 -35.000 56.388 1.000 30.914 397 ARG B O 1
ATOM 7203 N N . TYR B 1 398 ? 2.730 -36.279 57.085 1.000 31.528 398 TYR B N 1
ATOM 7204 C CA . TYR B 1 398 ? 3.140 -36.445 58.507 1.000 31.823 398 TYR B CA 1
ATOM 7205 C C . TYR B 1 398 ? 3.715 -37.852 58.739 1.000 31.676 398 TYR B C 1
ATOM 7206 O O . TYR B 1 398 ? 3.961 -38.201 59.909 1.000 32.034 398 TYR B O 1
ATOM 7215 N N . GLY B 1 399 ? 3.937 -38.622 57.666 1.000 31.264 399 GLY B N 1
ATOM 7216 C CA . GLY B 1 399 ? 4.617 -39.933 57.702 1.000 31.162 399 GLY B CA 1
ATOM 7217 C C . GLY B 1 399 ? 6.128 -39.773 57.762 1.000 30.828 399 GLY B C 1
ATOM 7218 O O . GLY B 1 399 ? 6.611 -38.666 57.449 1.000 30.559 399 GLY B O 1
ATOM 7219 N N . GLY B 1 400 ? 6.844 -40.844 58.129 1.000 30.965 400 GLY B N 1
ATOM 7220 C CA . GLY B 1 400 ? 8.302 -40.845 58.371 1.000 30.942 400 GLY B CA 1
ATOM 7221 C C . GLY B 1 400 ? 9.081 -41.499 57.240 1.000 30.602 400 GLY B C 1
ATOM 7222 O O . GLY B 1 400 ? 10.122 -42.123 57.522 1.000 30.754 400 GLY B O 1
ATOM 7223 N N . THR B 1 401 ? 8.601 -41.352 56.003 1.000 30.264 401 THR B N 1
ATOM 7224 C CA . THR B 1 401 ? 9.211 -41.908 54.766 1.000 29.973 401 THR B CA 1
ATOM 7225 C C . THR B 1 401 ? 8.728 -41.062 53.583 1.000 29.659 401 THR B C 1
ATOM 7226 O O . THR B 1 401 ? 7.893 -40.159 53.814 1.000 29.745 401 THR B O 1
ATOM 7230 N N . PHE B 1 402 ? 9.230 -41.338 52.376 1.000 29.448 402 PHE B N 1
ATOM 7231 C CA . PHE B 1 402 ? 8.837 -40.639 51.123 1.000 29.190 402 PHE B CA 1
ATOM 7232 C C . PHE B 1 402 ? 7.317 -40.724 50.977 1.000 29.583 402 PHE B C 1
ATOM 7233 O O . PHE B 1 402 ? 6.747 -41.802 51.122 1.000 29.847 402 PHE B O 1
ATOM 7241 N N . PRO B 1 403 ? 6.612 -39.598 50.715 1.000 29.838 403 PRO B N 1
ATOM 7242 C CA . PRO B 1 403 ? 5.148 -39.600 50.651 1.000 30.464 403 PRO B CA 1
ATOM 7243 C C . PRO B 1 403 ? 4.549 -40.667 49.718 1.000 30.889 403 PRO B C 1
ATOM 7244 O O . PRO B 1 403 ? 3.603 -41.316 50.113 1.000 31.418 403 PRO B O 1
ATOM 7248 N N . TRP B 1 404 ? 5.120 -40.827 48.521 1.000 30.927 404 TRP B N 1
ATOM 7249 C CA . TRP B 1 404 ? 4.602 -41.723 47.448 1.000 31.432 404 TRP B CA 1
ATOM 7250 C C . TRP B 1 404 ? 4.751 -43.199 47.846 1.000 32.168 404 TRP B C 1
ATOM 7251 O O . TRP B 1 404 ? 4.093 -44.037 47.210 1.000 32.549 404 TRP B O 1
ATOM 7262 N N . HIS B 1 405 ? 5.574 -43.509 48.855 1.000 32.724 405 HIS B N 1
ATOM 7263 C CA . HIS B 1 405 ? 5.686 -44.862 49.468 1.000 33.633 405 HIS B CA 1
ATOM 7264 C C . HIS B 1 405 ? 4.432 -45.145 50.306 1.000 34.790 405 HIS B C 1
ATOM 7265 O O . HIS B 1 405 ? 3.787 -46.184 50.073 1.000 35.441 405 HIS B O 1
ATOM 7272 N N . THR B 1 406 ? 4.109 -44.239 51.237 1.000 35.403 406 THR B N 1
ATOM 7273 C CA . THR B 1 406 ? 2.972 -44.326 52.195 1.000 36.576 406 THR B CA 1
ATOM 7274 C C . THR B 1 406 ? 1.670 -44.670 51.458 1.000 37.705 406 THR B C 1
ATOM 7275 O O . THR B 1 406 ? 0.863 -45.429 52.029 1.000 38.517 406 THR B O 1
ATOM 7279 N N . THR B 1 407 ? 1.481 -44.134 50.247 1.000 38.179 407 THR B N 1
ATOM 7280 C CA . THR B 1 407 ? 0.223 -44.219 49.455 1.000 39.391 407 THR B CA 1
ATOM 7281 C C . THR B 1 407 ? 0.230 -45.435 48.516 1.000 40.349 407 THR B C 1
ATOM 7282 O O . THR B 1 407 ? -0.834 -46.077 48.413 1.000 41.410 407 THR B O 1
ATOM 7286 N N . TRP B 1 408 ? 1.356 -45.735 47.853 1.000 40.527 408 TRP B N 1
ATOM 7287 C CA . TRP B 1 408 ? 1.409 -46.677 46.698 1.000 41.478 408 TRP B CA 1
ATOM 7288 C C . TRP B 1 408 ? 2.259 -47.924 46.992 1.000 42.305 408 TRP B C 1
ATOM 7289 O O . TRP B 1 408 ? 1.744 -49.035 46.755 1.000 43.236 408 TRP B O 1
ATOM 7300 N N . LEU B 1 409 ? 3.503 -47.758 47.460 1.000 42.525 409 LEU B N 1
ATOM 7301 C CA . LEU B 1 409 ? 4.523 -48.844 47.578 1.000 43.285 409 LEU B CA 1
ATOM 7302 C C . LEU B 1 409 ? 3.874 -50.175 47.986 1.000 44.950 409 LEU B C 1
ATOM 7303 O O . LEU B 1 409 ? 4.168 -51.191 47.327 1.000 45.432 409 LEU B O 1
ATOM 7308 N N . LYS B 1 410 ? 3.039 -50.162 49.033 1.000 46.242 410 LYS B N 1
ATOM 7309 C CA . LYS B 1 410 ? 2.412 -51.359 49.666 1.000 47.928 410 LYS B CA 1
ATOM 7310 C C . LYS B 1 410 ? 2.009 -52.396 48.606 1.000 49.242 410 LYS B C 1
ATOM 7311 O O . LYS B 1 410 ? 2.258 -53.597 48.838 1.000 49.950 410 LYS B O 1
ATOM 7313 N N . ARG B 1 411 ? 1.400 -51.952 47.501 1.000 49.930 411 ARG B N 1
ATOM 7314 C CA . ARG B 1 411 ? 0.897 -52.828 46.406 1.000 51.338 411 ARG B CA 1
ATOM 7315 C C . ARG B 1 411 ? 2.032 -53.133 45.419 1.000 51.427 411 ARG B C 1
ATOM 7316 O O . ARG B 1 411 ? 2.122 -54.295 44.970 1.000 52.523 411 ARG B O 1
ATOM 7318 N N . VAL B 1 412 ? 2.869 -52.136 45.110 1.000 50.743 412 VAL B N 1
ATOM 7319 C CA . VAL B 1 412 ? 3.947 -52.215 44.077 1.000 50.548 412 VAL B CA 1
ATOM 7320 C C . VAL B 1 412 ? 5.257 -52.718 44.707 1.000 50.695 412 VAL B C 1
ATOM 7321 O O . VAL B 1 412 ? 6.323 -52.476 44.100 1.000 50.161 412 VAL B O 1
ATOM 7323 N N . ASP B 1 413 ? 5.186 -53.391 45.864 1.000 51.555 413 ASP B N 1
ATOM 7324 C CA . ASP B 1 413 ? 6.354 -53.989 46.568 1.000 51.794 413 ASP B CA 1
ATOM 7325 C C . ASP B 1 413 ? 6.475 -55.463 46.159 1.000 52.980 413 ASP B C 1
ATOM 7326 O O . ASP B 1 413 ? 5.592 -56.254 46.548 1.000 53.958 413 ASP B O 1
ATOM 7331 N N . CYS B 1 414 ? 7.534 -55.807 45.416 1.000 53.057 414 CYS B N 1
ATOM 7332 C CA . CYS B 1 414 ? 7.834 -57.179 44.916 1.000 54.096 414 CYS B CA 1
ATOM 7333 C C . CYS B 1 414 ? 8.743 -57.926 45.904 1.000 54.739 414 CYS B C 1
ATOM 7334 O O . CYS B 1 414 ? 9.201 -59.031 45.552 1.000 55.620 414 CYS B O 1
ATOM 7337 N N . SER B 1 415 ? 8.967 -57.362 47.098 1.000 54.599 415 SER B N 1
ATOM 7338 C CA . SER B 1 415 ? 9.851 -57.906 48.166 1.000 55.256 415 SER B CA 1
ATOM 7339 C C . SER B 1 415 ? 9.454 -59.344 48.529 1.000 56.822 415 SER B C 1
ATOM 7340 O O . SER B 1 415 ? 10.359 -60.138 48.855 1.000 57.402 415 SER B O 1
ATOM 7342 N N . ALA B 1 416 ? 8.155 -59.659 48.477 1.000 47.634 416 ALA B N 1
ATOM 7343 C CA . ALA B 1 416 ? 7.572 -60.974 48.839 1.000 48.696 416 ALA B CA 1
ATOM 7344 C C . ALA B 1 416 ? 8.035 -62.067 47.864 1.000 49.209 416 ALA B C 1
ATOM 7345 O O . ALA B 1 416 ? 8.133 -63.233 48.301 1.000 49.946 416 ALA B O 1
ATOM 7347 N N . TYR B 1 417 ? 8.305 -61.707 46.602 1.000 48.947 417 TYR B N 1
ATOM 7348 C CA . TYR B 1 417 ? 8.589 -62.649 45.484 1.000 49.417 417 TYR B CA 1
ATOM 7349 C C . TYR B 1 417 ? 10.095 -62.726 45.194 1.000 49.188 417 TYR B C 1
ATOM 7350 O O . TYR B 1 417 ? 10.471 -63.391 44.208 1.000 49.584 417 TYR B O 1
ATOM 7359 N N . LEU B 1 418 ? 10.928 -62.097 46.029 1.000 48.747 418 LEU B N 1
ATOM 7360 C CA . LEU B 1 418 ? 12.413 -62.185 45.957 1.000 48.951 418 LEU B CA 1
ATOM 7361 C C . LEU B 1 418 ? 12.894 -63.317 46.870 1.000 49.600 418 LEU B C 1
ATOM 7362 O O . LEU B 1 418 ? 12.162 -63.656 47.819 1.000 49.871 418 LEU B O 1
ATOM 7367 N N . THR B 1 419 ? 14.076 -63.876 46.588 1.000 50.101 419 THR B N 1
ATOM 7368 C CA . THR B 1 419 ? 14.752 -64.892 47.441 1.000 51.013 419 THR B CA 1
ATOM 7369 C C . THR B 1 419 ? 15.105 -64.239 48.782 1.000 51.003 419 THR B C 1
ATOM 7370 O O . THR B 1 419 ? 15.533 -63.066 48.767 1.000 50.737 419 THR B O 1
ATOM 7374 N N . GLY B 1 420 ? 14.914 -64.964 49.889 1.000 51.489 420 GLY B N 1
ATOM 7375 C CA . GLY B 1 420 ? 15.208 -64.492 51.256 1.000 51.731 420 GLY B CA 1
ATOM 7376 C C . GLY B 1 420 ? 16.608 -63.909 51.363 1.000 51.917 420 GLY B C 1
ATOM 7377 O O . GLY B 1 420 ? 16.758 -62.850 52.002 1.000 51.849 420 GLY B O 1
ATOM 7378 N N . GLU B 1 421 ? 17.592 -64.572 50.747 1.000 52.313 421 GLU B N 1
ATOM 7379 C CA . GLU B 1 421 ? 19.026 -64.171 50.754 1.000 52.742 421 GLU B CA 1
ATOM 7380 C C . GLU B 1 421 ? 19.169 -62.764 50.162 1.000 51.334 421 GLU B C 1
ATOM 7381 O O . GLU B 1 421 ? 19.755 -61.898 50.840 1.000 51.540 421 GLU B O 1
ATOM 7383 N N . PHE B 1 422 ? 18.650 -62.551 48.948 1.000 49.927 422 PHE B N 1
ATOM 7384 C CA . PHE B 1 422 ? 18.742 -61.268 48.200 1.000 48.775 422 PHE B CA 1
ATOM 7385 C C . PHE B 1 422 ? 17.885 -60.198 48.887 1.000 47.535 422 PHE B C 1
ATOM 7386 O O . PHE B 1 422 ? 18.360 -59.052 49.017 1.000 47.240 422 PHE B O 1
ATOM 7394 N N . ASN B 1 423 ? 16.665 -60.561 49.300 1.000 46.670 423 ASN B N 1
ATOM 7395 C CA . ASN B 1 423 ? 15.719 -59.667 50.022 1.000 45.686 423 ASN B CA 1
ATOM 7396 C C . ASN B 1 423 ? 16.415 -59.091 51.262 1.000 45.913 423 ASN B C 1
ATOM 7397 O O . ASN B 1 423 ? 16.264 -57.879 51.513 1.000 45.552 423 ASN B O 1
ATOM 7399 N N . ALA B 1 424 ? 17.153 -59.930 51.995 1.000 46.579 424 ALA B N 1
ATOM 7400 C CA . ALA B 1 424 ? 17.871 -59.572 53.243 1.000 47.130 424 ALA B CA 1
ATOM 7401 C C . ALA B 1 424 ? 19.132 -58.760 52.917 1.000 46.995 424 ALA B C 1
ATOM 7402 O O . ALA B 1 424 ? 19.506 -57.904 53.743 1.000 47.345 424 ALA B O 1
ATOM 7404 N N . ALA B 1 425 ? 19.759 -59.024 51.765 1.000 46.517 425 ALA B N 1
ATOM 7405 C CA . ALA B 1 425 ? 21.002 -58.368 51.292 1.000 46.546 425 ALA B CA 1
ATOM 7406 C C . ALA B 1 425 ? 20.710 -56.934 50.831 1.000 45.000 425 ALA B C 1
ATOM 7407 O O . ALA B 1 425 ? 21.590 -56.072 51.014 1.000 45.377 425 ALA B O 1
ATOM 7409 N N . LEU B 1 426 ? 19.535 -56.698 50.234 1.000 43.279 426 LEU B N 1
ATOM 7410 C CA . LEU B 1 426 ? 19.041 -55.343 49.860 1.000 41.892 426 LEU B CA 1
ATOM 7411 C C . LEU B 1 426 ? 19.005 -54.461 51.112 1.000 41.477 426 LEU B C 1
ATOM 7412 O O . LEU B 1 426 ? 19.727 -53.444 51.144 1.000 41.682 426 LEU B O 1
ATOM 7417 N N . ASP B 1 427 ? 18.202 -54.865 52.100 1.000 40.869 427 ASP B N 1
ATOM 7418 C CA . ASP B 1 427 ? 17.805 -54.038 53.269 1.000 40.389 427 ASP B CA 1
ATOM 7419 C C . ASP B 1 427 ? 17.155 -52.757 52.729 1.000 38.825 427 ASP B C 1
ATOM 7420 O O . ASP B 1 427 ? 17.634 -51.654 53.064 1.000 38.892 427 ASP B O 1
ATOM 7425 N N . SER B 1 428 ? 16.113 -52.919 51.905 1.000 37.421 428 SER B N 1
ATOM 7426 C CA . SER B 1 428 ? 15.336 -51.827 51.257 1.000 36.081 428 SER B CA 1
ATOM 7427 C C . SER B 1 428 ? 14.826 -50.834 52.312 1.000 35.473 428 SER B C 1
ATOM 7428 O O . SER B 1 428 ? 14.852 -49.619 52.033 1.000 34.865 428 SER B O 1
ATOM 7431 N N . GLU B 1 429 ? 14.387 -51.341 53.471 1.000 35.475 429 GLU B N 1
ATOM 7432 C CA . GLU B 1 429 ? 13.844 -50.544 54.605 1.000 35.289 429 GLU B CA 1
ATOM 7433 C C . GLU B 1 429 ? 14.911 -49.559 55.103 1.000 35.378 429 GLU B C 1
ATOM 7434 O O . GLU B 1 429 ? 14.592 -48.356 55.218 1.000 34.924 429 GLU B O 1
ATOM 7436 N N . THR B 1 430 ? 16.124 -50.053 55.382 1.000 35.868 430 THR B N 1
ATOM 7437 C CA . THR B 1 430 ? 17.286 -49.255 55.866 1.000 36.272 430 THR B CA 1
ATOM 7438 C C . THR B 1 430 ? 17.706 -48.253 54.786 1.000 35.399 430 THR B C 1
ATOM 7439 O O . THR B 1 430 ? 17.885 -47.066 55.124 1.000 35.304 430 THR B O 1
ATOM 7443 N N . TYR B 1 431 ? 17.866 -48.725 53.545 1.000 34.799 431 TYR B N 1
ATOM 7444 C CA . TYR B 1 431 ? 18.279 -47.917 52.368 1.000 34.238 431 TYR B CA 1
ATOM 7445 C C . TYR B 1 431 ? 17.367 -46.693 52.253 1.000 33.331 431 TYR B C 1
ATOM 7446 O O . TYR B 1 431 ? 17.879 -45.562 52.300 1.000 33.525 431 TYR B O 1
ATOM 7455 N N . THR B 1 432 ? 16.057 -46.926 52.122 1.000 32.549 432 THR B N 1
ATOM 7456 C CA . THR B 1 432 ? 15.004 -45.880 52.015 1.000 31.774 432 THR B CA 1
ATOM 7457 C C . THR B 1 432 ? 15.138 -44.907 53.191 1.000 31.807 432 THR B C 1
ATOM 7458 O O . THR B 1 432 ? 15.204 -43.690 52.938 1.000 31.567 432 THR B O 1
ATOM 7462 N N . ALA B 1 433 ? 15.193 -45.433 54.419 1.000 32.162 433 ALA B N 1
ATOM 7463 C CA . ALA B 1 433 ? 15.322 -44.660 55.678 1.000 32.550 433 ALA B CA 1
ATOM 7464 C C . ALA B 1 433 ? 16.522 -43.710 55.580 1.000 32.831 433 ALA B C 1
ATOM 7465 O O . ALA B 1 433 ? 16.349 -42.511 55.877 1.000 32.821 433 ALA B O 1
ATOM 7467 N N . ASP B 1 434 ? 17.685 -44.226 55.165 1.000 33.177 434 ASP B N 1
ATOM 7468 C CA . ASP B 1 434 ? 18.915 -43.426 54.909 1.000 33.633 434 ASP B CA 1
ATOM 7469 C C . ASP B 1 434 ? 18.602 -42.331 53.881 1.000 32.743 434 ASP B C 1
ATOM 7470 O O . ASP B 1 434 ? 18.842 -41.147 54.192 1.000 32.918 434 ASP B O 1
ATOM 7475 N N . ARG B 1 435 ? 18.078 -42.715 52.712 1.000 31.899 435 ARG B N 1
ATOM 7476 C CA . ARG B 1 435 ? 17.800 -41.797 51.571 1.000 31.334 435 ARG B CA 1
ATOM 7477 C C . ARG B 1 435 ? 16.833 -40.692 52.018 1.000 30.801 435 ARG B C 1
ATOM 7478 O O . ARG B 1 435 ? 17.045 -39.530 51.617 1.000 30.872 435 ARG B O 1
ATOM 7486 N N . PHE B 1 436 ? 15.822 -41.037 52.822 1.000 30.365 436 PHE B N 1
ATOM 7487 C CA . PHE B 1 436 ? 14.800 -40.094 53.350 1.000 30.012 436 PHE B CA 1
ATOM 7488 C C . PHE B 1 436 ? 15.462 -39.090 54.302 1.000 30.383 436 PHE B C 1
ATOM 7489 O O . PHE B 1 436 ? 15.197 -37.881 54.166 1.000 30.242 436 PHE B O 1
ATOM 7497 N N . GLN B 1 437 ? 16.296 -39.578 55.226 1.000 30.955 437 GLN B N 1
ATOM 7498 C CA . GLN B 1 437 ? 17.031 -38.749 56.222 1.000 31.662 437 GLN B CA 1
ATOM 7499 C C . GLN B 1 437 ? 17.866 -37.683 55.498 1.000 31.811 437 GLN B C 1
ATOM 7500 O O . GLN B 1 437 ? 17.894 -36.526 55.974 1.000 31.978 437 GLN B O 1
ATOM 7506 N N . GLU B 1 438 ? 18.520 -38.067 54.396 1.000 31.840 438 GLU B N 1
ATOM 7507 C CA . GLU B 1 438 ? 19.339 -37.162 53.545 1.000 32.187 438 GLU B CA 1
ATOM 7508 C C . GLU B 1 438 ? 18.416 -36.186 52.807 1.000 31.527 438 GLU B C 1
ATOM 7509 O O . GLU B 1 438 ? 18.782 -34.999 52.691 1.000 31.854 438 GLU B O 1
ATOM 7515 N N . ALA B 1 439 ? 17.262 -36.672 52.336 1.000 30.836 439 ALA B N 1
ATOM 7516 C CA . ALA B 1 439 ? 16.284 -35.907 51.526 1.000 30.407 439 ALA B CA 1
ATOM 7517 C C . ALA B 1 439 ? 15.657 -34.790 52.368 1.000 30.391 439 ALA B C 1
ATOM 7518 O O . ALA B 1 439 ? 15.594 -33.648 51.874 1.000 30.530 439 ALA B O 1
ATOM 7520 N N . THR B 1 440 ? 15.212 -35.110 53.587 1.000 30.433 440 THR B N 1
ATOM 7521 C CA . THR B 1 440 ? 14.580 -34.155 54.539 1.000 30.652 440 THR B CA 1
ATOM 7522 C C . THR B 1 440 ? 15.603 -33.086 54.945 1.000 31.387 440 THR B C 1
ATOM 7523 O O . THR B 1 440 ? 15.216 -31.902 55.027 1.000 31.540 440 THR B O 1
ATOM 7527 N N . ALA B 1 441 ? 16.858 -33.491 55.170 1.000 32.044 441 ALA B N 1
ATOM 7528 C CA . ALA B 1 441 ? 17.984 -32.621 55.588 1.000 32.968 441 ALA B CA 1
ATOM 7529 C C . ALA B 1 441 ? 18.235 -31.520 54.549 1.000 33.132 441 ALA B C 1
ATOM 7530 O O . ALA B 1 441 ? 18.718 -30.445 54.941 1.000 33.747 441 ALA B O 1
ATOM 7532 N N . ARG B 1 442 ? 17.927 -31.779 53.274 1.000 32.904 442 ARG B N 1
ATOM 7533 C CA . ARG B 1 442 ? 18.151 -30.830 52.148 1.000 33.295 442 ARG B CA 1
ATOM 7534 C C . ARG B 1 442 ? 17.028 -29.781 52.086 1.000 33.174 442 ARG B C 1
ATOM 7535 O O . ARG B 1 442 ? 17.265 -28.724 51.469 1.000 33.636 442 ARG B O 1
ATOM 7543 N N . VAL B 1 443 ? 15.867 -30.048 52.700 1.000 32.812 443 VAL B N 1
ATOM 7544 C CA . VAL B 1 443 ? 14.646 -29.188 52.614 1.000 32.851 443 VAL B CA 1
ATOM 7545 C C . VAL B 1 443 ? 14.915 -27.858 53.317 1.000 33.493 443 VAL B C 1
ATOM 7546 O O . VAL B 1 443 ? 15.125 -27.836 54.526 1.000 33.681 443 VAL B O 1
ATOM 7550 N N . PRO B 1 444 ? 14.898 -26.712 52.596 1.000 34.086 444 PRO B N 1
ATOM 7551 C CA . PRO B 1 444 ? 15.029 -25.400 53.230 1.000 34.876 444 PRO B CA 1
ATOM 7552 C C . PRO B 1 444 ? 13.712 -24.928 53.866 1.000 35.164 444 PRO B C 1
ATOM 7553 O O . PRO B 1 444 ? 12.688 -24.974 53.203 1.000 35.142 444 PRO B O 1
ATOM 7557 N N . TYR B 1 445 ? 13.766 -24.496 55.129 1.000 35.801 445 TYR B N 1
ATOM 7558 C CA . TYR B 1 445 ? 12.604 -23.973 55.895 1.000 36.239 445 TYR B CA 1
ATOM 7559 C C . TYR B 1 445 ? 12.831 -22.495 56.222 1.000 36.961 445 TYR B C 1
ATOM 7560 O O . TYR B 1 445 ? 13.986 -22.097 56.483 1.000 37.335 445 TYR B O 1
ATOM 7569 N N . LEU B 1 446 ? 11.750 -21.711 56.201 1.000 37.249 446 LEU B N 1
ATOM 7570 C CA . LEU B 1 446 ? 11.714 -20.320 56.721 1.000 38.000 446 LEU B CA 1
ATOM 7571 C C . LEU B 1 446 ? 11.555 -20.406 58.244 1.000 38.206 446 LEU B C 1
ATOM 7572 O O . LEU B 1 446 ? 10.668 -21.155 58.698 1.000 38.023 446 LEU B O 1
ATOM 7577 N N . ASP B 1 447 ? 12.405 -19.709 59.000 1.000 38.699 447 ASP B N 1
ATOM 7578 C CA . ASP B 1 447 ? 12.459 -19.800 60.486 1.000 39.168 447 ASP B CA 1
ATOM 7579 C C . ASP B 1 447 ? 11.160 -19.236 61.075 1.000 39.420 447 ASP B C 1
ATOM 7580 O O . ASP B 1 447 ? 10.774 -18.116 60.685 1.000 39.865 447 ASP B O 1
ATOM 7585 N N . GLY B 1 448 ? 10.517 -19.998 61.968 1.000 39.270 448 GLY B N 1
ATOM 7586 C CA . GLY B 1 448 ? 9.289 -19.602 62.687 1.000 39.708 448 GLY B CA 1
ATOM 7587 C C . GLY B 1 448 ? 8.027 -19.953 61.916 1.000 39.179 448 GLY B C 1
ATOM 7588 O O . GLY B 1 448 ? 7.041 -19.200 62.037 1.000 39.884 448 GLY B O 1
ATOM 7589 N N . GLU B 1 449 ? 8.049 -21.058 61.162 1.000 38.033 449 GLU B N 1
ATOM 7590 C CA . GLU B 1 449 ? 6.900 -21.564 60.362 1.000 37.543 449 GLU B CA 1
ATOM 7591 C C . GLU B 1 449 ? 6.150 -22.627 61.173 1.000 37.453 449 GLU B C 1
ATOM 7592 O O . GLU B 1 449 ? 6.805 -23.321 61.973 1.000 37.426 449 GLU B O 1
ATOM 7598 N N . ASP B 1 450 ? 4.834 -22.743 60.965 1.000 37.514 450 ASP B N 1
ATOM 7599 C CA . ASP B 1 450 ? 3.966 -23.766 61.613 1.000 37.656 450 ASP B CA 1
ATOM 7600 C C . ASP B 1 450 ? 4.148 -25.102 60.880 1.000 36.450 450 ASP B C 1
ATOM 7601 O O . ASP B 1 450 ? 4.650 -25.084 59.737 1.000 35.669 450 ASP B O 1
ATOM 7606 N N . GLU B 1 451 ? 3.745 -26.208 61.516 1.000 36.307 451 GLU B N 1
ATOM 7607 C CA . GLU B 1 451 ? 4.017 -27.602 61.063 1.000 35.289 451 GLU B CA 1
ATOM 7608 C C . GLU B 1 451 ? 3.491 -27.805 59.636 1.000 34.610 451 GLU B C 1
ATOM 7609 O O . GLU B 1 451 ? 4.286 -28.246 58.783 1.000 33.653 451 GLU B O 1
ATOM 7611 N N . GLU B 1 452 ? 2.214 -27.478 59.394 1.000 35.109 452 GLU B N 1
ATOM 7612 C CA . GLU B 1 452 ? 1.516 -27.638 58.085 1.000 34.863 452 GLU B CA 1
ATOM 7613 C C . GLU B 1 452 ? 2.363 -27.026 56.961 1.000 33.945 452 GLU B C 1
ATOM 7614 O O . GLU B 1 452 ? 2.543 -27.697 55.926 1.000 33.390 452 GLU B O 1
ATOM 7617 N N . GLN B 1 453 ? 2.862 -25.801 57.163 1.000 33.840 453 GLN B N 1
ATOM 7618 C CA . GLN B 1 453 ? 3.711 -25.060 56.190 1.000 33.191 453 GLN B CA 1
ATOM 7619 C C . GLN B 1 453 ? 5.061 -25.772 56.035 1.000 31.912 453 GLN B C 1
ATOM 7620 O O . GLN B 1 453 ? 5.588 -25.782 54.908 1.000 31.485 453 GLN B O 1
ATOM 7626 N N . ARG B 1 454 ? 5.600 -26.331 57.124 1.000 31.404 454 ARG B N 1
ATOM 7627 C CA . ARG B 1 454 ? 6.896 -27.068 57.139 1.000 30.474 454 ARG B CA 1
ATOM 7628 C C . ARG B 1 454 ? 6.710 -28.440 56.478 1.000 29.752 454 ARG B C 1
ATOM 7629 O O . ARG B 1 454 ? 7.632 -28.880 55.766 1.000 29.176 454 ARG B O 1
ATOM 7631 N N . MET B 1 455 ? 5.562 -29.086 56.709 1.000 29.827 455 MET B N 1
ATOM 7632 C CA . MET B 1 455 ? 5.226 -30.424 56.151 1.000 29.260 455 MET B CA 1
ATOM 7633 C C . MET B 1 455 ? 4.926 -30.291 54.654 1.000 28.987 455 MET B C 1
ATOM 7634 O O . MET B 1 455 ? 5.229 -31.248 53.909 1.000 28.508 455 MET B O 1
ATOM 7639 N N . TYR B 1 456 ? 4.354 -29.157 54.232 1.000 29.331 456 TYR B N 1
ATOM 7640 C CA . TYR B 1 456 ? 4.095 -28.831 52.804 1.000 29.379 456 TYR B CA 1
ATOM 7641 C C . TYR B 1 456 ? 5.432 -28.675 52.069 1.000 28.637 456 TYR B C 1
ATOM 7642 O O . TYR B 1 456 ? 5.633 -29.354 51.042 1.000 28.417 456 TYR B O 1
ATOM 7651 N N . ARG B 1 457 ? 6.304 -27.797 52.576 1.000 28.381 457 ARG B N 1
ATOM 7652 C CA . ARG B 1 457 ? 7.658 -27.533 52.018 1.000 27.941 457 ARG B CA 1
ATOM 7653 C C . ARG B 1 457 ? 8.379 -28.866 51.787 1.000 27.221 457 ARG B C 1
ATOM 7654 O O . ARG B 1 457 ? 8.850 -29.087 50.657 1.000 27.160 457 ARG B O 1
ATOM 7662 N N . ARG B 1 458 ? 8.433 -29.723 52.812 1.000 26.836 458 ARG B N 1
ATOM 7663 C CA . ARG B 1 458 ? 9.031 -31.084 52.737 1.000 26.295 458 ARG B CA 1
ATOM 7664 C C . ARG B 1 458 ? 8.355 -31.875 51.611 1.000 26.233 458 ARG B C 1
ATOM 7665 O O . ARG B 1 458 ? 9.078 -32.397 50.741 1.000 26.003 458 ARG B O 1
ATOM 7673 N N . SER B 1 459 ? 7.021 -31.952 51.634 1.000 26.605 459 SER B N 1
ATOM 7674 C CA . SER B 1 459 ? 6.196 -32.714 50.658 1.000 26.757 459 SER B CA 1
ATOM 7675 C C . SER B 1 459 ? 6.571 -32.292 49.234 1.000 26.962 459 SER B C 1
ATOM 7676 O O . SER B 1 459 ? 6.837 -33.188 48.404 1.000 26.791 459 SER B O 1
ATOM 7679 N N . LEU B 1 460 ? 6.624 -30.982 48.975 1.000 27.422 460 LEU B N 1
ATOM 7680 C CA . LEU B 1 460 ? 6.864 -30.422 47.617 1.000 27.945 460 LEU B CA 1
ATOM 7681 C C . LEU B 1 460 ? 8.336 -30.604 47.232 1.000 27.542 460 LEU B C 1
ATOM 7682 O O . LEU B 1 460 ? 8.584 -31.029 46.088 1.000 27.795 460 LEU B O 1
ATOM 7687 N N . HIS B 1 461 ? 9.263 -30.293 48.147 1.000 27.144 461 HIS B N 1
ATOM 7688 C CA . HIS B 1 461 ? 10.736 -30.394 47.943 1.000 26.966 461 HIS B CA 1
ATOM 7689 C C . HIS B 1 461 ? 11.103 -31.834 47.559 1.000 26.582 461 HIS B C 1
ATOM 7690 O O . HIS B 1 461 ? 11.830 -32.002 46.566 1.000 26.855 461 HIS B O 1
ATOM 7697 N N . LEU B 1 462 ? 10.603 -32.825 48.307 1.000 26.136 462 LEU B N 1
ATOM 7698 C CA . LEU B 1 462 ? 10.799 -34.275 48.024 1.000 25.847 462 LEU B CA 1
ATOM 7699 C C . LEU B 1 462 ? 10.266 -34.599 46.624 1.000 26.257 462 LEU B C 1
ATOM 7700 O O . LEU B 1 462 ? 10.964 -35.308 45.874 1.000 26.337 462 LEU B O 1
ATOM 7705 N N . GLY B 1 463 ? 9.078 -34.091 46.287 1.000 26.746 463 GLY B N 1
ATOM 7706 C CA . GLY B 1 463 ? 8.420 -34.316 44.985 1.000 27.403 463 GLY B CA 1
ATOM 7707 C C . GLY B 1 463 ? 9.250 -33.799 43.821 1.000 27.994 463 GLY B C 1
ATOM 7708 O O . GLY B 1 463 ? 9.233 -34.445 42.760 1.000 28.430 463 GLY B O 1
ATOM 7709 N N . LEU B 1 464 ? 9.953 -32.678 44.010 1.000 28.209 464 LEU B N 1
ATOM 7710 C CA . LEU B 1 464 ? 10.682 -31.953 42.933 1.000 29.086 464 LEU B CA 1
ATOM 7711 C C . LEU B 1 464 ? 12.103 -32.508 42.768 1.000 29.013 464 LEU B C 1
ATOM 7712 O O . LEU B 1 464 ? 12.635 -32.403 41.646 1.000 29.806 464 LEU B O 1
ATOM 7717 N N . ASN B 1 465 ? 12.689 -33.069 43.831 1.000 28.361 465 ASN B N 1
ATOM 7718 C CA . ASN B 1 465 ? 14.125 -33.457 43.884 1.000 28.493 465 ASN B CA 1
ATOM 7719 C C . ASN B 1 465 ? 14.279 -34.983 43.978 1.000 28.155 465 ASN B C 1
ATOM 7720 O O . ASN B 1 465 ? 15.437 -35.438 44.084 1.000 28.320 465 ASN B O 1
ATOM 7725 N N . HIS B 1 466 ? 13.178 -35.742 43.914 1.000 27.937 466 HIS B N 1
ATOM 7726 C CA . HIS B 1 466 ? 13.176 -37.231 43.888 1.000 27.702 466 HIS B CA 1
ATOM 7727 C C . HIS B 1 466 ? 12.182 -37.744 42.838 1.000 28.120 466 HIS B C 1
ATOM 7728 O O . HIS B 1 466 ? 12.641 -38.284 41.806 1.000 28.674 466 HIS B O 1
ATOM 7735 N N . PHE B 1 467 ? 10.878 -37.587 43.091 1.000 28.101 467 PHE B N 1
ATOM 7736 C CA . PHE B 1 467 ? 9.783 -38.175 42.274 1.000 28.591 467 PHE B CA 1
ATOM 7737 C C . PHE B 1 467 ? 9.832 -37.612 40.849 1.000 29.763 467 PHE B C 1
ATOM 7738 O O . PHE B 1 467 ? 9.819 -38.410 39.888 1.000 30.242 467 PHE B O 1
ATOM 7746 N N . MET B 1 468 ? 9.883 -36.281 40.727 1.000 30.379 468 MET B N 1
ATOM 7747 C CA . MET B 1 468 ? 9.834 -35.550 39.431 1.000 31.768 468 MET B CA 1
ATOM 7748 C C . MET B 1 468 ? 11.036 -35.943 38.566 1.000 32.370 468 MET B C 1
ATOM 7749 O O . MET B 1 468 ? 10.865 -36.013 37.336 1.000 33.505 468 MET B O 1
ATOM 7754 N N . ARG B 1 469 ? 12.199 -36.172 39.185 1.000 32.645 469 ARG B N 1
ATOM 7755 C CA . ARG B 1 469 ? 13.474 -36.490 38.486 1.000 32.647 469 ARG B CA 1
ATOM 7756 C C . ARG B 1 469 ? 13.342 -37.823 37.744 1.000 32.779 469 ARG B C 1
ATOM 7757 O O . ARG B 1 469 ? 13.770 -37.882 36.578 1.000 32.741 469 ARG B O 1
ATOM 7765 N N . VAL B 1 470 ? 12.785 -38.847 38.398 1.000 33.078 470 VAL B N 1
ATOM 7766 C CA . VAL B 1 470 ? 12.562 -40.196 37.795 1.000 33.270 470 VAL B CA 1
ATOM 7767 C C . VAL B 1 470 ? 11.604 -40.042 36.608 1.000 33.471 470 VAL B C 1
ATOM 7768 O O . VAL B 1 470 ? 11.901 -40.608 35.541 1.000 33.563 470 VAL B O 1
ATOM 7772 N N . LEU B 1 471 ? 10.509 -39.298 36.799 1.000 33.700 471 LEU B N 1
ATOM 7773 C CA . LEU B 1 471 ? 9.499 -38.976 35.753 1.000 33.914 471 LEU B CA 1
ATOM 7774 C C . LEU B 1 471 ? 10.193 -38.286 34.571 1.000 33.798 471 LEU B C 1
ATOM 7775 O O . LEU B 1 471 ? 9.984 -38.733 33.426 1.000 33.981 471 LEU B O 1
ATOM 7780 N N . GLU B 1 472 ? 10.973 -37.235 34.846 1.000 33.635 472 GLU B N 1
ATOM 7781 C CA . GLU B 1 472 ? 11.762 -36.476 33.834 1.000 33.564 472 GLU B CA 1
ATOM 7782 C C . GLU B 1 472 ? 12.617 -37.454 33.017 1.000 33.594 472 GLU B C 1
ATOM 7783 O O . GLU B 1 472 ? 12.640 -37.314 31.778 1.000 33.705 472 GLU B O 1
ATOM 7789 N N . ASP B 1 473 ? 13.289 -38.395 33.691 1.000 33.579 473 ASP B N 1
ATOM 7790 C CA . ASP B 1 473 ? 14.162 -39.426 33.065 1.000 33.678 473 ASP B CA 1
ATOM 7791 C C . ASP B 1 473 ? 13.303 -40.364 32.207 1.000 33.887 473 ASP B C 1
ATOM 7792 O O . ASP B 1 473 ? 13.740 -40.697 31.086 1.000 33.950 473 ASP B O 1
ATOM 7797 N N . ARG B 1 474 ? 12.135 -40.767 32.719 1.000 34.031 474 ARG B N 1
ATOM 7798 C CA . ARG B 1 474 ? 11.149 -41.624 32.005 1.000 34.331 474 ARG B CA 1
ATOM 7799 C C . ARG B 1 474 ? 10.768 -40.950 30.683 1.000 34.462 474 ARG B C 1
ATOM 7800 O O . ARG B 1 474 ? 11.010 -41.555 29.621 1.000 34.634 474 ARG B O 1
ATOM 7802 N N . VAL B 1 475 ? 10.221 -39.733 30.757 1.000 34.435 475 VAL B N 1
ATOM 7803 C CA . VAL B 1 475 ? 9.762 -38.932 29.581 1.000 34.581 475 VAL B CA 1
ATOM 7804 C C . VAL B 1 475 ? 10.924 -38.807 28.586 1.000 34.528 475 VAL B C 1
ATOM 7805 O O . VAL B 1 475 ? 10.696 -39.056 27.391 1.000 34.741 475 VAL B O 1
ATOM 7809 N N . ASP B 1 476 ? 12.122 -38.468 29.074 1.000 34.310 476 ASP B N 1
ATOM 7810 C CA . ASP B 1 476 ? 13.346 -38.224 28.260 1.000 34.305 476 ASP B CA 1
ATOM 7811 C C . ASP B 1 476 ? 13.750 -39.501 27.512 1.000 34.392 476 ASP B C 1
ATOM 7812 O O . ASP B 1 476 ? 13.890 -39.434 26.279 1.000 34.620 476 ASP B O 1
ATOM 7817 N N . ARG B 1 477 ? 13.944 -40.609 28.234 1.000 34.259 477 ARG B N 1
ATOM 7818 C CA . ARG B 1 477 ? 14.423 -41.905 27.676 1.000 34.369 477 ARG B CA 1
ATOM 7819 C C . ARG B 1 477 ? 13.433 -42.430 26.630 1.000 34.519 477 ARG B C 1
ATOM 7820 O O . ARG B 1 477 ? 13.875 -42.733 25.506 1.000 34.720 477 ARG B O 1
ATOM 7828 N N . MET B 1 478 ? 12.151 -42.527 26.991 1.000 34.422 478 MET B N 1
ATOM 7829 C CA . MET B 1 478 ? 11.082 -43.137 26.153 1.000 34.649 478 MET B CA 1
ATOM 7830 C C . MET B 1 478 ? 10.839 -42.281 24.902 1.000 34.759 478 MET B C 1
ATOM 7831 O O . MET B 1 478 ? 10.469 -42.863 23.864 1.000 35.127 478 MET B O 1
ATOM 7836 N N . ALA B 1 479 ? 11.039 -40.961 24.992 1.000 34.456 479 ALA B N 1
ATOM 7837 C CA . ALA B 1 479 ? 10.827 -39.997 23.884 1.000 34.606 479 ALA B CA 1
ATOM 7838 C C . ALA B 1 479 ? 12.037 -39.993 22.943 1.000 34.596 479 ALA B C 1
ATOM 7839 O O . ALA B 1 479 ? 11.827 -40.047 21.713 1.000 34.990 479 ALA B O 1
ATOM 7841 N N . MET B 1 480 ? 13.251 -39.916 23.499 1.000 34.168 480 MET B N 1
ATOM 7842 C CA . MET B 1 480 ? 14.526 -39.869 22.731 1.000 34.165 480 MET B CA 1
ATOM 7843 C C . MET B 1 480 ? 14.759 -41.211 22.025 1.000 34.222 480 MET B C 1
ATOM 7844 O O . MET B 1 480 ? 15.364 -41.197 20.939 1.000 34.563 480 MET B O 1
ATOM 7849 N N . ALA B 1 481 ? 14.287 -42.316 22.612 1.000 33.910 481 ALA B N 1
ATOM 7850 C CA . ALA B 1 481 ? 14.334 -43.677 22.025 1.000 33.998 481 ALA B CA 1
ATOM 7851 C C . ALA B 1 481 ? 13.576 -43.704 20.690 1.000 34.336 481 ALA B C 1
ATOM 7852 O O . ALA B 1 481 ? 13.994 -44.463 19.797 1.000 34.678 481 ALA B O 1
ATOM 7854 N N . VAL B 1 482 ? 12.503 -42.913 20.569 1.000 34.242 482 VAL B N 1
ATOM 7855 C CA . VAL B 1 482 ? 11.635 -42.820 19.355 1.000 34.605 482 VAL B CA 1
ATOM 7856 C C . VAL B 1 482 ? 12.125 -41.679 18.452 1.000 34.676 482 VAL B C 1
ATOM 7857 O O . VAL B 1 482 ? 11.777 -41.694 17.255 1.000 35.200 482 VAL B O 1
ATOM 7859 N N . GLY B 1 483 ? 12.888 -40.728 19.003 1.000 34.199 483 GLY B N 1
ATOM 7860 C CA . GLY B 1 483 ? 13.464 -39.580 18.271 1.000 34.311 483 GLY B CA 1
ATOM 7861 C C . GLY B 1 483 ? 12.616 -38.327 18.416 1.000 34.210 483 GLY B C 1
ATOM 7862 O O . GLY B 1 483 ? 12.629 -37.494 17.488 1.000 34.593 483 GLY B O 1
ATOM 7863 N N . LEU B 1 484 ? 11.927 -38.187 19.552 1.000 33.718 484 LEU B N 1
ATOM 7864 C CA . LEU B 1 484 ? 10.962 -37.094 19.844 1.000 33.636 484 LEU B CA 1
ATOM 7865 C C . LEU B 1 484 ? 11.536 -36.195 20.944 1.000 33.139 484 LEU B C 1
ATOM 7866 O O . LEU B 1 484 ? 11.874 -36.729 22.015 1.000 32.739 484 LEU B O 1
ATOM 7871 N N . GLU B 1 485 ? 11.645 -34.888 20.684 1.000 33.216 485 GLU B N 1
ATOM 7872 C CA . GLU B 1 485 ? 12.008 -33.867 21.705 1.000 32.881 485 GLU B CA 1
ATOM 7873 C C . GLU B 1 485 ? 10.757 -33.546 22.529 1.000 32.753 485 GLU B C 1
ATOM 7874 O O . GLU B 1 485 ? 9.836 -32.915 21.976 1.000 33.061 485 GLU B O 1
ATOM 7880 N N . THR B 1 486 ? 10.729 -33.978 23.794 1.000 32.359 486 THR B N 1
ATOM 7881 C CA . THR B 1 486 ? 9.619 -33.734 24.753 1.000 32.243 486 THR B CA 1
ATOM 7882 C C . THR B 1 486 ? 9.950 -32.497 25.591 1.000 32.099 486 THR B C 1
ATOM 7883 O O . THR B 1 486 ? 10.912 -32.563 26.379 1.000 31.872 486 THR B O 1
ATOM 7887 N N . ARG B 1 487 ? 9.185 -31.416 25.409 1.000 32.325 487 ARG B N 1
ATOM 7888 C CA . ARG B 1 487 ? 9.332 -30.139 26.155 1.000 32.280 487 ARG B CA 1
ATOM 7889 C C . ARG B 1 487 ? 8.321 -30.120 27.307 1.000 32.212 487 ARG B C 1
ATOM 7890 O O . ARG B 1 487 ? 7.275 -30.789 27.189 1.000 32.328 487 ARG B O 1
ATOM 7898 N N . VAL B 1 488 ? 8.636 -29.383 28.375 1.000 32.127 488 VAL B N 1
ATOM 7899 C CA . VAL B 1 488 ? 7.877 -29.370 29.661 1.000 32.061 488 VAL B CA 1
ATOM 7900 C C . VAL B 1 488 ? 7.823 -27.935 30.184 1.000 32.239 488 VAL B C 1
ATOM 7901 O O . VAL B 1 488 ? 8.651 -27.534 31.001 1.000 32.061 488 VAL B O 1
ATOM 7905 N N . PRO B 1 489 ? 6.849 -27.118 29.711 1.000 32.633 489 PRO B N 1
ATOM 7906 C CA . PRO B 1 489 ? 6.711 -25.724 30.142 1.000 32.831 489 PRO B CA 1
ATOM 7907 C C . PRO B 1 489 ? 6.554 -25.530 31.658 1.000 32.760 489 PRO B C 1
ATOM 7908 O O . PRO B 1 489 ? 6.981 -24.504 32.149 1.000 32.807 489 PRO B O 1
ATOM 7912 N N . PHE B 1 490 ? 5.946 -26.500 32.349 1.000 32.771 490 PHE B N 1
ATOM 7913 C CA . PHE B 1 490 ? 5.675 -26.455 33.811 1.000 32.825 490 PHE B CA 1
ATOM 7914 C C . PHE B 1 490 ? 6.952 -26.781 34.593 1.000 32.670 490 PHE B C 1
ATOM 7915 O O . PHE B 1 490 ? 7.073 -26.327 35.748 1.000 32.668 490 PHE B O 1
ATOM 7923 N N . CYS B 1 491 ? 7.872 -27.538 33.986 1.000 32.632 491 CYS B N 1
ATOM 7924 C CA . CYS B 1 491 ? 9.152 -27.979 34.604 1.000 32.483 491 CYS B CA 1
ATOM 7925 C C . CYS B 1 491 ? 10.173 -26.837 34.521 1.000 32.691 491 CYS B C 1
ATOM 7926 O O . CYS B 1 491 ? 11.268 -27.056 33.969 1.000 32.630 491 CYS B O 1
ATOM 7929 N N . ASP B 1 492 ? 9.812 -25.666 35.057 1.000 33.091 492 ASP B N 1
ATOM 7930 C CA . ASP B 1 492 ? 10.637 -24.428 35.061 1.000 33.424 492 ASP B CA 1
ATOM 7931 C C . ASP B 1 492 ? 11.055 -24.129 36.503 1.000 33.520 492 ASP B C 1
ATOM 7932 O O . ASP B 1 492 ? 10.294 -24.474 37.425 1.000 33.514 492 ASP B O 1
ATOM 7937 N N . TYR B 1 493 ? 12.225 -23.512 36.676 1.000 33.751 493 TYR B N 1
ATOM 7938 C CA . TYR B 1 493 ? 12.846 -23.227 37.995 1.000 33.892 493 TYR B CA 1
ATOM 7939 C C . TYR B 1 493 ? 12.130 -22.035 38.640 1.000 34.277 493 TYR B C 1
ATOM 7940 O O . TYR B 1 493 ? 11.840 -22.110 39.846 1.000 34.324 493 TYR B O 1
ATOM 7949 N N . ARG B 1 494 ? 11.843 -20.989 37.856 1.000 34.692 494 ARG B N 1
ATOM 7950 C CA . ARG B 1 494 ? 11.167 -19.746 38.323 1.000 35.192 494 ARG B CA 1
ATOM 7951 C C . ARG B 1 494 ? 9.795 -20.119 38.894 1.000 35.335 494 ARG B C 1
ATOM 7952 O O . ARG B 1 494 ? 9.484 -19.682 40.020 1.000 35.541 494 ARG B O 1
ATOM 7960 N N . LEU B 1 495 ? 9.024 -20.908 38.142 1.000 35.363 495 LEU B N 1
ATOM 7961 C CA . LEU B 1 495 ? 7.650 -21.352 38.503 1.000 35.537 495 LEU B CA 1
ATOM 7962 C C . LEU B 1 495 ? 7.711 -22.242 39.752 1.000 35.499 495 LEU B C 1
ATOM 7963 O O . LEU B 1 495 ? 6.814 -22.115 40.609 1.000 35.717 495 LEU B O 1
ATOM 7968 N N . ALA B 1 496 ? 8.735 -23.097 39.849 1.000 35.357 496 ALA B N 1
ATOM 7969 C CA . ALA B 1 496 ? 8.982 -24.018 40.986 1.000 35.353 496 ALA B CA 1
ATOM 7970 C C . ALA B 1 496 ? 9.384 -23.222 42.233 1.000 35.704 496 ALA B C 1
ATOM 7971 O O . ALA B 1 496 ? 8.811 -23.482 43.308 1.000 35.872 496 ALA B O 1
ATOM 7973 N N . GLN B 1 497 ? 10.344 -22.303 42.088 1.000 35.923 497 GLN B N 1
ATOM 7974 C CA . GLN B 1 497 ? 10.867 -21.432 43.177 1.000 36.311 497 GLN B CA 1
ATOM 7975 C C . GLN B 1 497 ? 9.722 -20.603 43.777 1.000 36.802 497 GLN B C 1
ATOM 7976 O O . GLN B 1 497 ? 9.698 -20.442 45.012 1.000 36.996 497 GLN B O 1
ATOM 7982 N N . TYR B 1 498 ? 8.814 -20.102 42.933 1.000 37.103 498 TYR B N 1
ATOM 7983 C CA . TYR B 1 498 ? 7.677 -19.221 43.313 1.000 37.624 498 TYR B CA 1
ATOM 7984 C C . TYR B 1 498 ? 6.627 -20.027 44.088 1.000 37.778 498 TYR B C 1
ATOM 7985 O O . TYR B 1 498 ? 6.280 -19.627 45.217 1.000 38.051 498 TYR B O 1
ATOM 7994 N N . LEU B 1 499 ? 6.152 -21.131 43.499 1.000 37.680 499 LEU B N 1
ATOM 7995 C CA . LEU B 1 499 ? 5.079 -22.000 44.061 1.000 37.914 499 LEU B CA 1
ATOM 7996 C C . LEU B 1 499 ? 5.577 -22.735 45.312 1.000 38.071 499 LEU B C 1
ATOM 7997 O O . LEU B 1 499 ? 4.725 -23.155 46.121 1.000 38.334 499 LEU B O 1
ATOM 8002 N N . TYR B 1 500 ? 6.895 -22.899 45.463 1.000 38.061 500 TYR B N 1
ATOM 8003 C CA . TYR B 1 500 ? 7.530 -23.509 46.661 1.000 38.263 500 TYR B CA 1
ATOM 8004 C C . TYR B 1 500 ? 7.277 -22.623 47.886 1.000 38.997 500 TYR B C 1
ATOM 8005 O O . TYR B 1 500 ? 7.103 -23.172 48.990 1.000 39.215 500 TYR B O 1
ATOM 8014 N N . ASN B 1 501 ? 7.258 -21.301 47.685 1.000 39.587 501 ASN B N 1
ATOM 8015 C CA . ASN B 1 501 ? 7.168 -20.273 48.759 1.000 40.407 501 ASN B CA 1
ATOM 8016 C C . ASN B 1 501 ? 5.710 -19.850 48.980 1.000 41.149 501 ASN B C 1
ATOM 8017 O O . ASN B 1 501 ? 5.437 -19.242 50.034 1.000 41.622 501 ASN B O 1
ATOM 8022 N N . VAL B 1 502 ? 4.818 -20.148 48.029 1.000 41.493 502 VAL B N 1
ATOM 8023 C CA . VAL B 1 502 ? 3.343 -19.958 48.174 1.000 42.171 502 VAL B CA 1
ATOM 8024 C C . VAL B 1 502 ? 2.893 -20.770 49.387 1.000 42.838 502 VAL B C 1
ATOM 8025 O O . VAL B 1 502 ? 3.308 -21.916 49.549 1.000 42.589 502 VAL B O 1
ATOM 8029 N N . PRO B 1 503 ? 2.075 -20.196 50.301 1.000 43.861 503 PRO B N 1
ATOM 8030 C CA . PRO B 1 503 ? 1.495 -20.962 51.406 1.000 44.500 503 PRO B CA 1
ATOM 8031 C C . PRO B 1 503 ? 0.656 -22.166 50.948 1.000 44.743 503 PRO B C 1
ATOM 8032 O O . PRO B 1 503 ? 0.067 -22.104 49.883 1.000 44.452 503 PRO B O 1
ATOM 8036 N N . TRP B 1 504 ? 0.629 -23.223 51.767 1.000 45.435 504 TRP B N 1
ATOM 8037 C CA . TRP B 1 504 ? -0.204 -24.440 51.574 1.000 45.886 504 TRP B CA 1
ATOM 8038 C C . TRP B 1 504 ? -1.648 -24.032 51.257 1.000 46.517 504 TRP B C 1
ATOM 8039 O O . TRP B 1 504 ? -2.196 -24.540 50.261 1.000 46.338 504 TRP B O 1
ATOM 8050 N N . THR B 1 505 ? -2.216 -23.134 52.070 1.000 47.470 505 THR B N 1
ATOM 8051 C CA . THR B 1 505 ? -3.630 -22.664 52.014 1.000 48.204 505 THR B CA 1
ATOM 8052 C C . THR B 1 505 ? -4.010 -22.260 50.583 1.000 48.067 505 THR B C 1
ATOM 8053 O O . THR B 1 505 ? -5.130 -22.603 50.161 1.000 48.303 505 THR B O 1
ATOM 8057 N N . MET B 1 506 ? -3.113 -21.565 49.873 1.000 47.897 506 MET B N 1
ATOM 8058 C CA . MET B 1 506 ? -3.352 -21.021 48.506 1.000 47.835 506 MET B CA 1
ATOM 8059 C C . MET B 1 506 ? -3.365 -22.153 47.469 1.000 47.560 506 MET B C 1
ATOM 8060 O O . MET B 1 506 ? -4.198 -22.087 46.550 1.000 47.680 506 MET B O 1
ATOM 8065 N N . GLN B 1 507 ? -2.470 -23.138 47.599 1.000 47.399 507 GLN B N 1
ATOM 8066 C CA . GLN B 1 507 ? -2.333 -24.276 46.645 1.000 47.183 507 GLN B CA 1
ATOM 8067 C C . GLN B 1 507 ? -3.599 -25.144 46.665 1.000 47.696 507 GLN B C 1
ATOM 8068 O O . GLN B 1 507 ? -3.814 -25.880 45.678 1.000 47.465 507 GLN B O 1
ATOM 8074 N N . THR B 1 508 ? -4.395 -25.066 47.739 1.000 48.457 508 THR B N 1
ATOM 8075 C CA . THR B 1 508 ? -5.641 -25.855 47.944 1.000 49.119 508 THR B CA 1
ATOM 8076 C C . THR B 1 508 ? -6.796 -24.931 48.360 1.000 49.723 508 THR B C 1
ATOM 8077 O O . THR B 1 508 ? -7.657 -25.390 49.136 1.000 50.242 508 THR B O 1
ATOM 8081 N N . PHE B 1 509 ? -6.835 -23.697 47.842 1.000 49.778 509 PHE B N 1
ATOM 8082 C CA . PHE B 1 509 ? -7.754 -22.616 48.299 1.000 50.443 509 PHE B CA 1
ATOM 8083 C C . PHE B 1 509 ? -9.208 -22.966 47.948 1.000 50.945 509 PHE B C 1
ATOM 8084 O O . PHE B 1 509 ? -10.105 -22.557 48.709 1.000 51.505 509 PHE B O 1
ATOM 8092 N N . ASP B 1 510 ? -9.433 -23.705 46.855 1.000 50.914 510 ASP B N 1
ATOM 8093 C CA . ASP B 1 510 ? -10.788 -24.100 46.379 1.000 51.497 510 ASP B CA 1
ATOM 8094 C C . ASP B 1 510 ? -11.164 -25.483 46.936 1.000 51.865 510 ASP B C 1
ATOM 8095 O O . ASP B 1 510 ? -12.149 -26.064 46.436 1.000 52.129 510 ASP B O 1
ATOM 8100 N N . GLY B 1 511 ? -10.424 -25.981 47.935 1.000 51.974 511 GLY B N 1
ATOM 8101 C CA . GLY B 1 511 ? -10.694 -27.262 48.619 1.000 52.482 511 GLY B CA 1
ATOM 8102 C C . GLY B 1 511 ? -10.477 -28.460 47.708 1.000 52.340 511 GLY B C 1
ATOM 8103 O O . GLY B 1 511 ? -11.249 -29.432 47.824 1.000 52.759 511 GLY B O 1
ATOM 8104 N N . ARG B 1 512 ? -9.464 -28.392 46.836 1.000 51.906 512 ARG B N 1
ATOM 8105 C CA . ARG B 1 512 ? -9.046 -29.484 45.913 1.000 51.651 512 ARG B CA 1
ATOM 8106 C C . ARG B 1 512 ? -7.616 -29.202 45.431 1.000 51.060 512 ARG B C 1
ATOM 8107 O O . ARG B 1 512 ? -7.139 -28.072 45.644 1.000 51.000 512 ARG B O 1
ATOM 8109 N N . GLU B 1 513 ? -6.962 -30.190 44.810 1.000 50.758 513 GLU B N 1
ATOM 8110 C CA . GLU B 1 513 ? -5.547 -30.097 44.354 1.000 50.106 513 GLU B CA 1
ATOM 8111 C C . GLU B 1 513 ? -5.453 -29.144 43.154 1.000 49.894 513 GLU B C 1
ATOM 8112 O O . GLU B 1 513 ? -6.477 -28.952 42.468 1.000 50.052 513 GLU B O 1
ATOM 8118 N N . LYS B 1 514 ? -4.264 -28.569 42.933 1.000 49.541 514 LYS B N 1
ATOM 8119 C CA . LYS B 1 514 ? -3.923 -27.702 41.772 1.000 49.359 514 LYS B CA 1
ATOM 8120 C C . LYS B 1 514 ? -4.966 -26.583 41.633 1.000 49.855 514 LYS B C 1
ATOM 8121 O O . LYS B 1 514 ? -5.383 -26.300 40.494 1.000 49.857 514 LYS B O 1
ATOM 8127 N N . SER B 1 515 ? -5.357 -25.966 42.753 1.000 50.375 515 SER B N 1
ATOM 8128 C CA . SER B 1 515 ? -6.361 -24.870 42.825 1.000 50.940 515 SER B CA 1
ATOM 8129 C C . SER B 1 515 ? -5.849 -23.633 42.077 1.000 50.922 515 SER B C 1
ATOM 8130 O O . SER B 1 515 ? -6.656 -22.994 41.374 1.000 51.114 515 SER B O 1
ATOM 8133 N N . LEU B 1 516 ? -4.561 -23.312 42.236 1.000 50.859 516 LEU B N 1
ATOM 8134 C CA . LEU B 1 516 ? -3.895 -22.148 41.589 1.000 50.938 516 LEU B CA 1
ATOM 8135 C C . LEU B 1 516 ? -3.859 -22.348 40.068 1.000 51.034 516 LEU B C 1
ATOM 8136 O O . LEU B 1 516 ? -3.947 -21.336 39.343 1.000 51.422 516 LEU B O 1
ATOM 8141 N N . LEU B 1 517 ? -3.741 -23.598 39.605 1.000 50.977 517 LEU B N 1
ATOM 8142 C CA . LEU B 1 517 ? -3.713 -23.952 38.159 1.000 50.951 517 LEU B CA 1
ATOM 8143 C C . LEU B 1 517 ? -5.132 -23.872 37.576 1.000 51.486 517 LEU B C 1
ATOM 8144 O O . LEU B 1 517 ? -5.261 -23.381 36.439 1.000 51.595 517 LEU B O 1
ATOM 8149 N N . ARG B 1 518 ? -6.146 -24.340 38.315 1.000 52.054 518 ARG B N 1
ATOM 8150 C CA . ARG B 1 518 ? -7.584 -24.260 37.926 1.000 52.691 518 ARG B CA 1
ATOM 8151 C C . ARG B 1 518 ? -7.975 -22.794 37.700 1.000 52.955 518 ARG B C 1
ATOM 8152 O O . ARG B 1 518 ? -8.521 -22.486 36.622 1.000 53.078 518 ARG B O 1
ATOM 8160 N N . ALA B 1 519 ? -7.694 -21.936 38.686 1.000 53.071 519 ALA B N 1
ATOM 8161 C CA . ALA B 1 519 ? -8.096 -20.509 38.732 1.000 53.559 519 ALA B CA 1
ATOM 8162 C C . ALA B 1 519 ? -7.387 -19.708 37.632 1.000 53.521 519 ALA B C 1
ATOM 8163 O O . ALA B 1 519 ? -7.958 -18.691 37.189 1.000 53.805 519 ALA B O 1
ATOM 8165 N N . SER B 1 520 ? -6.191 -20.143 37.217 1.000 53.271 520 SER B N 1
ATOM 8166 C CA . SER B 1 520 ? -5.336 -19.464 36.206 1.000 53.321 520 SER B CA 1
ATOM 8167 C C . SER B 1 520 ? -5.795 -19.822 34.785 1.000 53.583 520 SER B C 1
ATOM 8168 O O . SER B 1 520 ? -5.795 -18.919 33.924 1.000 53.549 520 SER B O 1
ATOM 8171 N N . VAL B 1 521 ? -6.168 -21.085 34.554 1.000 53.960 521 VAL B N 1
ATOM 8172 C CA . VAL B 1 521 ? -6.559 -21.631 33.217 1.000 54.488 521 VAL B CA 1
ATOM 8173 C C . VAL B 1 521 ? -8.083 -21.820 33.166 1.000 55.295 521 VAL B C 1
ATOM 8174 O O . VAL B 1 521 ? -8.528 -22.855 32.633 1.000 55.345 521 VAL B O 1
ATOM 8176 N N . THR B 1 522 ? -8.846 -20.848 33.678 1.000 56.065 522 THR B N 1
ATOM 8177 C CA . THR B 1 522 ? -10.333 -20.873 33.747 1.000 57.030 522 THR B CA 1
ATOM 8178 C C . THR B 1 522 ? -10.923 -20.420 32.405 1.000 57.866 522 THR B C 1
ATOM 8179 O O . THR B 1 522 ? -11.956 -20.989 31.998 1.000 58.284 522 THR B O 1
ATOM 8181 N N . ASP B 1 523 ? -10.285 -19.444 31.747 1.000 58.386 523 ASP B N 1
ATOM 8182 C CA . ASP B 1 523 ? -10.764 -18.810 30.487 1.000 59.194 523 ASP B CA 1
ATOM 8183 C C . ASP B 1 523 ? -10.205 -19.555 29.264 1.000 59.496 523 ASP B C 1
ATOM 8184 O O . ASP B 1 523 ? -10.526 -19.135 28.134 1.000 59.800 523 ASP B O 1
ATOM 8189 N N . VAL B 1 524 ? -9.401 -20.604 29.479 1.000 59.579 524 VAL B N 1
ATOM 8190 C CA . VAL B 1 524 ? -8.771 -21.433 28.407 1.000 59.805 524 VAL B CA 1
ATOM 8191 C C . VAL B 1 524 ? -9.421 -22.821 28.405 1.000 60.158 524 VAL B C 1
ATOM 8192 O O . VAL B 1 524 ? -9.982 -23.207 27.365 1.000 60.544 524 VAL B O 1
ATOM 8194 N N . VAL B 1 525 ? -9.347 -23.531 29.536 1.000 60.470 525 VAL B N 1
ATOM 8195 C CA . VAL B 1 525 ? -9.836 -24.934 29.700 1.000 60.909 525 VAL B CA 1
ATOM 8196 C C . VAL B 1 525 ? -11.369 -24.914 29.751 1.000 61.971 525 VAL B C 1
ATOM 8197 O O . VAL B 1 525 ? -11.932 -23.884 30.174 1.000 62.303 525 VAL B O 1
ATOM 8201 N N . THR B 1 526 ? -12.008 -26.011 29.330 1.000 62.781 526 THR B N 1
ATOM 8202 C CA . THR B 1 526 ? -13.486 -26.195 29.314 1.000 63.716 526 THR B CA 1
ATOM 8203 C C . THR B 1 526 ? -14.010 -26.219 30.749 1.000 63.916 526 THR B C 1
ATOM 8204 O O . THR B 1 526 ? -13.266 -26.542 31.674 1.000 63.551 526 THR B O 1
ATOM 8208 N N . PRO B 1 527 ? -15.295 -25.867 30.989 1.000 64.623 527 PRO B N 1
ATOM 8209 C CA . PRO B 1 527 ? -15.893 -25.997 32.320 1.000 64.751 527 PRO B CA 1
ATOM 8210 C C . PRO B 1 527 ? -15.828 -27.432 32.868 1.000 64.419 527 PRO B C 1
ATOM 8211 O O . PRO B 1 527 ? -15.580 -27.587 34.050 1.000 64.179 527 PRO B O 1
ATOM 8215 N N . SER B 1 528 ? -16.043 -28.427 31.999 1.000 64.278 528 SER B N 1
ATOM 8216 C CA . SER B 1 528 ? -16.061 -29.878 32.330 1.000 64.169 528 SER B CA 1
ATOM 8217 C C . SER B 1 528 ? -14.714 -30.299 32.927 1.000 63.336 528 SER B C 1
ATOM 8218 O O . SER B 1 528 ? -14.710 -30.839 34.053 1.000 63.369 528 SER B O 1
ATOM 8220 N N . VAL B 1 529 ? -13.622 -30.064 32.191 1.000 62.554 529 VAL B N 1
ATOM 8221 C CA . VAL B 1 529 ? -12.221 -30.351 32.623 1.000 61.624 529 VAL B CA 1
ATOM 8222 C C . VAL B 1 529 ? -11.947 -29.592 33.928 1.000 61.114 529 VAL B C 1
ATOM 8223 O O . VAL B 1 529 ? -11.418 -30.210 34.869 1.000 61.072 529 VAL B O 1
ATOM 8225 N N . VAL B 1 530 ? -12.311 -28.306 33.976 1.000 60.833 530 VAL B N 1
ATOM 8226 C CA . VAL B 1 530 ? -12.185 -27.433 35.181 1.000 60.579 530 VAL B CA 1
ATOM 8227 C C . VAL B 1 530 ? -13.179 -27.921 36.241 1.000 60.929 530 VAL B C 1
ATOM 8228 O O . VAL B 1 530 ? -12.915 -27.655 37.434 1.000 60.721 530 VAL B O 1
ATOM 8230 N N . ASP B 1 542 ? -5.160 -54.023 32.249 1.000 63.995 542 ASP B N 1
ATOM 8231 C CA . ASP B 1 542 ? -6.118 -54.985 31.638 1.000 64.796 542 ASP B CA 1
ATOM 8232 C C . ASP B 1 542 ? -5.870 -56.377 32.235 1.000 65.079 542 ASP B C 1
ATOM 8233 O O . ASP B 1 542 ? -4.830 -56.558 32.899 1.000 64.672 542 ASP B O 1
ATOM 8238 N N . THR B 1 543 ? -6.797 -57.311 32.004 1.000 65.744 543 THR B N 1
ATOM 8239 C CA . THR B 1 543 ? -6.767 -58.705 32.530 1.000 66.106 543 THR B CA 1
ATOM 8240 C C . THR B 1 543 ? -6.237 -59.656 31.445 1.000 65.929 543 THR B C 1
ATOM 8241 O O . THR B 1 543 ? -5.868 -60.793 31.804 1.000 66.252 543 THR B O 1
ATOM 8245 N N . LEU B 1 544 ? -6.191 -59.213 30.182 1.000 65.298 544 LEU B N 1
ATOM 8246 C CA . LEU B 1 544 ? -5.516 -59.930 29.064 1.000 65.100 544 LEU B CA 1
ATOM 8247 C C . LEU B 1 544 ? -4.025 -59.573 29.067 1.000 63.747 544 LEU B C 1
ATOM 8248 O O . LEU B 1 544 ? -3.205 -60.484 28.840 1.000 63.790 544 LEU B O 1
ATOM 8253 N N . TYR B 1 545 ? -3.694 -58.300 29.311 1.000 62.514 545 TYR B N 1
ATOM 8254 C CA . TYR B 1 545 ? -2.300 -57.798 29.449 1.000 61.335 545 TYR B CA 1
ATOM 8255 C C . TYR B 1 545 ? -1.611 -58.529 30.607 1.000 60.943 545 TYR B C 1
ATOM 8256 O O . TYR B 1 545 ? -0.489 -59.034 30.412 1.000 60.598 545 TYR B O 1
ATOM 8265 N N . VAL B 1 546 ? -2.263 -58.575 31.773 1.000 60.892 546 VAL B N 1
ATOM 8266 C CA . VAL B 1 546 ? -1.776 -59.305 32.983 1.000 60.859 546 VAL B CA 1
ATOM 8267 C C . VAL B 1 546 ? -1.651 -60.794 32.638 1.000 61.410 546 VAL B C 1
ATOM 8268 O O . VAL B 1 546 ? -0.669 -61.415 33.080 1.000 61.286 546 VAL B O 1
ATOM 8272 N N . GLY B 1 547 ? -2.611 -61.335 31.879 1.000 62.151 547 GLY B N 1
ATOM 8273 C CA . GLY B 1 547 ? -2.603 -62.727 31.388 1.000 62.768 547 GLY B CA 1
ATOM 8274 C C . GLY B 1 547 ? -1.361 -63.028 30.565 1.000 62.280 547 GLY B C 1
ATOM 8275 O O . GLY B 1 547 ? -0.763 -64.103 30.775 1.000 62.487 547 GLY B O 1
ATOM 8276 N N . ALA B 1 548 ? -0.984 -62.108 29.670 1.000 61.645 548 ALA B N 1
ATOM 8277 C CA . ALA B 1 548 ? 0.183 -62.218 28.761 1.000 61.231 548 ALA B CA 1
ATOM 8278 C C . ALA B 1 548 ? 1.486 -62.264 29.572 1.000 60.611 548 ALA B C 1
ATOM 8279 O O . ALA B 1 548 ? 2.408 -62.990 29.152 1.000 60.700 548 ALA B O 1
ATOM 8281 N N . LEU B 1 549 ? 1.557 -61.523 30.685 1.000 60.104 549 LEU B N 1
ATOM 8282 C CA . LEU B 1 549 ? 2.739 -61.480 31.590 1.000 59.518 549 LEU B CA 1
ATOM 8283 C C . LEU B 1 549 ? 2.932 -62.847 32.259 1.000 60.155 549 LEU B C 1
ATOM 8284 O O . LEU B 1 549 ? 4.093 -63.208 32.523 1.000 60.000 549 LEU B O 1
ATOM 8289 N N . GLN B 1 550 ? 1.840 -63.576 32.516 1.000 61.074 550 GLN B N 1
ATOM 8290 C CA . GLN B 1 550 ? 1.867 -64.925 33.147 1.000 61.883 550 GLN B CA 1
ATOM 8291 C C . GLN B 1 550 ? 2.440 -65.938 32.147 1.000 62.175 550 GLN B C 1
ATOM 8292 O O . GLN B 1 550 ? 3.257 -66.782 32.571 1.000 62.235 550 GLN B O 1
ATOM 8298 N N . GLU B 1 551 ? 2.030 -65.848 30.876 1.000 62.406 551 GLU B N 1
ATOM 8299 C CA . GLU B 1 551 ? 2.473 -66.740 29.767 1.000 62.834 551 GLU B CA 1
ATOM 8300 C C . GLU B 1 551 ? 3.978 -66.561 29.525 1.000 62.137 551 GLU B C 1
ATOM 8301 O O . GLU B 1 551 ? 4.669 -67.584 29.344 1.000 62.368 551 GLU B O 1
ATOM 8303 N N . GLN B 1 552 ? 4.456 -65.312 29.522 1.000 61.412 552 GLN B N 1
ATOM 8304 C CA . GLN B 1 552 ? 5.882 -64.948 29.298 1.000 60.777 552 GLN B CA 1
ATOM 8305 C C . GLN B 1 552 ? 6.729 -65.444 30.478 1.000 60.888 552 GLN B C 1
ATOM 8306 O O . GLN B 1 552 ? 7.822 -65.985 30.222 1.000 60.952 552 GLN B O 1
ATOM 8312 N N . VAL B 1 553 ? 6.241 -65.266 31.712 1.000 61.176 553 VAL B N 1
ATOM 8313 C CA . VAL B 1 553 ? 6.897 -65.755 32.965 1.000 61.442 553 VAL B CA 1
ATOM 8314 C C . VAL B 1 553 ? 6.970 -67.287 32.919 1.000 62.518 553 VAL B C 1
ATOM 8315 O O . VAL B 1 553 ? 8.004 -67.835 33.348 1.000 62.456 553 VAL B O 1
ATOM 8319 N N . LYS B 1 554 ? 5.911 -67.940 32.426 1.000 63.631 554 LYS B N 1
ATOM 8320 C CA . LYS B 1 554 ? 5.843 -69.413 32.221 1.000 64.737 554 LYS B CA 1
ATOM 8321 C C . LYS B 1 554 ? 7.000 -69.854 31.315 1.000 64.779 554 LYS B C 1
ATOM 8322 O O . LYS B 1 554 ? 7.615 -70.896 31.618 1.000 65.306 554 LYS B O 1
ATOM 8324 N N . ILE B 1 555 ? 7.282 -69.083 30.257 1.000 64.493 555 ILE B N 1
ATOM 8325 C CA . ILE B 1 555 ? 8.393 -69.328 29.285 1.000 64.551 555 ILE B CA 1
ATOM 8326 C C . ILE B 1 555 ? 9.739 -69.210 30.015 1.000 64.228 555 ILE B C 1
ATOM 8327 O O . ILE B 1 555 ? 10.602 -70.087 29.800 1.000 64.500 555 ILE B O 1
ATOM 8329 N N . LEU B 1 556 ? 9.905 -68.171 30.842 1.000 63.805 556 LEU B N 1
ATOM 8330 C CA . LEU B 1 556 ? 11.138 -67.901 31.635 1.000 63.478 556 LEU B CA 1
ATOM 8331 C C . LEU B 1 556 ? 11.317 -68.984 32.707 1.000 64.285 556 LEU B C 1
ATOM 8332 O O . LEU B 1 556 ? 12.472 -69.384 32.945 1.000 64.225 556 LEU B O 1
ATOM 8335 N N . LEU B 1 557 ? 10.217 -69.431 33.325 1.000 65.333 557 LEU B N 1
ATOM 8336 C CA . LEU B 1 557 ? 10.204 -70.462 34.401 1.000 66.400 557 LEU B CA 1
ATOM 8337 C C . LEU B 1 557 ? 10.604 -71.831 33.834 1.000 67.580 557 LEU B C 1
ATOM 8338 O O . LEU B 1 557 ? 11.152 -72.643 34.606 1.000 67.953 557 LEU B O 1
ATOM 8341 N N . LYS B 1 558 ? 10.337 -72.076 32.545 1.000 68.459 558 LYS B N 1
ATOM 8342 C CA . LYS B 1 558 ? 10.636 -73.355 31.843 1.000 69.576 558 LYS B CA 1
ATOM 8343 C C . LYS B 1 558 ? 12.153 -73.584 31.801 1.000 69.705 558 LYS B C 1
ATOM 8344 O O . LYS B 1 558 ? 12.571 -74.745 31.970 1.000 70.425 558 LYS B O 1
ATOM 8346 N N . GLU B 1 559 ? 12.934 -72.520 31.578 1.000 69.308 559 GLU B N 1
ATOM 8347 C CA . GLU B 1 559 ? 14.423 -72.551 31.544 1.000 69.376 559 GLU B CA 1
ATOM 8348 C C . GLU B 1 559 ? 14.956 -72.334 32.959 1.000 69.666 559 GLU B C 1
ATOM 8349 O O . GLU B 1 559 ? 14.830 -71.237 33.500 1.000 69.363 559 GLU B O 1
ATOM 8351 N N . PRO B 1 560 ? 15.567 -73.360 33.604 1.000 70.474 560 PRO B N 1
ATOM 8352 C CA . PRO B 1 560 ? 16.029 -73.244 34.989 1.000 70.241 560 PRO B CA 1
ATOM 8353 C C . PRO B 1 560 ? 17.490 -72.790 35.163 1.000 69.534 560 PRO B C 1
ATOM 8354 O O . PRO B 1 560 ? 18.095 -73.165 36.154 1.000 69.777 560 PRO B O 1
ATOM 8358 N N . SER B 1 561 ? 18.016 -71.993 34.224 1.000 68.679 561 SER B N 1
ATOM 8359 C CA . SER B 1 561 ? 19.420 -71.497 34.214 1.000 67.817 561 SER B CA 1
ATOM 8360 C C . SER B 1 561 ? 19.471 -69.968 34.057 1.000 66.728 561 SER B C 1
ATOM 8361 O O . SER B 1 561 ? 20.561 -69.453 33.720 1.000 66.475 561 SER B O 1
ATOM 8363 N N . SER B 1 562 ? 18.351 -69.271 34.297 1.000 65.995 562 SER B N 1
ATOM 8364 C CA . SER B 1 562 ? 18.234 -67.792 34.181 1.000 64.668 562 SER B CA 1
ATOM 8365 C C . SER B 1 562 ? 18.814 -67.134 35.431 1.000 63.656 562 SER B C 1
ATOM 8366 O O . SER B 1 562 ? 18.535 -67.573 36.544 1.000 63.642 562 SER B O 1
ATOM 8368 N N . PRO B 1 563 ? 19.633 -66.064 35.293 1.000 62.628 563 PRO B N 1
ATOM 8369 C CA . PRO B 1 563 ? 20.185 -65.360 36.453 1.000 62.031 563 PRO B CA 1
ATOM 8370 C C . PRO B 1 563 ? 19.161 -64.472 37.180 1.000 61.426 563 PRO B C 1
ATOM 8371 O O . PRO B 1 563 ? 19.520 -63.889 38.188 1.000 61.272 563 PRO B O 1
ATOM 8375 N N . VAL B 1 564 ? 17.931 -64.390 36.656 1.000 60.962 564 VAL B N 1
ATOM 8376 C CA . VAL B 1 564 ? 16.764 -63.716 37.303 1.000 60.529 564 VAL B CA 1
ATOM 8377 C C . VAL B 1 564 ? 16.451 -64.435 38.621 1.000 60.670 564 VAL B C 1
ATOM 8378 O O . VAL B 1 564 ? 16.125 -63.744 39.605 1.000 60.564 564 VAL B O 1
ATOM 8382 N N . PHE B 1 565 ? 16.568 -65.767 38.637 1.000 60.951 565 PHE B N 1
ATOM 8383 C CA . PHE B 1 565 ? 16.175 -66.650 39.768 1.000 61.399 565 PHE B CA 1
ATOM 8384 C C . PHE B 1 565 ? 17.231 -66.614 40.883 1.000 60.987 565 PHE B C 1
ATOM 8385 O O . PHE B 1 565 ? 17.003 -67.260 41.925 1.000 61.611 565 PHE B O 1
ATOM 8393 N N . ASP B 1 566 ? 18.342 -65.898 40.673 1.000 59.980 566 ASP B N 1
ATOM 8394 C CA . ASP B 1 566 ? 19.323 -65.540 41.734 1.000 59.527 566 ASP B CA 1
ATOM 8395 C C . ASP B 1 566 ? 18.743 -64.402 42.585 1.000 59.008 566 ASP B C 1
ATOM 8396 O O . ASP B 1 566 ? 19.117 -64.304 43.771 1.000 59.052 566 ASP B O 1
ATOM 8401 N N . LEU B 1 567 ? 17.864 -63.581 41.996 1.000 58.398 567 LEU B N 1
ATOM 8402 C CA . LEU B 1 567 ? 17.198 -62.421 42.650 1.000 57.922 567 LEU B CA 1
ATOM 8403 C C . LEU B 1 567 ? 15.773 -62.802 43.073 1.000 58.321 567 LEU B C 1
ATOM 8404 O O . LEU B 1 567 ? 15.390 -62.453 44.206 1.000 58.443 567 LEU B O 1
ATOM 8409 N N . PHE B 1 568 ? 15.024 -63.480 42.195 1.000 58.513 568 PHE B N 1
ATOM 8410 C CA . PHE B 1 568 ? 13.597 -63.856 42.387 1.000 59.088 568 PHE B CA 1
ATOM 8411 C C . PHE B 1 568 ? 13.479 -65.346 42.732 1.000 60.148 568 PHE B C 1
ATOM 8412 O O . PHE B 1 568 ? 14.205 -66.165 42.138 1.000 60.259 568 PHE B O 1
ATOM 8420 N N . ASP B 1 569 ? 12.577 -65.682 43.663 1.000 61.009 569 ASP B N 1
ATOM 8421 C CA . ASP B 1 569 ? 12.275 -67.078 44.081 1.000 62.020 569 ASP B CA 1
ATOM 8422 C C . ASP B 1 569 ? 11.507 -67.773 42.950 1.000 62.386 569 ASP B C 1
ATOM 8423 O O . ASP B 1 569 ? 10.405 -67.296 42.610 1.000 62.359 569 ASP B O 1
ATOM 8425 N N . ARG B 1 570 ? 12.079 -68.848 42.394 1.000 62.745 570 ARG B N 1
ATOM 8426 C CA . ARG B 1 570 ? 11.518 -69.625 41.254 1.000 63.150 570 ARG B CA 1
ATOM 8427 C C . ARG B 1 570 ? 10.145 -70.190 41.637 1.000 64.101 570 ARG B C 1
ATOM 8428 O O . ARG B 1 570 ? 9.226 -70.119 40.797 1.000 64.185 570 ARG B O 1
ATOM 8430 N N . SER B 1 571 ? 10.021 -70.721 42.859 1.000 64.922 571 SER B N 1
ATOM 8431 C CA . SER B 1 571 ? 8.801 -71.382 43.396 1.000 66.165 571 SER B CA 1
ATOM 8432 C C . SER B 1 571 ? 7.648 -70.374 43.510 1.000 66.307 571 SER B C 1
ATOM 8433 O O . SER B 1 571 ? 6.538 -70.695 43.038 1.000 66.851 571 SER B O 1
ATOM 8435 N N . LYS B 1 572 ? 7.907 -69.207 44.110 1.000 65.953 572 LYS B N 1
ATOM 8436 C CA . LYS B 1 572 ? 6.883 -68.168 44.421 1.000 66.008 572 LYS B CA 1
ATOM 8437 C C . LYS B 1 572 ? 6.415 -67.482 43.129 1.000 65.685 572 LYS B C 1
ATOM 8438 O O . LYS B 1 572 ? 5.218 -67.136 43.051 1.000 65.886 572 LYS B O 1
ATOM 8443 N N . LEU B 1 573 ? 7.318 -67.288 42.162 1.000 65.334 573 LEU B N 1
ATOM 8444 C CA . LEU B 1 573 ? 7.006 -66.711 40.825 1.000 65.207 573 LEU B CA 1
ATOM 8445 C C . LEU B 1 573 ? 6.082 -67.667 40.058 1.000 66.285 573 LEU B C 1
ATOM 8446 O O . LEU B 1 573 ? 5.171 -67.174 39.363 1.000 66.248 573 LEU B O 1
ATOM 8448 N N . ALA B 1 574 ? 6.313 -68.979 40.185 1.000 67.335 574 ALA B N 1
ATOM 8449 C CA . ALA B 1 574 ? 5.519 -70.057 39.547 1.000 68.485 574 ALA B CA 1
ATOM 8450 C C . ALA B 1 574 ? 4.139 -70.155 40.211 1.000 69.583 574 ALA B C 1
ATOM 8451 O O . ALA B 1 574 ? 3.152 -70.386 39.484 1.000 70.168 574 ALA B O 1
ATOM 8453 N N . GLU B 1 575 ? 4.076 -69.989 41.537 1.000 70.017 575 GLU B N 1
ATOM 8454 C CA . GLU B 1 575 ? 2.816 -70.017 42.330 1.000 70.991 575 GLU B CA 1
ATOM 8455 C C . GLU B 1 575 ? 1.906 -68.865 41.885 1.000 70.741 575 GLU B C 1
ATOM 8456 O O . GLU B 1 575 ? 0.675 -69.055 41.894 1.000 71.597 575 GLU B O 1
ATOM 8462 N N . ALA B 1 576 ? 2.495 -67.723 41.516 1.000 69.907 576 ALA B N 1
ATOM 8463 C CA . ALA B 1 576 ? 1.789 -66.516 41.024 1.000 69.706 576 ALA B CA 1
ATOM 8464 C C . ALA B 1 576 ? 1.429 -66.682 39.540 1.000 69.927 576 ALA B C 1
ATOM 8465 O O . ALA B 1 576 ? 0.430 -66.075 39.106 1.000 69.868 576 ALA B O 1
ATOM 8467 N N . ALA B 1 577 ? 2.221 -67.460 38.793 1.000 70.238 577 ALA B N 1
ATOM 8468 C CA . ALA B 1 577 ? 1.982 -67.804 37.370 1.000 70.594 577 ALA B CA 1
ATOM 8469 C C . ALA B 1 577 ? 0.779 -68.749 37.261 1.000 71.854 577 ALA B C 1
ATOM 8470 O O . ALA B 1 577 ? -0.047 -68.549 36.349 1.000 72.322 577 ALA B O 1
ATOM 8472 N N . GLU B 1 578 ? 0.687 -69.732 38.164 1.000 72.791 578 GLU B N 1
ATOM 8473 C CA . GLU B 1 578 ? -0.401 -70.748 38.210 1.000 74.144 578 GLU B CA 1
ATOM 8474 C C . GLU B 1 578 ? -1.713 -70.100 38.677 1.000 74.745 578 GLU B C 1
ATOM 8475 O O . GLU B 1 578 ? -2.779 -70.691 38.409 1.000 75.961 578 GLU B O 1
ATOM 8477 N N . LEU B 1 579 ? -1.642 -68.941 39.347 1.000 74.124 579 LEU B N 1
ATOM 8478 C CA . LEU B 1 579 ? -2.824 -68.124 39.750 1.000 74.293 579 LEU B CA 1
ATOM 8479 C C . LEU B 1 579 ? -3.494 -67.544 38.497 1.000 74.267 579 LEU B C 1
ATOM 8480 O O . LEU B 1 579 ? -2.956 -67.752 37.389 1.000 74.188 579 LEU B O 1
ATOM 8483 N N . SER B 1 580 ? -4.620 -66.839 38.670 1.000 74.594 580 SER B N 1
ATOM 8484 C CA . SER B 1 580 ? -5.503 -66.350 37.576 1.000 74.620 580 SER B CA 1
ATOM 8485 C C . SER B 1 580 ? -5.551 -64.823 37.562 1.000 73.822 580 SER B C 1
ATOM 8486 O O . SER B 1 580 ? -5.482 -64.188 38.613 1.000 73.657 580 SER B O 1
ATOM 8488 N N . PRO B 1 581 ? -5.689 -64.193 36.371 1.000 73.293 581 PRO B N 1
ATOM 8489 C CA . PRO B 1 581 ? -5.804 -62.737 36.269 1.000 72.379 581 PRO B CA 1
ATOM 8490 C C . PRO B 1 581 ? -7.148 -62.217 36.802 1.000 72.725 581 PRO B C 1
ATOM 8491 O O . PRO B 1 581 ? -7.150 -61.740 37.922 1.000 72.367 581 PRO B O 1
ATOM 8495 N N . ALA B 1 585 ? -2.892 -59.391 40.637 1.000 59.625 585 ALA B N 1
ATOM 8496 C CA . ALA B 1 585 ? -3.028 -57.916 40.714 1.000 59.056 585 ALA B CA 1
ATOM 8497 C C . ALA B 1 585 ? -2.332 -57.388 41.975 1.000 58.824 585 ALA B C 1
ATOM 8498 O O . ALA B 1 585 ? -2.743 -57.789 43.083 1.000 59.572 585 ALA B O 1
ATOM 8500 N N . GLY B 1 586 ? -1.328 -56.519 41.802 1.000 57.995 586 GLY B N 1
ATOM 8501 C CA . GLY B 1 586 ? -0.589 -55.850 42.893 1.000 57.534 586 GLY B CA 1
ATOM 8502 C C . GLY B 1 586 ? 0.867 -56.281 42.943 1.000 57.094 586 GLY B C 1
ATOM 8503 O O . GLY B 1 586 ? 1.617 -55.942 42.005 1.000 56.440 586 GLY B O 1
ATOM 8504 N N . ALA B 1 587 ? 1.256 -56.987 44.011 1.000 57.459 587 ALA B N 1
ATOM 8505 C CA . ALA B 1 587 ? 2.623 -57.510 44.253 1.000 57.074 587 ALA B CA 1
ATOM 8506 C C . ALA B 1 587 ? 3.011 -58.525 43.177 1.000 56.909 587 ALA B C 1
ATOM 8507 O O . ALA B 1 587 ? 4.059 -58.369 42.553 1.000 56.208 587 ALA B O 1
ATOM 8509 N N . PRO B 1 588 ? 2.215 -59.594 42.923 1.000 57.428 588 PRO B N 1
ATOM 8510 C CA . PRO B 1 588 ? 2.532 -60.546 41.857 1.000 57.357 588 PRO B CA 1
ATOM 8511 C C . PRO B 1 588 ? 2.741 -59.873 40.490 1.000 56.499 588 PRO B C 1
ATOM 8512 O O . PRO B 1 588 ? 3.650 -60.277 39.791 1.000 56.364 588 PRO B O 1
ATOM 8516 N N . ARG B 1 589 ? 1.915 -58.876 40.149 1.000 56.029 589 ARG B N 1
ATOM 8517 C CA . ARG B 1 589 ? 1.990 -58.137 38.858 1.000 55.264 589 ARG B CA 1
ATOM 8518 C C . ARG B 1 589 ? 3.324 -57.385 38.780 1.000 54.292 589 ARG B C 1
ATOM 8519 O O . ARG B 1 589 ? 3.978 -57.451 37.720 1.000 53.942 589 ARG B O 1
ATOM 8527 N N . ALA B 1 590 ? 3.699 -56.696 39.863 1.000 53.927 590 ALA B N 1
ATOM 8528 C CA . ALA B 1 590 ? 4.960 -55.930 40.001 1.000 53.029 590 ALA B CA 1
ATOM 8529 C C . ALA B 1 590 ? 6.168 -56.867 39.856 1.000 52.830 590 ALA B C 1
ATOM 8530 O O . ALA B 1 590 ? 7.204 -56.407 39.343 1.000 52.230 590 ALA B O 1
ATOM 8532 N N . ALA B 1 591 ? 6.038 -58.123 40.300 1.000 53.321 591 ALA B N 1
ATOM 8533 C CA . ALA B 1 591 ? 7.092 -59.163 40.237 1.000 53.299 591 ALA B CA 1
ATOM 8534 C C . ALA B 1 591 ? 7.327 -59.576 38.779 1.000 53.128 591 ALA B C 1
ATOM 8535 O O . ALA B 1 591 ? 8.503 -59.605 38.359 1.000 52.604 591 ALA B O 1
ATOM 8537 N N . PHE B 1 592 ? 6.249 -59.876 38.044 1.000 53.465 592 PHE B N 1
ATOM 8538 C CA . PHE B 1 592 ? 6.275 -60.321 36.622 1.000 53.460 592 PHE B CA 1
ATOM 8539 C C . PHE B 1 592 ? 6.953 -59.248 35.760 1.000 52.702 592 PHE B C 1
ATOM 8540 O O . PHE B 1 592 ? 7.794 -59.598 34.905 1.000 52.431 592 PHE B O 1
ATOM 8548 N N . GLU B 1 593 ? 6.586 -57.981 35.987 1.000 52.256 593 GLU B N 1
ATOM 8549 C CA . GLU B 1 593 ? 7.073 -56.793 35.233 1.000 51.575 593 GLU B CA 1
ATOM 8550 C C . GLU B 1 593 ? 8.574 -56.596 35.477 1.000 50.846 593 GLU B C 1
ATOM 8551 O O . GLU B 1 593 ? 9.272 -56.182 34.532 1.000 50.445 593 GLU B O 1
ATOM 8557 N N . LYS B 1 594 ? 9.041 -56.873 36.698 1.000 50.706 594 LYS B N 1
ATOM 8558 C CA . LYS B 1 594 ? 10.461 -56.718 37.117 1.000 50.225 594 LYS B CA 1
ATOM 8559 C C . LYS B 1 594 ? 11.273 -57.925 36.628 1.000 50.208 594 LYS B C 1
ATOM 8560 O O . LYS B 1 594 ? 12.402 -57.715 36.145 1.000 49.681 594 LYS B O 1
ATOM 8566 N N . ALA B 1 595 ? 10.718 -59.135 36.759 1.000 50.709 595 ALA B N 1
ATOM 8567 C CA . ALA B 1 595 ? 11.331 -60.414 36.327 1.000 50.817 595 ALA B CA 1
ATOM 8568 C C . ALA B 1 595 ? 11.548 -60.397 34.810 1.000 50.515 595 ALA B C 1
ATOM 8569 O O . ALA B 1 595 ? 12.695 -60.619 34.376 1.000 50.296 595 ALA B O 1
ATOM 8571 N N . LEU B 1 596 ? 10.484 -60.137 34.042 1.000 50.511 596 LEU B N 1
ATOM 8572 C CA . LEU B 1 596 ? 10.504 -60.087 32.553 1.000 50.359 596 LEU B CA 1
ATOM 8573 C C . LEU B 1 596 ? 11.546 -59.062 32.087 1.000 49.495 596 LEU B C 1
ATOM 8574 O O . LEU B 1 596 ? 12.271 -59.362 31.119 1.000 49.444 596 LEU B O 1
ATOM 8576 N N . ASP B 1 597 ? 11.613 -57.904 32.755 1.000 48.835 597 ASP B N 1
ATOM 8577 C CA . ASP B 1 597 ? 12.586 -56.815 32.463 1.000 48.132 597 ASP B CA 1
ATOM 8578 C C . ASP B 1 597 ? 14.009 -57.310 32.749 1.000 47.891 597 ASP B C 1
ATOM 8579 O O . ASP B 1 597 ? 14.887 -57.087 31.894 1.000 47.602 597 ASP B O 1
ATOM 8584 N N . LEU B 1 598 ? 14.225 -57.939 33.910 1.000 48.048 598 LEU B N 1
ATOM 8585 C CA . LEU B 1 598 ? 15.550 -58.461 34.346 1.000 47.953 598 LEU B CA 1
ATOM 8586 C C . LEU B 1 598 ? 16.060 -59.472 33.314 1.000 48.184 598 LEU B C 1
ATOM 8587 O O . LEU B 1 598 ? 17.204 -59.305 32.845 1.000 47.960 598 LEU B O 1
ATOM 8592 N N . ALA B 1 599 ? 15.237 -60.468 32.969 1.000 48.642 599 ALA B N 1
ATOM 8593 C CA . ALA B 1 599 ? 15.528 -61.498 31.942 1.000 48.977 599 ALA B CA 1
ATOM 8594 C C . ALA B 1 599 ? 16.066 -60.816 30.679 1.000 48.619 599 ALA B C 1
ATOM 8595 O O . ALA B 1 599 ? 17.178 -61.174 30.239 1.000 48.671 599 ALA B O 1
ATOM 8597 N N . VAL B 1 600 ? 15.305 -59.857 30.144 1.000 48.336 600 VAL B N 1
ATOM 8598 C CA . VAL B 1 600 ? 15.655 -59.052 28.934 1.000 48.098 600 VAL B CA 1
ATOM 8599 C C . VAL B 1 600 ? 16.975 -58.309 29.187 1.000 47.582 600 VAL B C 1
ATOM 8600 O O . VAL B 1 600 ? 17.865 -58.389 28.317 1.000 47.629 600 VAL B O 1
ATOM 8604 N N . TRP B 1 601 ? 17.094 -57.627 30.332 1.000 47.165 601 TRP B N 1
ATOM 8605 C CA . TRP B 1 601 ? 18.278 -56.810 30.725 1.000 46.726 601 TRP B CA 1
ATOM 8606 C C . TRP B 1 601 ? 19.550 -57.666 30.700 1.000 46.992 601 TRP B C 1
ATOM 8607 O O . TRP B 1 601 ? 20.560 -57.201 30.132 1.000 46.840 601 TRP B O 1
ATOM 8618 N N . PHE B 1 602 ? 19.496 -58.862 31.295 1.000 47.572 602 PHE B N 1
ATOM 8619 C CA . PHE B 1 602 ? 20.627 -59.824 31.401 1.000 47.990 602 PHE B CA 1
ATOM 8620 C C . PHE B 1 602 ? 21.100 -60.259 30.004 1.000 48.523 602 PHE B C 1
ATOM 8621 O O . PHE B 1 602 ? 22.278 -60.639 29.872 1.000 48.473 602 PHE B O 1
ATOM 8629 N N . GLU B 1 603 ? 20.214 -60.213 29.003 1.000 49.163 603 GLU B N 1
ATOM 8630 C CA . GLU B 1 603 ? 20.503 -60.623 27.600 1.000 49.781 603 GLU B CA 1
ATOM 8631 C C . GLU B 1 603 ? 21.044 -59.419 26.813 1.000 49.776 603 GLU B C 1
ATOM 8632 O O . GLU B 1 603 ? 21.978 -59.617 26.014 1.000 49.955 603 GLU B O 1
ATOM 8638 N N . ILE B 1 604 ? 20.485 -58.223 27.033 1.000 49.835 604 ILE B N 1
ATOM 8639 C CA . ILE B 1 604 ? 20.867 -56.962 26.325 1.000 49.849 604 ILE B CA 1
ATOM 8640 C C . ILE B 1 604 ? 22.255 -56.511 26.798 1.000 49.879 604 ILE B C 1
ATOM 8641 O O . ILE B 1 604 ? 23.157 -56.395 25.944 1.000 50.005 604 ILE B O 1
ATOM 8646 N N . ARG B 1 605 ? 22.406 -56.253 28.102 1.000 49.913 605 ARG B N 1
ATOM 8647 C CA . ARG B 1 605 ? 23.601 -55.596 28.704 1.000 49.878 605 ARG B CA 1
ATOM 8648 C C . ARG B 1 605 ? 24.605 -56.650 29.187 1.000 50.181 605 ARG B C 1
ATOM 8649 O O . ARG B 1 605 ? 25.817 -56.445 28.969 1.000 50.164 605 ARG B O 1
ATOM 8657 N N . ASN B 1 606 ? 24.119 -57.719 29.828 1.000 50.622 606 ASN B N 1
ATOM 8658 C CA . ASN B 1 606 ? 24.943 -58.814 30.412 1.000 51.009 606 ASN B CA 1
ATOM 8659 C C . ASN B 1 606 ? 25.832 -58.236 31.510 1.000 50.916 606 ASN B C 1
ATOM 8660 O O . ASN B 1 606 ? 27.051 -58.183 31.356 1.000 51.063 606 ASN B O 1
ATOM 8662 N N . PRO B 1 607 ? 25.249 -57.778 32.643 1.000 50.855 607 PRO B N 1
ATOM 8663 C CA . PRO B 1 607 ? 26.026 -57.181 33.729 1.000 50.656 607 PRO B CA 1
ATOM 8664 C C . PRO B 1 607 ? 26.776 -58.223 34.572 1.000 51.036 607 PRO B C 1
ATOM 8665 O O . PRO B 1 607 ? 26.297 -59.339 34.681 1.000 51.343 607 PRO B O 1
ATOM 8669 N N . GLU B 1 608 ? 27.924 -57.830 35.134 1.000 51.074 608 GLU B N 1
ATOM 8670 C CA . GLU B 1 608 ? 28.704 -58.624 36.121 1.000 51.400 608 GLU B CA 1
ATOM 8671 C C . GLU B 1 608 ? 28.276 -58.195 37.529 1.000 51.524 608 GLU B C 1
ATOM 8672 O O . GLU B 1 608 ? 28.953 -57.327 38.111 1.000 51.524 608 GLU B O 1
ATOM 8674 N N . LEU B 1 609 ? 27.183 -58.773 38.040 1.000 51.967 609 LEU B N 1
ATOM 8675 C CA . LEU B 1 609 ? 26.571 -58.425 39.352 1.000 52.264 609 LEU B CA 1
ATOM 8676 C C . LEU B 1 609 ? 27.515 -58.852 40.483 1.000 52.931 609 LEU B C 1
ATOM 8677 O O . LEU B 1 609 ? 27.676 -60.072 40.687 1.000 53.363 609 LEU B O 1
ATOM 8679 N N . ARG B 1 610 ? 28.104 -57.876 41.187 1.000 53.255 610 ARG B N 1
ATOM 8680 C CA . ARG B 1 610 ? 29.086 -58.081 42.288 1.000 53.713 610 ARG B CA 1
ATOM 8681 C C . ARG B 1 610 ? 28.478 -58.985 43.369 1.000 54.508 610 ARG B C 1
ATOM 8682 O O . ARG B 1 610 ? 29.246 -59.746 43.992 1.000 55.277 610 ARG B O 1
ATOM 8684 N N . TYR B 1 611 ? 27.159 -58.893 43.581 1.000 54.679 611 TYR B N 1
ATOM 8685 C CA . TYR B 1 611 ? 26.366 -59.741 44.513 1.000 55.205 611 TYR B CA 1
ATOM 8686 C C . TYR B 1 611 ? 26.765 -61.213 44.339 1.000 55.741 611 TYR B C 1
ATOM 8687 O O . TYR B 1 611 ? 26.412 -61.861 43.352 1.000 55.845 611 TYR B O 1
#

Foldseek 3Di:
DKKWKKFAPPFFFQPVVVLLCLLACLLCLLAVLDKDWDTGGGMIIIERHLAWAFSVQLDPQDWDADPLGIKTKHKDWDQLCLVVLVVVLVVVPDDGPTPDSNVSLSSCCVPPNLCSLVVTWFFMFMWIQDSSQRKIKTAGAALQLFWKKKADDDRMIIMISAVSSVLSRPVFAQAFELLLVLVLLDDQFDDLRLRGPRMGIDAHQWMWMQHSVGIDIDRNDDFAADADPDDLVRLLQVLLVLLLVLLLSQLDTPWFEAFEFALDLQRLLSQLSNLVNCVVVVHAHEYEYLVSRVVSCVLSVHNYDNNDDDLCQLLPLVLLLLQLSLNLGQSLPSNVLSSVLSRLLVVVVRTQEYEDSQCLCLQLVADVLLVDPCLLVDLFHSVCVVACVQQVLLVQWDPVSSVSSPSVVVRNVSRVVQLVPQHDDPPDDPQQSSNLSNSSSSSRGNSNVVSSSNSSSNSSNNHHYGHSCSTSVSSNNSSNDGPCSSCVVVHTSNSSCSSRVVRRDGDLVSQLSLLVLLVVVLVDVVQCLCVTGPSVVSPVLSPDRSVVDGGNSSSNSSSSSSSSSSCPPSVHDYPD/DKKWKKFAPPFFFQPVCVLLCLLACLLCLLAVLDWDWDGGRGMIIIERHLAWAQSPFLDPQDWDADPLGIKTKHKDWDQLCLVVQVVVLVVVPDDDPTPDSNVSLSSLCVVQNLCSLVVTWFFMFMWMQDSNQRKIKTAGAALQLFWKKWADDDRMIIMMRAPSSRCSRPVFAFEFELLLVLVLQADLFDALRLRGPRMGTDAHQWMWMQHSVGTDIDRNDDFAADADPDDLVRLLQVLLVLLLVLLLSQLDTPWFEAAEFALALLRLLSQLSNLVNQVVVVHFYEYEYLVSSVVSCVVSVGNYDYNPDDLCQLLPLVLLLLQLSLNLGQNLPRSVLSSLLSRLLVVVVRTQEYEDSLCLCLLLVNDVLLVDPCLLVPQFHSCCSPAVVQLPLLVFWDPVLSVSSPSVVSRNVSSVVQLVSQHDDPPDDSQQSSNSSNSSSSSRGNSNVSSSSNSSSNSSSNHHYGHSCSTPVSSSNSSNPGPCSSCVVVHHNNSSLSNSVVRRDVVSVDQVSLLSLLVLLVVVLVDPPQCLCVTGPSVSLPVLSPDGGGGNNSSNSSSSSSSSSSCVSSVHPYPD